Protein 3GL1 (pdb70)

B-factor: mean 22.28, std 6.63, range [3.89, 53.63]

Radius of gyration: 27.79 Å; Cα contacts (8 Å, |Δi|>4): 1687; chains: 2; bounding box: 79×58×66 Å

Nearest PDB structures (foldseek):
  3gl1-assembly2_B  TM=9.820E-01  e=1.310E-73  Saccharomyces cerevisiae
  5aqf-assembly1_A  TM=9.827E-01  e=3.075E-61  Homo sapiens
  4io8-assembly1_A  TM=9.823E-01  e=3.317E-59  Homo sapiens
  5tky-assembly1_B  TM=8.556E-01  e=1.020E-60  Thermochaetoides thermophila DSM 1495
  5tky-assembly1_A  TM=8.464E-01  e=8.592E-61  Thermochaetoides thermophila DSM 1495

Organism: Saccharomyces cerevisiae (strain ATCC 204508 / S288c) (NCBI:txid559292)

GO terms:
  GO:0005516 calmodulin binding (F, IDA)
  GO:0005737 cytoplasm (C, IDA)
  GO:0016887 ATP hydrolysis activity (F, IDA)
  GO:0051083 'de novo' cotranslational protein folding (P, IDA)
  GO:0006364 rRNA processing (P, IGI)
  GO:0000054 ribosomal subunit export from nucleus (P, IGI)
  GO:0002181 cytoplasmic translation (P, IMP)
  GO:0005886 plasma membrane (C, HDA)
  GO:0006415 translational termination (P, IMP)
  GO:0006450 regulation of translational fidelity (P, IMP)
  GO:0006452 translational frameshifting (P, IMP)
  GO:0002181 cytoplasmic translation (P, IPI)
  GO:0005737 cytoplasm (C, EXP)
  GO:0005515 protein binding (F, IPI)

Solvent-accessible surface area: 32519 Å² total; per-residue (Å²): 110,174,50,27,21,98,13,4,0,0,0,20,10,11,27,52,94,0,1,0,0,4,90,108,116,55,23,53,7,10,12,3,79,66,24,34,46,40,2,2,10,19,0,0,1,19,87,132,65,100,18,23,0,20,13,0,86,77,9,25,98,112,27,58,138,26,1,1,45,28,8,25,33,1,2,23,50,128,32,94,46,155,32,0,60,124,6,45,179,94,18,61,7,76,15,56,65,60,141,14,66,2,17,0,31,0,72,46,79,146,89,75,90,67,28,27,4,38,70,2,6,2,22,4,0,33,32,2,32,87,6,0,22,69,92,25,68,95,130,4,90,58,0,0,0,1,2,6,19,91,10,84,120,56,6,57,95,9,3,85,61,0,0,68,100,9,52,8,83,18,55,115,27,6,31,17,10,11,0,0,0,12,10,38,33,11,11,71,70,125,65,148,179,96,74,11,0,0,1,1,17,0,13,45,26,39,1,28,0,3,0,0,39,3,25,27,26,99,52,64,45,92,13,54,32,39,71,65,98,15,0,2,94,41,0,9,50,50,0,10,87,31,0,41,64,28,5,103,147,138,47,64,30,71,4,50,152,49,82,76,3,44,138,47,0,71,42,1,0,56,48,0,30,122,4,2,33,55,51,84,85,0,26,0,29,10,22,13,7,56,112,41,78,67,6,131,16,64,3,61,53,72,107,4,40,89,40,2,56,78,49,3,137,33,1,30,113,14,0,88,77,0,13,149,75,17,184,16,60,69,106,88,6,58,29,0,0,1,7,4,29,9,0,95,6,38,71,1,39,120,21,0,22,72,35,15,116,51,66,158,19,52,102,104,25,29,5,74,13,0,8,0,59,0,0,0,26,11,0,37,102,71,85,93,62,18,141,14,4,0,0,0,20,10,12,16,13,86,1,1,0,0,4,90,100,117,57,15,105,16,7,21,7,61,26,12,46,86,42,2,3,10,23,0,0,0,19,81,137,90,98,38,21,0,18,44,0,70,57,28,26,67,155,26,56,171,26,2,0,52,19,8,25,30,0,2,23,52,124,38,113,52,128,37,0,61,119,7,32,169,100,19,70,8,128,18,47,70,66,130,19,65,3,17,0,51,3,81,40,87,130,112,78,92,62,17,23,4,47,65,3,6,2,20,4,0,25,41,2,29,84,10,0,20,83,149,25,60,100,123,5,90,71,0,0,0,1,1,10,18,85,8,84,119,55,5,59,97,8,3,83,57,0,0,67,103,8,52,10,70,12,53,117,30,16,29,16,6,11,0,0,0,13,11,36,36,28,7,70,76,135,55,162,170,102,77,12,0,0,1,0,15,0,20,28,6,27,0,21,0,2,0,0,34,4,26,31,26,98,45,68,42,96,13,49,32,35,62,54,101,2,0,3,73,46,0,6,51,45,0,15,91,22,0,53,53,32,4,98,148,150,50,54,42,66,6,62,145,43,78,104,0,40,85,23,0,73,32,15,0,49,91,5,27,121,12,2,30,8,0,46,2,18,42,10,66,10,30,20,4,67,111,52,80,85,6,116,15,71,0,52,33,72,94,4,43,87,48,0,51,81,56,1,144,30,1,27,114,15,0,95,74,0,15,145,78,20,174,16,56,77,108,90,3,55,26,0,0,1,5,5,28,15,0,54,7,31,73,2,23,116,34,0,28,75,31,9,120,57,66,132,18,34,30,64,28,27,3,68,9,0,6,0,58,0,0,0,28,18,0,39,114,60,86

CATH classification: 3.30.420.40 (+3 more: 3.30.30.30, 3.30.420.40, 3.90.640.10)

Structure (mmCIF, N/CA/C/O backbone):
data_3GL1
#
_entry.id   3GL1
#
_cell.length_a   76.543
_cell.length_b   54.504
_cell.length_c   90.623
_cell.angle_alpha   90.00
_cell.angle_beta   104.36
_cell.angle_gamma   90.00
#
_symmetry.space_group_name_H-M   'P 1 21 1'
#
loop_
_entity.id
_entity.type
_entity.pdbx_description
1 polymer 'Heat shock protein SSB1'
2 non-polymer 'MAGNESIUM ION'
3 non-polymer 'CHLORIDE ION'
4 non-polymer GLYCEROL
5 water water
#
loop_
_atom_site.group_PDB
_atom_site.id
_atom_site.type_symbol
_atom_site.label_atom_id
_atom_site.label_alt_id
_atom_site.label_comp_id
_atom_site.label_asym_id
_atom_site.label_entity_id
_atom_site.label_seq_id
_atom_site.pdbx_PDB_ins_code
_atom_site.Cartn_x
_atom_site.Cartn_y
_atom_site.Cartn_z
_atom_site.occupancy
_atom_site.B_iso_or_equiv
_atom_site.auth_seq_id
_atom_site.auth_comp_id
_atom_site.auth_asym_id
_atom_site.auth_atom_id
_atom_site.pdbx_PDB_model_num
ATOM 1 N N . ALA A 1 5 ? 8.717 49.645 40.332 1.00 25.53 2 ALA A N 1
ATOM 2 C CA . ALA A 1 5 ? 9.112 48.219 40.066 1.00 25.05 2 ALA A CA 1
ATOM 3 C C . ALA A 1 5 ? 10.618 48.000 40.286 1.00 23.33 2 ALA A C 1
ATOM 4 O O . ALA A 1 5 ? 11.052 46.868 40.542 1.00 23.54 2 ALA A O 1
ATOM 6 N N . GLU A 1 6 ? 11.381 49.085 40.235 1.00 21.68 3 GLU A N 1
ATOM 7 C CA . GLU A 1 6 ? 12.848 49.039 40.419 1.00 20.90 3 GLU A CA 1
ATOM 8 C C . GLU A 1 6 ? 13.215 48.444 41.760 1.00 18.95 3 GLU A C 1
ATOM 9 O O . GLU A 1 6 ? 12.826 48.965 42.784 1.00 16.79 3 GLU A O 1
ATOM 15 N N . GLY A 1 7 ? 14.002 47.373 41.728 1.00 17.04 4 GLY A N 1
ATOM 16 C CA . GLY A 1 7 ? 14.500 46.733 42.916 1.00 15.63 4 GLY A CA 1
ATOM 17 C C . GLY A 1 7 ? 13.424 45.928 43.625 1.00 14.85 4 GLY A C 1
ATOM 18 O O . GLY A 1 7 ? 13.666 45.473 44.739 1.00 13.53 4 GLY A O 1
ATOM 19 N N . VAL A 1 8 ? 12.271 45.721 42.977 1.00 14.51 5 VAL A N 1
ATOM 20 C CA . VAL A 1 8 ? 11.174 44.884 43.530 1.00 14.98 5 VAL A CA 1
ATOM 21 C C . VAL A 1 8 ? 10.969 43.576 42.757 1.00 15.55 5 VAL A C 1
ATOM 22 O O . VAL A 1 8 ? 10.985 43.542 41.524 1.00 15.20 5 VAL A O 1
ATOM 26 N N . PHE A 1 9 ? 10.786 42.498 43.502 1.00 15.78 6 PHE A N 1
ATOM 27 C CA . PHE A 1 9 ? 10.555 41.182 42.983 1.00 15.18 6 PHE A CA 1
ATOM 28 C C . PHE A 1 9 ? 9.151 41.191 42.391 1.00 16.63 6 PHE A C 1
ATOM 29 O O . PHE A 1 9 ? 8.180 41.635 43.042 1.00 15.56 6 PHE A O 1
ATOM 37 N N . GLN A 1 10 ? 9.035 40.701 41.174 1.00 17.83 7 GLN A N 1
ATOM 38 C CA . GLN A 1 10 ? 7.744 40.774 40.471 1.00 19.10 7 GLN A CA 1
ATOM 39 C C . GLN A 1 10 ? 6.842 39.583 40.864 1.00 19.46 7 GLN A C 1
ATOM 40 O O . GLN A 1 10 ? 5.609 39.619 40.632 1.00 19.05 7 GLN A O 1
ATOM 46 N N . GLY A 1 11 ? 7.442 38.589 41.533 1.00 18.89 8 GLY A N 1
ATOM 47 C CA . GLY A 1 11 ? 6.722 37.441 41.976 1.00 18.89 8 GLY A CA 1
ATOM 48 C C . GLY A 1 11 ? 6.038 37.570 43.332 1.00 18.62 8 GLY A C 1
ATOM 49 O O . GLY A 1 11 ? 5.916 38.650 43.923 1.00 18.33 8 GLY A O 1
ATOM 50 N N . ALA A 1 12 ? 5.566 36.431 43.788 1.00 16.88 9 ALA A N 1
ATOM 51 C CA . ALA A 1 12 ? 4.969 36.338 45.102 1.00 16.58 9 ALA A CA 1
ATOM 52 C C . ALA A 1 12 ? 5.686 35.201 45.762 1.00 16.31 9 ALA A C 1
ATOM 53 O O . ALA A 1 12 ? 5.686 34.085 45.234 1.00 17.41 9 ALA A O 1
ATOM 55 N N . ILE A 1 13 ? 6.294 35.449 46.905 1.00 16.21 10 ILE A N 1
ATOM 56 C CA . ILE A 1 13 ? 6.835 34.354 47.696 1.00 15.60 10 ILE A CA 1
ATOM 57 C C . ILE A 1 13 ? 5.715 33.461 48.288 1.00 15.25 10 ILE A C 1
ATOM 58 O O . ILE A 1 13 ? 4.575 33.892 48.511 1.00 15.06 10 ILE A O 1
ATOM 63 N N . GLY A 1 14 ? 6.065 32.214 48.518 1.00 14.23 11 GLY A N 1
ATOM 64 C CA . GLY A 1 14 ? 5.223 31.246 49.180 1.00 13.94 11 GLY A CA 1
ATOM 65 C C . GLY A 1 14 ? 5.630 31.016 50.628 1.00 13.53 11 GLY A C 1
ATOM 66 O O . GLY A 1 14 ? 6.767 30.641 50.897 1.00 13.14 11 GLY A O 1
ATOM 67 N N . ILE A 1 15 ? 4.698 31.182 51.556 1.00 14.04 12 ILE A N 1
ATOM 68 C CA . ILE A 1 15 ? 5.004 31.056 52.989 1.00 13.75 12 ILE A CA 1
ATOM 69 C C . ILE A 1 15 ? 4.092 30.068 53.674 1.00 14.44 12 ILE A C 1
ATOM 70 O O . ILE A 1 15 ? 2.858 30.222 53.704 1.00 11.41 12 ILE A O 1
ATOM 75 N N . ASP A 1 16 ? 4.737 29.043 54.233 1.00 13.51 13 ASP A N 1
ATOM 76 C CA . ASP A 1 16 ? 4.163 28.111 55.140 1.00 13.79 13 ASP A CA 1
ATOM 77 C C . ASP A 1 16 ? 4.407 28.699 56.556 1.00 14.63 13 ASP A C 1
ATOM 78 O O . ASP A 1 16 ? 5.506 28.587 57.110 1.00 14.28 13 ASP A O 1
ATOM 83 N N . LEU A 1 17 ? 3.344 29.272 57.130 1.00 13.48 14 LEU A N 1
ATOM 84 C CA . LEU A 1 17 ? 3.370 29.869 58.452 1.00 13.67 14 LEU A CA 1
ATOM 85 C C . LEU A 1 17 ? 2.958 28.792 59.431 1.00 14.01 14 LEU A C 1
ATOM 86 O O . LEU A 1 17 ? 1.774 28.604 59.743 1.00 14.09 14 LEU A O 1
ATOM 91 N N . GLY A 1 18 ? 3.927 28.011 59.864 1.00 14.67 15 GLY A N 1
ATOM 92 C CA . GLY A 1 18 ? 3.592 26.810 60.667 1.00 13.74 15 GLY A CA 1
ATOM 93 C C . GLY A 1 18 ? 3.467 27.178 62.108 1.00 13.60 15 GLY A C 1
ATOM 94 O O . GLY A 1 18 ? 3.992 28.214 62.574 1.00 14.04 15 GLY A O 1
ATOM 95 N N . THR A 1 19 ? 2.828 26.278 62.849 1.00 13.87 16 THR A N 1
ATOM 96 C CA . THR A 1 19 ? 2.676 26.432 64.274 1.00 14.51 16 THR A CA 1
ATOM 97 C C . THR A 1 19 ? 4.022 26.535 64.979 1.00 14.72 16 THR A C 1
ATOM 98 O O . THR A 1 19 ? 4.216 27.469 65.758 1.00 14.53 16 THR A O 1
ATOM 102 N N . THR A 1 20 ? 4.946 25.619 64.670 1.00 14.31 17 THR A N 1
ATOM 103 C CA A THR A 1 20 ? 6.231 25.589 65.338 0.60 14.36 17 THR A CA 1
ATOM 104 C CA B THR A 1 20 ? 6.235 25.608 65.343 0.40 14.75 17 THR A CA 1
ATOM 105 C C . THR A 1 20 ? 7.369 26.056 64.413 1.00 14.34 17 THR A C 1
ATOM 106 O O . THR A 1 20 ? 8.321 26.696 64.852 1.00 12.66 17 THR A O 1
ATOM 113 N N . TYR A 1 21 ? 7.256 25.716 63.148 1.00 13.85 18 TYR A N 1
ATOM 114 C CA . TYR A 1 21 ? 8.236 26.120 62.145 1.00 14.05 18 TYR A CA 1
ATOM 115 C C . TYR A 1 21 ? 7.615 26.687 60.906 1.00 14.14 18 TYR A C 1
ATOM 116 O O . TYR A 1 21 ? 6.569 26.184 60.403 1.00 15.88 18 TYR A O 1
ATOM 125 N N . SER A 1 22 ? 8.294 27.706 60.368 1.00 13.91 19 SER A N 1
ATOM 126 C CA . SER A 1 22 ? 7.876 28.326 59.123 1.00 13.54 19 SER A CA 1
ATOM 127 C C . SER A 1 22 ? 8.919 28.096 58.042 1.00 14.19 19 SER A C 1
ATOM 128 O O . SER A 1 22 ? 10.076 27.857 58.365 1.00 14.88 19 SER A O 1
ATOM 131 N N . CYS A 1 23 ? 8.475 28.187 56.778 1.00 14.09 20 CYS A N 1
ATOM 132 C CA . CYS A 1 23 ? 9.294 27.875 55.573 1.00 14.74 20 CYS A CA 1
ATOM 133 C C . CYS A 1 23 ? 8.857 28.787 54.415 1.00 14.53 20 CYS A C 1
ATOM 134 O O . CYS A 1 23 ? 7.665 28.989 54.235 1.00 15.24 20 CYS A O 1
ATOM 137 N N . VAL A 1 24 ? 9.813 29.340 53.645 1.00 13.88 21 VAL A N 1
ATOM 138 C CA . VAL A 1 24 ? 9.547 30.290 52.575 1.00 14.51 21 VAL A CA 1
ATOM 139 C C . VAL A 1 24 ? 10.280 29.775 51.311 1.00 16.32 21 VAL A C 1
ATOM 140 O O . VAL A 1 24 ? 11.370 29.201 51.408 1.00 16.04 21 VAL A O 1
ATOM 144 N N . ALA A 1 25 ? 9.608 29.918 50.172 1.00 16.52 22 ALA A N 1
ATOM 145 C CA . ALA A 1 25 ? 10.037 29.421 48.888 1.00 17.58 22 ALA A CA 1
ATOM 146 C C . ALA A 1 25 ? 9.684 30.466 47.855 1.00 18.45 22 ALA A C 1
ATOM 147 O O . ALA A 1 25 ? 8.735 31.267 48.067 1.00 16.35 22 ALA A O 1
ATOM 149 N N . THR A 1 26 ? 10.427 30.466 46.748 1.00 19.33 23 THR A N 1
ATOM 150 C CA . THR A 1 26 ? 10.112 31.305 45.591 1.00 22.13 23 THR A CA 1
ATOM 151 C C . THR A 1 26 ? 10.242 30.496 44.303 1.00 24.12 23 THR A C 1
ATOM 152 O O . THR A 1 26 ? 10.850 29.406 44.297 1.00 22.88 23 THR A O 1
ATOM 156 N N . TYR A 1 27 ? 9.619 30.958 43.222 1.00 25.89 24 TYR A N 1
ATOM 157 C CA . TYR A 1 27 ? 9.719 30.248 41.938 1.00 28.71 24 TYR A CA 1
ATOM 158 C C . TYR A 1 27 ? 10.196 31.160 40.809 1.00 30.91 24 TYR A C 1
ATOM 159 O O . TYR A 1 27 ? 9.398 31.537 39.947 1.00 32.33 24 TYR A O 1
ATOM 168 N N . GLU A 1 28 ? 11.489 31.495 40.770 1.00 33.43 25 GLU A N 1
ATOM 169 C CA . GLU A 1 28 ? 12.026 32.264 39.634 1.00 34.50 25 GLU A CA 1
ATOM 170 C C . GLU A 1 28 ? 12.078 31.270 38.451 1.00 35.22 25 GLU A C 1
ATOM 171 O O . GLU A 1 28 ? 11.044 30.834 37.923 1.00 35.92 25 GLU A O 1
ATOM 177 N N . SER A 1 29 ? 13.257 30.837 38.042 1.00 35.11 26 SER A N 1
ATOM 178 C CA . SER A 1 29 ? 13.293 29.836 36.985 1.00 34.69 26 SER A CA 1
ATOM 179 C C . SER A 1 29 ? 13.022 28.397 37.512 1.00 33.32 26 SER A C 1
ATOM 180 O O . SER A 1 29 ? 12.666 27.492 36.759 1.00 32.59 26 SER A O 1
ATOM 183 N N . SER A 1 30 ? 13.127 28.201 38.818 1.00 31.58 27 SER A N 1
ATOM 184 C CA . SER A 1 30 ? 12.610 26.974 39.413 1.00 29.81 27 SER A CA 1
ATOM 185 C C . SER A 1 30 ? 12.193 27.236 40.857 1.00 27.91 27 SER A C 1
ATOM 186 O O . SER A 1 30 ? 12.408 28.311 41.406 1.00 27.25 27 SER A O 1
ATOM 189 N N . VAL A 1 31 ? 11.618 26.241 41.494 1.00 26.51 28 VAL A N 1
ATOM 190 C CA . VAL A 1 31 ? 11.173 26.432 42.871 1.00 25.27 28 VAL A CA 1
ATOM 191 C C . VAL A 1 31 ? 12.330 26.178 43.820 1.00 24.69 28 VAL A C 1
ATOM 192 O O . VAL A 1 31 ? 12.939 25.108 43.764 1.00 24.39 28 VAL A O 1
ATOM 196 N N . GLU A 1 32 ? 12.641 27.167 44.653 1.00 23.02 29 GLU A N 1
ATOM 197 C CA . GLU A 1 32 ? 13.697 27.070 45.652 1.00 22.87 29 GLU A CA 1
ATOM 198 C C . GLU A 1 32 ? 13.164 27.421 47.036 1.00 22.04 29 GLU A C 1
ATOM 199 O O . GLU A 1 32 ? 12.448 28.441 47.195 1.00 21.99 29 GLU A O 1
ATOM 205 N N . ILE A 1 33 ? 13.522 26.602 48.021 1.00 19.35 30 ILE A N 1
ATOM 206 C CA . ILE A 1 33 ? 13.277 26.885 49.412 1.00 19.83 30 ILE A CA 1
ATOM 207 C C . ILE A 1 33 ? 14.456 27.750 49.872 1.00 19.57 30 ILE A C 1
ATOM 208 O O . ILE A 1 33 ? 15.622 27.477 49.539 1.00 17.21 30 ILE A O 1
ATOM 213 N N . ILE A 1 34 ? 14.150 28.768 50.656 1.00 18.79 31 ILE A N 1
ATOM 214 C CA . ILE A 1 34 ? 15.166 29.743 51.041 1.00 18.97 31 ILE A CA 1
ATOM 215 C C . ILE A 1 34 ? 15.697 29.524 52.455 1.00 18.28 31 ILE A C 1
ATOM 216 O O . ILE A 1 34 ? 14.920 29.404 53.403 1.00 17.20 31 ILE A O 1
ATOM 221 N N . ALA A 1 35 ? 17.025 29.462 52.596 1.00 17.28 32 ALA A N 1
ATOM 222 C CA . ALA A 1 35 ? 17.645 29.307 53.919 1.00 17.21 32 ALA A CA 1
ATOM 223 C C . ALA A 1 35 ? 17.780 30.659 54.620 1.00 17.04 32 ALA A C 1
ATOM 224 O O . ALA A 1 35 ? 17.977 31.668 53.980 1.00 15.94 32 ALA A O 1
ATOM 226 N N . ASN A 1 36 ? 17.672 30.648 55.944 1.00 17.53 33 ASN A N 1
ATOM 227 C CA . ASN A 1 36 ? 17.833 31.846 56.739 1.00 17.34 33 ASN A CA 1
ATOM 228 C C . ASN A 1 36 ? 19.305 32.092 57.043 1.00 18.67 33 ASN A C 1
ATOM 229 O O . ASN A 1 36 ? 20.177 31.385 56.563 1.00 16.67 33 ASN A O 1
ATOM 234 N N . GLU A 1 37 ? 19.562 33.129 57.820 1.00 19.85 34 GLU A N 1
ATOM 235 C CA . GLU A 1 37 ? 20.909 33.592 58.106 1.00 21.62 34 GLU A CA 1
ATOM 236 C C . GLU A 1 37 ? 21.741 32.515 58.856 1.00 21.64 34 GLU A C 1
ATOM 237 O O . GLU A 1 37 ? 22.941 32.450 58.694 1.00 21.97 34 GLU A O 1
ATOM 243 N N . GLN A 1 38 ? 21.105 31.629 59.618 1.00 21.53 35 GLN A N 1
ATOM 244 C CA . GLN A 1 38 ? 21.849 30.508 60.233 1.00 21.92 35 GLN A CA 1
ATOM 245 C C . GLN A 1 38 ? 21.952 29.287 59.310 1.00 20.74 35 GLN A C 1
ATOM 246 O O . GLN A 1 38 ? 22.363 28.208 59.736 1.00 21.63 35 GLN A O 1
ATOM 252 N N . GLY A 1 39 ? 21.540 29.435 58.057 1.00 20.48 36 GLY A N 1
ATOM 253 C CA . GLY A 1 39 ? 21.618 28.362 57.069 1.00 19.33 36 GLY A CA 1
ATOM 254 C C . GLY A 1 39 ? 20.553 27.306 57.202 1.00 19.21 36 GLY A C 1
ATOM 255 O O . GLY A 1 39 ? 20.708 26.216 56.679 1.00 18.92 36 GLY A O 1
ATOM 256 N N . ASN A 1 40 ? 19.438 27.640 57.847 1.00 17.42 37 ASN A N 1
ATOM 257 C CA . ASN A 1 40 ? 18.360 26.698 58.032 1.00 17.31 37 ASN A CA 1
ATOM 258 C C . ASN A 1 40 ? 17.200 26.961 57.042 1.00 17.38 37 ASN A C 1
ATOM 259 O O . ASN A 1 40 ? 16.784 28.115 56.835 1.00 17.48 37 ASN A O 1
ATOM 264 N N . ARG A 1 41 ? 16.684 25.878 56.455 1.00 16.38 38 ARG A N 1
ATOM 265 C CA . ARG A 1 41 ? 15.593 25.951 55.481 1.00 16.51 38 ARG A CA 1
ATOM 266 C C . ARG A 1 41 ? 14.184 26.011 56.104 1.00 15.77 38 ARG A C 1
ATOM 267 O O . ARG A 1 41 ? 13.238 26.273 55.402 1.00 16.38 38 ARG A O 1
ATOM 275 N N . VAL A 1 42 ? 14.069 25.822 57.414 1.00 14.96 39 VAL A N 1
ATOM 276 C CA . VAL A 1 42 ? 12.869 26.183 58.190 1.00 14.75 39 VAL A CA 1
ATOM 277 C C . VAL A 1 42 ? 13.342 27.073 59.359 1.00 16.31 39 VAL A C 1
ATOM 278 O O . VAL A 1 42 ? 14.533 27.043 59.719 1.00 15.71 39 VAL A O 1
ATOM 282 N N . THR A 1 43 ? 12.424 27.864 59.925 1.00 14.79 40 THR A N 1
ATOM 283 C CA . THR A 1 43 ? 12.708 28.912 60.873 1.00 14.32 40 THR A CA 1
ATOM 284 C C . THR A 1 43 ? 11.649 28.823 61.941 1.00 15.19 40 THR A C 1
ATOM 285 O O . THR A 1 43 ? 10.448 28.751 61.632 1.00 16.08 40 THR A O 1
ATOM 289 N N . PRO A 1 44 ? 12.062 28.743 63.214 1.00 15.71 41 PRO A N 1
ATOM 290 C CA . PRO A 1 44 ? 11.091 28.627 64.297 1.00 15.73 41 PRO A CA 1
ATOM 291 C C . PRO A 1 44 ? 10.136 29.804 64.271 1.00 15.28 41 PRO A C 1
ATOM 292 O O . PRO A 1 44 ? 10.539 30.967 64.099 1.00 15.14 41 PRO A O 1
ATOM 296 N N . SER A 1 45 ? 8.862 29.504 64.486 1.00 15.89 42 SER A N 1
ATOM 297 C CA . SER A 1 45 ? 7.820 30.521 64.555 1.00 13.02 42 SER A CA 1
ATOM 298 C C . SER A 1 45 ? 7.814 31.042 65.979 1.00 15.16 42 SER A C 1
ATOM 299 O O . SER A 1 45 ? 6.840 30.880 66.751 1.00 14.05 42 SER A O 1
ATOM 302 N N . PHE A 1 46 ? 8.915 31.685 66.337 1.00 14.13 43 PHE A N 1
ATOM 303 C CA . PHE A 1 46 ? 9.195 32.145 67.665 1.00 15.57 43 PHE A CA 1
ATOM 304 C C . PHE A 1 46 ? 9.593 33.618 67.645 1.00 16.38 43 PHE A C 1
ATOM 305 O O . PHE A 1 46 ? 10.408 34.043 66.803 1.00 18.03 43 PHE A O 1
ATOM 313 N N . VAL A 1 47 ? 9.057 34.359 68.602 1.00 16.35 44 VAL A N 1
ATOM 314 C CA . VAL A 1 47 ? 9.463 35.770 68.848 1.00 18.29 44 VAL A CA 1
ATOM 315 C C . VAL A 1 47 ? 9.844 35.961 70.289 1.00 17.96 44 VAL A C 1
ATOM 316 O O . VAL A 1 47 ? 9.061 35.727 71.172 1.00 18.92 44 VAL A O 1
ATOM 320 N N . ALA A 1 48 ? 11.068 36.371 70.520 1.00 19.26 45 ALA A N 1
ATOM 321 C CA . ALA A 1 48 ? 11.532 36.732 71.861 1.00 18.76 45 ALA A CA 1
ATOM 322 C C . ALA A 1 48 ? 11.741 38.229 72.032 1.00 19.50 45 ALA A C 1
ATOM 323 O O . ALA A 1 48 ? 12.298 38.896 71.127 1.00 19.35 45 ALA A O 1
ATOM 325 N N . PHE A 1 49 ? 11.362 38.718 73.222 1.00 18.34 46 PHE A N 1
ATOM 326 C CA . PHE A 1 49 ? 11.565 40.086 73.644 1.00 19.31 46 PHE A CA 1
ATOM 327 C C . PHE A 1 49 ? 12.515 40.117 74.850 1.00 20.00 46 PHE A C 1
ATOM 328 O O . PHE A 1 49 ? 12.345 39.358 75.819 1.00 20.81 46 PHE A O 1
ATOM 336 N N . THR A 1 50 ? 13.512 40.988 74.811 1.00 20.48 47 THR A N 1
ATOM 337 C CA . THR A 1 50 ? 14.508 41.083 75.880 1.00 20.52 47 THR A CA 1
ATOM 338 C C . THR A 1 50 ? 14.625 42.524 76.346 1.00 21.69 47 THR A C 1
ATOM 339 O O . THR A 1 50 ? 13.988 43.416 75.757 1.00 19.37 47 THR A O 1
ATOM 343 N N . PRO A 1 51 ? 15.393 42.759 77.438 1.00 23.55 48 PRO A N 1
ATOM 344 C CA . PRO A 1 51 ? 15.613 44.140 77.869 1.00 24.19 48 PRO A CA 1
ATOM 345 C C . PRO A 1 51 ? 16.248 45.019 76.780 1.00 24.92 48 PRO A C 1
ATOM 346 O O . PRO A 1 51 ? 16.131 46.221 76.846 1.00 25.40 48 PRO A O 1
ATOM 350 N N . GLU A 1 52 ? 16.865 44.416 75.772 1.00 25.95 49 GLU A N 1
ATOM 351 C CA . GLU A 1 52 ? 17.596 45.146 74.740 1.00 26.56 49 GLU A CA 1
ATOM 352 C C . GLU A 1 52 ? 17.079 45.026 73.314 1.00 25.66 49 GLU A C 1
ATOM 353 O O . GLU A 1 52 ? 17.385 45.856 72.503 1.00 24.84 49 GLU A O 1
ATOM 359 N N . GLU A 1 53 ? 16.401 43.948 72.960 1.00 24.19 50 GLU A N 1
ATOM 360 C CA . GLU A 1 53 ? 16.062 43.752 71.561 1.00 23.99 50 GLU A CA 1
ATOM 361 C C . GLU A 1 53 ? 14.950 42.712 71.391 1.00 23.09 50 GLU A C 1
ATOM 362 O O . GLU A 1 53 ? 14.460 42.135 72.368 1.00 22.23 50 GLU A O 1
ATOM 368 N N . ARG A 1 54 ? 14.555 42.519 70.146 1.00 22.56 51 ARG A N 1
ATOM 369 C CA . ARG A 1 54 ? 13.621 41.478 69.751 1.00 22.00 51 ARG A CA 1
ATOM 370 C C . ARG A 1 54 ? 14.315 40.508 68.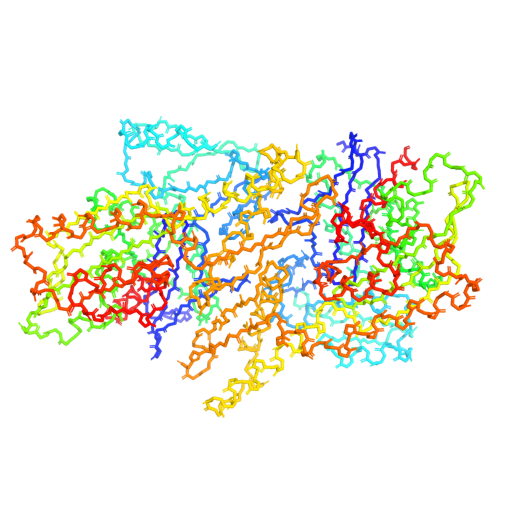810 1.00 21.97 51 ARG A C 1
ATOM 371 O O . ARG A 1 54 ? 15.076 40.915 67.949 1.00 21.45 51 ARG A O 1
ATOM 379 N N . LEU A 1 55 ? 14.063 39.218 69.014 1.00 19.76 52 LEU A N 1
ATOM 380 C CA . LEU A 1 55 ? 14.680 38.175 68.212 1.00 18.92 52 LEU A CA 1
ATOM 381 C C . LEU A 1 55 ? 13.555 37.433 67.564 1.00 17.92 52 LEU A C 1
ATOM 382 O O . LEU A 1 55 ? 12.490 37.322 68.160 1.00 19.02 52 LEU A O 1
ATOM 387 N N . ILE A 1 56 ? 13.763 37.004 66.331 1.00 18.67 53 ILE A N 1
ATOM 388 C CA . ILE A 1 56 ? 12.789 36.219 65.615 1.00 17.75 53 ILE A CA 1
ATOM 389 C C . ILE A 1 56 ? 13.438 35.023 65.014 1.00 17.89 53 ILE A C 1
ATOM 390 O O . ILE A 1 56 ? 14.517 35.134 64.366 1.00 19.01 53 ILE A O 1
ATOM 395 N N . GLY A 1 57 ? 12.800 33.865 65.203 1.00 16.18 54 GLY A N 1
ATOM 396 C CA . GLY A 1 57 ? 13.271 32.620 64.575 1.00 16.70 54 GLY A CA 1
ATOM 397 C C . GLY A 1 57 ? 14.257 31.849 65.408 1.00 17.09 54 GLY A C 1
ATOM 398 O O . GLY A 1 57 ? 13.992 31.585 66.598 1.00 15.85 54 GLY A O 1
ATOM 399 N N . ASP A 1 58 ? 15.399 31.467 64.827 1.00 17.00 55 ASP A N 1
ATOM 400 C CA . ASP A 1 58 ? 16.277 30.526 65.516 1.00 18.19 55 ASP A CA 1
ATOM 401 C C . ASP A 1 58 ? 16.805 31.079 66.847 1.00 19.17 55 ASP A C 1
ATOM 402 O O . ASP A 1 58 ? 16.858 30.364 67.855 1.00 19.57 55 ASP A O 1
ATOM 407 N N . ALA A 1 59 ? 17.248 32.327 66.839 1.00 19.70 56 ALA A N 1
ATOM 408 C CA . ALA A 1 59 ? 17.809 32.929 68.045 1.00 20.00 56 ALA A CA 1
ATOM 409 C C . ALA A 1 59 ? 16.722 32.966 69.138 1.00 20.44 56 ALA A C 1
ATOM 410 O O . ALA A 1 59 ? 17.017 32.821 70.342 1.00 21.40 56 ALA A O 1
ATOM 412 N N . ALA A 1 60 ? 15.480 33.134 68.727 1.00 18.92 57 ALA A N 1
ATOM 413 C CA . ALA A 1 60 ? 14.395 33.303 69.716 1.00 18.93 57 ALA A CA 1
ATOM 414 C C . ALA A 1 60 ? 14.192 31.938 70.390 1.00 18.20 57 ALA A C 1
ATOM 415 O O . ALA A 1 60 ? 14.069 31.819 71.603 1.00 19.69 57 ALA A O 1
ATOM 417 N N . LYS A 1 61 ? 14.169 30.885 69.595 1.00 18.30 58 LYS A N 1
ATOM 418 C CA . LYS A 1 61 ? 13.982 29.565 70.143 1.00 19.15 58 LYS A CA 1
ATOM 419 C C . LYS A 1 61 ? 15.194 29.163 70.979 1.00 19.70 58 LYS A C 1
ATOM 420 O O . LYS A 1 61 ? 15.073 28.541 72.035 1.00 20.02 58 LYS A O 1
ATOM 426 N N . ASN A 1 62 ? 16.367 29.538 70.523 1.00 20.07 59 ASN A N 1
ATOM 427 C CA A ASN A 1 62 ? 17.551 29.114 71.249 0.60 20.28 59 ASN A CA 1
ATOM 428 C CA B ASN A 1 62 ? 17.584 29.142 71.217 0.40 20.36 59 ASN A CA 1
ATOM 429 C C . ASN A 1 62 ? 17.682 29.704 72.665 1.00 20.25 59 ASN A C 1
ATOM 430 O O . ASN A 1 62 ? 18.313 29.093 73.519 1.00 20.39 59 ASN A O 1
ATOM 439 N N . GLN A 1 63 ? 17.078 30.866 72.941 1.00 20.10 60 GLN A N 1
ATOM 440 C CA . GLN A 1 63 ? 17.147 31.475 74.295 1.00 20.20 60 GLN A CA 1
ATOM 441 C C . GLN A 1 63 ? 15.844 31.308 75.125 1.00 19.69 60 GLN A C 1
ATOM 442 O O . GLN A 1 63 ? 15.729 31.839 76.237 1.00 18.91 60 GLN A O 1
ATOM 448 N N . ALA A 1 64 ? 14.913 30.508 74.598 1.00 19.53 61 ALA A N 1
ATOM 449 C CA . ALA A 1 64 ? 13.576 30.341 75.171 1.00 20.02 61 ALA A CA 1
ATOM 450 C C . ALA A 1 64 ? 13.693 29.885 76.575 1.00 20.99 61 ALA A C 1
ATOM 451 O O . ALA A 1 64 ? 13.079 30.434 77.407 1.00 21.47 61 ALA A O 1
ATOM 453 N N . ALA A 1 65 ? 14.544 28.887 76.822 1.00 22.66 62 ALA A N 1
ATOM 454 C CA . ALA A 1 65 ? 14.776 28.359 78.154 1.00 22.64 62 ALA A CA 1
ATOM 455 C C . ALA A 1 65 ? 15.322 29.407 79.115 1.00 22.49 62 ALA A C 1
ATOM 456 O O . ALA A 1 65 ? 15.021 29.361 80.296 1.00 21.54 62 ALA A O 1
ATOM 458 N N . LEU A 1 66 ? 16.140 30.338 78.621 1.00 21.90 63 LEU A N 1
ATOM 459 C CA . LEU A 1 66 ? 16.671 31.406 79.454 1.00 21.82 63 LEU A CA 1
ATOM 460 C C . LEU A 1 66 ? 15.695 32.555 79.695 1.00 22.00 63 LEU A C 1
ATOM 461 O O . LEU A 1 66 ? 15.955 33.393 80.548 1.00 22.58 63 LEU A O 1
ATOM 466 N N . ASN A 1 67 ? 14.611 32.620 78.930 1.00 22.01 64 ASN A N 1
ATOM 467 C CA . ASN A 1 67 ? 13.742 33.816 78.876 1.00 22.09 64 ASN A CA 1
ATOM 468 C C . ASN A 1 67 ? 12.294 33.372 78.600 1.00 22.84 64 ASN A C 1
ATOM 469 O O . ASN A 1 67 ? 11.635 33.839 77.671 1.00 21.28 64 ASN A O 1
ATOM 474 N N . PRO A 1 68 ? 11.775 32.470 79.439 1.00 24.15 65 PRO A N 1
ATOM 475 C CA . PRO A 1 68 ? 10.527 31.830 79.094 1.00 24.72 65 PRO A CA 1
ATOM 476 C C . PRO A 1 68 ? 9.321 32.775 79.146 1.00 24.05 65 PRO A C 1
ATOM 477 O O . PRO A 1 68 ? 8.438 32.643 78.313 1.00 25.13 65 PRO A O 1
ATOM 481 N N . ARG A 1 69 ? 9.276 33.728 80.073 1.00 24.10 66 ARG A N 1
ATOM 482 C CA . ARG A 1 69 ? 8.083 34.587 80.174 1.00 24.53 66 ARG A CA 1
ATOM 483 C C . ARG A 1 69 ? 7.905 35.460 78.936 1.00 23.40 66 ARG A C 1
ATOM 484 O O . ARG A 1 69 ? 6.780 35.814 78.602 1.00 23.22 66 ARG A O 1
ATOM 492 N N . ASN A 1 70 ? 9.014 35.803 78.248 1.00 22.34 67 ASN A N 1
ATOM 493 C CA . ASN A 1 70 ? 8.978 36.781 77.160 1.00 20.55 67 ASN A CA 1
ATOM 494 C C . ASN A 1 70 ? 9.360 36.239 75.802 1.00 20.53 67 ASN A C 1
ATOM 495 O O . ASN A 1 70 ? 9.666 37.003 74.857 1.00 20.26 67 ASN A O 1
ATOM 500 N N . THR A 1 71 ? 9.360 34.913 75.705 1.00 19.64 68 THR A N 1
ATOM 501 C CA . THR A 1 71 ? 9.518 34.184 74.458 1.00 19.12 68 THR A CA 1
ATOM 502 C C . THR A 1 71 ? 8.185 33.571 74.013 1.00 18.44 68 THR A C 1
ATOM 503 O O . THR A 1 71 ? 7.655 32.668 74.652 1.00 19.42 68 THR A O 1
ATOM 507 N N . VAL A 1 72 ? 7.650 34.110 72.926 1.00 17.59 69 VAL A N 1
ATOM 508 C CA . VAL A 1 72 ? 6.307 33.789 72.454 1.00 17.33 69 VAL A CA 1
ATOM 509 C C . VAL A 1 72 ? 6.383 32.810 71.298 1.00 17.06 69 VAL A C 1
ATOM 510 O O . VAL A 1 72 ? 7.244 32.946 70.407 1.00 16.19 69 VAL A O 1
ATOM 514 N N . PHE A 1 73 ? 5.531 31.800 71.351 1.00 16.46 70 PHE A N 1
ATOM 515 C CA . PHE A 1 73 ? 5.450 30.746 70.352 1.00 16.87 70 PHE A CA 1
ATOM 516 C C . PHE A 1 73 ? 3.986 30.229 70.345 1.00 17.62 70 PHE A C 1
ATOM 517 O O . PHE A 1 73 ? 3.190 30.716 71.132 1.00 17.01 70 PHE A O 1
ATOM 525 N N . ASP A 1 74 ? 3.682 29.305 69.443 1.00 17.43 71 ASP A N 1
ATOM 526 C CA . ASP A 1 74 ? 2.325 28.838 69.201 1.00 19.30 71 ASP A CA 1
ATOM 527 C C . ASP A 1 74 ? 1.255 29.897 68.957 1.00 19.61 71 ASP A C 1
ATOM 528 O O . ASP A 1 74 ? 0.082 29.597 69.264 1.00 19.45 71 ASP A O 1
ATOM 533 N N . ALA A 1 75 ? 1.587 31.096 68.453 1.00 18.45 72 ALA A N 1
ATOM 534 C CA . ALA A 1 75 ? 0.526 32.067 68.121 1.00 18.84 72 ALA A CA 1
ATOM 535 C C . ALA A 1 75 ? -0.513 31.521 67.111 1.00 18.99 72 ALA A C 1
ATOM 536 O O . ALA A 1 75 ? -1.665 31.966 67.110 1.00 19.96 72 ALA A O 1
ATOM 538 N N . LYS A 1 76 ? -0.174 30.511 66.329 1.00 17.97 73 LYS A N 1
ATOM 539 C CA . LYS A 1 76 ? -1.116 29.986 65.369 1.00 17.59 73 LYS A CA 1
ATOM 540 C C . LYS A 1 76 ? -2.279 29.330 66.127 1.00 18.87 73 LYS A C 1
ATOM 541 O O . LYS A 1 76 ? -3.349 29.110 65.555 1.00 18.77 73 LYS A O 1
ATOM 547 N N . ARG A 1 77 ? -2.053 28.987 67.389 1.00 20.01 74 ARG A N 1
ATOM 548 C CA A ARG A 1 77 ? -3.107 28.369 68.221 0.60 21.19 74 ARG A CA 1
ATOM 549 C CA B ARG A 1 77 ? -3.126 28.364 68.187 0.40 20.62 74 ARG A CA 1
ATOM 550 C C . ARG A 1 77 ? -4.101 29.402 68.753 1.00 20.81 74 ARG A C 1
ATOM 551 O O . ARG A 1 77 ? -5.163 29.043 69.251 1.00 22.47 74 ARG A O 1
ATOM 566 N N . LEU A 1 78 ? -3.752 30.683 68.639 1.00 20.65 75 LEU A N 1
ATOM 567 C CA . LEU A 1 78 ? -4.591 31.797 69.084 1.00 20.15 75 LEU A CA 1
ATOM 568 C C . LEU A 1 78 ? -5.219 32.562 67.941 1.00 20.93 75 LEU A C 1
ATOM 569 O O . LEU A 1 78 ? -6.263 33.202 68.106 1.00 20.87 75 LEU A O 1
ATOM 574 N N . ILE A 1 79 ? -4.570 32.554 66.772 1.00 20.48 76 ILE A N 1
ATOM 575 C CA . ILE A 1 79 ? -4.918 33.543 65.769 1.00 21.43 76 ILE A CA 1
ATOM 576 C C . ILE A 1 79 ? -6.365 33.331 65.294 1.00 21.02 76 ILE A C 1
ATOM 577 O O . ILE A 1 79 ? -6.773 32.198 65.089 1.00 20.43 76 ILE A O 1
ATOM 582 N N . GLY A 1 80 ? -7.127 34.424 65.230 1.00 21.24 77 GLY A N 1
ATOM 583 C CA . GLY A 1 80 ? -8.538 34.387 64.879 1.00 21.64 77 GLY A CA 1
ATOM 584 C C . GLY A 1 80 ? -9.429 33.693 65.912 1.00 23.28 77 GLY A C 1
ATOM 585 O O . GLY A 1 80 ? -10.564 33.375 65.602 1.00 21.69 77 GLY A O 1
ATOM 586 N N . ARG A 1 81 ? -8.930 33.432 67.116 1.00 23.81 78 ARG A N 1
ATOM 587 C CA . ARG A 1 81 ? -9.776 32.853 68.165 1.00 25.73 78 ARG A CA 1
ATOM 588 C C . ARG A 1 81 ? -10.165 33.860 69.260 1.00 26.90 78 ARG A C 1
ATOM 589 O O . ARG A 1 81 ? -9.678 34.998 69.266 1.00 26.19 78 ARG A O 1
ATOM 597 N N . ARG A 1 82 ? -11.055 33.403 70.156 1.00 27.96 79 ARG A N 1
ATOM 598 C CA A ARG A 1 82 ? -11.588 34.205 71.255 0.60 28.91 79 ARG A CA 1
ATOM 599 C CA B ARG A 1 82 ? -11.571 34.217 71.245 0.40 28.62 79 ARG A CA 1
ATOM 600 C C . ARG A 1 82 ? -10.983 33.737 72.559 1.00 29.01 79 ARG A C 1
ATOM 601 O O . ARG A 1 82 ? -10.691 32.560 72.718 1.00 29.63 79 ARG A O 1
ATOM 616 N N . PHE A 1 83 ? -10.809 34.659 73.497 1.00 29.71 80 PHE A N 1
ATOM 617 C CA . PHE A 1 83 ? -10.189 34.321 74.785 1.00 30.46 80 PHE A CA 1
ATOM 618 C C . PHE A 1 83 ? -10.868 33.142 75.469 1.00 31.36 80 PHE A C 1
ATOM 619 O O . PHE A 1 83 ? -10.212 32.168 75.861 1.00 30.82 80 PHE A O 1
ATOM 627 N N . ASP A 1 84 ? -12.197 33.197 75.574 1.00 32.29 81 ASP A N 1
ATOM 628 C CA . ASP A 1 84 ? -12.932 32.130 76.258 1.00 33.21 81 ASP A CA 1
ATOM 629 C C . ASP A 1 84 ? -13.167 30.870 75.395 1.00 32.64 81 ASP A C 1
ATOM 630 O O . ASP A 1 84 ? -13.865 29.965 75.829 1.00 32.42 81 ASP A O 1
ATOM 635 N N . ASP A 1 85 ? -12.591 30.786 74.203 1.00 32.50 82 ASP A N 1
ATOM 636 C CA . ASP A 1 85 ? -12.592 29.514 73.460 1.00 32.82 82 ASP A CA 1
ATOM 637 C C . ASP A 1 85 ? -11.948 28.392 74.264 1.00 33.40 82 ASP A C 1
ATOM 638 O O . ASP A 1 85 ? -11.014 28.607 75.064 1.00 33.68 82 ASP A O 1
ATOM 643 N N . GLU A 1 86 ? -12.416 27.180 73.999 1.00 33.63 83 GLU A N 1
ATOM 644 C CA . GLU A 1 86 ? -12.066 26.029 74.810 1.00 33.79 83 GLU A CA 1
ATOM 645 C C . GLU A 1 86 ? -10.638 25.574 74.505 1.00 32.87 83 GLU A C 1
ATOM 646 O O . GLU A 1 86 ? -9.879 25.272 75.410 1.00 32.72 83 GLU A O 1
ATOM 652 N N . SER A 1 87 ? -10.252 25.528 73.236 1.00 32.61 84 SER A N 1
ATOM 653 C CA . SER A 1 87 ? -8.852 25.196 72.919 1.00 32.24 84 SER A CA 1
ATOM 654 C C . SER A 1 87 ? -7.894 26.204 73.579 1.00 31.48 84 SER A C 1
ATOM 655 O O . SER A 1 87 ? -6.858 25.823 74.120 1.00 31.15 84 SER A O 1
ATOM 658 N N . VAL A 1 88 ? -8.287 27.478 73.565 1.00 31.23 85 VAL A N 1
ATOM 659 C CA . VAL A 1 88 ? -7.460 28.576 74.070 1.00 31.03 85 VAL A CA 1
ATOM 660 C C . VAL A 1 88 ? -7.244 28.489 75.572 1.00 31.78 85 VAL A C 1
ATOM 661 O O . VAL A 1 88 ? -6.098 28.459 76.045 1.00 31.47 85 VAL A O 1
ATOM 665 N N . GLN A 1 89 ? -8.347 28.480 76.314 1.00 32.10 86 GLN A N 1
ATOM 666 C CA . GLN A 1 89 ? -8.300 28.375 77.757 1.00 32.57 86 GLN A CA 1
ATOM 667 C C . GLN A 1 89 ? -7.401 27.214 78.150 1.00 32.37 86 GLN A C 1
ATOM 668 O O . GLN A 1 89 ? -6.543 27.327 79.038 1.00 32.48 86 GLN A O 1
ATOM 674 N N . LYS A 1 90 ? -7.544 26.126 77.419 1.00 32.26 87 LYS A N 1
ATOM 675 C CA . LYS A 1 90 ? -6.705 24.964 77.627 1.00 32.81 87 LYS A CA 1
ATOM 676 C C . LYS A 1 90 ? -5.238 25.176 77.256 1.00 32.42 87 LYS A C 1
ATOM 677 O O . LYS A 1 90 ? -4.343 24.860 78.044 1.00 32.63 87 LYS A O 1
ATOM 683 N N . ASP A 1 91 ? -4.996 25.686 76.049 1.00 32.14 88 ASP A N 1
ATOM 684 C CA . ASP A 1 91 ? -3.610 25.947 75.589 1.00 32.04 88 ASP A CA 1
ATOM 685 C C . ASP A 1 91 ? -2.852 26.855 76.543 1.00 30.63 88 ASP A C 1
ATOM 686 O O . ASP A 1 91 ? -1.670 26.649 76.762 1.00 31.42 88 ASP A O 1
ATOM 691 N N . MET A 1 92 ? -3.531 27.846 77.121 1.00 30.07 89 MET A N 1
ATOM 692 C CA . MET A 1 92 ? -2.885 28.837 77.983 1.00 29.77 89 MET A CA 1
ATOM 693 C C . MET A 1 92 ? -2.241 28.249 79.216 1.00 30.36 89 MET A C 1
ATOM 694 O O . MET A 1 92 ? -1.292 28.810 79.761 1.00 29.96 89 MET A O 1
ATOM 699 N N . LYS A 1 93 ? -2.788 27.147 79.711 1.00 31.14 90 LYS A N 1
ATOM 700 C CA . LYS A 1 93 ? -2.242 26.539 80.934 1.00 31.18 90 LYS A CA 1
ATOM 701 C C . LYS A 1 93 ? -0.875 25.886 80.647 1.00 30.70 90 LYS A C 1
ATOM 702 O O . LYS A 1 93 ? -0.135 25.575 81.566 1.00 30.56 90 LYS A O 1
ATOM 708 N N . THR A 1 94 ? -0.566 25.712 79.369 1.00 30.74 91 THR A N 1
ATOM 709 C CA A THR A 1 94 ? 0.648 25.027 78.921 0.60 31.22 91 THR A CA 1
ATOM 710 C CA B THR A 1 94 ? 0.655 25.026 78.946 0.40 30.70 91 THR A CA 1
ATOM 711 C C . THR A 1 94 ? 1.755 25.976 78.480 1.00 30.38 91 THR A C 1
ATOM 712 O O . THR A 1 94 ? 2.821 25.516 78.046 1.00 31.48 91 THR A O 1
ATOM 719 N N . TRP A 1 95 ? 1.493 27.287 78.533 1.00 28.67 92 TRP A N 1
ATOM 720 C CA . TRP A 1 95 ? 2.472 28.271 78.030 1.00 26.21 92 TRP A CA 1
ATOM 721 C C . TRP A 1 95 ? 3.057 29.071 79.140 1.00 25.43 92 TRP A C 1
ATOM 722 O O . TRP A 1 95 ? 2.320 29.521 80.040 1.00 24.63 92 TRP A O 1
ATOM 733 N N . PRO A 1 96 ? 4.380 29.329 79.061 1.00 24.74 93 PRO A N 1
ATOM 734 C CA . PRO A 1 96 ? 5.003 30.068 80.127 1.00 24.36 93 PRO A CA 1
ATOM 735 C C . PRO A 1 96 ? 4.852 31.556 79.971 1.00 22.81 93 PRO A C 1
ATOM 736 O O . PRO A 1 96 ? 5.201 32.280 80.879 1.00 22.24 93 PRO A O 1
ATOM 740 N N . PHE A 1 97 ? 4.370 32.021 78.822 1.00 22.33 94 PHE A N 1
ATOM 741 C CA . PHE A 1 97 ? 4.155 33.458 78.604 1.00 22.06 94 PHE A CA 1
ATOM 742 C C . PHE A 1 97 ? 2.669 33.801 78.921 1.00 22.13 94 PHE A C 1
ATOM 743 O O . PHE A 1 97 ? 1.798 32.940 78.824 1.00 21.02 94 PHE A O 1
ATOM 751 N N . LYS A 1 98 ? 2.426 35.035 79.320 1.00 22.26 95 LYS A N 1
ATOM 752 C CA . LYS A 1 98 ? 1.100 35.525 79.722 1.00 23.55 95 LYS A CA 1
ATOM 753 C C . LYS A 1 98 ? 0.183 35.842 78.553 1.00 23.97 95 LYS A C 1
ATOM 754 O O . LYS A 1 98 ? 0.586 36.552 77.632 1.00 23.58 95 LYS A O 1
ATOM 760 N N . VAL A 1 99 ? -1.069 35.389 78.658 1.00 23.80 96 VAL A N 1
ATOM 761 C CA . VAL A 1 99 ? -2.105 35.657 77.665 1.00 23.69 96 VAL A CA 1
ATOM 762 C C . VAL A 1 99 ? -3.258 36.237 78.431 1.00 24.77 96 VAL A C 1
ATOM 763 O O . VAL A 1 99 ? -3.730 35.614 79.364 1.00 24.88 96 VAL A O 1
ATOM 767 N N . ILE A 1 100 ? -3.694 37.433 78.060 1.00 24.96 97 ILE A N 1
ATOM 768 C CA . ILE A 1 100 ? -4.774 38.088 78.755 1.00 25.51 97 ILE A CA 1
ATOM 769 C C . ILE A 1 100 ? -5.971 38.240 77.830 1.00 26.02 97 ILE A C 1
ATOM 770 O O . ILE A 1 100 ? -5.888 38.027 76.615 1.00 27.18 97 ILE A O 1
ATOM 775 N N . ASP A 1 101 ? -7.086 38.619 78.440 1.00 26.29 98 ASP A N 1
ATOM 776 C CA . ASP A 1 101 ? -8.319 38.853 77.745 1.00 25.67 98 ASP A CA 1
ATOM 777 C C . ASP A 1 101 ? -8.531 40.344 77.514 1.00 25.45 98 ASP A C 1
ATOM 778 O O . ASP A 1 101 ? -8.729 41.099 78.462 1.00 25.19 98 ASP A O 1
ATOM 783 N N . VAL A 1 102 ? -8.566 40.753 76.254 1.00 24.84 99 VAL A N 1
ATOM 784 C CA . VAL A 1 102 ? -8.859 42.129 75.888 1.00 24.49 99 VAL A CA 1
ATOM 785 C C . VAL A 1 102 ? -10.031 42.120 74.922 1.00 25.68 99 VAL A C 1
ATOM 786 O O . VAL A 1 102 ? -9.924 41.598 73.796 1.00 25.46 99 VAL A O 1
ATOM 790 N N . ASP A 1 103 ? -11.146 42.714 75.365 1.00 25.97 100 ASP A N 1
ATOM 791 C CA A ASP A 1 103 ? -12.422 42.728 74.625 0.60 26.20 100 ASP A CA 1
ATOM 792 C CA B ASP A 1 103 ? -12.387 42.734 74.601 0.40 25.60 100 ASP A CA 1
ATOM 793 C C . ASP A 1 103 ? -12.832 41.319 74.177 1.00 25.67 100 ASP A C 1
ATOM 794 O O . ASP A 1 103 ? -13.506 41.159 73.183 1.00 25.37 100 ASP A O 1
ATOM 803 N N . GLY A 1 104 ? -12.445 40.298 74.942 1.00 25.09 101 GLY A N 1
ATOM 804 C CA . GLY A 1 104 ? -12.784 38.919 74.610 1.00 24.54 101 GLY A CA 1
ATOM 805 C C . GLY A 1 104 ? -11.798 38.256 73.664 1.00 24.35 101 GLY A C 1
ATOM 806 O O . GLY A 1 104 ? -11.963 37.096 73.324 1.00 23.30 101 GLY A O 1
ATOM 807 N N . ASN A 1 105 ? -10.759 38.976 73.247 1.00 24.32 102 ASN A N 1
ATOM 808 C CA . ASN A 1 105 ? -9.711 38.363 72.441 1.00 24.46 102 ASN A CA 1
ATOM 809 C C . ASN A 1 105 ? -8.486 38.020 73.267 1.00 23.79 102 ASN A C 1
ATOM 810 O O . ASN A 1 105 ? -8.224 38.656 74.295 1.00 23.03 102 ASN A O 1
ATOM 815 N N . PRO A 1 106 ? -7.776 36.968 72.854 1.00 23.21 103 PRO A N 1
ATOM 816 C CA . PRO A 1 106 ? -6.505 36.653 73.515 1.00 23.16 103 PRO A CA 1
ATOM 817 C C . PRO A 1 106 ? -5.451 37.638 73.063 1.00 22.75 103 PRO A C 1
ATOM 818 O O . PRO A 1 106 ? -5.407 38.012 71.907 1.00 23.41 103 PRO A O 1
ATOM 822 N N . VAL A 1 107 ? -4.641 38.081 74.006 1.00 22.98 104 VAL A N 1
ATOM 823 C CA . VAL A 1 107 ? -3.575 39.060 73.754 1.00 22.19 104 VAL A CA 1
ATOM 824 C C . VAL A 1 107 ? -2.370 38.595 74.580 1.00 21.45 104 VAL A C 1
ATOM 825 O O . VAL A 1 107 ? -2.530 38.141 75.698 1.00 22.09 104 VAL A O 1
ATOM 829 N N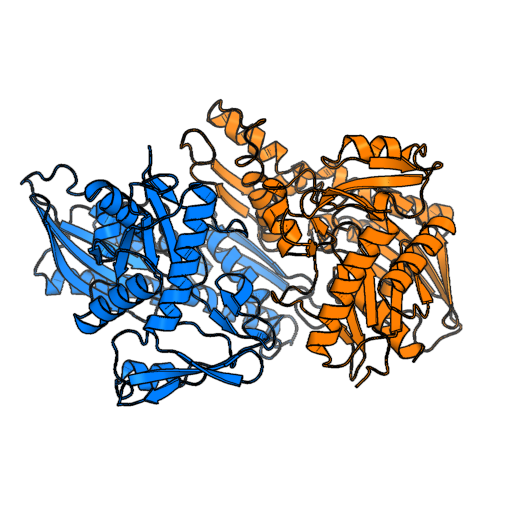 . ILE A 1 108 ? -1.175 38.718 74.024 1.00 20.13 105 ILE A N 1
ATOM 830 C CA . ILE A 1 108 ? 0.014 38.226 74.657 1.00 19.02 105 ILE A CA 1
ATOM 831 C C . ILE A 1 108 ? 0.598 39.429 75.358 1.00 18.26 105 ILE A C 1
ATOM 832 O O . ILE A 1 108 ? 0.569 40.515 74.803 1.00 18.87 105 ILE A O 1
ATOM 837 N N . GLU A 1 109 ? 1.066 39.262 76.595 1.00 18.73 106 GLU A N 1
ATOM 838 C CA . GLU A 1 109 ? 1.645 40.346 77.380 1.00 18.74 106 GLU A CA 1
ATOM 839 C C . GLU A 1 109 ? 3.062 39.943 77.744 1.00 19.46 106 GLU A C 1
ATOM 840 O O . GLU A 1 109 ? 3.270 38.846 78.213 1.00 21.28 106 GLU A O 1
ATOM 846 N N . VAL A 1 110 ? 4.033 40.822 77.529 1.00 19.58 107 VAL A N 1
ATOM 847 C CA . VAL A 1 110 ? 5.430 40.505 77.783 1.00 19.92 107 VAL A CA 1
ATOM 848 C C . VAL A 1 110 ? 6.179 41.725 78.269 1.00 20.31 107 VAL A C 1
ATOM 849 O O . VAL A 1 110 ? 5.745 42.849 78.081 1.00 19.94 107 VAL A O 1
ATOM 853 N N . GLN A 1 111 ? 7.362 41.485 78.826 1.00 21.83 108 GLN A N 1
ATOM 854 C CA . GLN A 1 111 ? 8.317 42.546 79.004 1.00 21.47 108 GLN A CA 1
ATOM 855 C C . GLN A 1 111 ? 9.248 42.663 77.804 1.00 20.87 108 GLN A C 1
ATOM 856 O O . GLN A 1 111 ? 9.803 41.665 77.317 1.00 21.14 108 GLN A O 1
ATOM 862 N N . TYR A 1 112 ? 9.421 43.893 77.360 1.00 20.77 109 TYR A N 1
ATOM 863 C CA . TYR A 1 112 ? 10.233 44.231 76.210 1.00 21.87 109 TYR A CA 1
ATOM 864 C C . TYR A 1 112 ? 10.843 45.621 76.425 1.00 22.85 109 TYR A C 1
ATOM 865 O O . TYR A 1 112 ? 10.106 46.607 76.649 1.00 22.52 109 TYR A O 1
ATOM 874 N N . LEU A 1 113 ? 12.173 45.680 76.412 1.00 24.22 110 LEU A N 1
ATOM 875 C CA . LEU A 1 113 ? 12.915 46.896 76.718 1.00 25.79 110 LEU A CA 1
ATOM 876 C C . LEU A 1 113 ? 12.489 47.481 78.052 1.00 26.40 110 LEU A C 1
ATOM 877 O O . LEU A 1 113 ? 12.310 48.689 78.156 1.00 26.74 110 LEU A O 1
ATOM 882 N N . GLU A 1 114 ? 12.292 46.600 79.041 1.00 27.02 111 GLU A N 1
ATOM 883 C CA . GLU A 1 114 ? 11.914 46.918 80.412 1.00 27.85 111 GLU A CA 1
ATOM 884 C C . GLU A 1 114 ? 10.549 47.600 80.597 1.00 27.90 111 GLU A C 1
ATOM 885 O O . GLU A 1 114 ? 10.322 48.303 81.599 1.00 26.75 111 GLU A O 1
ATOM 891 N N . GLU A 1 115 ? 9.668 47.386 79.622 1.00 26.94 112 GLU A N 1
ATOM 892 C CA . GLU A 1 115 ? 8.299 47.857 79.637 1.00 26.48 112 GLU A CA 1
ATOM 893 C C . GLU A 1 115 ? 7.355 46.698 79.310 1.00 26.18 112 GLU A C 1
ATOM 894 O O . GLU A 1 115 ? 7.692 45.783 78.532 1.00 24.33 112 GLU A O 1
ATOM 900 N N . THR A 1 116 ? 6.152 46.774 79.878 1.00 24.68 113 THR A N 1
ATOM 901 C CA . THR A 1 116 ? 5.102 45.850 79.565 1.00 23.32 113 THR A CA 1
ATOM 902 C C . THR A 1 116 ? 4.488 46.234 78.243 1.00 22.91 113 THR A C 1
ATOM 903 O O . THR A 1 116 ? 4.150 47.371 78.049 1.00 22.52 113 THR A O 1
ATOM 907 N N . LYS A 1 117 ? 4.371 45.291 77.329 1.00 22.14 114 LYS A N 1
ATOM 908 C CA . LYS A 1 117 ? 3.748 45.535 76.034 1.00 21.82 114 LYS A CA 1
ATOM 909 C C . LYS A 1 117 ? 2.825 44.361 75.774 1.00 21.54 114 LYS A C 1
ATOM 910 O O . LYS A 1 117 ? 3.028 43.241 76.295 1.00 23.02 114 LYS A O 1
ATOM 916 N N . THR A 1 118 ? 1.828 44.584 74.953 1.00 19.90 115 THR A N 1
ATOM 917 C CA . THR A 1 118 ? 0.917 43.537 74.553 1.00 19.69 115 THR A CA 1
ATOM 918 C C . THR A 1 118 ? 0.803 43.458 73.025 1.00 19.95 115 THR A C 1
ATOM 919 O O . THR A 1 118 ? 0.973 44.468 72.330 1.00 19.65 115 THR A O 1
ATOM 923 N N . PHE A 1 119 ? 0.550 42.243 72.526 1.00 19.17 116 PHE A N 1
ATOM 924 C CA . PHE A 1 119 ? 0.508 41.952 71.098 1.00 18.97 116 PHE A CA 1
ATOM 925 C C . PHE A 1 119 ? -0.634 41.009 70.840 1.00 18.07 116 PHE A C 1
ATOM 926 O O . PHE A 1 119 ? -0.831 40.073 71.593 1.00 21.01 116 PHE A O 1
ATOM 934 N N . SER A 1 120 ? -1.391 41.266 69.803 1.00 17.22 117 SER A N 1
ATOM 935 C CA . SER A 1 120 ? -2.303 40.289 69.282 1.00 17.32 117 SER A CA 1
ATOM 936 C C . SER A 1 120 ? -1.524 39.136 68.656 1.00 18.01 117 SER A C 1
ATOM 937 O O . SER A 1 120 ? -0.321 39.263 68.344 1.00 17.57 117 SER A O 1
ATOM 940 N N . PRO A 1 121 ? -2.206 38.005 68.475 1.00 18.03 118 PRO A N 1
ATOM 941 C CA . PRO A 1 121 ? -1.648 36.888 67.761 1.00 16.66 118 PRO A CA 1
ATOM 942 C C . PRO A 1 121 ? -1.272 37.268 66.338 1.00 18.28 118 PRO A C 1
ATOM 943 O O . PRO A 1 121 ? -0.246 36.833 65.862 1.00 16.01 118 PRO A O 1
ATOM 947 N N . GLN A 1 122 ? -2.095 38.087 65.685 1.00 19.43 119 GLN A N 1
ATOM 948 C CA . GLN A 1 122 ? -1.804 38.548 64.330 1.00 21.46 119 GLN A CA 1
ATOM 949 C C . GLN A 1 122 ? -0.522 39.387 64.363 1.00 20.44 119 GLN A C 1
ATOM 950 O O . GLN A 1 122 ? 0.246 39.312 63.419 1.00 20.01 119 GLN A O 1
ATOM 956 N N . GLU A 1 123 ? -0.291 40.167 65.421 1.00 19.38 120 GLU A N 1
ATOM 957 C CA . GLU A 1 123 ? 0.936 41.002 65.471 1.00 19.70 120 GLU A CA 1
ATOM 958 C C . GLU A 1 123 ? 2.150 40.135 65.616 1.00 18.26 120 GLU A C 1
ATOM 959 O O . GLU A 1 123 ? 3.216 40.416 65.009 1.00 18.22 120 GLU A O 1
ATOM 965 N N . ILE A 1 124 ? 2.023 39.088 66.425 1.00 17.36 121 ILE A N 1
ATOM 966 C CA . ILE A 1 124 ? 3.153 38.143 66.606 1.00 16.76 121 ILE A CA 1
ATOM 967 C C . ILE A 1 124 ? 3.448 37.397 65.296 1.00 18.05 121 ILE A C 1
ATOM 968 O O . ILE A 1 124 ? 4.605 37.348 64.806 1.00 18.13 121 ILE A O 1
ATOM 973 N N . SER A 1 125 ? 2.407 36.827 64.692 1.00 18.23 122 SER A N 1
ATOM 974 C CA . SER A 1 125 ? 2.559 36.182 63.389 1.00 17.37 122 SER A CA 1
ATOM 975 C C . SER A 1 125 ? 3.100 37.098 62.272 1.00 16.30 122 SER A C 1
ATOM 976 O O . SER A 1 125 ? 3.859 36.653 61.419 1.00 16.04 122 SER A O 1
ATOM 979 N N . ALA A 1 126 ? 2.718 38.369 62.300 1.00 16.49 123 ALA A N 1
ATOM 980 C CA . ALA A 1 126 ? 3.247 39.386 61.361 1.00 16.04 123 ALA A CA 1
ATOM 981 C C . ALA A 1 126 ? 4.784 39.504 61.540 1.00 15.60 123 ALA A C 1
ATOM 982 O O . ALA A 1 126 ? 5.506 39.747 60.602 1.00 14.09 123 ALA A O 1
ATOM 984 N N . MET A 1 127 ? 5.266 39.415 62.780 1.00 16.44 124 MET A N 1
ATOM 985 C CA . MET A 1 127 ? 6.727 39.511 63.056 1.00 16.26 124 MET A CA 1
ATOM 986 C C . MET A 1 127 ? 7.452 38.294 62.462 1.00 16.14 124 MET A C 1
ATOM 987 O O . MET A 1 127 ? 8.494 38.401 61.796 1.00 14.77 124 MET A O 1
ATOM 992 N N . VAL A 1 128 ? 6.886 37.121 62.647 1.00 15.67 125 VAL A N 1
ATOM 993 C CA . VAL A 1 128 ? 7.388 35.912 61.946 1.00 14.84 125 VAL A CA 1
ATOM 994 C C . VAL A 1 128 ? 7.333 36.058 60.408 1.00 14.92 125 VAL A C 1
ATOM 995 O O . VAL A 1 128 ? 8.306 35.742 59.685 1.00 14.42 125 VAL A O 1
ATOM 999 N N . LEU A 1 129 ? 6.217 36.550 59.894 1.00 14.70 126 LEU A N 1
ATOM 1000 C CA . LEU A 1 129 ? 6.073 36.722 58.460 1.00 15.86 126 LEU A CA 1
ATOM 1001 C C . LEU A 1 129 ? 7.066 37.741 57.939 1.00 15.97 126 LEU A C 1
ATOM 1002 O O . LEU A 1 129 ? 7.583 37.579 56.845 1.00 16.65 126 LEU A O 1
ATOM 1007 N N . THR A 1 130 ? 7.295 38.812 58.688 1.00 16.63 127 THR A N 1
ATOM 1008 C CA . THR A 1 130 ? 8.357 39.773 58.326 1.00 16.18 127 THR A CA 1
ATOM 1009 C C . THR A 1 130 ? 9.723 39.120 58.241 1.00 15.33 127 THR A C 1
ATOM 1010 O O . THR A 1 130 ? 10.509 39.375 57.328 1.00 13.27 127 THR A O 1
ATOM 1014 N N . LYS A 1 131 ? 10.044 38.293 59.226 1.00 16.44 128 LYS A N 1
ATOM 1015 C CA . LYS A 1 131 ? 11.264 37.518 59.189 1.00 17.24 128 LYS A CA 1
ATOM 1016 C C . LYS A 1 131 ? 11.342 36.666 57.889 1.00 16.65 128 LYS A C 1
ATOM 1017 O O . LYS A 1 131 ? 12.322 36.733 57.146 1.00 17.13 128 LYS A O 1
ATOM 1023 N N . MET A 1 132 ? 10.293 35.910 57.590 1.00 15.81 129 MET A N 1
ATOM 1024 C CA . MET A 1 132 ? 10.263 35.124 56.326 1.00 15.39 129 MET A CA 1
ATOM 1025 C C . MET A 1 132 ? 10.437 35.946 55.080 1.00 15.17 129 MET A C 1
ATOM 1026 O O . MET A 1 132 ? 11.196 35.568 54.152 1.00 13.83 129 MET A O 1
ATOM 1031 N N . LYS A 1 133 ? 9.795 37.101 55.061 1.00 15.42 130 LYS A N 1
ATOM 1032 C CA . LYS A 1 133 ? 9.970 38.037 53.980 1.00 15.90 130 LYS A CA 1
ATOM 1033 C C . LYS A 1 133 ? 11.431 38.451 53.835 1.00 16.13 130 LYS A C 1
ATOM 1034 O O . LYS A 1 133 ? 11.984 38.449 52.708 1.00 16.06 130 LYS A O 1
ATOM 1040 N N . GLU A 1 134 ? 12.044 38.835 54.949 1.00 16.42 131 GLU A N 1
ATOM 1041 C CA . GLU A 1 134 ? 13.442 39.267 54.944 1.00 16.33 131 GLU A CA 1
ATOM 1042 C C . GLU A 1 134 ? 14.442 38.176 54.527 1.00 16.45 131 GLU A C 1
ATOM 1043 O O . GLU A 1 134 ? 15.413 38.418 53.774 1.00 14.21 131 GLU A O 1
ATOM 1049 N N . ILE A 1 135 ? 14.167 36.971 54.981 1.00 16.50 132 ILE A N 1
ATOM 1050 C CA . ILE A 1 135 ? 14.950 35.815 54.554 1.00 17.97 132 ILE A CA 1
ATOM 1051 C C . ILE A 1 135 ? 14.924 35.683 53.015 1.00 16.50 132 ILE A C 1
ATOM 1052 O O . ILE A 1 135 ? 15.976 35.545 52.358 1.00 14.74 132 ILE A O 1
ATOM 1057 N N . ALA A 1 136 ? 13.712 35.750 52.453 1.00 15.26 133 ALA A N 1
ATOM 1058 C CA . ALA A 1 136 ? 13.523 35.697 51.004 1.00 16.08 133 ALA A CA 1
ATOM 1059 C C . ALA A 1 136 ? 14.206 36.865 50.276 1.00 15.54 133 ALA A C 1
ATOM 1060 O O . ALA A 1 136 ? 14.962 36.645 49.307 1.00 14.45 133 ALA A O 1
ATOM 1062 N N . GLU A 1 137 ? 14.040 38.067 50.788 1.00 16.40 134 GLU A N 1
ATOM 1063 C CA . GLU A 1 137 ? 14.694 39.255 50.217 1.00 16.89 134 GLU A CA 1
ATOM 1064 C C . GLU A 1 137 ? 16.244 39.146 50.104 1.00 17.12 134 GLU A C 1
ATOM 1065 O O . GLU A 1 137 ? 16.820 39.558 49.108 1.00 16.65 134 GLU A O 1
ATOM 1071 N N . ALA A 1 138 ? 16.874 38.568 51.123 1.00 16.61 135 ALA A N 1
ATOM 1072 C CA . ALA A 1 138 ? 18.318 38.412 51.205 1.00 17.02 135 ALA A CA 1
ATOM 1073 C C . ALA A 1 138 ? 18.849 37.493 50.123 1.00 16.23 135 ALA A C 1
ATOM 1074 O O . ALA A 1 138 ? 19.939 37.708 49.574 1.00 16.77 135 ALA A O 1
ATOM 1076 N N . LYS A 1 139 ? 18.079 36.479 49.801 1.00 16.71 136 LYS A N 1
ATOM 1077 C CA . LYS A 1 139 ? 18.444 35.569 48.722 1.00 17.04 136 LYS A CA 1
ATOM 1078 C C . LYS A 1 139 ? 18.010 36.041 47.344 1.00 16.44 136 LYS A C 1
ATOM 1079 O O . LYS A 1 139 ? 18.668 35.730 46.366 1.00 14.06 136 LYS A O 1
ATOM 1085 N N . ILE A 1 140 ? 16.938 36.840 47.270 1.00 14.78 137 ILE A N 1
ATOM 1086 C CA . ILE A 1 140 ? 16.460 37.302 45.983 1.00 14.04 137 ILE A CA 1
ATOM 1087 C C . ILE A 1 140 ? 17.269 38.530 45.536 1.00 12.83 137 ILE A C 1
ATOM 1088 O O . ILE A 1 140 ? 17.404 38.776 44.348 1.00 11.89 137 ILE A O 1
ATOM 1093 N N . GLY A 1 141 ? 17.813 39.298 46.461 1.00 12.04 138 GLY A N 1
ATOM 1094 C CA . GLY A 1 141 ? 18.417 40.587 46.128 1.00 11.47 138 GLY A CA 1
ATOM 1095 C C . GLY A 1 141 ? 17.455 41.691 45.738 1.00 11.35 138 GLY A C 1
ATOM 1096 O O . GLY A 1 141 ? 17.858 42.688 45.096 1.00 11.69 138 GLY A O 1
ATOM 1097 N N . LYS A 1 142 ? 16.166 41.496 46.047 1.00 11.40 139 LYS A N 1
ATOM 1098 C CA . LYS A 1 142 ? 15.124 42.458 45.738 1.00 11.39 139 LYS A CA 1
ATOM 1099 C C . LYS A 1 142 ? 14.125 42.518 46.888 1.00 13.13 139 LYS A C 1
ATOM 1100 O O . LYS A 1 142 ? 14.019 41.567 47.643 1.00 12.86 139 LYS A O 1
ATOM 1106 N N . LYS A 1 143 ? 13.385 43.615 46.947 1.00 13.34 140 LYS A N 1
ATOM 1107 C CA . LYS A 1 143 ? 12.265 43.755 47.894 1.00 15.89 140 LYS A CA 1
ATOM 1108 C C . LYS A 1 143 ? 11.075 42.889 47.489 1.00 14.19 140 LYS A C 1
ATOM 1109 O O . LYS A 1 143 ? 10.766 42.720 46.284 1.00 14.22 140 LYS A O 1
ATOM 1115 N N . VAL A 1 144 ? 10.395 42.342 48.480 1.00 13.98 141 VAL A N 1
ATOM 1116 C CA . VAL A 1 144 ? 9.240 41.424 48.230 1.00 13.56 141 VAL A CA 1
ATOM 1117 C C . VAL A 1 144 ? 7.991 42.155 48.683 1.00 14.56 141 VAL A C 1
ATOM 1118 O O . VAL A 1 144 ? 8.004 42.775 49.721 1.00 12.78 141 VAL A O 1
ATOM 1122 N N . GLU A 1 145 ? 6.960 42.180 47.862 1.00 15.11 142 GLU A N 1
ATOM 1123 C CA . GLU A 1 145 ? 5.763 42.883 48.157 1.00 15.60 142 GLU A CA 1
ATOM 1124 C C . GLU A 1 145 ? 4.539 41.936 48.185 1.00 16.58 142 GLU A C 1
ATOM 1125 O O . GLU A 1 145 ? 3.482 42.332 48.706 1.00 17.17 142 GLU A O 1
ATOM 1131 N N . LYS A 1 146 ? 4.657 40.783 47.537 1.00 15.85 143 LYS A N 1
ATOM 1132 C CA . LYS A 1 146 ? 3.520 39.881 47.295 1.00 16.14 143 LYS A CA 1
ATOM 1133 C C . LYS A 1 146 ? 3.808 38.502 47.863 1.00 15.21 143 LYS A C 1
ATOM 1134 O O . LYS A 1 146 ? 4.913 37.989 47.757 1.00 14.89 143 LYS A O 1
ATOM 1140 N N . ALA A 1 147 ? 2.789 37.871 48.425 1.00 15.00 144 ALA A N 1
ATOM 1141 C CA . ALA A 1 147 ? 2.916 36.527 48.996 1.00 14.79 144 ALA A CA 1
ATOM 1142 C C . ALA A 1 147 ? 1.666 35.674 48.883 1.00 15.35 144 ALA A C 1
ATOM 1143 O O . ALA A 1 147 ? 0.534 36.223 48.845 1.00 16.16 144 ALA A O 1
ATOM 1145 N N . VAL A 1 148 ? 1.869 34.372 48.924 1.00 16.07 145 VAL A N 1
ATOM 1146 C CA . VAL A 1 148 ? 0.795 33.389 49.098 1.00 15.99 145 VAL A CA 1
ATOM 1147 C C . VAL A 1 148 ? 1.091 32.735 50.455 1.00 15.38 145 VAL A C 1
ATOM 1148 O O . VAL A 1 148 ? 2.204 32.308 50.696 1.00 15.13 145 VAL A O 1
ATOM 1152 N N . ILE A 1 149 ? 0.127 32.745 51.387 1.00 14.51 146 ILE A N 1
ATOM 1153 C CA . ILE A 1 149 ? 0.356 32.147 52.695 1.00 14.82 146 ILE A CA 1
ATOM 1154 C C . ILE A 1 149 ? -0.578 30.977 52.875 1.00 14.15 146 ILE A C 1
ATOM 1155 O O . ILE A 1 149 ? -1.704 31.024 52.427 1.00 14.33 146 ILE A O 1
ATOM 1160 N N . THR A 1 150 ? -0.123 29.943 53.532 1.00 14.96 147 THR A N 1
ATOM 1161 C CA . THR A 1 150 ? -0.929 28.747 53.688 1.00 14.91 147 THR A CA 1
ATOM 1162 C C . THR A 1 150 ? -1.510 28.702 55.119 1.00 15.00 147 THR A C 1
ATOM 1163 O O . THR A 1 150 ? -0.946 29.288 56.057 1.00 15.24 147 THR A O 1
ATOM 1167 N N . VAL A 1 151 ? -2.635 28.016 55.263 1.00 14.58 148 VAL A N 1
ATOM 1168 C CA . VAL A 1 151 ? -3.272 27.767 56.536 1.00 14.31 148 VAL A CA 1
ATOM 1169 C C . VAL A 1 151 ? -3.879 26.345 56.540 1.00 15.24 148 VAL A C 1
ATOM 1170 O O . VAL A 1 151 ? -4.149 25.758 55.481 1.00 15.29 148 VAL A O 1
ATOM 1174 N N . PRO A 1 152 ? -4.080 25.781 57.723 1.00 16.51 149 PRO A N 1
ATOM 1175 C CA . PRO A 1 152 ? -4.693 24.452 57.759 1.00 16.62 149 PRO A CA 1
ATOM 1176 C C . PRO A 1 152 ? -6.086 24.458 57.097 1.00 17.21 149 PRO A C 1
ATOM 1177 O O . PRO A 1 152 ? -6.776 25.507 57.091 1.00 16.70 149 PRO A O 1
ATOM 1181 N N . ALA A 1 153 ? -6.503 23.310 56.544 1.00 15.80 150 ALA A N 1
ATOM 1182 C CA . ALA A 1 153 ? -7.768 23.261 55.849 1.00 16.81 150 ALA A CA 1
ATOM 1183 C C . ALA A 1 153 ? -8.961 23.497 56.817 1.00 16.61 150 ALA A C 1
ATOM 1184 O O . ALA A 1 153 ? -9.968 24.040 56.417 1.00 17.04 150 ALA A O 1
ATOM 1186 N N . TYR A 1 154 ? -8.783 23.218 58.097 1.00 17.28 151 TYR A N 1
ATOM 1187 C CA . TYR A 1 154 ? -9.876 23.342 59.045 1.00 18.57 151 TYR A CA 1
ATOM 1188 C C . TYR A 1 154 ? -10.000 24.773 59.542 1.00 19.15 151 TYR A C 1
ATOM 1189 O O . TYR A 1 154 ? -10.910 25.060 60.320 1.00 18.48 151 TYR A O 1
ATOM 1198 N N . PHE A 1 155 ? -9.116 25.675 59.106 1.00 17.21 152 PHE A N 1
ATOM 1199 C CA . PHE A 1 155 ? -9.253 27.055 59.502 1.00 18.20 152 PHE A CA 1
ATOM 1200 C C . PHE A 1 155 ? -10.569 27.655 59.023 1.00 18.15 152 PHE A C 1
ATOM 1201 O O . PHE A 1 155 ? -10.984 27.459 57.898 1.00 17.41 152 PHE A O 1
ATOM 1209 N N . ASN A 1 156 ? -11.200 28.414 59.901 1.00 19.07 153 ASN A N 1
ATOM 1210 C CA . ASN A 1 156 ? -12.499 29.045 59.595 1.00 18.72 153 ASN A CA 1
ATOM 1211 C C . ASN A 1 156 ? -12.252 30.451 59.055 1.00 19.19 153 ASN A C 1
ATOM 1212 O O . ASN A 1 156 ? -11.096 30.868 58.923 1.00 19.18 153 ASN A O 1
ATOM 1217 N N . ASP A 1 157 ? -13.305 31.210 58.787 1.00 19.22 154 ASP A N 1
ATOM 1218 C CA . ASP A 1 157 ? -13.165 32.527 58.156 1.00 20.14 154 ASP A CA 1
ATOM 1219 C C . ASP A 1 157 ? -12.425 33.548 59.024 1.00 19.97 154 ASP A C 1
ATOM 1220 O O . ASP A 1 157 ? -11.631 34.313 58.511 1.00 20.78 154 ASP A O 1
ATOM 1225 N N . ALA A 1 158 ? -12.673 33.557 60.324 1.00 19.87 155 ALA A N 1
ATOM 1226 C CA . ALA A 1 158 ? -11.934 34.457 61.241 1.00 20.09 155 ALA A CA 1
ATOM 1227 C C . ALA A 1 158 ? -10.422 34.115 61.247 1.00 19.40 155 ALA A C 1
ATOM 1228 O O . ALA A 1 158 ? -9.594 35.013 61.194 1.00 20.67 155 ALA A O 1
ATOM 1230 N N . GLN A 1 159 ? -10.088 32.829 61.386 1.00 19.77 156 GLN A N 1
ATOM 1231 C CA . GLN A 1 159 ? -8.684 32.378 61.359 1.00 19.23 156 GLN A CA 1
ATOM 1232 C C . GLN A 1 159 ? -7.960 32.763 60.051 1.00 19.57 156 GLN A C 1
ATOM 1233 O O . GLN A 1 159 ? -6.790 33.230 60.072 1.00 21.13 156 GLN A O 1
ATOM 1239 N N . ARG A 1 160 ? -8.661 32.627 58.934 1.00 19.50 157 ARG A N 1
ATOM 1240 C CA . ARG A 1 160 ? -8.149 33.025 57.627 1.00 19.14 157 ARG A CA 1
ATOM 1241 C C . ARG A 1 160 ? -7.928 34.501 57.519 1.00 19.12 157 ARG A C 1
ATOM 1242 O O . ARG A 1 160 ? -6.856 34.933 57.106 1.00 17.87 157 ARG A O 1
ATOM 1250 N N . GLN A 1 161 ? -8.928 35.295 57.873 1.00 19.57 158 GLN A N 1
ATOM 1251 C CA . GLN A 1 161 ? -8.789 36.745 57.846 1.00 20.27 158 GLN A CA 1
ATOM 1252 C C . GLN A 1 161 ? -7.661 37.247 58.765 1.00 19.94 158 GLN A C 1
ATOM 1253 O O . GLN A 1 161 ? -6.913 38.131 58.397 1.00 20.53 158 GLN A O 1
ATOM 1259 N N . ALA A 1 162 ? -7.531 36.674 59.953 1.00 19.35 159 ALA A N 1
ATOM 1260 C CA . ALA A 1 162 ? -6.548 37.103 60.912 1.00 19.54 159 ALA A CA 1
ATOM 1261 C C . ALA A 1 162 ? -5.139 36.848 60.328 1.00 20.22 159 ALA A C 1
ATOM 1262 O O . ALA A 1 162 ? -4.186 37.645 60.537 1.00 18.65 159 ALA A O 1
ATOM 1264 N N . THR A 1 163 ? -5.028 35.716 59.630 1.00 20.12 160 THR A N 1
ATOM 1265 C CA . THR A 1 163 ? -3.773 35.382 58.920 1.00 20.20 160 THR A CA 1
ATOM 1266 C C . THR A 1 163 ? -3.475 36.374 57.789 1.00 20.10 160 THR A C 1
ATOM 1267 O O . THR A 1 163 ? -2.379 36.875 57.726 1.00 17.88 160 THR A O 1
ATOM 1271 N N . LYS A 1 164 ? -4.456 36.716 56.951 1.00 21.37 161 LYS A N 1
ATOM 1272 C CA . LYS A 1 164 ? -4.234 37.780 55.950 1.00 22.01 161 LYS A CA 1
ATOM 1273 C C . LYS A 1 164 ? -3.816 39.083 56.600 1.00 21.69 161 LYS A C 1
ATOM 1274 O O . LYS A 1 164 ? -2.921 39.819 56.095 1.00 21.65 161 LYS A O 1
ATOM 1280 N N . ASP A 1 165 ? -4.499 39.394 57.693 1.00 21.01 162 ASP A N 1
ATOM 1281 C CA . ASP A 1 165 ? -4.262 40.637 58.426 1.00 20.15 162 ASP A CA 1
ATOM 1282 C C . ASP A 1 165 ? -2.802 40.651 58.891 1.00 18.56 162 ASP A C 1
ATOM 1283 O O . ASP A 1 165 ? -2.133 41.672 58.800 1.00 17.02 162 ASP A O 1
ATOM 1288 N N . ALA A 1 166 ? -2.324 39.523 59.403 1.00 17.70 163 ALA A N 1
ATOM 1289 C CA . ALA A 1 166 ? -0.919 39.420 59.787 1.00 17.59 163 ALA A CA 1
ATOM 1290 C C . ALA A 1 166 ? -0.027 39.762 58.596 1.00 17.01 163 ALA A C 1
ATOM 1291 O O . ALA A 1 166 ? 0.956 40.455 58.742 1.00 16.57 163 ALA A O 1
ATOM 1293 N N . GLY A 1 167 ? -0.376 39.267 57.419 1.00 18.04 164 GLY A N 1
ATOM 1294 C CA . GLY A 1 167 ? 0.402 39.570 56.230 1.00 18.51 164 GLY A CA 1
ATOM 1295 C C . GLY A 1 167 ? 0.483 41.043 55.894 1.00 18.81 164 GLY A C 1
ATOM 1296 O O . GLY A 1 167 ? 1.572 41.553 55.594 1.00 17.96 164 GLY A O 1
ATOM 1297 N N . ALA A 1 168 ? -0.690 41.703 55.911 1.00 19.55 165 ALA A N 1
ATOM 1298 C CA . ALA A 1 168 ? -0.798 43.126 55.698 1.00 19.83 165 ALA A CA 1
ATOM 1299 C C . ALA A 1 168 ? 0.118 43.871 56.679 1.00 20.35 165 ALA A C 1
ATOM 1300 O O . ALA A 1 168 ? 0.958 44.678 56.265 1.00 20.28 165 ALA A O 1
ATOM 1302 N N . ILE A 1 169 ? 0.030 43.527 57.962 1.00 20.22 166 ILE A N 1
ATOM 1303 C CA . ILE A 1 169 ? 0.900 44.146 58.982 1.00 19.12 166 ILE A CA 1
ATOM 1304 C C . ILE A 1 169 ? 2.357 44.036 58.593 1.00 19.69 166 ILE A C 1
ATOM 1305 O O . ILE A 1 169 ? 3.124 44.950 58.809 1.00 19.03 166 ILE A O 1
ATOM 1310 N N . SER A 1 170 ? 2.754 42.887 58.024 1.00 20.60 167 SER A N 1
ATOM 1311 C CA . SER A 1 170 ? 4.170 42.643 57.699 1.00 20.51 167 SER A CA 1
ATOM 1312 C C . SER A 1 170 ? 4.629 43.290 56.386 1.00 21.70 167 SER A C 1
ATOM 1313 O O . SER A 1 170 ? 5.761 43.073 55.960 1.00 21.64 167 SER A O 1
ATOM 1316 N N . GLY A 1 171 ? 3.761 44.085 55.769 1.00 21.64 168 GLY A N 1
ATOM 1317 C CA . GLY A 1 171 ? 4.049 44.763 54.519 1.00 21.37 168 GLY A CA 1
ATOM 1318 C C . GLY A 1 171 ? 3.909 43.876 53.299 1.00 21.28 168 GLY A C 1
ATOM 1319 O O . GLY A 1 171 ? 4.524 44.199 52.263 1.00 21.92 168 GLY A O 1
ATOM 1320 N N . LEU A 1 172 ? 3.177 42.745 53.412 1.00 18.79 169 LEU A N 1
ATOM 1321 C CA . LEU A 1 172 ? 2.871 41.901 52.269 1.00 17.92 169 LEU A CA 1
ATOM 1322 C C . LEU A 1 172 ? 1.452 42.136 51.699 1.00 17.95 169 LEU A C 1
ATOM 1323 O O . LEU A 1 172 ? 0.482 42.250 52.456 1.00 17.58 169 LEU A O 1
ATOM 1328 N N . ASN A 1 173 ? 1.364 42.216 50.383 1.00 17.20 170 ASN A N 1
ATOM 1329 C CA . ASN A 1 173 ? 0.122 42.032 49.622 1.00 17.18 170 ASN A CA 1
ATOM 1330 C C . ASN A 1 173 ? -0.128 40.509 49.524 1.00 16.75 170 ASN A C 1
ATOM 1331 O O . ASN A 1 173 ? 0.516 39.799 48.722 1.00 16.61 170 ASN A O 1
ATOM 1336 N N . VAL A 1 174 ? -1.041 40.004 50.363 1.00 16.49 171 VAL A N 1
ATOM 1337 C CA . VAL A 1 174 ? -1.367 38.580 50.400 1.00 15.72 171 VAL A CA 1
ATOM 1338 C C . VAL A 1 174 ? -2.326 38.336 49.264 1.00 16.79 171 VAL A C 1
ATOM 1339 O O . VAL A 1 174 ? -3.488 38.750 49.327 1.00 16.66 171 VAL A O 1
ATOM 1343 N N . LEU A 1 175 ? -1.830 37.727 48.188 1.00 16.61 172 LEU A N 1
ATOM 1344 C CA . LEU A 1 175 ? -2.653 37.437 46.984 1.00 17.30 172 LEU A CA 1
ATOM 1345 C C . LEU A 1 175 ? -3.726 36.378 47.259 1.00 16.89 172 LEU A C 1
ATOM 1346 O O . LEU A 1 175 ? -4.839 36.492 46.787 1.00 15.78 172 LEU A O 1
ATOM 1351 N N . ARG A 1 176 ? -3.364 35.360 48.017 1.00 17.83 173 ARG A N 1
ATOM 1352 C CA . ARG A 1 176 ? -4.272 34.279 48.380 1.00 18.97 173 ARG A CA 1
ATOM 1353 C C . ARG A 1 176 ? -3.801 33.633 49.617 1.00 18.12 173 ARG A C 1
ATOM 1354 O O . ARG A 1 176 ? -2.591 33.503 49.843 1.00 17.64 173 ARG A O 1
ATOM 1362 N N . ILE A 1 177 ? -4.789 33.228 50.412 1.00 18.46 174 ILE A N 1
ATOM 1363 C CA . ILE A 1 177 ? -4.643 32.263 51.471 1.00 18.28 174 ILE A CA 1
ATOM 1364 C C . ILE A 1 177 ? -5.016 30.950 50.856 1.00 19.23 174 ILE A C 1
ATOM 1365 O O . ILE A 1 177 ? -6.146 30.803 50.373 1.00 19.81 174 ILE A O 1
ATOM 1370 N N . ILE A 1 178 ? -4.088 29.991 50.841 1.00 18.98 175 ILE A N 1
ATOM 1371 C CA . ILE A 1 178 ? -4.453 28.637 50.376 1.00 19.27 175 ILE A CA 1
ATOM 1372 C C . ILE A 1 178 ? -4.324 27.559 51.453 1.00 17.49 175 ILE A C 1
ATOM 1373 O O . ILE A 1 178 ? -3.637 27.731 52.455 1.00 17.35 175 ILE A O 1
ATOM 1378 N N . ASN A 1 179 ? -5.058 26.468 51.301 1.00 16.90 176 ASN A N 1
ATOM 1379 C CA . ASN A 1 179 ? -5.009 25.403 52.280 1.00 15.78 176 ASN A CA 1
ATOM 1380 C C . ASN A 1 179 ? -3.690 24.650 52.226 1.00 15.60 176 ASN A C 1
ATOM 1381 O O . ASN A 1 179 ? -3.218 24.325 51.162 1.00 17.01 176 ASN A O 1
ATOM 1386 N N . GLU A 1 180 ? -3.140 24.331 53.382 1.00 16.20 177 GLU A N 1
ATOM 1387 C CA . GLU A 1 180 ? -1.895 23.555 53.477 1.00 16.89 177 GLU A CA 1
ATOM 1388 C C . GLU A 1 180 ? -1.912 22.288 52.612 1.00 16.12 177 GLU A C 1
ATOM 1389 O O . GLU A 1 180 ? -1.035 22.116 51.784 1.00 16.58 177 GLU A O 1
ATOM 1395 N N . PRO A 1 181 ? -2.949 21.443 52.728 1.00 16.20 178 PRO A N 1
ATOM 1396 C CA . PRO A 1 181 ? -2.975 20.240 51.889 1.00 16.30 178 PRO A CA 1
ATOM 1397 C C . PRO A 1 181 ? -3.039 20.544 50.414 1.00 16.17 178 PRO A C 1
ATOM 1398 O O . PRO A 1 181 ? -2.411 19.857 49.589 1.00 16.38 178 PRO A O 1
ATOM 1402 N N . THR A 1 182 ? -3.786 21.579 50.058 1.00 16.81 179 THR A N 1
ATOM 1403 C CA . THR A 1 182 ? -3.872 21.975 48.649 1.00 16.57 179 THR A CA 1
ATOM 1404 C C . THR A 1 182 ? -2.504 22.395 48.114 1.00 15.18 179 THR A C 1
ATOM 1405 O O . THR A 1 182 ? -2.149 22.029 47.016 1.00 14.96 179 THR A O 1
ATOM 1409 N N . ALA A 1 183 ? -1.731 23.155 48.914 1.00 15.22 180 ALA A N 1
ATOM 1410 C CA . ALA A 1 183 ? -0.376 23.588 48.541 1.00 14.68 180 ALA A CA 1
ATOM 1411 C C . ALA A 1 183 ? 0.532 22.394 48.208 1.00 16.27 180 ALA A C 1
ATOM 1412 O O . ALA A 1 183 ? 1.297 22.404 47.200 1.00 17.09 180 ALA A O 1
ATOM 1414 N N . ALA A 1 184 ? 0.455 21.384 49.072 1.00 16.38 181 ALA A N 1
ATOM 1415 C CA . ALA A 1 184 ? 1.245 20.162 48.938 1.00 16.58 181 ALA A CA 1
ATOM 1416 C C . ALA A 1 184 ? 0.908 19.455 47.585 1.00 16.70 181 ALA A C 1
ATOM 1417 O O . ALA A 1 184 ? 1.816 19.095 46.813 1.00 17.22 181 ALA A O 1
ATOM 1419 N N . ALA A 1 185 ? -0.383 19.337 47.278 1.00 17.41 182 ALA A N 1
ATOM 1420 C CA . ALA A 1 185 ? -0.822 18.829 45.959 1.00 18.18 182 ALA A CA 1
ATOM 1421 C C . ALA A 1 185 ? -0.307 19.645 44.789 1.00 18.76 182 ALA A C 1
ATOM 1422 O O . ALA A 1 185 ? 0.114 19.080 43.770 1.00 19.37 182 ALA A O 1
ATOM 1424 N N . ILE A 1 186 ? -0.378 20.972 44.907 1.00 19.23 183 ILE A N 1
ATOM 1425 C CA . ILE A 1 186 ? 0.154 21.875 43.869 1.00 19.85 183 ILE A CA 1
ATOM 1426 C C . ILE A 1 186 ? 1.657 21.694 43.720 1.00 20.39 183 ILE A C 1
ATOM 1427 O O . ILE A 1 186 ? 2.197 21.711 42.611 1.00 20.72 183 ILE A O 1
ATOM 1432 N N . ALA A 1 187 ? 2.333 21.443 44.840 1.00 20.60 184 ALA A N 1
ATOM 1433 C CA . ALA A 1 187 ? 3.770 21.232 44.799 1.00 20.62 184 ALA A CA 1
ATOM 1434 C C . ALA A 1 187 ? 4.059 20.066 43.844 1.00 20.84 184 ALA A C 1
ATOM 1435 O O . ALA A 1 187 ? 4.996 20.143 43.063 1.00 21.79 184 ALA A O 1
ATOM 1437 N N . TYR A 1 188 ? 3.274 19.001 43.928 1.00 21.24 185 TYR A N 1
ATOM 1438 C CA . TYR A 1 188 ? 3.452 17.821 43.064 1.00 22.38 185 TYR A CA 1
ATOM 1439 C C . TYR A 1 188 ? 2.804 17.972 41.691 1.00 23.19 185 TYR A C 1
ATOM 1440 O O . TYR A 1 188 ? 2.781 17.005 40.898 1.00 23.47 185 TYR A O 1
ATOM 1449 N N . GLY A 1 189 ? 2.301 19.162 41.381 1.00 23.57 186 GLY A N 1
ATOM 1450 C CA . GLY A 1 189 ? 1.730 19.394 40.066 1.00 25.05 186 GLY A CA 1
ATOM 1451 C C . GLY A 1 189 ? 0.438 18.688 39.770 1.00 25.48 186 GLY A C 1
ATOM 1452 O O . GLY A 1 189 ? 0.076 18.573 38.597 1.00 27.70 186 GLY A O 1
ATOM 1453 N N . LEU A 1 190 ? -0.275 18.244 40.803 1.00 25.90 187 LEU A N 1
ATOM 1454 C CA . LEU A 1 190 ? -1.483 17.449 40.638 1.00 26.79 187 LEU A CA 1
ATOM 1455 C C . LEU A 1 190 ? -2.608 18.415 40.314 1.00 28.90 187 LEU A C 1
ATOM 1456 O O . LEU A 1 190 ? -2.926 19.280 41.133 1.00 30.63 187 LEU A O 1
ATOM 1461 N N . GLY A 1 191 ? -3.199 18.284 39.127 1.00 30.22 188 GLY A N 1
ATOM 1462 C CA . GLY A 1 191 ? -4.178 19.270 38.644 1.00 30.99 188 GLY A CA 1
ATOM 1463 C C . GLY A 1 191 ? -3.589 20.452 37.865 1.00 31.28 188 GLY A C 1
ATOM 1464 O O . GLY A 1 191 ? -4.337 21.372 37.437 1.00 32.53 188 GLY A O 1
ATOM 1465 N N . ALA A 1 192 ? -2.279 20.420 37.637 1.00 30.65 189 ALA A N 1
ATOM 1466 C CA . ALA A 1 192 ? -1.583 21.516 36.975 1.00 31.10 189 ALA A CA 1
ATOM 1467 C C . ALA A 1 192 ? -2.063 21.730 35.548 1.00 31.65 189 ALA A C 1
ATOM 1468 O O . ALA A 1 192 ? -2.154 22.878 35.087 1.00 31.33 189 ALA A O 1
ATOM 1470 N N . GLY A 1 193 ? -2.385 20.635 34.855 1.00 32.15 190 GLY A N 1
ATOM 1471 C CA . GLY A 1 193 ? -2.904 20.718 33.477 1.00 32.72 190 GLY A CA 1
ATOM 1472 C C . GLY A 1 193 ? -4.163 21.566 33.404 1.00 33.13 190 GLY A C 1
ATOM 1473 O O . GLY A 1 193 ? -4.432 22.216 32.392 1.00 32.72 190 GLY A O 1
ATOM 1474 N N . LYS A 1 194 ? -4.917 21.555 34.511 1.00 33.93 191 LYS A N 1
ATOM 1475 C CA . LYS A 1 194 ? -6.230 22.167 34.597 1.00 34.26 191 LYS A CA 1
ATOM 1476 C C . LYS A 1 194 ? -7.135 21.395 33.656 1.00 34.67 191 LYS A C 1
ATOM 1477 O O . LYS A 1 194 ? -8.002 21.971 32.975 1.00 34.48 191 LYS A O 1
ATOM 1483 N N . SER A 1 195 ? -6.896 20.084 33.588 1.00 34.89 192 SER A N 1
ATOM 1484 C CA . SER A 1 195 ? -7.685 19.217 32.715 1.00 35.12 192 SER A CA 1
ATOM 1485 C C . SER A 1 195 ? -8.911 18.780 33.483 1.00 34.92 192 SER A C 1
ATOM 1486 O O . SER A 1 195 ? -8.953 18.845 34.710 1.00 34.52 192 SER A O 1
ATOM 1489 N N . GLU A 1 196 ? -9.901 18.326 32.732 1.00 35.21 193 GLU A N 1
ATOM 1490 C CA . GLU A 1 196 ? -11.193 17.970 33.286 1.00 35.34 193 GLU A CA 1
ATOM 1491 C C . GLU A 1 196 ? -11.197 16.506 33.744 1.00 34.91 193 GLU A C 1
ATOM 1492 O O . GLU A 1 196 ? -12.147 16.046 34.345 1.00 35.01 193 GLU A O 1
ATOM 1498 N N . LYS A 1 197 ? -10.127 15.774 33.458 1.00 34.37 194 LYS A N 1
ATOM 1499 C CA . LYS A 1 197 ? -9.924 14.476 34.085 1.00 34.24 194 LYS A CA 1
ATOM 1500 C C . LYS A 1 197 ? -9.716 14.687 35.584 1.00 33.36 194 LYS A C 1
ATOM 1501 O O . LYS A 1 197 ? -8.774 15.362 35.987 1.00 33.76 194 LYS A O 1
ATOM 1507 N N . GLU A 1 198 ? -10.598 14.132 36.410 1.00 31.67 195 GLU A N 1
ATOM 1508 C CA . GLU A 1 198 ? -10.545 14.377 37.852 1.00 30.43 195 GLU A CA 1
ATOM 1509 C C . GLU A 1 198 ? -9.612 13.442 38.569 1.00 28.73 195 GLU A C 1
ATOM 1510 O O . GLU A 1 198 ? -9.273 12.372 38.037 1.00 28.32 195 GLU A O 1
ATOM 1516 N N . ARG A 1 199 ? -9.228 13.863 39.782 1.00 26.93 196 ARG A N 1
ATOM 1517 C CA A ARG A 1 199 ? -8.422 13.083 40.710 0.60 27.11 196 ARG A CA 1
ATOM 1518 C CA B ARG A 1 199 ? -8.548 12.975 40.705 0.40 26.60 196 ARG A CA 1
ATOM 1519 C C . ARG A 1 199 ? -8.898 13.217 42.183 1.00 26.29 196 ARG A C 1
ATOM 1520 O O . ARG A 1 199 ? -9.463 14.230 42.578 1.00 25.99 196 ARG A O 1
ATOM 1535 N N . HIS A 1 200 ? -8.626 12.212 42.998 1.00 25.42 197 HIS A N 1
ATOM 1536 C CA . HIS A 1 200 ? -8.848 12.304 44.429 1.00 24.33 197 HIS A CA 1
ATOM 1537 C C . HIS A 1 200 ? -7.502 12.036 45.030 1.00 23.66 197 HIS A C 1
ATOM 1538 O O . HIS A 1 200 ? -6.817 11.106 44.617 1.00 23.67 197 HIS A O 1
ATOM 1545 N N . VAL A 1 201 ? -7.120 12.860 45.995 1.00 22.88 198 VAL A N 1
ATOM 1546 C CA . VAL A 1 201 ? -5.755 12.874 46.508 1.00 23.09 198 VAL A CA 1
ATOM 1547 C C . VAL A 1 201 ? -5.825 13.001 48.003 1.00 22.47 198 VAL A C 1
ATOM 1548 O O . VAL A 1 201 ? -6.570 13.853 48.522 1.00 22.08 198 VAL A O 1
ATOM 1552 N N . LEU A 1 202 ? -5.114 12.102 48.695 1.00 22.54 199 LEU A N 1
ATOM 1553 C CA . LEU A 1 202 ? -5.102 12.102 50.146 1.00 21.88 199 LEU A CA 1
ATOM 1554 C C . LEU A 1 202 ? -3.780 12.720 50.607 1.00 21.60 199 LEU A C 1
ATOM 1555 O O . LEU A 1 202 ? -2.705 12.331 50.130 1.00 20.69 199 LEU A O 1
ATOM 1560 N N . ILE A 1 203 ? -3.880 13.720 51.485 1.00 21.17 200 ILE A N 1
ATOM 1561 C CA . ILE A 1 203 ? -2.662 14.379 52.031 1.00 20.70 200 ILE A CA 1
ATOM 1562 C C . ILE A 1 203 ? -2.524 13.866 53.434 1.00 19.33 200 ILE A C 1
ATOM 1563 O O . ILE A 1 203 ? -3.417 14.044 54.206 1.00 20.67 200 ILE A O 1
ATOM 1568 N N . PHE A 1 204 ? -1.386 13.238 53.721 1.00 18.39 201 PHE A N 1
ATOM 1569 C CA . PHE A 1 204 ? -1.035 12.686 55.047 1.00 16.72 201 PHE A CA 1
ATOM 1570 C C . PHE A 1 204 ? 0.092 13.547 55.597 1.00 17.42 201 PHE A C 1
ATOM 1571 O O . PHE A 1 204 ? 1.253 13.452 55.135 1.00 15.69 201 PHE A O 1
ATOM 1579 N N . ASP A 1 205 ? -0.248 14.384 56.577 1.00 17.61 202 ASP A N 1
ATOM 1580 C CA . ASP A 1 205 ? 0.666 15.429 57.042 1.00 18.80 202 ASP A CA 1
ATOM 1581 C C . ASP A 1 205 ? 0.949 15.234 58.557 1.00 18.74 202 ASP A C 1
ATOM 1582 O O . ASP A 1 205 ? 0.182 15.646 59.427 1.00 19.75 202 ASP A O 1
ATOM 1587 N N . LEU A 1 206 ? 2.038 14.562 58.846 1.00 18.75 203 LEU A N 1
ATOM 1588 C CA . LEU A 1 206 ? 2.436 14.284 60.219 1.00 20.34 203 LEU A CA 1
ATOM 1589 C C . LEU A 1 206 ? 3.626 15.192 60.553 1.00 21.79 203 LEU A C 1
ATOM 1590 O O . LEU A 1 206 ? 4.764 14.922 60.141 1.00 22.25 203 LEU A O 1
ATOM 1595 N N . GLY A 1 207 ? 3.291 16.324 61.179 1.00 23.05 204 GLY A N 1
ATOM 1596 C CA . GLY A 1 207 ? 4.263 17.347 61.613 1.00 24.73 204 GLY A CA 1
ATOM 1597 C C . GLY A 1 207 ? 4.914 16.991 62.933 1.00 24.06 204 GLY A C 1
ATOM 1598 O O . GLY A 1 207 ? 4.612 15.952 63.510 1.00 26.01 204 GLY A O 1
ATOM 1599 N N . GLY A 1 208 ? 5.819 17.832 63.411 1.00 23.38 205 GLY A N 1
ATOM 1600 C CA . GLY A 1 208 ? 6.402 17.667 64.725 1.00 21.32 205 GLY A CA 1
ATOM 1601 C C . GLY A 1 208 ? 5.407 17.727 65.872 1.00 21.11 205 GLY A C 1
ATOM 1602 O O . GLY A 1 208 ? 5.619 17.106 66.915 1.00 20.56 205 GLY A O 1
ATOM 1603 N N . GLY A 1 209 ? 4.355 18.522 65.724 1.00 20.72 206 GLY A N 1
ATOM 1604 C CA . GLY A 1 209 ? 3.372 18.679 66.796 1.00 21.44 206 GLY A CA 1
ATOM 1605 C C . GLY A 1 209 ? 1.933 18.594 66.345 1.00 21.95 206 GLY A C 1
ATOM 1606 O O . GLY A 1 209 ? 1.005 18.829 67.143 1.00 23.03 206 GLY A O 1
ATOM 1607 N N . THR A 1 210 ? 1.737 18.248 65.076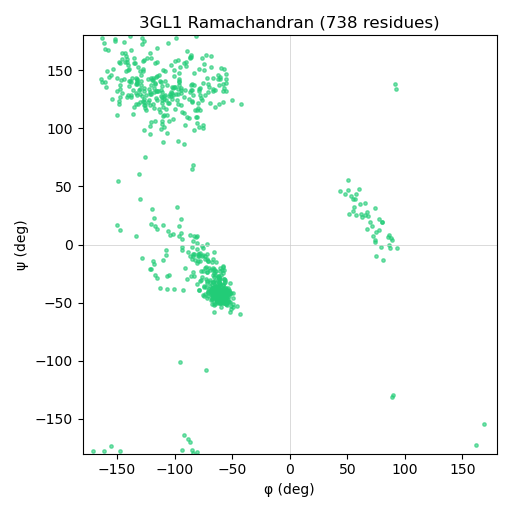 1.00 22.36 207 THR A N 1
ATOM 1608 C CA . THR A 1 210 ? 0.417 18.233 64.450 1.00 22.03 207 THR A CA 1
ATOM 1609 C C . THR A 1 210 ? 0.311 17.014 63.544 1.00 21.54 207 THR A C 1
ATOM 1610 O O . THR A 1 210 ? 1.308 16.560 62.978 1.00 22.15 207 THR A O 1
ATOM 1614 N N . PHE A 1 211 ? -0.913 16.492 63.389 1.00 20.43 208 PHE A N 1
ATOM 1615 C CA . PHE A 1 211 ? -1.191 15.431 62.418 1.00 19.13 208 PHE A CA 1
ATOM 1616 C C . PHE A 1 211 ? -2.490 15.777 61.696 1.00 18.66 208 PHE A C 1
ATOM 1617 O O . PHE A 1 211 ? -3.528 15.864 62.340 1.00 15.82 208 PHE A O 1
ATOM 1625 N N . ASP A 1 212 ? -2.401 16.084 60.400 1.00 18.69 209 ASP A N 1
ATOM 1626 C CA . ASP A 1 212 ? -3.563 16.432 59.611 1.00 18.85 209 ASP A CA 1
ATOM 1627 C C . ASP A 1 212 ? -3.693 15.545 58.370 1.00 18.73 209 ASP A C 1
ATOM 1628 O O . ASP A 1 212 ? -2.764 15.402 57.551 1.00 19.08 209 ASP A O 1
ATOM 1633 N N . VAL A 1 213 ? -4.880 14.985 58.210 1.00 18.35 210 VAL A N 1
ATOM 1634 C CA . VAL A 1 213 ? -5.235 14.220 57.008 1.00 18.05 210 VAL A CA 1
ATOM 1635 C C . VAL A 1 213 ? -6.403 14.876 56.256 1.00 17.72 210 VAL A C 1
ATOM 1636 O O . VAL A 1 213 ? -7.396 15.233 56.832 1.00 17.08 210 VAL A O 1
ATOM 1640 N N . SER A 1 214 ? -6.243 15.037 54.954 1.00 19.09 211 SER A N 1
ATOM 1641 C CA . SER A 1 214 ? -7.202 15.764 54.137 1.00 19.45 211 SER A CA 1
ATOM 1642 C C . SER A 1 214 ? -7.406 15.023 52.823 1.00 20.62 211 SER A C 1
ATOM 1643 O O . SER A 1 214 ? -6.436 14.474 52.240 1.00 20.70 211 SER A O 1
ATOM 1646 N N . LEU A 1 215 ? -8.667 15.006 52.371 1.00 21.00 212 LEU A N 1
ATOM 1647 C CA . LEU A 1 215 ? -9.034 14.407 51.086 1.00 22.13 212 LEU A CA 1
ATOM 1648 C C . LEU A 1 215 ? -9.443 15.536 50.156 1.00 21.43 212 LEU A C 1
ATOM 1649 O O . LEU A 1 215 ? -10.335 16.294 50.460 1.00 20.11 212 LEU A O 1
ATOM 1654 N N . LEU A 1 216 ? -8.733 15.624 49.035 1.00 22.32 213 LEU A N 1
ATOM 1655 C CA . LEU A 1 216 ? -8.963 16.599 47.984 1.00 22.94 213 LEU A CA 1
ATOM 1656 C C . LEU A 1 216 ? -9.596 15.951 46.751 1.00 22.79 213 LEU A C 1
ATOM 1657 O O . LEU A 1 216 ? -9.182 14.895 46.326 1.00 22.49 213 LEU A O 1
ATOM 1662 N N . HIS A 1 217 ? -10.575 16.638 46.191 1.00 24.44 214 HIS A N 1
ATOM 1663 C CA . HIS A 1 217 ? -11.034 16.407 44.836 1.00 24.75 214 HIS A CA 1
ATOM 1664 C C . HIS A 1 217 ? -10.451 17.516 43.994 1.00 24.13 214 HIS A C 1
ATOM 1665 O O . HIS A 1 217 ? -10.545 18.691 44.359 1.00 24.17 214 HIS A O 1
ATOM 1672 N N . ILE A 1 218 ? -9.843 17.153 42.874 1.00 24.69 215 ILE A N 1
ATOM 1673 C CA . ILE A 1 218 ? -9.241 18.131 41.956 1.00 24.67 215 ILE A CA 1
ATOM 1674 C C . ILE A 1 218 ? -9.773 17.880 40.534 1.00 25.36 215 ILE A C 1
ATOM 1675 O O . ILE A 1 218 ? -9.685 16.770 40.000 1.00 25.28 215 ILE A O 1
ATOM 1680 N N . ALA A 1 219 ? -10.281 18.921 39.909 1.00 25.63 216 ALA A N 1
ATOM 1681 C CA . ALA A 1 219 ? -10.694 18.829 38.516 1.00 25.93 216 ALA A CA 1
ATOM 1682 C C . ALA A 1 219 ? -10.758 20.229 37.950 1.00 26.22 216 ALA A C 1
ATOM 1683 O O . ALA A 1 219 ? -11.175 21.183 38.631 1.00 26.23 216 ALA A O 1
ATOM 1685 N N . GLY A 1 220 ? -10.297 20.356 36.712 1.00 26.59 217 GLY A N 1
ATOM 1686 C CA . GLY A 1 220 ? -10.404 21.589 35.955 1.00 26.03 217 GLY A CA 1
ATOM 1687 C C . GLY A 1 220 ? -9.769 22.807 36.594 1.00 25.62 217 GLY A C 1
ATOM 1688 O O . GLY A 1 220 ? -10.179 23.940 36.315 1.00 25.84 217 GLY A O 1
ATOM 1689 N N . GLY A 1 221 ? -8.776 22.587 37.440 1.00 24.72 218 GLY A N 1
ATOM 1690 C CA . GLY A 1 221 ? -8.104 23.662 38.132 1.00 24.40 218 GLY A CA 1
ATOM 1691 C C . GLY A 1 221 ? -8.667 23.974 39.503 1.00 24.08 218 GLY A C 1
ATOM 1692 O O . GLY A 1 221 ? -8.120 24.818 40.178 1.00 24.41 218 GLY A O 1
ATOM 1693 N N . VAL A 1 222 ? -9.735 23.297 39.928 1.00 23.97 219 VAL A N 1
ATOM 1694 C CA . VAL A 1 222 ? -10.378 23.563 41.242 1.00 23.50 219 VAL A CA 1
ATOM 1695 C C . VAL A 1 222 ? -10.074 22.472 42.289 1.00 23.41 219 VAL A C 1
ATOM 1696 O O . VAL A 1 222 ? -10.404 21.296 42.086 1.00 22.72 219 VAL A O 1
ATOM 1700 N N . TYR A 1 223 ? -9.477 22.879 43.410 1.00 22.89 220 TYR A N 1
ATOM 1701 C CA . TYR A 1 223 ? -9.033 21.975 44.474 1.00 22.68 220 TYR A CA 1
ATOM 1702 C C . TYR A 1 223 ? -10.051 22.015 45.606 1.00 23.20 220 TYR A C 1
ATOM 1703 O O . TYR A 1 223 ? -10.168 23.022 46.274 1.00 23.88 220 TYR A O 1
ATOM 1712 N N . THR A 1 224 ? -10.837 20.961 45.785 1.00 23.11 221 THR A N 1
ATOM 1713 C CA . THR A 1 224 ? -11.932 20.965 46.763 1.00 22.94 221 THR A CA 1
ATOM 1714 C C . THR A 1 224 ? -11.589 20.034 47.898 1.00 22.65 221 THR A C 1
ATOM 1715 O O . THR A 1 224 ? -11.289 18.866 47.648 1.00 23.52 221 THR A O 1
ATOM 1719 N N . VAL A 1 225 ? -11.606 20.553 49.130 1.00 21.74 222 VAL A N 1
ATOM 1720 C CA . VAL A 1 225 ? -11.339 19.740 50.307 1.00 21.95 222 VAL A CA 1
ATOM 1721 C C . VAL A 1 225 ? -12.632 19.005 50.636 1.00 21.71 222 VAL A C 1
ATOM 1722 O O . VAL A 1 225 ? -13.612 19.610 51.014 1.00 22.11 222 VAL A O 1
ATOM 1726 N N . LYS A 1 226 ? -12.648 17.708 50.427 1.00 21.03 223 LYS A N 1
ATOM 1727 C CA . LYS A 1 226 ? -13.875 16.927 50.687 1.00 22.06 223 LYS A CA 1
ATOM 1728 C C . LYS A 1 226 ? -14.061 16.585 52.160 1.00 19.47 223 LYS A C 1
ATOM 1729 O O . LYS A 1 226 ? -15.180 16.559 52.674 1.00 18.48 223 LYS A O 1
ATOM 1735 N N . SER A 1 227 ? -12.956 16.364 52.846 1.00 17.43 224 SER A N 1
ATOM 1736 C CA A SER A 1 227 ? -13.008 15.941 54.223 0.50 16.74 224 SER A CA 1
ATOM 1737 C CA B SER A 1 227 ? -13.009 15.930 54.236 0.50 16.36 224 SER A CA 1
ATOM 1738 C C . SER A 1 227 ? -11.652 16.101 54.898 1.00 15.87 224 SER A C 1
ATOM 1739 O O . SER A 1 227 ? -10.602 16.088 54.226 1.00 18.60 224 SER A O 1
ATOM 1744 N N . THR A 1 228 ? -11.664 16.204 56.205 1.00 13.04 225 THR A N 1
ATOM 1745 C CA . THR A 1 228 ? -10.461 16.547 56.903 1.00 11.53 225 THR A CA 1
ATOM 1746 C C . THR A 1 228 ? -10.518 15.890 58.283 1.00 10.80 225 THR A C 1
ATOM 1747 O O . THR A 1 228 ? -11.603 15.768 58.875 1.00 8.78 225 THR A O 1
ATOM 1751 N N . SER A 1 229 ? -9.369 15.422 58.770 1.00 10.64 226 SER A N 1
ATOM 1752 C CA . SER A 1 229 ? -9.281 14.803 60.104 1.00 11.44 226 SER A CA 1
ATOM 1753 C C . SER A 1 229 ? -7.869 14.772 60.634 1.00 11.56 226 SER A C 1
ATOM 1754 O O . SER A 1 229 ? -6.892 15.021 59.926 1.00 11.17 226 SER A O 1
ATOM 1757 N N . GLY A 1 230 ? -7.745 14.460 61.900 1.00 13.02 227 GLY A N 1
ATOM 1758 C CA . GLY A 1 230 ? -6.409 14.400 62.481 1.00 14.10 227 GLY A CA 1
ATOM 1759 C C . GLY A 1 230 ? -6.362 14.457 63.976 1.00 15.26 227 GLY A C 1
ATOM 1760 O O . GLY A 1 230 ? -7.379 14.427 64.658 1.00 15.24 227 GLY A O 1
ATOM 1761 N N . ASN A 1 231 ? -5.139 14.553 64.468 1.00 16.97 228 ASN A N 1
ATOM 1762 C CA . ASN A 1 231 ? -4.844 14.704 65.873 1.00 18.29 228 ASN A CA 1
ATOM 1763 C C . ASN A 1 231 ? -4.078 16.025 65.969 1.00 19.04 228 ASN A C 1
ATOM 1764 O O . ASN A 1 231 ? -2.923 16.082 65.536 1.00 19.14 228 ASN A O 1
ATOM 1769 N N . THR A 1 232 ? -4.714 17.088 66.469 1.00 20.14 229 THR A N 1
ATOM 1770 C CA . THR A 1 232 ? -4.056 18.404 66.526 1.00 20.57 229 THR A CA 1
ATOM 1771 C C . THR A 1 232 ? -2.745 18.255 67.287 1.00 21.13 229 THR A C 1
ATOM 1772 O O . THR A 1 232 ? -1.680 18.614 66.763 1.00 21.38 229 THR A O 1
ATOM 1776 N N . HIS A 1 233 ? -2.825 17.643 68.474 1.00 20.93 230 HIS A N 1
ATOM 1777 C CA . HIS A 1 233 ? -1.699 17.569 69.398 1.00 20.86 230 HIS A CA 1
ATOM 1778 C C . HIS A 1 233 ? -0.808 16.299 69.324 1.00 20.30 230 HIS A C 1
ATOM 1779 O O . HIS A 1 233 ? 0.091 16.182 70.139 1.00 21.14 230 HIS A O 1
ATOM 1786 N N . LEU A 1 234 ? -1.024 15.370 68.374 1.00 19.66 231 LEU A N 1
ATOM 1787 C CA . LEU A 1 234 ? -0.023 14.287 68.104 1.00 18.59 231 LEU A CA 1
ATOM 1788 C C . LEU A 1 234 ? 0.909 14.623 66.949 1.00 17.26 231 LEU A C 1
ATOM 1789 O O . LEU A 1 234 ? 0.472 15.160 65.942 1.00 17.45 231 LEU A O 1
ATOM 1794 N N . GLY A 1 235 ? 2.181 14.240 67.077 1.00 15.40 232 GLY A N 1
ATOM 1795 C CA . GLY A 1 235 ? 3.189 14.579 66.065 1.00 14.50 232 GLY A CA 1
ATOM 1796 C C . GLY A 1 235 ? 4.533 13.886 66.253 1.00 13.37 232 GLY A C 1
ATOM 1797 O O . GLY A 1 235 ? 4.716 13.073 67.163 1.00 12.67 232 GLY A O 1
ATOM 1798 N N . GLY A 1 236 ? 5.480 14.209 65.386 1.00 12.84 233 GLY A N 1
ATOM 1799 C CA . GLY A 1 236 ? 6.800 13.590 65.398 1.00 12.19 233 GLY A CA 1
ATOM 1800 C C . GLY A 1 236 ? 7.541 13.652 66.719 1.00 12.71 233 GLY A C 1
ATOM 1801 O O . GLY A 1 236 ? 8.219 12.691 67.094 1.00 12.56 233 GLY A O 1
ATOM 1802 N N . GLN A 1 237 ? 7.431 14.782 67.428 1.00 12.07 234 GLN A N 1
ATOM 1803 C CA . GLN A 1 237 ? 8.100 14.920 68.724 1.00 12.29 234 GLN A CA 1
ATOM 1804 C C . GLN A 1 237 ? 7.622 13.804 69.697 1.00 11.56 234 GLN A C 1
ATOM 1805 O O . GLN A 1 237 ? 8.343 13.438 70.613 1.00 10.93 234 GLN A O 1
ATOM 1811 N N . ASP A 1 238 ? 6.426 13.255 69.480 1.00 11.99 235 ASP A N 1
ATOM 1812 C CA . ASP A 1 238 ? 5.916 12.201 70.374 1.00 12.46 235 ASP A CA 1
ATOM 1813 C C . ASP A 1 238 ? 6.706 10.913 70.206 1.00 12.57 235 ASP A C 1
ATOM 1814 O O . ASP A 1 238 ? 6.904 10.151 71.170 1.00 11.81 235 ASP A O 1
ATOM 1819 N N . PHE A 1 239 ? 7.173 10.675 68.993 1.00 13.05 236 PHE A N 1
ATOM 1820 C CA . PHE A 1 239 ? 8.067 9.537 68.779 1.00 14.84 236 PHE A CA 1
ATOM 1821 C C . PHE A 1 239 ? 9.373 9.709 69.517 1.00 15.84 236 PHE A C 1
ATOM 1822 O O . PHE A 1 239 ? 9.870 8.778 70.118 1.00 15.72 236 PHE A O 1
ATOM 1830 N N . ASP A 1 240 ? 9.925 10.919 69.485 1.00 18.46 237 ASP A N 1
ATOM 1831 C CA . ASP A 1 240 ? 11.156 11.218 70.214 1.00 18.38 237 ASP A CA 1
ATOM 1832 C C . ASP A 1 240 ? 10.937 10.989 71.716 1.00 19.84 237 ASP A C 1
ATOM 1833 O O . ASP A 1 240 ? 11.779 10.412 72.416 1.00 20.56 237 ASP A O 1
ATOM 1838 N N . THR A 1 241 ? 9.798 11.428 72.216 1.00 20.81 238 THR A N 1
ATOM 1839 C CA . THR A 1 241 ? 9.525 11.369 73.641 1.00 20.90 238 THR A CA 1
ATOM 1840 C C . THR A 1 241 ? 9.537 9.918 74.151 1.00 20.47 238 THR A C 1
ATOM 1841 O O . THR A 1 241 ? 10.097 9.603 75.212 1.00 20.15 238 THR A O 1
ATOM 1845 N N . ASN A 1 242 ? 8.997 9.006 73.368 1.00 19.60 239 ASN A N 1
ATOM 1846 C CA . ASN A 1 242 ? 8.989 7.587 73.772 1.00 19.65 239 ASN A CA 1
ATOM 1847 C C . ASN A 1 242 ? 10.421 6.997 73.800 1.00 19.03 239 ASN A C 1
ATOM 1848 O O . ASN A 1 242 ? 10.783 6.187 74.679 1.00 19.26 239 ASN A O 1
ATOM 1853 N N . LEU A 1 243 ? 11.247 7.410 72.848 1.00 18.41 240 LEU A N 1
ATOM 1854 C CA A LEU A 1 243 ? 12.620 6.959 72.840 0.60 17.85 240 LEU A CA 1
ATOM 1855 C CA B LEU A 1 243 ? 12.660 6.999 72.812 0.40 17.68 240 LEU A CA 1
ATOM 1856 C C . LEU A 1 243 ? 13.392 7.572 74.023 1.00 18.06 240 LEU A C 1
ATOM 1857 O O . LEU A 1 243 ? 14.176 6.876 74.685 1.00 16.92 240 LEU A O 1
ATOM 1866 N N . LEU A 1 244 ? 13.153 8.859 74.294 1.00 17.54 241 LEU A N 1
ATOM 1867 C CA . LEU A 1 244 ? 13.770 9.554 75.433 1.00 18.26 241 LEU A CA 1
ATOM 1868 C C . LEU A 1 244 ? 13.515 8.815 76.753 1.00 18.19 241 LEU A C 1
ATOM 1869 O O . LEU A 1 244 ? 14.439 8.598 77.537 1.00 17.92 241 LEU A O 1
ATOM 1874 N N . GLU A 1 245 ? 12.265 8.419 76.988 1.00 19.19 242 GLU A N 1
ATOM 1875 C CA . GLU A 1 245 ? 11.894 7.754 78.242 1.00 19.47 242 GLU A CA 1
ATOM 1876 C C . GLU A 1 245 ? 12.553 6.395 78.351 1.00 19.22 242 GLU A C 1
ATOM 1877 O O . GLU A 1 245 ? 13.035 6.021 79.412 1.00 19.88 242 GLU A O 1
ATOM 1883 N N . HIS A 1 246 ? 12.594 5.681 77.233 1.00 18.11 243 HIS A N 1
ATOM 1884 C CA . HIS A 1 246 ? 13.310 4.410 77.131 1.00 18.41 243 HIS A CA 1
ATOM 1885 C C . HIS A 1 246 ? 14.790 4.584 77.524 1.00 18.38 243 HIS A C 1
ATOM 1886 O O . HIS A 1 246 ? 15.298 3.836 78.329 1.00 17.96 243 HIS A O 1
ATOM 1893 N N . PHE A 1 247 ? 15.437 5.641 77.022 1.00 18.10 244 PHE A N 1
ATOM 1894 C CA . PHE A 1 247 ? 16.831 5.897 77.329 1.00 17.40 244 PHE A CA 1
ATOM 1895 C C . PHE A 1 247 ? 17.039 6.349 78.752 1.00 17.32 244 PHE A C 1
ATOM 1896 O O . PHE A 1 247 ? 18.014 5.920 79.383 1.00 17.89 244 PHE A O 1
ATOM 1904 N N . LYS A 1 248 ? 16.152 7.206 79.256 1.00 16.83 245 LYS A N 1
ATOM 1905 C CA . LYS A 1 248 ? 16.225 7.608 80.635 1.00 18.78 245 LYS A CA 1
ATOM 1906 C C . LYS A 1 248 ? 16.169 6.368 81.534 1.00 19.87 245 LYS A C 1
ATOM 1907 O O . LYS A 1 248 ? 16.980 6.235 82.449 1.00 20.03 245 LYS A O 1
ATOM 1913 N N . ALA A 1 249 ? 15.195 5.485 81.279 1.00 19.82 246 ALA A N 1
ATOM 1914 C CA . ALA A 1 249 ? 15.048 4.253 82.052 1.00 19.64 246 ALA A CA 1
ATOM 1915 C C . ALA A 1 249 ? 16.307 3.410 82.065 1.00 20.11 246 ALA A C 1
ATOM 1916 O O . ALA A 1 249 ? 16.752 2.987 83.132 1.00 20.58 246 ALA A O 1
ATOM 1918 N N . GLU A 1 250 ? 16.872 3.170 80.889 1.00 21.68 247 GLU A N 1
ATOM 1919 C CA . GLU A 1 250 ? 18.123 2.443 80.770 1.00 23.17 247 GLU A CA 1
ATOM 1920 C C . GLU A 1 250 ? 19.248 3.053 81.584 1.00 22.95 247 GLU A C 1
ATOM 1921 O O . GLU A 1 250 ? 19.990 2.357 82.278 1.00 23.44 247 GLU A O 1
ATOM 1927 N N . PHE A 1 251 ? 19.370 4.364 81.505 1.00 22.84 248 PHE A N 1
ATOM 1928 C CA . PHE A 1 251 ? 20.465 5.039 82.141 1.00 22.84 248 PHE A CA 1
ATOM 1929 C C . PHE A 1 251 ? 20.293 4.905 83.634 1.00 23.44 248 PHE A C 1
ATOM 1930 O O . PHE A 1 251 ? 21.242 4.555 84.332 1.00 24.53 248 PHE A O 1
ATOM 1938 N N . LYS A 1 252 ? 19.086 5.117 84.128 1.00 23.84 249 LYS A N 1
ATOM 1939 C CA . LYS A 1 252 ? 18.861 5.077 85.571 1.00 24.76 249 LYS A CA 1
ATOM 1940 C C . LYS A 1 252 ? 19.089 3.681 86.121 1.00 25.36 249 LYS A C 1
ATOM 1941 O O . LYS A 1 252 ? 19.644 3.515 87.195 1.00 25.22 249 LYS A O 1
ATOM 1947 N N . LYS A 1 253 ? 18.704 2.696 85.332 1.00 26.52 250 LYS A N 1
ATOM 1948 C CA . LYS A 1 253 ? 18.917 1.296 85.643 1.00 27.34 250 LYS A CA 1
ATOM 1949 C C . LYS A 1 253 ? 20.382 0.893 85.730 1.00 27.35 250 LYS A C 1
ATOM 1950 O O . LYS A 1 253 ? 20.742 0.098 86.605 1.00 26.91 250 LYS A O 1
ATOM 1956 N N . LYS A 1 254 ? 21.227 1.376 84.822 1.00 27.10 251 LYS A N 1
ATOM 1957 C CA A LYS A 1 254 ? 22.655 1.010 84.873 0.50 27.04 251 LYS A CA 1
ATOM 1958 C CA B LYS A 1 254 ? 22.646 1.023 84.865 0.50 27.02 251 LYS A CA 1
ATOM 1959 C C . LYS A 1 254 ? 23.379 1.817 85.938 1.00 26.58 251 LYS A C 1
ATOM 1960 O O . LYS A 1 254 ? 24.214 1.278 86.655 1.00 27.60 251 LYS A O 1
ATOM 1971 N N . THR A 1 255 ? 23.083 3.111 86.052 1.00 25.71 252 THR A N 1
ATOM 1972 C CA . THR A 1 255 ? 23.873 4.014 86.921 1.00 24.21 252 THR A CA 1
ATOM 1973 C C . THR A 1 255 ? 23.243 4.525 88.244 1.00 23.91 252 THR A C 1
ATOM 1974 O O . THR A 1 255 ? 23.916 5.182 89.043 1.00 24.48 252 THR A O 1
ATOM 1978 N N . GLY A 1 256 ? 21.954 4.281 88.443 1.00 23.23 253 GLY A N 1
ATOM 1979 C CA . GLY A 1 256 ? 21.226 4.841 89.580 1.00 22.82 253 GLY A CA 1
ATOM 1980 C C . GLY A 1 256 ? 20.897 6.313 89.481 1.00 22.88 253 GLY A C 1
ATOM 1981 O O . GLY A 1 256 ? 20.314 6.872 90.412 1.00 22.18 253 GLY A O 1
ATOM 1982 N N . LEU A 1 257 ? 21.259 6.946 88.355 1.00 22.93 254 LEU A N 1
ATOM 1983 C CA . LEU A 1 257 ? 21.050 8.388 88.167 1.00 23.13 254 LEU A CA 1
ATOM 1984 C C . LEU A 1 257 ? 19.723 8.705 87.435 1.00 22.43 254 LEU A C 1
ATOM 1985 O O . LEU A 1 257 ? 19.408 8.081 86.423 1.00 20.87 254 LEU A O 1
ATOM 1990 N N . ASP A 1 258 ? 18.990 9.693 87.953 1.00 22.52 255 ASP A N 1
ATOM 1991 C CA . ASP A 1 258 ? 17.753 10.223 87.344 1.00 23.07 255 ASP A CA 1
ATOM 1992 C C . ASP A 1 258 ? 18.098 11.610 86.841 1.00 22.23 255 ASP A C 1
ATOM 1993 O O . ASP A 1 258 ? 18.483 12.464 87.624 1.00 23.02 255 ASP A O 1
ATOM 1998 N N . ILE A 1 259 ? 17.988 11.833 85.542 1.00 22.01 256 ILE A N 1
ATOM 1999 C CA . ILE A 1 259 ? 18.356 13.129 84.969 1.00 21.11 256 ILE A CA 1
ATOM 2000 C C . ILE A 1 259 ? 17.134 14.049 84.849 1.00 21.87 256 ILE A C 1
ATOM 2001 O O . ILE A 1 259 ? 17.213 15.113 84.209 1.00 20.89 256 ILE A O 1
ATOM 2006 N N . SER A 1 260 ? 16.003 13.651 85.446 1.00 22.27 257 SER A N 1
ATOM 2007 C CA . SER A 1 260 ? 14.737 14.353 85.230 1.00 23.14 257 SER A CA 1
ATOM 2008 C C . SER A 1 260 ? 14.750 15.845 85.546 1.00 23.50 257 SER A C 1
ATOM 2009 O O . SER A 1 260 ? 13.989 16.609 84.936 1.00 24.56 257 SER A O 1
ATOM 2012 N N . ASP A 1 261 ? 15.562 16.250 86.504 1.00 23.43 258 ASP A N 1
ATOM 2013 C CA . ASP A 1 261 ? 15.617 17.630 86.947 1.00 24.26 258 ASP A CA 1
ATOM 2014 C C . ASP A 1 261 ? 16.807 18.442 86.395 1.00 24.29 258 ASP A C 1
ATOM 2015 O O . ASP A 1 261 ? 17.026 19.567 86.844 1.00 24.05 258 ASP A O 1
ATOM 2020 N N . ASP A 1 262 ? 17.543 17.867 85.433 1.00 23.87 259 ASP A N 1
ATOM 2021 C CA . ASP A 1 262 ? 18.689 18.509 84.769 1.00 23.15 259 ASP A CA 1
ATOM 2022 C C . ASP A 1 262 ? 18.295 18.768 83.313 1.00 23.24 259 ASP A C 1
ATOM 2023 O O . ASP A 1 262 ? 18.305 17.862 82.438 1.00 22.22 259 ASP A O 1
ATOM 2028 N N . ALA A 1 263 ? 17.901 20.008 83.070 1.00 22.32 260 ALA A N 1
ATOM 2029 C CA . ALA A 1 263 ? 17.402 20.417 81.779 1.00 22.10 260 ALA A CA 1
ATOM 2030 C C . ALA A 1 263 ? 18.414 20.157 80.690 1.00 20.91 260 ALA A C 1
ATOM 2031 O O . ALA A 1 263 ? 18.022 19.767 79.610 1.00 21.22 260 ALA A O 1
ATOM 2033 N N . ARG A 1 264 ? 19.698 20.386 80.972 1.00 20.88 261 ARG A N 1
ATOM 2034 C CA A ARG A 1 264 ? 20.766 20.184 79.978 0.60 20.94 261 ARG A CA 1
ATOM 2035 C CA B ARG A 1 264 ? 20.743 20.191 79.962 0.40 20.84 261 ARG A CA 1
ATOM 2036 C C . ARG A 1 264 ? 20.898 18.701 79.595 1.00 20.37 261 ARG A C 1
ATOM 2037 O O . ARG A 1 264 ? 20.906 18.364 78.425 1.00 19.48 261 ARG A O 1
ATOM 2052 N N . ALA A 1 265 ? 20.995 17.834 80.604 1.00 19.97 262 ALA A N 1
ATOM 2053 C CA . ALA A 1 265 ? 21.042 16.376 80.416 1.00 20.38 262 ALA A CA 1
ATOM 2054 C C . ALA A 1 265 ? 19.827 15.872 79.600 1.00 20.13 262 ALA A C 1
ATOM 2055 O O . ALA A 1 265 ? 20.013 15.114 78.644 1.00 19.40 262 ALA A O 1
ATOM 2057 N N . LEU A 1 266 ? 18.624 16.342 79.954 1.00 19.20 263 LEU A N 1
ATOM 2058 C CA . LEU A 1 266 ? 17.416 16.010 79.194 1.00 19.24 263 LEU A CA 1
ATOM 2059 C C . LEU A 1 266 ? 17.502 16.464 77.753 1.00 18.95 263 LEU A C 1
ATOM 2060 O O . LEU A 1 266 ? 17.133 15.708 76.820 1.00 18.44 263 LEU A O 1
ATOM 2065 N N . ARG A 1 267 ? 18.012 17.683 77.558 1.00 18.17 264 ARG A N 1
ATOM 2066 C CA A ARG A 1 267 ? 18.147 18.233 76.215 0.60 17.86 264 ARG A CA 1
ATOM 2067 C CA B ARG A 1 267 ? 18.161 18.245 76.227 0.40 17.64 264 ARG A CA 1
ATOM 2068 C C . ARG A 1 267 ? 19.116 17.384 75.387 1.00 17.22 264 ARG A C 1
ATOM 2069 O O . ARG A 1 267 ? 18.812 17.034 74.240 1.00 15.54 264 ARG A O 1
ATOM 2084 N N . ARG A 1 268 ? 20.270 17.044 75.958 1.00 16.35 265 ARG A N 1
ATOM 2085 C CA . ARG A 1 268 ? 21.273 16.286 75.205 1.00 15.05 265 ARG A CA 1
ATOM 2086 C C . ARG A 1 268 ? 20.755 14.893 74.883 1.00 15.73 265 ARG A C 1
ATOM 2087 O O . ARG A 1 268 ? 21.039 14.353 73.814 1.00 14.38 265 ARG A O 1
ATOM 2095 N N . LEU A 1 269 ? 20.009 14.295 75.815 1.00 15.97 266 LEU A N 1
ATOM 2096 C CA . LEU A 1 269 ? 19.506 12.954 75.577 1.00 15.02 266 LEU A CA 1
ATOM 2097 C C . LEU A 1 269 ? 18.382 12.966 74.550 1.00 13.69 266 LEU A C 1
ATOM 2098 O O . LEU A 1 269 ? 18.278 12.070 73.737 1.00 13.52 266 LEU A O 1
ATOM 2103 N N . ARG A 1 270 ? 17.542 13.990 74.561 1.00 14.13 267 ARG A N 1
ATOM 2104 C CA . ARG A 1 270 ? 16.484 14.097 73.531 1.00 14.08 267 ARG A CA 1
ATOM 2105 C C . ARG A 1 270 ? 17.116 14.341 72.162 1.00 13.80 267 ARG A C 1
ATOM 2106 O O . ARG A 1 270 ? 16.657 13.783 71.148 1.00 11.21 267 ARG A O 1
ATOM 2114 N N . THR A 1 271 ? 18.171 15.148 72.131 1.00 13.64 268 THR A N 1
ATOM 2115 C CA . THR A 1 271 ? 18.939 15.263 70.888 1.00 14.52 268 THR A CA 1
ATOM 2116 C C . THR A 1 271 ? 19.471 13.920 70.379 1.00 14.65 268 THR A C 1
ATOM 2117 O O . THR A 1 271 ? 19.288 13.608 69.211 1.00 13.53 268 THR A O 1
ATOM 2121 N N . ALA A 1 272 ? 20.037 13.096 71.264 1.00 14.04 269 ALA A N 1
ATOM 2122 C CA . ALA A 1 272 ? 20.501 11.779 70.889 1.00 14.35 269 ALA A CA 1
ATOM 2123 C C . ALA A 1 272 ? 19.347 10.943 70.299 1.00 14.59 269 ALA A C 1
ATOM 2124 O O . ALA A 1 272 ? 19.534 10.227 69.312 1.00 14.81 269 ALA A O 1
ATOM 2126 N N . ALA A 1 273 ? 18.163 11.082 70.866 1.00 15.35 270 ALA A N 1
ATOM 2127 C CA . ALA A 1 273 ? 17.019 10.263 70.470 1.00 15.40 270 ALA A CA 1
ATOM 2128 C C . ALA A 1 273 ? 16.466 10.686 69.144 1.00 15.84 270 ALA A C 1
ATOM 2129 O O . ALA A 1 273 ? 16.043 9.837 68.360 1.00 15.96 270 ALA A O 1
ATOM 2131 N N . GLU A 1 274 ? 16.477 11.995 68.894 1.00 15.27 271 GLU A N 1
ATOM 2132 C CA . GLU A 1 274 ? 16.040 12.559 67.638 1.00 15.45 271 GLU A CA 1
ATOM 2133 C C . GLU A 1 274 ? 16.966 12.071 66.515 1.00 15.47 271 GLU A C 1
ATOM 2134 O O . GLU A 1 274 ? 16.509 11.685 65.421 1.00 14.13 271 GLU A O 1
ATOM 2140 N N . ARG A 1 275 ? 18.261 12.104 66.820 1.00 15.23 272 ARG A N 1
ATOM 2141 C CA . ARG A 1 275 ? 19.314 11.644 65.887 1.00 15.20 272 ARG A CA 1
ATOM 2142 C C . ARG A 1 275 ? 19.178 10.135 65.645 1.00 13.74 272 ARG A C 1
ATOM 2143 O O . ARG A 1 275 ? 19.310 9.663 64.521 1.00 11.48 272 ARG A O 1
ATOM 2151 N N . ALA A 1 276 ? 18.870 9.406 66.687 1.00 14.03 273 ALA A N 1
ATOM 2152 C CA . ALA A 1 276 ? 18.747 7.964 66.567 1.00 14.06 273 ALA A CA 1
ATOM 2153 C C . ALA A 1 276 ? 17.538 7.590 65.704 1.00 15.10 273 ALA A C 1
ATOM 2154 O O . ALA A 1 276 ? 17.639 6.753 64.836 1.00 14.42 273 ALA A O 1
ATOM 2156 N N . LYS A 1 277 ? 16.397 8.220 65.966 1.00 15.33 274 LYS A N 1
ATOM 2157 C CA . LYS A 1 277 ? 15.263 8.114 65.080 1.00 16.23 274 LYS A CA 1
ATOM 2158 C C . LYS A 1 277 ? 15.588 8.363 63.595 1.00 16.05 274 LYS A C 1
ATOM 2159 O O . LYS A 1 277 ? 15.164 7.615 62.684 1.00 15.10 274 LYS A O 1
ATOM 2165 N N . ARG A 1 278 ? 16.330 9.408 63.327 1.00 15.00 275 ARG A N 1
ATOM 2166 C CA . ARG A 1 278 ? 16.612 9.748 61.917 1.00 15.68 275 ARG A CA 1
ATOM 2167 C C . ARG A 1 278 ? 17.517 8.692 61.301 1.00 14.26 275 ARG A C 1
ATOM 2168 O O . ARG A 1 278 ? 17.255 8.219 60.200 1.00 15.53 275 ARG A O 1
ATOM 2176 N N . THR A 1 279 ? 18.531 8.260 62.033 1.00 13.33 276 THR A N 1
ATOM 2177 C CA . THR A 1 279 ? 19.440 7.248 61.541 1.00 13.19 276 THR A CA 1
ATOM 2178 C C . THR A 1 279 ? 18.666 6.022 61.116 1.00 12.15 276 THR A C 1
ATOM 2179 O O . THR A 1 279 ? 18.963 5.432 60.056 1.00 11.29 276 THR A O 1
ATOM 2183 N N . LEU A 1 280 ? 17.696 5.632 61.979 1.00 13.06 277 LEU A N 1
ATOM 2184 C CA . LEU A 1 280 ? 16.874 4.441 61.802 1.00 12.75 277 LEU A CA 1
ATOM 2185 C C . LEU A 1 280 ? 15.838 4.537 60.687 1.00 12.91 277 LEU A C 1
ATOM 2186 O O . LEU A 1 280 ? 15.192 3.543 60.353 1.00 11.59 277 LEU A O 1
ATOM 2191 N N . SER A 1 281 ? 15.661 5.713 60.115 1.00 13.63 278 SER A N 1
ATOM 2192 C CA . SER A 1 281 ? 14.955 5.817 58.827 1.00 14.86 278 SER A CA 1
ATOM 2193 C C . SER A 1 281 ? 15.813 5.420 57.605 1.00 14.91 278 SER A C 1
ATOM 2194 O O . SER A 1 281 ? 15.302 5.263 56.487 1.00 15.14 278 SER A O 1
ATOM 2197 N N . SER A 1 282 ? 17.111 5.322 57.806 1.00 14.55 279 SER A N 1
ATOM 2198 C CA . SER A 1 282 ? 18.028 4.982 56.725 1.00 14.97 279 SER A CA 1
ATOM 2199 C C . SER A 1 282 ? 18.673 3.635 56.923 1.00 14.86 279 SER A C 1
ATOM 2200 O O . SER A 1 282 ? 18.921 2.918 55.949 1.00 13.80 279 SER A O 1
ATOM 2203 N N . VAL A 1 283 ? 18.991 3.303 58.175 1.00 14.97 280 VAL A N 1
ATOM 2204 C CA . VAL A 1 283 ? 19.583 2.007 58.479 1.00 14.73 280 VAL A CA 1
ATOM 2205 C C . VAL A 1 283 ? 18.796 1.336 59.584 1.00 15.16 280 VAL A C 1
ATOM 2206 O O . VAL A 1 283 ? 17.810 1.898 60.098 1.00 15.36 280 VAL A O 1
ATOM 2210 N N . THR A 1 284 ? 19.199 0.122 59.939 1.00 15.69 281 THR A N 1
ATOM 2211 C CA . THR A 1 284 ? 18.384 -0.699 60.849 1.00 15.52 281 THR A CA 1
ATOM 2212 C C . THR A 1 284 ? 18.926 -0.858 62.248 1.00 16.07 281 THR A C 1
ATOM 2213 O O . THR A 1 284 ? 18.217 -1.352 63.107 1.00 14.22 281 THR A O 1
ATOM 2217 N N . GLN A 1 285 ? 20.128 -0.335 62.515 1.00 15.70 282 GLN A N 1
ATOM 2218 C CA . GLN A 1 285 ? 20.655 -0.377 63.847 1.00 17.52 282 GLN A CA 1
ATOM 2219 C C . GLN A 1 285 ? 21.638 0.792 64.020 1.00 17.22 282 GLN A C 1
ATOM 2220 O O . GLN A 1 285 ? 22.261 1.206 63.048 1.00 16.63 282 GLN A O 1
ATOM 2226 N N . THR A 1 286 ? 21.750 1.279 65.259 1.00 17.51 283 THR A N 1
ATOM 2227 C CA . THR A 1 286 ? 22.668 2.378 65.644 1.00 17.65 283 THR A CA 1
ATOM 2228 C C . THR A 1 286 ? 23.008 2.296 67.125 1.00 17.93 283 THR A C 1
ATOM 2229 O O . THR A 1 286 ? 22.181 1.860 67.936 1.00 18.73 283 THR A O 1
ATOM 2233 N N . THR A 1 287 ? 24.248 2.692 67.459 1.00 19.11 284 THR A N 1
ATOM 2234 C CA . THR A 1 287 ? 24.631 3.018 68.828 1.00 19.71 284 THR A CA 1
ATOM 2235 C C . THR A 1 287 ? 24.000 4.381 69.120 1.00 19.81 284 THR A C 1
ATOM 2236 O O . THR A 1 287 ? 23.643 5.135 68.171 1.00 21.09 284 THR A O 1
ATOM 2240 N N . VAL A 1 288 ? 23.764 4.660 70.400 1.00 19.68 285 VAL A N 1
ATOM 2241 C CA . VAL A 1 288 ? 23.279 5.954 70.861 1.00 18.52 285 VAL A CA 1
ATOM 2242 C C . VAL A 1 288 ? 24.187 6.315 72.031 1.00 18.40 285 VAL A C 1
ATOM 2243 O O . VAL A 1 288 ? 24.260 5.579 73.019 1.00 17.68 285 VAL A O 1
ATOM 2247 N N . GLU A 1 289 ? 24.868 7.452 71.916 1.00 17.03 286 GLU A N 1
ATOM 2248 C CA . GLU A 1 289 ? 25.846 7.887 72.904 1.00 15.81 286 GLU A CA 1
ATOM 2249 C C . GLU A 1 289 ? 25.675 9.322 73.302 1.00 15.67 286 GLU A C 1
ATOM 2250 O O . GLU A 1 289 ? 25.394 10.180 72.466 1.00 15.63 286 GLU A O 1
ATOM 2256 N N . VAL A 1 290 ? 25.841 9.589 74.601 1.00 15.89 287 VAL A N 1
ATOM 2257 C CA . VAL A 1 290 ? 26.013 10.942 75.096 1.00 14.51 287 VAL A CA 1
ATOM 2258 C C . VAL A 1 290 ? 27.176 10.953 76.082 1.00 15.41 287 VAL A C 1
ATOM 2259 O O . VAL A 1 290 ? 27.175 10.256 77.137 1.00 15.04 287 VAL A O 1
ATOM 2263 N N . ASP A 1 291 ? 28.181 11.762 75.753 1.00 14.14 288 ASP A N 1
ATOM 2264 C CA . ASP A 1 291 ? 29.399 11.744 76.530 1.00 14.92 288 ASP A CA 1
ATOM 2265 C C . ASP A 1 291 ? 29.130 12.551 77.799 1.00 14.62 288 ASP A C 1
ATOM 2266 O O . ASP A 1 291 ? 28.531 13.642 77.745 1.00 14.27 288 ASP A O 1
ATOM 2271 N N . SER A 1 292 ? 29.500 11.988 78.945 1.00 14.98 289 SER A N 1
ATOM 2272 C CA . SER A 1 292 ? 29.356 12.651 80.228 1.00 15.49 289 SER A CA 1
ATOM 2273 C C . SER A 1 292 ? 27.947 13.187 80.412 1.00 15.26 289 SER A C 1
ATOM 2274 O O . SER A 1 292 ? 27.735 14.387 80.657 1.00 14.98 289 SER A O 1
ATOM 2277 N N . LEU A 1 293 ? 26.962 12.294 80.284 1.00 14.76 290 LEU A N 1
ATOM 2278 C CA . LEU A 1 293 ? 25.572 12.719 80.384 1.00 15.85 290 LEU A CA 1
ATOM 2279 C C . LEU A 1 293 ? 25.235 13.322 81.728 1.00 16.19 290 LEU A C 1
ATOM 2280 O O . LEU A 1 293 ? 24.585 14.352 81.785 1.00 15.43 290 LEU A O 1
ATOM 2285 N N . PHE A 1 294 ? 25.643 12.674 82.804 1.00 17.57 291 PHE A N 1
ATOM 2286 C CA . PHE A 1 294 ? 25.249 13.146 84.133 1.00 18.96 291 PHE A CA 1
ATOM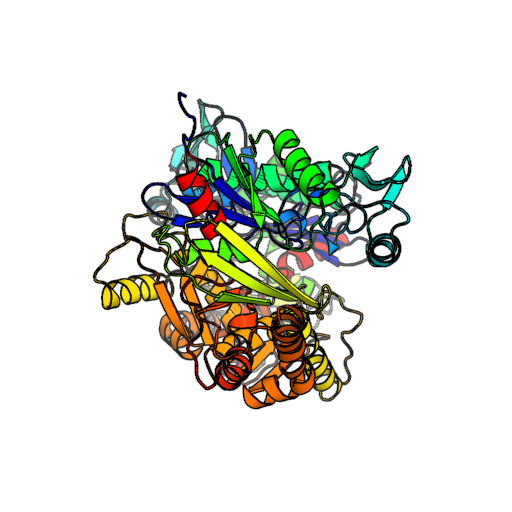 2287 C C . PHE A 1 294 ? 26.204 12.602 85.186 1.00 19.18 291 PHE A C 1
ATOM 2288 O O . PHE A 1 294 ? 26.560 11.455 85.139 1.00 17.48 291 PHE A O 1
ATOM 2296 N N . ASP A 1 295 ? 26.633 13.453 86.118 1.00 21.25 292 ASP A N 1
ATOM 2297 C CA . ASP A 1 295 ? 27.518 13.035 87.236 1.00 21.51 292 ASP A CA 1
ATOM 2298 C C . ASP A 1 295 ? 28.697 12.219 86.753 1.00 22.43 292 ASP A C 1
ATOM 2299 O O . ASP A 1 295 ? 29.009 11.188 87.345 1.00 23.22 292 ASP A O 1
ATOM 2304 N N . GLY A 1 296 ? 29.317 12.668 85.656 1.00 22.26 293 GLY A N 1
ATOM 2305 C CA . GLY A 1 296 ? 30.463 12.009 85.110 1.00 22.72 293 GLY A CA 1
ATOM 2306 C C . GLY A 1 296 ? 30.190 10.790 84.241 1.00 22.67 293 GLY A C 1
ATOM 2307 O O . GLY A 1 296 ? 31.096 10.366 83.517 1.00 26.14 293 GLY A O 1
ATOM 2308 N N . GLU A 1 297 ? 28.976 10.256 84.249 1.00 19.55 294 GLU A N 1
ATOM 2309 C CA . GLU A 1 297 ? 28.667 9.011 83.548 1.00 18.54 294 GLU A CA 1
ATOM 2310 C C . GLU A 1 297 ? 28.267 9.242 82.095 1.00 17.33 294 GLU A C 1
ATOM 2311 O O . GLU A 1 297 ? 27.385 10.069 81.793 1.00 14.49 294 GLU A O 1
ATOM 2317 N N . ASP A 1 298 ? 28.991 8.542 81.210 1.00 17.01 295 ASP A N 1
ATOM 2318 C CA . ASP A 1 298 ? 28.642 8.406 79.797 1.00 16.33 295 ASP A CA 1
ATOM 2319 C C . ASP A 1 298 ? 27.379 7.608 79.633 1.00 16.61 295 ASP A C 1
ATOM 2320 O O . ASP A 1 298 ? 27.125 6.647 80.367 1.00 16.78 295 ASP A O 1
ATOM 2325 N N . PHE A 1 299 ? 26.588 8.012 78.662 1.00 17.21 296 PHE A N 1
ATOM 2326 C CA . PHE A 1 299 ? 25.457 7.241 78.211 1.00 17.75 296 PHE A CA 1
ATOM 2327 C C . PHE A 1 299 ? 25.869 6.475 76.942 1.00 18.12 296 PHE A C 1
ATOM 2328 O O . PHE A 1 299 ? 26.452 7.050 76.008 1.00 17.15 296 PHE A O 1
ATOM 2336 N N . GLU A 1 300 ? 25.611 5.169 76.939 1.00 19.04 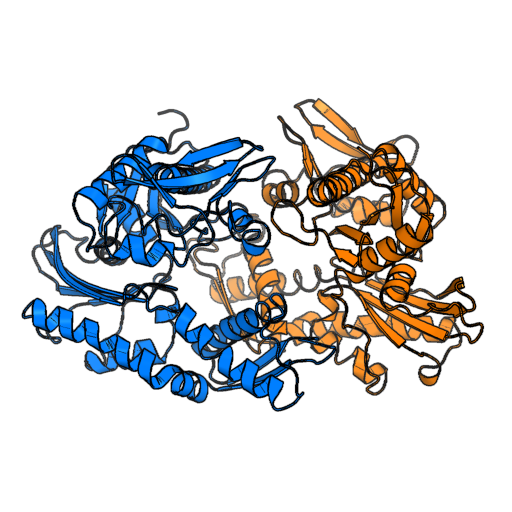297 GLU A N 1
ATOM 2337 C CA . GLU A 1 300 ? 25.756 4.365 75.719 1.00 20.82 297 GLU A CA 1
ATOM 2338 C C . GLU A 1 300 ? 24.709 3.263 75.664 1.00 21.03 297 GLU A C 1
ATOM 2339 O O . GLU A 1 300 ? 24.555 2.503 76.625 1.00 21.29 297 GLU A O 1
ATOM 2345 N N . SER A 1 301 ? 24.025 3.169 74.522 1.00 20.39 298 SER A N 1
ATOM 2346 C CA . SER A 1 301 ? 23.024 2.158 74.277 1.00 20.88 298 SER A CA 1
ATOM 2347 C C . SER A 1 301 ? 23.063 1.818 72.780 1.00 22.18 298 SER A C 1
ATOM 2348 O O . SER A 1 301 ? 23.920 2.327 71.985 1.00 20.05 298 SER A O 1
ATOM 2351 N N . SER A 1 302 ? 22.154 0.937 72.403 1.00 22.96 299 SER A N 1
ATOM 2352 C CA . SER A 1 302 ? 21.893 0.716 71.008 1.00 23.82 299 SER A CA 1
ATOM 2353 C C . SER A 1 302 ? 20.431 0.495 70.749 1.00 22.99 299 SER A C 1
ATOM 2354 O O . SER A 1 302 ? 19.644 0.193 71.646 1.00 23.81 299 SER A O 1
ATOM 2357 N N . LEU A 1 303 ? 20.062 0.654 69.497 1.00 21.46 300 LEU A N 1
ATOM 2358 C CA . LEU A 1 303 ? 18.690 0.626 69.167 1.00 19.89 300 LEU A CA 1
ATOM 2359 C C . LEU A 1 303 ? 18.568 0.083 67.752 1.00 19.38 300 LEU A C 1
ATOM 2360 O O . LEU A 1 303 ? 19.316 0.495 66.861 1.00 18.37 300 LEU A O 1
ATOM 2365 N N . THR A 1 304 ? 17.658 -0.877 67.570 1.00 18.25 301 THR A N 1
ATOM 2366 C CA . THR A 1 304 ? 17.299 -1.361 66.251 1.00 17.49 301 THR A CA 1
ATOM 2367 C C . THR A 1 304 ? 16.020 -0.668 65.727 1.00 17.33 301 THR A C 1
ATOM 2368 O O . THR A 1 304 ? 15.191 -0.150 66.506 1.00 18.52 301 THR A O 1
ATOM 2372 N N . ARG A 1 305 ? 15.834 -0.686 64.410 1.00 16.76 302 ARG A N 1
ATOM 2373 C CA . ARG A 1 305 ? 14.597 -0.202 63.802 1.00 17.15 302 ARG A CA 1
ATOM 2374 C C . ARG A 1 305 ? 13.404 -0.924 64.415 1.00 17.64 302 ARG A C 1
ATOM 2375 O O . ARG A 1 305 ? 12.420 -0.300 64.782 1.00 17.65 302 ARG A O 1
ATOM 2383 N N . ALA A 1 306 ? 13.534 -2.241 64.580 1.00 17.68 303 ALA A N 1
ATOM 2384 C CA . ALA A 1 306 ? 12.467 -3.046 65.165 1.00 17.85 303 ALA A CA 1
ATOM 2385 C C . ALA A 1 306 ? 12.105 -2.585 66.562 1.00 18.02 303 ALA A C 1
ATOM 2386 O O . ALA A 1 306 ? 10.935 -2.424 66.883 1.00 17.70 303 ALA A O 1
ATOM 2388 N N . ARG A 1 307 ? 13.102 -2.324 67.386 1.00 18.59 304 ARG A N 1
ATOM 2389 C CA . ARG A 1 307 ? 12.834 -1.866 68.734 1.00 19.09 304 ARG A CA 1
ATOM 2390 C C . ARG A 1 307 ? 12.209 -0.468 68.710 1.00 18.68 304 ARG A C 1
ATOM 2391 O O . ARG A 1 307 ? 11.285 -0.198 69.458 1.00 19.71 304 ARG A O 1
ATOM 2399 N N . PHE A 1 308 ? 12.709 0.409 67.837 1.00 19.06 305 PHE A N 1
ATOM 2400 C CA . PHE A 1 308 ? 12.149 1.762 67.678 1.00 17.57 305 PHE A CA 1
ATOM 2401 C C . PHE A 1 308 ? 10.658 1.680 67.338 1.00 17.58 305 PHE A C 1
ATOM 2402 O O . PHE A 1 308 ? 9.818 2.382 67.926 1.00 16.92 305 PHE A O 1
ATOM 2410 N N . GLU A 1 309 ? 10.334 0.789 66.406 1.00 16.40 306 GLU A N 1
ATOM 2411 C CA . GLU A 1 309 ? 8.954 0.546 66.039 1.00 17.18 306 GLU A CA 1
ATOM 2412 C C . GLU A 1 309 ? 8.103 0.024 67.188 1.00 17.94 306 GLU A C 1
ATOM 2413 O O . GLU A 1 309 ? 7.002 0.508 67.416 1.00 17.77 306 GLU A O 1
ATOM 2419 N N . ASP A 1 310 ? 8.601 -0.971 67.915 1.00 19.46 307 ASP A N 1
ATOM 2420 C CA . ASP A 1 310 ? 7.850 -1.486 69.046 1.00 19.87 307 ASP A CA 1
ATOM 2421 C C . ASP A 1 310 ? 7.579 -0.397 70.063 1.00 19.61 307 ASP A C 1
ATOM 2422 O O . ASP A 1 310 ? 6.493 -0.339 70.645 1.00 18.98 307 ASP A O 1
ATOM 2427 N N . LEU A 1 311 ? 8.571 0.458 70.303 1.00 19.64 308 LEU A N 1
ATOM 2428 C CA . LEU A 1 311 ? 8.446 1.511 71.320 1.00 19.12 308 LEU A CA 1
ATOM 2429 C C . LEU A 1 311 ? 7.352 2.520 70.955 1.00 18.95 308 LEU A C 1
ATOM 2430 O O . LEU A 1 311 ? 6.810 3.212 71.809 1.00 18.77 308 LEU A O 1
ATOM 2435 N N . ASN A 1 312 ? 7.037 2.599 69.676 1.00 18.40 309 ASN A N 1
ATOM 2436 C CA . ASN A 1 312 ? 6.008 3.490 69.202 1.00 18.80 309 ASN A CA 1
ATOM 2437 C C . ASN A 1 312 ? 4.838 2.754 68.539 1.00 19.46 309 ASN A C 1
ATOM 2438 O O . ASN A 1 312 ? 4.094 3.363 67.750 1.00 18.60 309 ASN A O 1
ATOM 2443 N N . ALA A 1 313 ? 4.669 1.466 68.877 1.00 19.47 310 ALA A N 1
ATOM 2444 C CA . ALA A 1 313 ? 3.621 0.624 68.272 1.00 20.42 310 ALA A CA 1
ATOM 2445 C C . ALA A 1 313 ? 2.262 1.324 68.147 1.00 21.38 310 ALA A C 1
ATOM 2446 O O . ALA A 1 313 ? 1.710 1.479 67.053 1.00 22.38 310 ALA A O 1
ATOM 2448 N N . ALA A 1 314 ? 1.714 1.745 69.281 1.00 23.15 311 ALA A N 1
ATOM 2449 C CA . ALA A 1 314 ? 0.325 2.237 69.339 1.00 24.15 311 ALA A CA 1
ATOM 2450 C C . ALA A 1 314 ? 0.157 3.538 68.518 1.00 24.84 311 ALA A C 1
ATOM 2451 O O . ALA A 1 314 ? -0.794 3.713 67.734 1.00 23.83 311 ALA A O 1
ATOM 2453 N N . LEU A 1 315 ? 1.106 4.437 68.718 1.00 25.64 312 LEU A N 1
ATOM 2454 C CA . LEU A 1 315 ? 1.144 5.693 68.006 1.00 26.98 312 LEU A CA 1
ATOM 2455 C C . LEU A 1 315 ? 1.117 5.482 66.512 1.00 27.53 312 LEU A C 1
ATOM 2456 O O . LEU A 1 315 ? 0.283 6.086 65.802 1.00 28.31 312 LEU A O 1
ATOM 2461 N N . PHE A 1 316 ? 2.011 4.638 66.020 1.00 27.83 313 PHE A N 1
ATOM 2462 C CA . PHE A 1 316 ? 2.104 4.470 64.579 1.00 28.93 313 PHE A CA 1
ATOM 2463 C C . PHE A 1 316 ? 0.792 3.965 63.995 1.00 28.85 313 PHE A C 1
ATOM 2464 O O . PHE A 1 316 ? 0.277 4.530 63.016 1.00 29.68 313 PHE A O 1
ATOM 2472 N N . LYS A 1 317 ? 0.291 2.905 64.612 1.00 28.89 314 LYS A N 1
ATOM 2473 C CA . LYS A 1 317 ? -0.978 2.320 64.269 1.00 29.19 314 LYS A CA 1
ATOM 2474 C C . LYS A 1 317 ? -2.102 3.344 64.259 1.00 29.10 314 LYS A C 1
ATOM 2475 O O . LYS A 1 317 ? -2.900 3.360 63.307 1.00 28.00 314 LYS A O 1
ATOM 2481 N N . SER A 1 318 ? -2.133 4.207 65.285 1.00 28.30 315 SER A N 1
ATOM 2482 C CA . SER A 1 318 ? -3.149 5.235 65.383 1.00 28.57 315 SER A CA 1
ATOM 2483 C C . SER A 1 318 ? -3.159 6.172 64.179 1.00 28.68 315 SER A C 1
ATOM 2484 O O . SER A 1 318 ? -4.154 6.835 63.945 1.00 29.01 315 SER A O 1
ATOM 2487 N N . THR A 1 319 ? -2.076 6.238 63.392 1.00 28.67 316 THR A N 1
ATOM 2488 C CA . THR A 1 319 ? -2.087 7.197 62.284 1.00 28.03 316 THR A CA 1
ATOM 2489 C C . THR A 1 319 ? -3.081 6.803 61.172 1.00 28.01 316 THR A C 1
ATOM 2490 O O . THR A 1 319 ? -3.515 7.684 60.431 1.00 28.22 316 THR A O 1
ATOM 2494 N N . LEU A 1 320 ? -3.458 5.514 61.071 1.00 27.04 317 LEU A N 1
ATOM 2495 C CA . LEU A 1 320 ? -4.435 5.060 60.039 1.00 26.51 317 LEU A CA 1
ATOM 2496 C C . LEU A 1 320 ? -5.861 5.484 60.348 1.00 26.27 317 LEU A C 1
ATOM 2497 O O . LEU A 1 320 ? -6.674 5.601 59.434 1.00 26.35 317 LEU A O 1
ATOM 2502 N N . GLU A 1 321 ? -6.151 5.811 61.597 1.00 25.85 318 GLU A N 1
ATOM 2503 C CA . GLU A 1 321 ? -7.519 6.166 61.983 1.00 26.51 318 GLU A CA 1
ATOM 2504 C C . GLU A 1 321 ? -8.091 7.339 61.180 1.00 26.01 318 GLU A C 1
ATOM 2505 O O . GLU A 1 321 ? -9.178 7.215 60.610 1.00 24.97 318 GLU A O 1
ATOM 2511 N N . PRO A 1 322 ? -7.342 8.450 61.082 1.00 25.22 319 PRO A N 1
ATOM 2512 C CA . PRO A 1 322 ? -7.878 9.585 60.371 1.00 25.25 319 PRO A CA 1
ATOM 2513 C C . PRO A 1 322 ? -7.949 9.409 58.853 1.00 25.02 319 PRO A C 1
ATOM 2514 O O . PRO A 1 322 ? -8.720 10.111 58.188 1.00 26.27 319 PRO A O 1
ATOM 2518 N N . VAL A 1 323 ? -7.128 8.529 58.308 1.00 23.90 320 VAL A N 1
ATOM 2519 C CA . VAL A 1 323 ? -7.223 8.184 56.911 1.00 23.42 320 VAL A CA 1
ATOM 2520 C C . VAL A 1 323 ? -8.602 7.496 56.668 1.00 24.21 320 VAL A C 1
ATOM 2521 O O . VAL A 1 323 ? -9.366 7.871 55.760 1.00 23.82 320 VAL A O 1
ATOM 2525 N N . GLU A 1 324 ? -8.921 6.550 57.530 1.00 24.26 321 GLU A N 1
ATOM 2526 C CA . GLU A 1 324 ? -10.205 5.846 57.471 1.00 25.01 321 GLU A CA 1
ATOM 2527 C C . GLU A 1 324 ? -11.379 6.793 57.680 1.00 24.68 321 GLU A C 1
ATOM 2528 O O . GLU A 1 324 ? -12.386 6.692 56.981 1.00 23.24 321 GLU A O 1
ATOM 2534 N N . GLN A 1 325 ? -11.244 7.730 58.620 1.00 24.53 322 GLN A N 1
ATOM 2535 C CA . GLN A 1 325 ? -12.299 8.681 58.894 1.00 24.53 322 GLN A CA 1
ATOM 2536 C C . GLN A 1 325 ? -12.621 9.584 57.684 1.00 24.51 322 GLN A C 1
ATOM 2537 O O . GLN A 1 325 ? -13.788 9.794 57.346 1.00 22.48 322 GLN A O 1
ATOM 2543 N N . VAL A 1 326 ? -11.568 10.098 57.062 1.00 24.48 323 VAL A N 1
ATOM 2544 C CA . VAL A 1 326 ? -11.661 11.013 55.942 1.00 24.93 323 VAL A CA 1
ATOM 2545 C C . VAL A 1 326 ? -12.397 10.364 54.728 1.00 25.52 323 VAL A C 1
ATOM 2546 O O . VAL A 1 326 ? -13.333 10.959 54.170 1.00 25.31 323 VAL A O 1
ATOM 2550 N N . LEU A 1 327 ? -12.012 9.137 54.389 1.00 25.49 324 LEU A N 1
ATOM 2551 C CA . LEU A 1 327 ? -12.709 8.303 53.401 1.00 24.84 324 LEU A CA 1
ATOM 2552 C C . LEU A 1 327 ? -14.161 8.050 53.824 1.00 24.99 324 LEU A C 1
ATOM 2553 O O . LEU A 1 327 ? -15.114 8.330 53.081 1.00 24.92 324 LEU A O 1
ATOM 2558 N N . LYS A 1 328 ? -14.342 7.544 55.037 1.00 24.84 325 LYS A N 1
ATOM 2559 C CA . LYS A 1 328 ? -15.686 7.335 55.546 1.00 25.12 325 LYS A CA 1
ATOM 2560 C C . LYS A 1 328 ? -16.518 8.607 55.384 1.00 24.90 325 LYS A C 1
ATOM 2561 O O . LYS A 1 328 ? -17.582 8.592 54.760 1.00 23.76 325 LYS A O 1
ATOM 2567 N N . ASP A 1 329 ? -16.022 9.714 55.930 1.00 24.69 326 ASP A N 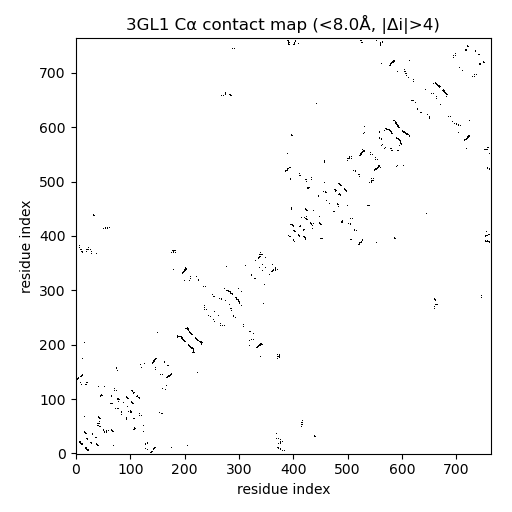1
ATOM 2568 C CA . ASP A 1 329 ? -16.748 10.988 55.877 1.00 24.99 326 ASP A CA 1
ATOM 2569 C C . ASP A 1 329 ? -17.000 11.485 54.452 1.00 24.31 326 ASP A C 1
ATOM 2570 O O . ASP A 1 329 ? -18.061 12.003 54.189 1.00 25.08 326 ASP A O 1
ATOM 2575 N N . ALA A 1 330 ? -16.038 11.365 53.544 1.00 24.09 327 ALA A N 1
ATOM 2576 C CA . ALA A 1 330 ? -16.228 11.802 52.150 1.00 24.28 327 ALA A CA 1
ATOM 2577 C C . ALA A 1 330 ? -17.044 10.807 51.288 1.00 24.63 327 ALA A C 1
ATOM 2578 O O . ALA A 1 330 ? -17.426 11.127 50.159 1.00 24.68 327 ALA A O 1
ATOM 2580 N N . LYS A 1 331 ? -17.291 9.612 51.820 1.00 23.90 328 LYS A N 1
ATOM 2581 C CA . LYS A 1 331 ? -17.998 8.551 51.090 1.00 24.18 328 LYS A CA 1
ATOM 2582 C C . LYS A 1 331 ? -17.222 8.192 49.816 1.00 24.17 328 LYS A C 1
ATOM 2583 O O . LYS A 1 331 ? -17.776 8.094 48.724 1.00 23.83 328 LYS A O 1
ATOM 2589 N N . ILE A 1 332 ? -15.918 8.001 50.002 1.00 24.25 329 ILE A N 1
ATOM 2590 C CA . ILE A 1 332 ? -14.980 7.706 48.942 1.00 24.57 329 ILE A CA 1
ATOM 2591 C C . ILE A 1 332 ? -14.222 6.496 49.465 1.00 25.58 329 ILE A C 1
ATOM 2592 O O . ILE A 1 332 ? -13.827 6.453 50.642 1.00 25.87 329 ILE A O 1
ATOM 2597 N N . SER A 1 333 ? -14.051 5.498 48.602 1.00 25.95 330 SER A N 1
ATOM 2598 C CA . SER A 1 333 ? -13.339 4.281 48.954 1.00 25.84 330 SER A CA 1
ATOM 2599 C C . SER A 1 333 ? -11.857 4.432 48.638 1.00 25.63 330 SER A C 1
ATOM 2600 O O . SER A 1 333 ? -11.470 5.225 47.768 1.00 24.79 330 SER A O 1
ATOM 2603 N N . LYS A 1 334 ? -11.036 3.680 49.368 1.00 24.91 331 LYS A N 1
ATOM 2604 C CA . LYS A 1 334 ? -9.599 3.785 49.236 1.00 25.68 331 LYS A CA 1
ATOM 2605 C C . LYS A 1 334 ? -9.129 3.537 47.792 1.00 25.78 331 LYS A C 1
ATOM 2606 O O . LYS A 1 334 ? -8.133 4.127 47.386 1.00 25.27 331 LYS A O 1
ATOM 2612 N N . SER A 1 335 ? -9.866 2.712 47.028 1.00 25.99 332 SER A N 1
ATOM 2613 C CA A SER A 1 335 ? -9.546 2.405 45.619 0.60 25.85 332 SER A CA 1
ATOM 2614 C CA B SER A 1 335 ? -9.514 2.412 45.624 0.40 25.95 332 SER A CA 1
ATOM 2615 C C . SER A 1 335 ? -9.683 3.617 44.684 1.00 26.35 332 SER A C 1
ATOM 2616 O O . SER A 1 335 ? -8.987 3.697 43.675 1.00 28.09 332 SER A O 1
ATOM 2621 N N . GLN A 1 336 ? -10.579 4.556 45.013 1.00 25.27 333 GLN A N 1
ATOM 2622 C CA . GLN A 1 336 ? -10.729 5.820 44.251 1.00 24.93 333 GLN A CA 1
ATOM 2623 C C . GLN A 1 336 ? -9.571 6.853 44.475 1.00 23.95 333 GLN A C 1
ATOM 2624 O O . GLN A 1 336 ? -9.485 7.842 43.748 1.00 24.15 333 GLN A O 1
ATOM 2630 N N . ILE A 1 337 ? -8.700 6.607 45.444 1.00 22.13 334 ILE A N 1
ATOM 2631 C CA . ILE A 1 337 ? -7.603 7.536 45.750 1.00 22.30 334 ILE A CA 1
ATOM 2632 C C . ILE A 1 337 ? -6.477 7.450 44.727 1.00 21.88 334 ILE A C 1
ATOM 2633 O O . ILE A 1 337 ? -5.927 6.394 44.455 1.00 21.84 334 ILE A O 1
ATOM 2638 N N . ASP A 1 338 ? -6.140 8.571 44.120 1.00 22.77 335 ASP A N 1
ATOM 2639 C CA . ASP A 1 338 ? -5.171 8.579 43.023 1.00 23.70 335 ASP A CA 1
ATOM 2640 C C . ASP A 1 338 ? -3.730 8.837 43.459 1.00 25.18 335 ASP A C 1
ATOM 2641 O O . ASP A 1 338 ? -2.800 8.304 42.844 1.00 28.03 335 ASP A O 1
ATOM 2646 N N . GLU A 1 339 ? -3.538 9.729 44.417 1.00 24.82 336 GLU A N 1
ATOM 2647 C CA . GLU A 1 339 ? -2.205 10.018 44.968 1.00 23.91 336 GLU A CA 1
ATOM 2648 C C . GLU A 1 339 ? -2.321 10.116 46.438 1.00 22.65 336 GLU A C 1
ATOM 2649 O O . GLU A 1 339 ? -3.330 10.615 46.948 1.00 21.68 336 GLU A O 1
ATOM 2655 N N . VAL A 1 340 ? -1.288 9.617 47.117 1.00 21.86 337 VAL A N 1
ATOM 2656 C CA . VAL A 1 340 ? -1.109 9.815 48.556 1.00 22.00 337 VAL A CA 1
ATOM 2657 C C . VAL A 1 340 ? 0.209 10.598 48.746 1.00 21.71 337 VAL A C 1
ATOM 2658 O O . VAL A 1 340 ? 1.287 10.161 48.320 1.00 22.58 337 VAL A O 1
ATOM 2662 N N . VAL A 1 341 ? 0.082 11.789 49.304 1.00 20.82 338 VAL A N 1
ATOM 2663 C CA . VAL A 1 341 ? 1.158 12.755 49.412 1.00 20.33 338 VAL A CA 1
ATOM 2664 C C . VAL A 1 341 ? 1.571 12.855 50.872 1.00 20.17 338 VAL A C 1
ATOM 2665 O O . VAL A 1 341 ? 0.738 13.068 51.750 1.00 20.34 338 VAL A O 1
ATOM 2669 N N . LEU A 1 342 ? 2.866 12.708 51.110 1.00 19.56 339 LEU A N 1
ATOM 2670 C CA . LEU A 1 342 ? 3.428 12.695 52.444 1.00 19.22 339 LEU A CA 1
ATOM 2671 C C . LEU A 1 342 ? 3.955 14.097 52.794 1.00 18.51 339 LEU A C 1
ATOM 2672 O O . LEU A 1 342 ? 4.704 14.696 52.017 1.00 17.81 339 LEU A O 1
ATOM 2677 N N . VAL A 1 343 ? 3.566 14.615 53.949 1.00 19.40 340 VAL A N 1
ATOM 2678 C CA . VAL A 1 343 ? 4.005 15.946 54.414 1.00 18.03 340 VAL A CA 1
ATOM 2679 C C . VAL A 1 343 ? 4.425 15.791 55.862 1.00 19.18 340 VAL A C 1
ATOM 2680 O O . VAL A 1 343 ? 3.799 15.004 56.610 1.00 17.85 340 VAL A O 1
ATOM 2684 N N . GLY A 1 344 ? 5.486 16.519 56.267 1.00 19.20 341 GLY A N 1
ATOM 2685 C CA . GLY A 1 344 ? 6.025 16.395 57.610 1.00 19.52 341 GLY A CA 1
ATOM 2686 C C . GLY A 1 344 ? 7.139 15.378 57.761 1.00 19.81 341 GLY A C 1
ATOM 2687 O O . GLY A 1 344 ? 7.056 14.279 57.236 1.00 20.36 341 GLY A O 1
ATOM 2688 N N . GLY A 1 345 ? 8.205 15.774 58.449 1.00 19.55 342 GLY A N 1
ATOM 2689 C CA . GLY A 1 345 ? 9.415 14.989 58.587 1.00 20.15 342 GLY A CA 1
ATOM 2690 C C . GLY A 1 345 ? 9.214 13.548 59.063 1.00 20.38 342 GLY A C 1
ATOM 2691 O O . GLY A 1 345 ? 9.926 12.653 58.654 1.00 20.20 342 GLY A O 1
ATOM 2692 N N . SER A 1 346 ? 8.211 13.345 59.902 1.00 20.68 343 SER A N 1
ATOM 2693 C CA . SER A 1 346 ? 7.925 12.057 60.475 1.00 21.13 343 SER A CA 1
ATOM 2694 C C . SER A 1 346 ? 7.455 11.044 59.441 1.00 20.65 343 SER A C 1
ATOM 2695 O O . SER A 1 346 ? 7.565 9.856 59.686 1.00 21.45 343 SER A O 1
ATOM 2698 N N . THR A 1 347 ? 6.929 11.513 58.298 1.00 18.39 344 THR A N 1
ATOM 2699 C CA . THR A 1 347 ? 6.566 10.615 57.208 1.00 18.92 344 THR A CA 1
ATOM 2700 C C . THR A 1 347 ? 7.783 9.910 56.578 1.00 19.32 344 THR A C 1
ATOM 2701 O O . THR A 1 347 ? 7.615 9.032 55.743 1.00 19.84 344 THR A O 1
ATOM 2705 N N . ARG A 1 348 ? 8.999 10.272 56.974 1.00 19.18 345 ARG A N 1
ATOM 2706 C CA . ARG A 1 348 ? 10.159 9.545 56.476 1.00 20.02 345 ARG A CA 1
ATOM 2707 C C . ARG A 1 348 ? 10.367 8.227 57.232 1.00 18.49 345 ARG A C 1
ATOM 2708 O O . ARG A 1 348 ? 11.151 7.400 56.819 1.00 18.01 345 ARG A O 1
ATOM 2716 N N . ILE A 1 349 ? 9.644 8.019 58.326 1.00 17.04 346 ILE A N 1
ATOM 2717 C CA . ILE A 1 349 ? 9.837 6.835 59.118 1.00 17.25 346 ILE A CA 1
ATOM 2718 C C . ILE A 1 349 ? 9.317 5.606 58.303 1.00 17.63 346 ILE A C 1
ATOM 2719 O O . ILE A 1 349 ? 8.149 5.595 57.911 1.00 17.63 346 ILE A O 1
ATOM 2724 N N . PRO A 1 350 ? 10.185 4.611 58.042 1.00 17.33 347 PRO A N 1
ATOM 2725 C CA . PRO A 1 350 ? 9.799 3.488 57.161 1.00 19.15 347 PRO A CA 1
ATOM 2726 C C . PRO A 1 350 ? 8.494 2.814 57.559 1.00 19.65 347 PRO A C 1
ATOM 2727 O O . PRO A 1 350 ? 7.646 2.584 56.694 1.00 20.07 347 PRO A O 1
ATOM 2731 N N . LYS A 1 351 ? 8.278 2.609 58.841 1.00 20.33 348 LYS A N 1
ATOM 2732 C CA . LYS A 1 351 ? 7.042 1.964 59.310 1.00 20.91 348 LYS A CA 1
ATOM 2733 C C . LYS A 1 351 ? 5.786 2.760 58.937 1.00 21.68 348 LYS A C 1
ATOM 2734 O O . LYS A 1 351 ? 4.717 2.198 58.558 1.00 19.41 348 LYS A O 1
ATOM 2740 N N . VAL A 1 352 ? 5.901 4.087 59.023 1.00 21.43 349 VAL A N 1
ATOM 2741 C CA . VAL A 1 352 ? 4.793 4.934 58.714 1.00 21.86 349 VAL A CA 1
ATOM 2742 C C . VAL A 1 352 ? 4.466 4.815 57.240 1.00 21.76 349 VAL A C 1
ATOM 2743 O O . VAL A 1 352 ? 3.297 4.728 56.860 1.00 21.42 349 VAL A O 1
ATOM 2747 N N . GLN A 1 353 ? 5.491 4.766 56.402 1.00 21.78 350 GLN A N 1
ATOM 2748 C CA . GLN A 1 353 ? 5.261 4.598 54.985 1.00 21.93 350 GLN A CA 1
ATOM 2749 C C . GLN A 1 353 ? 4.666 3.212 54.697 1.00 23.44 350 GLN A C 1
ATOM 2750 O O . GLN A 1 353 ? 3.752 3.065 53.859 1.00 23.77 350 GLN A O 1
ATOM 2756 N N . LYS A 1 354 ? 5.148 2.214 55.424 1.00 22.87 351 LYS A N 1
ATOM 2757 C CA . LYS A 1 354 ? 4.710 0.870 55.185 1.00 24.29 351 LYS A CA 1
ATOM 2758 C C . LYS A 1 354 ? 3.238 0.699 55.592 1.00 23.46 351 LYS A C 1
ATOM 2759 O O . LYS A 1 354 ? 2.496 0.168 54.807 1.00 23.56 351 LYS A O 1
ATOM 2765 N N . LEU A 1 355 ? 2.833 1.159 56.783 1.00 23.96 352 LEU A N 1
ATOM 2766 C CA . LEU A 1 355 ? 1.451 1.039 57.248 1.00 24.08 352 LEU A CA 1
ATOM 2767 C C . LEU A 1 355 ? 0.545 1.692 56.235 1.00 25.24 352 LEU A C 1
ATOM 2768 O O . LEU A 1 355 ? -0.511 1.169 55.912 1.00 24.67 352 LEU A O 1
ATOM 2773 N N . LEU A 1 356 ? 0.975 2.830 55.713 1.00 25.40 353 LEU A N 1
ATOM 2774 C CA . LEU A 1 356 ? 0.158 3.586 54.780 1.00 26.40 353 LEU A CA 1
ATOM 2775 C C . LEU A 1 356 ? 0.106 2.926 53.371 1.00 26.32 353 LEU A C 1
ATOM 2776 O O . LEU A 1 356 ? -0.943 2.822 52.756 1.00 24.15 353 LEU A O 1
ATOM 2781 N N . SER A 1 357 ? 1.253 2.477 52.875 1.00 26.93 354 SER A N 1
ATOM 2782 C CA . SER A 1 357 ? 1.288 1.855 51.572 1.00 27.71 354 SER A CA 1
ATOM 2783 C C . SER A 1 357 ? 0.482 0.537 51.614 1.00 27.84 354 SER A C 1
ATOM 2784 O O . SER A 1 357 ? -0.336 0.303 50.719 1.00 28.88 354 SER A O 1
ATOM 2787 N N . ASP A 1 358 ? 0.657 -0.263 52.673 1.00 27.62 355 ASP A N 1
ATOM 2788 C CA . ASP A 1 358 ? -0.207 -1.474 52.923 1.00 27.97 355 ASP A CA 1
ATOM 2789 C C . ASP A 1 358 ? -1.705 -1.174 52.985 1.00 27.90 355 ASP A C 1
ATOM 2790 O O . ASP A 1 358 ? -2.509 -1.937 52.481 1.00 26.98 355 ASP A O 1
ATOM 2795 N N . PHE A 1 359 ? -2.095 -0.083 53.631 1.00 27.30 356 PHE A N 1
ATOM 2796 C CA . PHE A 1 359 ? -3.509 0.259 53.694 1.00 27.22 356 PHE A CA 1
ATOM 2797 C C . PHE A 1 359 ? -4.078 0.493 52.276 1.00 27.99 356 PHE A C 1
ATOM 2798 O O . PHE A 1 359 ? -5.238 0.105 51.948 1.00 27.18 356 PHE A O 1
ATOM 2806 N N . PHE A 1 360 ? -3.247 1.075 51.407 1.00 27.44 357 PHE A N 1
ATOM 2807 C CA . PHE A 1 360 ? -3.645 1.326 50.012 1.00 27.28 357 PHE A CA 1
ATOM 2808 C C . PHE A 1 360 ? -3.126 0.249 49.076 1.00 27.53 357 PHE A C 1
ATOM 2809 O O . PHE A 1 360 ? -2.776 0.518 47.916 1.00 26.12 357 PHE A O 1
ATOM 2817 N N . ASP A 1 361 ? -3.035 -0.967 49.630 1.00 28.59 358 ASP A N 1
ATOM 2818 C CA . ASP A 1 361 ? -2.704 -2.179 48.910 1.00 29.16 358 ASP A CA 1
ATOM 2819 C C . ASP A 1 361 ? -1.457 -2.055 48.052 1.00 28.97 358 ASP A C 1
ATOM 2820 O O . ASP A 1 361 ? -1.425 -2.474 46.894 1.00 29.58 358 ASP A O 1
ATOM 2825 N N . GLY A 1 362 ? -0.412 -1.494 48.643 1.00 28.67 359 GLY A N 1
ATOM 2826 C CA . GLY A 1 362 ? 0.893 -1.407 47.978 1.00 28.57 359 GLY A CA 1
ATOM 2827 C C . GLY A 1 362 ? 1.082 -0.167 47.122 1.00 28.69 359 GLY A C 1
ATOM 2828 O O . GLY A 1 362 ? 2.108 -0.007 46.455 1.00 28.85 359 GLY A O 1
ATOM 2829 N N . LYS A 1 363 ? 0.125 0.743 47.153 1.00 28.67 360 LYS A N 1
ATOM 2830 C CA . LYS A 1 363 ? 0.300 2.008 46.426 1.00 29.11 360 LYS A CA 1
ATOM 2831 C C . LYS A 1 363 ? 1.602 2.736 46.861 1.00 28.50 360 LYS A C 1
ATOM 2832 O O . LYS A 1 363 ? 1.947 2.744 48.029 1.00 28.45 360 LYS A O 1
ATOM 2838 N N . GLN A 1 364 ? 2.312 3.293 45.881 1.00 27.95 361 GLN A N 1
ATOM 2839 C CA A GLN A 1 364 ? 3.503 4.091 46.111 0.60 28.40 361 GLN A CA 1
ATOM 2840 C CA B GLN A 1 364 ? 3.506 4.073 46.157 0.40 28.03 361 GLN A CA 1
ATOM 2841 C C . GLN A 1 364 ? 3.079 5.473 46.570 1.00 27.66 361 GLN A C 1
ATOM 2842 O O . GLN A 1 364 ? 2.117 6.005 46.048 1.00 27.41 361 GLN A O 1
ATOM 2853 N N . LEU A 1 365 ? 3.802 6.053 47.524 1.00 27.57 362 LEU A N 1
ATOM 2854 C CA . LEU A 1 365 ? 3.447 7.364 48.084 1.00 26.70 362 LEU A CA 1
ATOM 2855 C C . LEU A 1 365 ? 4.227 8.494 47.388 1.00 26.23 362 LEU A C 1
ATOM 2856 O O . LEU A 1 365 ? 5.344 8.283 46.945 1.00 25.46 362 LEU A O 1
ATOM 2861 N N . GLU A 1 366 ? 3.633 9.690 47.262 1.00 25.42 363 GLU A N 1
ATOM 2862 C CA . GLU A 1 366 ? 4.389 10.832 46.734 1.00 25.44 363 GLU A CA 1
ATOM 2863 C C . GLU A 1 366 ? 5.237 11.407 47.854 1.00 24.44 363 GLU A C 1
ATOM 2864 O O . GLU A 1 366 ? 4.715 11.919 48.849 1.00 23.83 363 GLU A O 1
ATOM 2870 N N . LYS A 1 367 ? 6.543 11.330 47.681 1.00 23.65 364 LYS A N 1
ATOM 2871 C CA . LYS A 1 367 ? 7.435 11.768 48.703 1.00 24.59 364 LYS A CA 1
ATOM 2872 C C . LYS A 1 367 ? 8.721 12.348 48.164 1.00 24.56 364 LYS A C 1
ATOM 2873 O O . LYS A 1 367 ? 9.652 12.578 48.927 1.00 26.82 364 LYS A O 1
ATOM 2879 N N . SER A 1 368 ? 8.805 12.628 46.873 1.00 24.17 365 SER A N 1
ATOM 2880 C CA . SER A 1 368 ? 10.083 13.059 46.360 1.00 24.17 365 SER A CA 1
ATOM 2881 C C . SER A 1 368 ? 10.447 14.498 46.819 1.00 23.67 365 SER A C 1
ATOM 2882 O O . SER A 1 368 ? 11.609 14.864 46.776 1.00 22.75 365 SER A O 1
ATOM 2885 N N . ILE A 1 369 ? 9.448 15.322 47.173 1.00 22.58 366 ILE A N 1
ATOM 2886 C CA . ILE A 1 369 ? 9.733 16.658 47.700 1.00 21.86 366 ILE A CA 1
ATOM 2887 C C . ILE A 1 369 ? 9.948 16.571 49.203 1.00 20.64 366 ILE A C 1
ATOM 2888 O O . ILE A 1 369 ? 9.155 15.972 49.919 1.00 22.00 366 ILE A O 1
ATOM 2893 N N . ASN A 1 370 ? 11.004 17.167 49.711 1.00 19.86 367 ASN A N 1
ATOM 2894 C CA . ASN A 1 370 ? 11.209 17.187 51.155 1.00 20.12 367 ASN A CA 1
ATOM 2895 C C . ASN A 1 370 ? 9.882 17.474 51.910 1.00 19.45 367 ASN A C 1
ATOM 2896 O O . ASN A 1 370 ? 9.239 18.518 51.704 1.00 18.86 367 ASN A O 1
ATOM 2901 N N . PRO A 1 371 ? 9.484 16.544 52.767 1.00 19.41 368 PRO A N 1
ATOM 2902 C CA . PRO A 1 371 ? 8.200 16.632 53.411 1.00 19.70 368 PRO A CA 1
ATOM 2903 C C . PRO A 1 371 ? 8.061 17.887 54.275 1.00 19.09 368 PRO A C 1
ATOM 2904 O O . PRO A 1 371 ? 6.953 18.389 54.430 1.00 18.42 368 PRO A O 1
ATOM 2908 N N . ASP A 1 372 ? 9.165 18.438 54.790 1.00 19.31 369 ASP A N 1
ATOM 2909 C CA . ASP A 1 372 ? 9.059 19.704 55.566 1.00 19.60 369 ASP A CA 1
ATOM 2910 C C . ASP A 1 372 ? 8.934 20.970 54.731 1.00 19.43 369 ASP A C 1
ATOM 2911 O O . ASP A 1 372 ? 8.722 22.064 55.257 1.00 20.23 369 ASP A O 1
ATOM 2916 N N . GLU A 1 373 ? 9.092 20.824 53.439 1.00 19.16 370 GLU A N 1
ATOM 2917 C CA . GLU A 1 373 ? 9.260 21.930 52.514 1.00 17.58 370 GLU A CA 1
ATOM 2918 C C . GLU A 1 373 ? 8.123 21.943 51.491 1.00 16.68 370 GLU A C 1
ATOM 2919 O O . GLU A 1 373 ? 7.909 22.955 50.802 1.00 15.95 370 GLU A O 1
ATOM 2925 N N . ALA A 1 374 ? 7.369 20.852 51.406 1.00 17.25 371 ALA A N 1
ATOM 2926 C CA . ALA A 1 374 ? 6.350 20.704 50.351 1.00 16.23 371 ALA A CA 1
ATOM 2927 C C . ALA A 1 374 ? 5.273 21.772 50.354 1.00 16.69 371 ALA A C 1
ATOM 2928 O O . ALA A 1 374 ? 4.807 22.222 49.276 1.00 16.82 371 ALA A O 1
ATOM 2930 N N . VAL A 1 375 ? 4.828 22.171 51.543 1.00 17.55 372 VAL A N 1
ATOM 2931 C CA . VAL A 1 375 ? 3.772 23.183 51.652 1.00 17.32 372 VAL A CA 1
ATOM 2932 C C . VAL A 1 375 ? 4.265 24.545 51.124 1.00 17.58 372 VAL A C 1
ATOM 2933 O O . VAL A 1 375 ? 3.652 25.157 50.244 1.00 17.93 372 VAL A O 1
ATOM 2937 N N . ALA A 1 376 ? 5.399 25.005 51.617 1.00 17.94 373 ALA A N 1
ATOM 2938 C CA . ALA A 1 376 ? 6.048 26.196 51.037 1.00 18.01 373 ALA A CA 1
ATOM 2939 C C . ALA A 1 376 ? 6.269 26.096 49.526 1.00 17.89 373 ALA A C 1
ATOM 2940 O O . ALA A 1 376 ? 6.101 27.083 48.767 1.00 15.74 373 ALA A O 1
ATOM 2942 N N . TYR A 1 377 ? 6.664 24.911 49.084 1.00 19.28 374 TYR A N 1
ATOM 2943 C CA . TYR A 1 377 ? 6.957 24.708 47.649 1.00 18.47 374 TYR A CA 1
ATOM 2944 C C . TYR A 1 377 ? 5.701 24.955 46.834 1.00 19.20 374 TYR A C 1
ATOM 2945 O O . TYR A 1 377 ? 5.717 25.667 45.835 1.00 18.09 374 TYR A O 1
ATOM 2954 N N . GLY A 1 378 ? 4.566 24.423 47.284 1.00 19.82 375 GLY A N 1
ATOM 2955 C CA . GLY A 1 378 ? 3.330 24.589 46.533 1.00 19.33 375 GLY A CA 1
ATOM 2956 C C . GLY A 1 378 ? 2.813 25.990 46.628 1.00 19.41 375 GLY A C 1
ATOM 2957 O O . GLY A 1 378 ? 2.160 26.467 45.699 1.00 20.80 375 GLY A O 1
ATOM 2958 N N . ALA A 1 379 ? 3.097 26.673 47.744 1.00 18.93 376 ALA A N 1
ATOM 2959 C CA . ALA A 1 379 ? 2.693 28.068 47.924 1.00 18.12 376 ALA A CA 1
ATOM 2960 C C . ALA A 1 379 ? 3.455 28.917 46.917 1.00 17.75 376 ALA A C 1
ATOM 2961 O O . ALA A 1 379 ? 2.846 29.798 46.305 1.00 18.87 376 ALA A O 1
ATOM 2963 N N . ALA A 1 380 ? 4.752 28.627 46.730 1.00 17.03 377 ALA A N 1
ATOM 2964 C CA . ALA A 1 380 ? 5.599 29.313 45.711 1.00 16.70 377 ALA A CA 1
ATOM 2965 C C . ALA A 1 380 ? 5.082 29.063 44.294 1.00 16.95 377 ALA A C 1
ATOM 2966 O O . ALA A 1 380 ? 5.045 29.989 43.489 1.00 18.35 377 ALA A O 1
ATOM 2968 N N . VAL A 1 381 ? 4.689 27.811 44.012 1.00 18.39 378 VAL A N 1
ATOM 2969 C CA . VAL A 1 381 ? 4.067 27.465 42.706 1.00 18.73 378 VAL A CA 1
ATOM 2970 C C . VAL A 1 381 ? 2.809 28.287 42.530 1.00 18.23 378 VAL A C 1
ATOM 2971 O O . VAL A 1 381 ? 2.620 28.927 41.520 1.00 19.78 378 VAL A O 1
ATOM 2975 N N . GLN A 1 382 ? 1.979 28.366 43.548 1.00 18.30 379 GLN A N 1
ATOM 2976 C CA . GLN A 1 382 ? 0.763 29.149 43.403 1.00 18.95 379 GLN A CA 1
ATOM 2977 C C . GLN A 1 382 ? 1.082 30.613 43.211 1.00 18.67 379 GLN A C 1
ATOM 2978 O O . GLN A 1 382 ? 0.452 31.304 42.405 1.00 19.20 379 GLN A O 1
ATOM 2984 N N . GLY A 1 383 ? 2.065 31.101 43.939 1.00 19.40 380 GLY A N 1
ATOM 2985 C CA . GLY A 1 383 ? 2.527 32.465 43.738 1.00 20.47 380 GLY A CA 1
ATOM 2986 C C . GLY A 1 383 ? 2.939 32.810 42.321 1.00 20.44 380 GLY A C 1
ATOM 2987 O O . GLY A 1 383 ? 2.576 33.902 41.821 1.00 20.69 380 GLY A O 1
ATOM 2988 N N . ALA A 1 384 ? 3.673 31.896 41.669 1.00 20.04 381 ALA A N 1
ATOM 2989 C CA . ALA A 1 384 ? 4.067 32.104 40.257 1.00 21.20 381 ALA A CA 1
ATOM 2990 C C . ALA A 1 384 ? 2.815 32.104 39.338 1.00 21.39 381 ALA A C 1
ATOM 2991 O O . ALA A 1 384 ? 2.728 32.900 38.433 1.00 21.03 381 ALA A O 1
ATOM 2993 N N . ILE A 1 385 ? 1.834 31.242 39.613 1.00 22.34 382 ILE A N 1
ATOM 2994 C CA . ILE A 1 385 ? 0.602 31.253 38.806 1.00 23.04 382 ILE A CA 1
ATOM 2995 C C . ILE A 1 385 ? -0.126 32.604 38.907 1.00 23.04 382 ILE A C 1
ATOM 2996 O O . ILE A 1 385 ? -0.816 33.023 37.994 1.00 23.53 382 ILE A O 1
ATOM 3001 N N . LEU A 1 386 ? 0.025 33.291 40.029 1.00 23.26 383 LEU A N 1
ATOM 3002 C CA . LEU A 1 386 ? -0.758 34.483 40.275 1.00 23.86 383 LEU A CA 1
ATOM 3003 C C . LEU A 1 386 ? -0.026 35.730 39.828 1.00 23.19 383 LEU A C 1
ATOM 3004 O O . LEU A 1 386 ? -0.630 36.812 39.774 1.00 22.96 383 LEU A O 1
ATOM 3009 N N . THR A 1 387 ? 1.209 35.581 39.387 1.00 21.31 384 THR A N 1
ATOM 3010 C CA . THR A 1 387 ? 1.979 36.737 39.033 1.00 21.07 384 THR A CA 1
ATOM 3011 C C . THR A 1 387 ? 2.564 36.606 37.638 1.00 21.59 384 THR A C 1
ATOM 3012 O O . THR A 1 387 ? 3.104 37.627 37.206 1.00 22.27 384 THR A O 1
ATOM 3017 N N . GLY B 1 7 ? 25.163 50.481 88.944 1.00 23.48 4 GLY B N 1
ATOM 3018 C CA . GLY B 1 7 ? 25.998 49.784 89.981 1.00 23.36 4 GLY B CA 1
ATOM 3019 C C . GLY B 1 7 ? 27.007 48.815 89.381 1.00 22.96 4 GLY B C 1
ATOM 3020 O O . GLY B 1 7 ? 26.862 48.395 88.236 1.00 23.66 4 GLY B O 1
ATOM 3021 N N . VAL B 1 8 ? 28.023 48.437 90.153 1.00 22.28 5 VAL B N 1
ATOM 3022 C CA . VAL B 1 8 ? 29.213 47.794 89.587 1.00 22.17 5 VAL B CA 1
ATOM 3023 C C . VAL B 1 8 ? 29.452 46.404 90.152 1.00 21.62 5 VAL B C 1
ATOM 3024 O O . VAL B 1 8 ? 29.361 46.184 91.336 1.00 21.00 5 VAL B O 1
ATOM 3028 N N . PHE B 1 9 ? 29.799 45.477 89.279 1.00 21.40 6 PHE B N 1
ATOM 3029 C CA . PHE B 1 9 ? 30.077 44.104 89.673 1.00 21.46 6 PHE B CA 1
ATOM 3030 C C . PHE B 1 9 ? 31.333 44.054 90.531 1.00 21.96 6 PHE B C 1
ATOM 3031 O O . PHE B 1 9 ? 32.354 44.620 90.144 1.00 21.54 6 PHE B O 1
ATOM 3039 N N . GLN B 1 10 ? 31.255 43.347 91.657 1.00 22.32 7 GLN B N 1
ATOM 3040 C CA . GLN B 1 10 ? 32.381 43.240 92.579 1.00 24.02 7 GLN B CA 1
ATOM 3041 C C . GLN B 1 10 ? 33.438 42.163 92.255 1.00 24.05 7 GLN B C 1
ATOM 3042 O O . GLN B 1 10 ? 34.601 42.273 92.684 1.00 24.15 7 GLN B O 1
ATOM 3048 N N . GLY B 1 11 ? 33.050 41.135 91.509 1.00 24.46 8 GLY B N 1
ATOM 3049 C CA . GLY B 1 11 ? 33.943 40.035 91.195 1.00 23.28 8 GLY B CA 1
ATOM 3050 C C . GLY B 1 11 ? 34.658 40.324 89.885 1.00 23.46 8 GLY B C 1
ATOM 3051 O O . GLY B 1 11 ? 34.691 41.486 89.448 1.00 24.85 8 GLY B O 1
ATOM 3052 N N . ALA B 1 12 ? 35.253 39.291 89.284 1.00 20.74 9 ALA B N 1
ATOM 3053 C CA . ALA B 1 12 ? 35.990 39.426 88.024 1.00 21.13 9 ALA B CA 1
ATOM 3054 C C . ALA B 1 12 ? 35.540 38.318 87.106 1.00 19.97 9 ALA B C 1
ATOM 3055 O O . ALA B 1 12 ? 35.545 37.166 87.496 1.00 21.91 9 ALA B O 1
ATOM 3057 N N . ILE B 1 13 ? 35.157 38.648 85.895 1.00 19.06 10 ILE B N 1
ATOM 3058 C CA . ILE B 1 13 ? 34.721 37.610 84.973 1.00 18.15 10 ILE B CA 1
ATOM 3059 C C . ILE B 1 13 ? 35.952 36.899 84.388 1.00 18.26 10 ILE B C 1
ATOM 3060 O O . ILE B 1 13 ? 37.027 37.480 84.270 1.00 18.06 10 ILE B O 1
ATOM 3065 N N . GLY B 1 14 ? 35.773 35.631 84.043 1.00 17.57 11 GLY B N 1
ATOM 3066 C CA . GLY B 1 14 ? 36.765 34.871 83.365 1.00 17.85 11 GLY B CA 1
ATOM 3067 C C . GLY B 1 14 ? 36.373 34.748 81.918 1.00 17.73 11 GLY B C 1
ATOM 3068 O O . GLY B 1 14 ? 35.239 34.351 81.629 1.00 17.66 11 GLY B O 1
ATOM 3069 N N . ILE B 1 15 ? 37.329 35.073 81.034 1.00 18.05 12 ILE B N 1
ATOM 3070 C CA . ILE B 1 15 ? 37.145 35.111 79.609 1.00 17.36 12 ILE B CA 1
ATOM 3071 C C . ILE B 1 15 ? 38.193 34.236 78.879 1.00 18.35 12 ILE B C 1
ATOM 3072 O O . ILE B 1 15 ? 39.381 34.517 78.933 1.00 17.28 12 ILE B O 1
ATOM 3077 N N . ASP B 1 16 ? 37.701 33.209 78.188 1.00 16.55 13 ASP B N 1
ATOM 3078 C CA . ASP B 1 16 ? 38.483 32.433 77.247 1.00 16.45 13 ASP B CA 1
ATOM 3079 C C . ASP B 1 16 ? 38.388 33.146 75.899 1.00 14.71 13 ASP B C 1
ATOM 3080 O O . ASP B 1 16 ? 37.330 33.184 75.295 1.00 15.55 13 ASP B O 1
ATOM 3085 N N . LEU B 1 17 ? 39.488 33.758 75.482 1.00 13.30 14 LEU B N 1
ATOM 3086 C CA . LEU B 1 17 ? 39.571 34.462 74.220 1.00 12.93 14 LEU B CA 1
ATOM 3087 C C . LEU B 1 17 ? 40.211 33.490 73.216 1.00 13.66 14 LEU B C 1
ATOM 3088 O O . LEU B 1 17 ? 41.421 33.407 73.103 1.00 13.92 14 LEU B O 1
ATOM 3093 N N . GLY B 1 18 ? 39.369 32.694 72.547 1.00 13.68 15 GLY B N 1
ATOM 3094 C CA . GLY B 1 18 ? 39.866 31.619 71.686 1.00 12.29 15 GLY B CA 1
ATOM 3095 C C . GLY B 1 18 ? 40.093 32.079 70.289 1.00 12.28 15 GLY B C 1
ATOM 3096 O O . GLY B 1 18 ? 39.602 33.165 69.878 1.00 13.47 15 GLY B O 1
ATOM 3097 N N . THR B 1 19 ? 40.805 31.245 69.522 1.00 12.50 16 THR B N 1
ATOM 3098 C CA . THR B 1 19 ? 41.088 31.569 68.121 1.00 11.82 16 THR B CA 1
ATOM 3099 C C . THR B 1 19 ? 39.826 31.708 67.317 1.00 12.21 16 THR B C 1
ATOM 3100 O O . THR B 1 19 ? 39.671 32.687 66.593 1.00 11.93 16 THR B O 1
ATOM 3104 N N . THR B 1 20 ? 38.913 30.749 67.472 1.00 12.01 17 THR B N 1
ATOM 3105 C CA . THR B 1 20 ? 37.711 30.691 66.687 1.00 12.93 17 THR B CA 1
ATOM 3106 C C . THR B 1 20 ? 36.463 31.097 67.494 1.00 13.76 17 THR B C 1
ATOM 3107 O O . THR B 1 20 ? 35.560 31.743 66.944 1.00 13.56 17 THR B O 1
ATOM 3111 N N . TYR B 1 21 ? 36.406 30.700 68.755 1.00 12.82 18 TYR B N 1
ATOM 3112 C CA . TYR B 1 21 ? 35.268 31.015 69.660 1.00 14.64 18 TYR B CA 1
ATOM 3113 C C . TYR B 1 21 ? 35.778 31.550 70.988 1.00 15.25 18 TYR B C 1
ATOM 3114 O O . TYR B 1 21 ? 36.837 31.152 71.447 1.00 14.98 18 TYR B O 1
ATOM 3123 N N . SER B 1 22 ? 34.969 32.373 71.653 1.00 14.95 19 SER B N 1
ATOM 3124 C CA . SER B 1 22 ? 35.254 32.827 72.980 1.00 14.83 19 SER B CA 1
ATOM 3125 C C . SER B 1 22 ? 34.071 32.478 73.922 1.00 15.33 19 SER B C 1
ATOM 3126 O O . SER B 1 22 ? 32.968 32.139 73.483 1.00 15.37 19 SER B O 1
ATOM 3129 N N . CYS B 1 23 ? 34.357 32.467 75.204 1.00 15.78 20 CYS B N 1
ATOM 3130 C CA . CYS B 1 23 ? 33.427 32.022 76.279 1.00 16.37 20 CYS B CA 1
ATOM 3131 C C . CYS B 1 23 ? 33.692 32.876 77.535 1.00 16.50 20 CYS B C 1
ATOM 3132 O O . CYS B 1 23 ? 34.833 33.210 77.813 1.00 16.52 20 CYS B O 1
ATOM 3135 N N . VAL B 1 24 ? 32.632 33.240 78.262 1.00 16.94 21 VAL B N 1
ATOM 3136 C CA . VAL B 1 24 ? 32.716 34.075 79.466 1.00 16.31 21 VAL B CA 1
ATOM 3137 C C . VAL B 1 24 ? 31.879 33.428 80.573 1.00 15.75 21 VAL B C 1
ATOM 3138 O O . VAL B 1 24 ? 30.834 32.837 80.298 1.00 16.00 21 VAL B O 1
ATOM 3142 N N . ALA B 1 25 ? 32.401 33.499 81.794 1.00 16.29 22 ALA B N 1
ATOM 3143 C CA . ALA B 1 25 ? 31.838 32.860 82.961 1.00 17.68 22 ALA B CA 1
ATOM 3144 C C . ALA B 1 25 ? 32.013 33.765 84.194 1.00 19.49 22 ALA B C 1
ATOM 3145 O O . ALA B 1 25 ? 32.860 34.691 84.231 1.00 19.35 22 ALA B O 1
ATOM 3147 N N . THR B 1 26 ? 31.277 33.417 85.216 1.00 20.90 23 THR B N 1
ATOM 3148 C CA . THR B 1 26 ? 31.393 34.116 86.471 1.00 23.53 23 THR B CA 1
ATOM 3149 C C . THR B 1 26 ? 31.293 33.110 87.641 1.00 24.42 23 THR B C 1
ATOM 3150 O O . THR B 1 26 ? 30.804 31.984 87.465 1.00 23.15 23 THR B O 1
ATOM 3154 N N . TYR B 1 27 ? 31.835 33.510 88.797 1.00 27.82 24 TYR B N 1
ATOM 3155 C CA . TYR B 1 27 ? 31.471 32.983 90.117 1.00 30.58 24 TYR B CA 1
ATOM 3156 C C . TYR B 1 27 ? 30.711 34.038 90.894 1.00 30.84 24 TYR B C 1
ATOM 3157 O O . TYR B 1 27 ? 31.328 34.933 91.479 1.00 33.50 24 TYR B O 1
ATOM 3166 N N . GLU B 1 28 ? 29.398 33.951 90.960 1.00 29.97 25 GLU B N 1
ATOM 3167 C CA . GLU B 1 28 ? 28.708 34.640 92.037 1.00 28.51 25 GLU B CA 1
ATOM 3168 C C . GLU B 1 28 ? 28.580 33.502 93.045 1.00 27.27 25 GLU B C 1
ATOM 3169 O O . GLU B 1 28 ? 29.588 33.113 93.654 1.00 26.37 25 GLU B O 1
ATOM 3175 N N . SER B 1 29 ? 27.398 32.893 93.130 1.00 25.97 26 SER B N 1
ATOM 3176 C CA . SER B 1 29 ? 27.146 31.820 94.103 1.00 25.20 26 SER B CA 1
ATOM 3177 C C . SER B 1 29 ? 27.874 30.539 93.693 1.00 23.85 26 SER B C 1
ATOM 3178 O O . SER B 1 29 ? 28.287 29.744 94.537 1.00 24.44 26 SER B O 1
ATOM 3181 N N . SER B 1 30 ? 28.032 30.341 92.388 1.00 22.48 27 SER B N 1
ATOM 3182 C CA . SER B 1 30 ? 28.842 29.228 91.878 1.00 20.58 27 SER B CA 1
ATOM 3183 C C . SER B 1 30 ? 29.222 29.521 90.432 1.00 18.89 27 SER B C 1
ATOM 3184 O O . SER B 1 30 ? 28.914 30.585 89.899 1.00 18.76 27 SER B O 1
ATOM 3187 N N . VAL B 1 31 ? 29.918 28.603 89.795 1.00 17.73 28 VAL B N 1
ATOM 3188 C CA . VAL B 1 31 ? 30.434 28.928 88.469 1.00 17.63 28 VAL B CA 1
ATOM 3189 C C . VAL B 1 31 ? 29.338 28.930 87.447 1.00 16.48 28 VAL B C 1
ATOM 3190 O O . VAL B 1 31 ? 28.575 27.985 87.363 1.00 18.54 28 VAL B O 1
ATOM 3194 N N . GLU B 1 32 ? 29.222 29.981 86.679 1.00 15.06 29 GLU B N 1
ATOM 3195 C CA . GLU B 1 32 ? 28.261 29.925 85.619 1.00 15.68 29 GLU B CA 1
ATOM 3196 C C . GLU B 1 32 ? 28.813 30.488 84.328 1.00 14.47 29 GLU B C 1
ATOM 3197 O O . GLU B 1 32 ? 29.378 31.558 84.290 1.00 11.26 29 GLU B O 1
ATOM 3203 N N . ILE B 1 33 ? 28.587 29.717 83.263 1.00 15.10 30 ILE B N 1
ATOM 3204 C CA . ILE B 1 33 ? 28.944 30.107 81.924 1.00 14.52 30 ILE B CA 1
ATOM 3205 C C . ILE B 1 33 ? 27.818 30.953 81.424 1.00 14.66 30 ILE B C 1
ATOM 3206 O O . ILE B 1 33 ? 26.679 30.530 81.460 1.00 15.77 30 ILE B O 1
ATOM 3211 N N . ILE B 1 34 ? 28.152 32.132 80.914 1.00 14.97 31 ILE B N 1
ATOM 3212 C CA . ILE B 1 34 ? 27.137 33.088 80.501 1.00 15.77 31 ILE B CA 1
ATOM 3213 C C . ILE B 1 34 ? 26.788 32.983 79.012 1.00 15.95 31 ILE B C 1
ATOM 3214 O O . ILE B 1 34 ? 27.636 33.222 78.132 1.00 15.31 31 ILE B O 1
ATOM 3219 N N . ALA B 1 35 ? 25.540 32.573 78.751 1.00 15.50 32 ALA B N 1
ATOM 3220 C CA . ALA B 1 35 ? 24.936 32.561 77.399 1.00 15.00 32 ALA B CA 1
ATOM 3221 C C . ALA B 1 35 ? 24.883 33.967 76.811 1.00 14.81 32 ALA B C 1
ATOM 3222 O O . ALA B 1 35 ? 24.641 34.942 77.518 1.00 13.90 32 ALA B O 1
ATOM 3224 N N . ASN B 1 36 ? 25.111 34.083 75.504 1.00 15.14 33 ASN B N 1
ATOM 3225 C CA . ASN B 1 36 ? 24.951 35.350 74.835 1.00 15.22 33 ASN B CA 1
ATOM 3226 C C . ASN B 1 36 ? 23.457 35.624 74.522 1.00 16.87 33 ASN B C 1
ATOM 3227 O O . ASN B 1 36 ? 22.592 34.796 74.836 1.00 14.77 33 ASN B O 1
ATOM 3232 N N . GLU B 1 37 ? 23.203 36.764 73.879 1.00 17.96 34 GLU B N 1
ATOM 3233 C CA . GLU B 1 37 ? 21.832 37.234 73.597 1.00 20.28 34 GLU B CA 1
ATOM 3234 C C . GLU B 1 37 ? 21.046 36.256 72.706 1.00 20.70 34 GLU B C 1
ATOM 3235 O O . GLU B 1 37 ? 19.842 36.135 72.838 1.00 20.29 34 GLU B O 1
ATOM 3241 N N . GLN B 1 38 ? 21.748 35.528 71.844 1.00 21.69 35 GLN B N 1
ATOM 3242 C CA . GLN B 1 38 ? 21.130 34.427 71.092 1.00 22.58 35 GLN B CA 1
ATOM 3243 C C . GLN B 1 38 ? 21.074 33.094 71.844 1.00 21.50 35 GLN B C 1
ATOM 3244 O O . GLN B 1 38 ? 20.635 32.092 71.294 1.00 22.02 35 GLN B O 1
ATOM 3250 N N . GLY B 1 39 ? 21.525 33.077 73.097 1.00 20.30 36 GLY B N 1
ATOM 3251 C CA . GLY B 1 39 ? 21.445 31.901 73.911 1.00 18.92 36 GLY B CA 1
ATOM 3252 C C . GLY B 1 39 ? 22.601 30.944 73.759 1.00 19.01 36 GLY B C 1
ATOM 3253 O O . GLY B 1 39 ? 22.582 29.880 74.366 1.00 19.01 36 GLY B O 1
ATOM 3254 N N . ASN B 1 40 ? 23.640 31.350 73.029 1.00 17.87 37 ASN B N 1
ATOM 3255 C CA . ASN B 1 40 ? 24.818 30.515 72.855 1.00 18.43 37 ASN B CA 1
ATOM 3256 C C . ASN B 1 40 ? 25.819 30.708 74.014 1.00 18.09 37 ASN B C 1
ATOM 3257 O O . ASN B 1 40 ? 26.163 31.868 74.393 1.00 17.82 37 ASN B O 1
ATOM 3262 N N . ARG B 1 41 ? 26.321 29.603 74.559 1.00 17.90 38 ARG B N 1
ATOM 3263 C CA . ARG B 1 41 ? 27.325 29.667 75.619 1.00 18.57 38 ARG B CA 1
ATOM 3264 C C . ARG B 1 41 ? 28.784 29.920 75.162 1.00 18.57 38 ARG B C 1
ATOM 3265 O O . ARG B 1 41 ? 29.693 30.048 76.036 1.00 18.14 38 ARG B O 1
ATOM 3273 N N . VAL B 1 42 ? 28.978 29.978 73.840 1.00 18.28 39 VAL B N 1
ATOM 3274 C CA . VAL B 1 42 ? 30.224 30.407 73.170 1.00 17.87 39 VAL B CA 1
ATOM 3275 C C . VAL B 1 42 ? 29.847 31.358 72.050 1.00 17.39 39 VAL B C 1
ATOM 3276 O O . VAL B 1 42 ? 28.732 31.306 71.508 1.00 19.15 39 VAL B O 1
ATOM 3280 N N . THR B 1 43 ? 30.779 32.203 71.655 1.00 17.32 40 THR B N 1
ATOM 3281 C CA . THR B 1 43 ? 30.527 33.330 70.764 1.00 16.35 40 THR B CA 1
ATOM 3282 C C . THR B 1 43 ? 31.701 33.433 69.804 1.00 15.60 40 THR B C 1
ATOM 3283 O O . THR B 1 43 ? 32.851 33.406 70.242 1.00 14.31 40 THR B O 1
ATOM 3287 N N . PRO B 1 44 ? 31.432 33.489 68.504 1.00 15.24 41 PRO B N 1
ATOM 3288 C CA . PRO B 1 44 ? 32.563 33.435 67.564 1.00 16.30 41 PRO B CA 1
ATOM 3289 C C . PRO B 1 44 ? 33.477 34.601 67.760 1.00 16.79 41 PRO B C 1
ATOM 3290 O O . PRO B 1 44 ? 32.987 35.705 68.013 1.00 15.77 41 PRO B O 1
ATOM 3294 N N . SER B 1 45 ? 34.791 34.385 67.626 1.00 16.34 42 SER B N 1
ATOM 3295 C CA . SER B 1 45 ? 35.775 35.479 67.777 1.00 16.16 42 SER B CA 1
ATOM 3296 C C . SER B 1 45 ? 35.868 36.191 66.461 1.00 16.70 42 SER B C 1
ATOM 3297 O O . SER B 1 45 ? 36.883 36.115 65.748 1.00 15.26 42 SER B O 1
ATOM 3300 N N . PHE B 1 46 ? 34.782 36.874 66.098 1.00 17.25 43 PHE B N 1
ATOM 3301 C CA . PHE B 1 46 ? 34.609 37.417 64.744 1.00 18.27 43 PHE B CA 1
ATOM 3302 C C . PHE B 1 46 ? 34.137 38.868 64.931 1.00 18.52 43 PHE B C 1
ATOM 3303 O O . PHE B 1 46 ? 33.226 39.187 65.771 1.00 19.40 43 PHE B O 1
ATOM 3311 N N . VAL B 1 47 ? 34.704 39.721 64.114 1.00 18.21 44 VAL B N 1
ATOM 3312 C CA . VAL B 1 47 ? 34.320 41.129 64.082 1.00 19.47 44 VAL B CA 1
ATOM 3313 C C . VAL B 1 47 ? 34.050 41.535 62.648 1.00 18.97 44 VAL B C 1
ATOM 3314 O O . VAL B 1 47 ? 34.905 41.354 61.795 1.00 20.02 44 VAL B O 1
ATOM 3318 N N . ALA B 1 48 ? 32.856 42.029 62.349 1.00 18.74 45 ALA B N 1
ATOM 3319 C CA . ALA B 1 48 ? 32.613 42.488 60.971 1.00 18.82 45 ALA B CA 1
ATOM 3320 C C . ALA B 1 48 ? 32.278 43.986 60.930 1.00 19.20 45 ALA B C 1
ATOM 3321 O O . ALA B 1 48 ? 31.540 44.548 61.789 1.00 18.72 45 ALA B O 1
ATOM 3323 N N . PHE B 1 49 ? 32.776 44.609 59.876 1.00 17.39 46 PHE B N 1
ATOM 3324 C CA . PHE B 1 49 ? 32.573 46.025 59.675 1.00 18.25 46 PHE B CA 1
ATOM 3325 C C . PHE B 1 49 ? 31.742 46.241 58.418 1.00 18.47 46 PHE B C 1
ATOM 3326 O O . PHE B 1 49 ? 32.028 45.648 57.382 1.00 17.70 46 PHE B O 1
ATOM 3334 N N . THR B 1 50 ? 30.698 47.083 58.524 1.00 18.77 47 THR B N 1
ATOM 3335 C CA . THR B 1 50 ? 29.794 47.305 57.392 1.00 18.89 47 THR B CA 1
ATOM 3336 C C . THR B 1 50 ? 29.678 48.794 57.105 1.00 19.61 47 THR B C 1
ATOM 3337 O O . THR B 1 50 ? 30.232 49.642 57.845 1.00 19.28 47 THR B O 1
ATOM 3341 N N . PRO B 1 51 ? 28.967 49.141 56.033 1.00 18.91 48 PRO B N 1
ATOM 3342 C CA . PRO B 1 51 ? 28.801 50.591 55.802 1.00 18.78 48 PRO B CA 1
ATOM 3343 C C . PRO B 1 51 ? 28.020 51.330 56.898 1.00 19.24 48 PRO B C 1
ATOM 3344 O O . PRO B 1 51 ? 28.059 52.550 56.967 1.00 19.28 48 PRO B O 1
ATOM 3348 N N . GLU B 1 52 ? 27.329 50.614 57.758 1.00 20.12 49 GLU B N 1
ATOM 3349 C CA . GLU B 1 52 ? 26.475 51.224 58.773 1.00 20.85 49 GLU B CA 1
ATOM 3350 C C . GLU B 1 52 ? 26.826 50.862 60.220 1.00 20.27 49 GLU B C 1
ATOM 3351 O O . GLU B 1 52 ? 26.423 51.575 61.170 1.00 18.70 49 GLU B O 1
ATOM 3357 N N . GLU B 1 53 ? 27.533 49.750 60.430 1.00 19.36 50 GLU B N 1
ATOM 3358 C CA . GLU B 1 53 ? 27.704 49.293 61.791 1.00 20.69 50 GLU B CA 1
ATOM 3359 C C . GLU B 1 53 ? 28.864 48.323 61.957 1.00 20.85 50 GLU B C 1
ATOM 3360 O O . GLU B 1 53 ? 29.544 47.951 61.002 1.00 19.78 50 GLU B O 1
ATOM 3366 N N . ARG B 1 54 ? 29.117 48.001 63.214 1.00 21.73 51 ARG B N 1
ATOM 3367 C CA . ARG B 1 54 ? 30.085 46.975 63.583 1.00 22.17 51 ARG B CA 1
ATOM 3368 C C . ARG B 1 54 ? 29.317 45.834 64.227 1.00 21.67 51 ARG B C 1
ATOM 3369 O O . ARG B 1 54 ? 28.450 46.073 65.082 1.00 20.45 51 ARG B O 1
ATOM 3377 N N . LEU B 1 55 ? 29.604 44.606 63.795 1.00 21.32 52 LEU B N 1
ATOM 3378 C CA . LEU B 1 55 ? 28.961 43.435 64.356 1.00 21.52 52 LEU B CA 1
ATOM 3379 C C . LEU B 1 55 ? 30.011 42.522 64.993 1.00 20.91 52 LEU B C 1
ATOM 3380 O O . LEU B 1 55 ? 31.089 42.410 64.462 1.00 19.80 52 LEU B O 1
ATOM 3385 N N . ILE B 1 56 ? 29.689 41.912 66.128 1.00 19.93 53 ILE B N 1
ATOM 3386 C CA . ILE B 1 56 ? 30.647 41.100 66.873 1.00 21.21 53 ILE B CA 1
ATOM 3387 C C . ILE B 1 56 ? 29.972 39.786 67.268 1.00 22.17 53 ILE B C 1
ATOM 3388 O O . ILE B 1 56 ? 28.846 39.769 67.800 1.00 25.10 53 ILE B O 1
ATOM 3393 N N . GLY B 1 57 ? 30.642 38.677 66.998 1.00 21.65 54 GLY B N 1
ATOM 3394 C CA . GLY B 1 57 ? 30.146 37.374 67.426 1.00 20.83 54 GLY B CA 1
ATOM 3395 C C . GLY B 1 57 ? 29.224 36.738 66.385 1.00 20.56 54 GLY B C 1
ATOM 3396 O O . GLY B 1 57 ? 29.548 36.707 65.215 1.00 18.16 54 GLY B O 1
ATOM 3397 N N . ASP B 1 58 ? 28.059 36.259 66.831 1.00 20.24 55 ASP B N 1
ATOM 3398 C CA . ASP B 1 58 ? 27.202 35.452 65.989 1.00 21.64 55 ASP B CA 1
ATOM 3399 C C . ASP B 1 58 ? 26.811 36.224 64.740 1.00 21.63 55 ASP B C 1
ATOM 3400 O O . ASP B 1 58 ? 26.885 35.720 63.627 1.00 22.12 55 ASP B O 1
ATOM 3405 N N . ALA B 1 59 ? 26.381 37.462 64.945 1.00 22.22 56 ALA B N 1
ATOM 3406 C CA . ALA B 1 59 ? 25.948 38.335 63.835 1.00 21.77 56 ALA B CA 1
ATOM 3407 C C . ALA B 1 59 ? 27.073 38.579 62.841 1.00 21.02 56 ALA B C 1
ATOM 3408 O O . ALA B 1 59 ? 26.808 38.718 61.651 1.00 19.74 56 ALA B O 1
ATOM 3410 N N . ALA B 1 60 ? 28.324 38.646 63.320 1.00 18.71 57 ALA B N 1
ATOM 3411 C CA . ALA B 1 60 ? 29.452 38.818 62.398 1.00 18.61 57 ALA B CA 1
ATOM 3412 C C . ALA B 1 60 ? 29.689 37.539 61.629 1.00 20.21 57 ALA B C 1
ATOM 3413 O O . ALA B 1 60 ? 29.901 37.548 60.388 1.00 20.90 57 ALA B O 1
ATOM 3415 N N . LYS B 1 61 ? 29.686 36.414 62.348 1.00 20.35 58 LYS B N 1
ATOM 3416 C CA . LYS B 1 61 ? 29.916 35.157 61.637 1.00 21.38 58 LYS B CA 1
ATOM 3417 C C . LYS B 1 61 ? 28.807 34.899 60.580 1.00 21.71 58 LYS B C 1
ATOM 3418 O O . LYS B 1 61 ? 29.125 34.479 59.441 1.00 20.43 58 LYS B O 1
ATOM 3424 N N . ASN B 1 62 ? 27.562 35.226 60.931 1.00 21.64 59 ASN B N 1
ATOM 3425 C CA . ASN B 1 62 ? 26.420 34.979 59.997 1.00 23.55 59 ASN B CA 1
ATOM 3426 C C . ASN B 1 62 ? 26.391 35.799 58.719 1.00 23.95 59 ASN B C 1
ATOM 3427 O O . ASN B 1 62 ? 25.656 35.463 57.833 1.00 25.64 59 ASN B O 1
ATOM 3432 N N . GLN B 1 63 ? 27.189 36.853 58.583 1.00 24.68 60 GLN B N 1
ATOM 3433 C CA . GLN B 1 63 ? 27.243 37.590 57.310 1.00 24.00 60 GLN B CA 1
ATOM 3434 C C . GLN B 1 63 ? 28.606 37.479 56.661 1.00 24.76 60 GLN B C 1
ATOM 3435 O O . GLN B 1 63 ? 28.922 38.208 55.729 1.00 23.45 60 GLN B O 1
ATOM 3441 N N . ALA B 1 64 ? 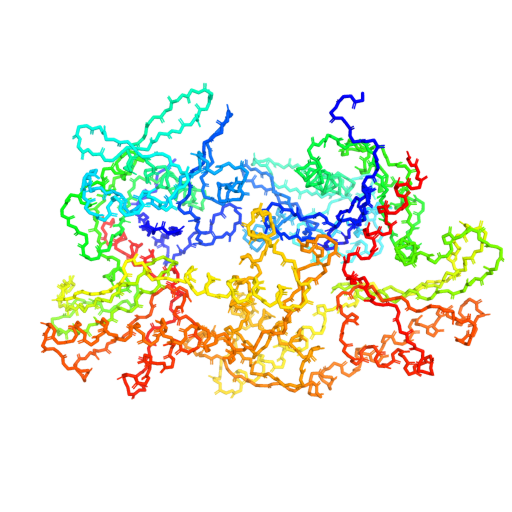29.432 36.560 57.150 1.00 25.27 61 ALA B N 1
ATOM 3442 C CA . ALA B 1 64 ? 30.838 36.474 56.710 1.00 25.44 61 ALA B CA 1
ATOM 3443 C C . ALA B 1 64 ? 30.959 36.171 55.213 1.00 25.40 61 ALA B C 1
ATOM 3444 O O . ALA B 1 64 ? 31.838 36.680 54.546 1.00 27.90 61 ALA B O 1
ATOM 3446 N N . ALA B 1 65 ? 30.104 35.315 54.682 1.00 26.07 62 ALA B N 1
ATOM 3447 C CA . ALA B 1 65 ? 30.142 34.975 53.263 1.00 25.02 62 ALA B CA 1
ATOM 3448 C C . ALA B 1 65 ? 29.706 36.160 52.373 1.00 24.71 62 ALA B C 1
ATOM 3449 O O . ALA B 1 65 ? 30.171 36.298 51.242 1.00 24.46 62 ALA B O 1
ATOM 3451 N N . LEU B 1 66 ? 28.821 37.012 52.900 1.00 25.06 63 LEU B N 1
ATOM 3452 C CA . LEU B 1 66 ? 28.382 38.204 52.171 1.00 24.85 63 LEU B CA 1
ATOM 3453 C C . LEU B 1 66 ? 29.458 39.298 52.220 1.00 25.08 63 LEU B C 1
ATOM 3454 O O . LEU B 1 66 ? 29.598 40.101 51.261 1.00 23.76 63 LEU B O 1
ATOM 3459 N N . ASN B 1 67 ? 30.231 39.317 53.318 1.00 23.88 64 ASN B N 1
ATOM 3460 C CA . ASN B 1 67 ? 31.181 40.394 53.574 1.00 23.07 64 ASN B CA 1
ATOM 3461 C C . ASN B 1 67 ? 32.590 39.879 53.948 1.00 23.61 64 ASN B C 1
ATOM 3462 O O . ASN B 1 67 ? 33.116 40.199 55.009 1.00 22.98 64 ASN B O 1
ATOM 3467 N N . PRO B 1 68 ? 33.228 39.125 53.041 1.00 23.54 65 PRO B N 1
ATOM 3468 C CA . PRO B 1 68 ? 34.506 38.437 53.365 1.00 22.93 65 PRO B CA 1
ATOM 3469 C C . PRO B 1 68 ? 35.710 39.366 53.620 1.00 22.63 65 PRO B C 1
ATOM 3470 O O . PRO B 1 68 ? 36.606 39.045 54.411 1.00 22.24 65 PRO B O 1
ATOM 3474 N N . ARG B 1 69 ? 35.744 40.501 52.939 1.00 22.19 66 ARG B N 1
ATOM 3475 C CA . ARG B 1 69 ? 36.901 41.388 53.038 1.00 22.14 66 ARG B CA 1
ATOM 3476 C C . ARG B 1 69 ? 36.942 42.206 54.300 1.00 20.53 66 ARG B C 1
ATOM 3477 O O . ARG B 1 69 ? 38.000 42.640 54.719 1.00 21.00 66 ARG B O 1
ATOM 3485 N N . ASN B 1 70 ? 35.799 42.397 54.920 1.00 20.27 67 ASN B N 1
ATOM 3486 C CA . ASN B 1 70 ? 35.682 43.223 56.117 1.00 20.17 67 ASN B CA 1
ATOM 3487 C C . ASN B 1 70 ? 35.152 42.486 57.337 1.00 20.12 67 ASN B C 1
ATOM 3488 O O . ASN B 1 70 ? 34.678 43.108 58.304 1.00 20.34 67 ASN B O 1
ATOM 3493 N N . THR B 1 71 ? 35.208 41.164 57.279 1.00 20.33 68 THR B N 1
ATOM 3494 C CA . THR B 1 71 ? 34.886 40.308 58.406 1.00 20.08 68 THR B CA 1
ATOM 3495 C C . THR B 1 71 ? 36.195 39.690 58.904 1.00 18.98 68 THR B C 1
ATOM 3496 O O . THR B 1 71 ? 36.855 38.925 58.187 1.00 19.87 68 THR B O 1
ATOM 3500 N N . VAL B 1 72 ? 36.623 40.098 60.090 1.00 18.58 69 VAL B N 1
ATOM 3501 C CA . VAL B 1 72 ? 37.940 39.722 60.555 1.00 17.70 69 VAL B CA 1
ATOM 3502 C C . VAL B 1 72 ? 37.769 38.564 61.515 1.00 17.21 69 VAL B C 1
ATOM 3503 O O . VAL B 1 72 ? 36.890 38.576 62.383 1.00 17.03 69 VAL B O 1
ATOM 3507 N N . PHE B 1 73 ? 38.611 37.556 61.379 1.00 17.67 70 PHE B N 1
ATOM 3508 C CA . PHE B 1 73 ? 38.656 36.427 62.320 1.00 17.27 70 PHE B CA 1
ATOM 3509 C C . PHE B 1 73 ? 40.117 36.000 62.476 1.00 18.53 70 PHE B C 1
ATOM 3510 O O . PHE B 1 73 ? 40.988 36.530 61.780 1.00 17.57 70 PHE B O 1
ATOM 3518 N N . ASP B 1 74 ? 40.410 35.059 63.388 1.00 17.20 71 ASP B N 1
ATOM 3519 C CA . ASP B 1 74 ? 41.783 34.587 63.534 1.00 18.36 71 ASP B CA 1
ATOM 3520 C C . ASP B 1 74 ? 42.766 35.698 63.955 1.00 18.20 71 ASP B C 1
ATOM 3521 O O . ASP B 1 74 ? 43.944 35.584 63.658 1.00 16.85 71 ASP B O 1
ATOM 3526 N N . ALA B 1 75 ? 42.310 36.745 64.637 1.00 17.10 72 ALA B N 1
ATOM 3527 C CA . ALA B 1 75 ? 43.229 37.818 65.044 1.00 16.20 72 ALA B CA 1
ATOM 3528 C C . ALA B 1 75 ? 44.221 37.243 66.074 1.00 16.83 72 ALA B C 1
ATOM 3529 O O . ALA B 1 75 ? 45.364 37.739 66.185 1.00 15.68 72 ALA B O 1
ATOM 3531 N N . LYS B 1 76 ? 43.822 36.194 66.794 1.00 14.48 73 LYS B N 1
ATOM 3532 C CA . LYS B 1 76 ? 44.768 35.507 67.673 1.00 15.09 73 LYS B CA 1
ATOM 3533 C C . LYS B 1 76 ? 46.024 34.906 67.020 1.00 15.62 73 LYS B C 1
ATOM 3534 O O . LYS B 1 76 ? 47.079 34.675 67.690 1.00 15.78 73 LYS B O 1
ATOM 3540 N N . ARG B 1 77 ? 45.950 34.647 65.710 1.00 16.04 74 ARG B N 1
ATOM 3541 C CA . ARG B 1 77 ? 47.109 34.231 64.956 1.00 15.80 74 ARG B CA 1
ATOM 3542 C C . ARG B 1 77 ? 48.115 35.341 64.699 1.00 17.06 74 ARG B C 1
ATOM 3543 O O . ARG B 1 77 ? 49.251 35.068 64.294 1.00 16.34 74 ARG B O 1
ATOM 3551 N N . LEU B 1 78 ? 47.683 36.589 64.822 1.00 16.50 75 LEU B N 1
ATOM 3552 C CA . LEU B 1 78 ? 48.538 37.704 64.634 1.00 16.60 75 LEU B CA 1
ATOM 3553 C C . LEU B 1 78 ? 48.941 38.384 65.952 1.00 17.19 75 LEU B C 1
ATOM 3554 O O . LEU B 1 78 ? 49.936 39.066 65.980 1.00 16.97 75 LEU B O 1
ATOM 3559 N N . ILE B 1 79 ? 48.132 38.293 67.017 1.00 17.29 76 ILE B N 1
ATOM 3560 C CA . ILE B 1 79 ? 48.336 39.181 68.147 1.00 16.74 76 ILE B CA 1
ATOM 3561 C C . ILE B 1 79 ? 49.777 39.007 68.696 1.00 18.21 76 ILE B C 1
ATOM 3562 O O . ILE B 1 79 ? 50.272 37.908 68.844 1.00 17.52 76 ILE B O 1
ATOM 3567 N N . GLY B 1 80 ? 50.453 40.131 68.906 1.00 19.45 77 GLY B N 1
ATOM 3568 C CA . GLY B 1 80 ? 51.759 40.136 69.513 1.00 19.43 77 GLY B CA 1
ATOM 3569 C C . GLY B 1 80 ? 52.872 39.617 68.628 1.00 20.09 77 GLY B C 1
ATOM 3570 O O . GLY B 1 80 ? 53.990 39.419 69.117 1.00 19.75 77 GLY B O 1
ATOM 3571 N N . ARG B 1 81 ? 52.579 39.357 67.355 1.00 20.31 78 ARG B N 1
ATOM 3572 C CA . ARG B 1 81 ? 53.611 38.940 66.402 1.00 21.65 78 ARG B CA 1
ATOM 3573 C C . ARG B 1 81 ? 54.120 40.091 65.525 1.00 21.92 78 ARG B C 1
ATOM 3574 O O . ARG B 1 81 ? 53.637 41.226 65.595 1.00 20.73 78 ARG B O 1
ATOM 3582 N N . ARG B 1 82 ? 55.096 39.783 64.669 1.00 23.86 79 ARG B N 1
ATOM 3583 C CA . ARG B 1 82 ? 55.625 40.739 63.730 1.00 24.80 79 ARG B CA 1
ATOM 3584 C C . ARG B 1 82 ? 55.233 40.383 62.277 1.00 25.13 79 ARG B C 1
ATOM 3585 O O . ARG B 1 82 ? 55.071 39.213 61.925 1.00 25.27 79 ARG B O 1
ATOM 3593 N N . PHE B 1 83 ? 55.105 41.418 61.451 1.00 25.50 80 PHE B N 1
ATOM 3594 C CA . PHE B 1 83 ? 54.572 41.285 60.101 1.00 25.98 80 PHE B CA 1
ATOM 3595 C C . PHE B 1 83 ? 55.367 40.281 59.312 1.00 26.64 80 PHE B C 1
ATOM 3596 O O . PHE B 1 83 ? 54.805 39.406 58.660 1.00 26.30 80 PHE B O 1
ATOM 3604 N N . ASP B 1 84 ? 56.690 40.414 59.382 1.00 26.97 81 ASP B N 1
ATOM 3605 C CA . ASP B 1 84 ? 57.591 39.495 58.706 1.00 27.18 81 ASP B CA 1
ATOM 3606 C C . ASP B 1 84 ? 57.768 38.137 59.363 1.00 26.82 81 ASP B C 1
ATOM 3607 O O . ASP B 1 84 ? 58.498 37.316 58.810 1.00 25.73 81 ASP B O 1
ATOM 3612 N N . ASP B 1 85 ? 57.135 37.860 60.507 1.00 26.38 82 ASP B N 1
ATOM 3613 C CA . ASP B 1 85 ? 57.246 36.514 61.054 1.00 27.30 82 ASP B CA 1
ATOM 3614 C C . ASP B 1 85 ? 56.807 35.504 60.013 1.00 26.59 82 ASP B C 1
ATOM 3615 O O . ASP B 1 85 ? 55.850 35.717 59.248 1.00 26.60 82 ASP B O 1
ATOM 3620 N N . GLU B 1 86 ? 57.513 34.392 59.999 1.00 25.61 83 GLU B N 1
ATOM 3621 C CA . GLU B 1 86 ? 57.222 33.302 59.099 1.00 25.46 83 GLU B CA 1
ATOM 3622 C C . GLU B 1 86 ? 55.770 32.812 59.252 1.00 24.95 83 GLU B C 1
ATOM 3623 O O . GLU B 1 86 ? 55.067 32.602 58.267 1.00 24.75 83 GLU B O 1
ATOM 3629 N N . SER B 1 87 ? 55.310 32.647 60.486 1.00 24.35 84 SER B N 1
ATOM 3630 C CA . SER B 1 87 ? 53.948 32.177 60.727 1.00 23.71 84 SER B CA 1
ATOM 3631 C C . SER B 1 87 ? 52.907 33.174 60.168 1.00 23.17 84 SER B C 1
ATOM 3632 O O . SER B 1 87 ? 51.880 32.779 59.636 1.00 22.27 84 SER B O 1
ATOM 3635 N N . VAL B 1 88 ? 53.170 34.468 60.340 1.00 23.16 85 VAL B N 1
ATOM 3636 C CA . VAL B 1 88 ? 52.260 35.520 59.860 1.00 22.78 85 VAL B CA 1
ATOM 3637 C C . VAL B 1 88 ? 52.102 35.509 58.321 1.00 23.34 85 VAL B C 1
ATOM 3638 O O . VAL B 1 88 ? 50.974 35.527 57.803 1.00 21.94 85 VAL B O 1
ATOM 3642 N N . GLN B 1 89 ? 53.230 35.421 57.621 1.00 23.45 86 GLN B N 1
ATOM 3643 C CA . GLN B 1 89 ? 53.248 35.323 56.165 1.00 24.48 86 GLN B CA 1
ATOM 3644 C C . GLN B 1 89 ? 52.425 34.186 55.634 1.00 24.58 86 GLN B C 1
ATOM 3645 O O . GLN B 1 89 ? 51.676 34.371 54.668 1.00 23.50 86 GLN B O 1
ATOM 3651 N N . LYS B 1 90 ? 52.563 33.021 56.263 1.00 24.90 87 LYS B N 1
ATOM 3652 C CA . LYS B 1 90 ? 51.791 31.858 55.866 1.00 25.89 87 LYS B CA 1
ATOM 3653 C C . LYS B 1 90 ? 50.298 32.107 56.077 1.00 24.48 87 LYS B C 1
ATOM 3654 O O . LYS B 1 90 ? 49.489 31.897 55.178 1.00 24.78 87 LYS B O 1
ATOM 3660 N N . ASP B 1 91 ? 49.946 32.591 57.259 1.00 23.90 88 ASP B N 1
ATOM 3661 C CA . ASP B 1 91 ? 48.533 32.779 57.621 1.00 23.51 88 ASP B CA 1
ATOM 3662 C C . ASP B 1 91 ? 47.821 33.801 56.724 1.00 23.21 88 ASP B C 1
ATOM 3663 O O . ASP B 1 91 ? 46.689 33.587 56.320 1.00 23.21 88 ASP B O 1
ATOM 3668 N N . MET B 1 92 ? 48.514 34.882 56.388 1.00 23.50 89 MET B N 1
ATOM 3669 C CA . MET B 1 92 ? 47.971 35.961 55.553 1.00 24.15 89 MET B CA 1
ATOM 3670 C C . MET B 1 92 ? 47.432 35.513 54.186 1.00 24.86 89 MET B C 1
ATOM 3671 O O . MET B 1 92 ? 46.409 36.003 53.684 1.00 24.11 89 MET B O 1
ATOM 3676 N N . LYS B 1 93 ? 48.108 34.565 53.576 1.00 24.56 90 LYS B N 1
ATOM 3677 C CA . LYS B 1 93 ? 47.623 34.025 52.324 1.00 24.81 90 LYS B CA 1
ATOM 3678 C C . LYS B 1 93 ? 46.335 33.232 52.453 1.00 24.46 90 LYS B C 1
ATOM 3679 O O . LYS B 1 93 ? 45.720 32.911 51.447 1.00 24.83 90 LYS B O 1
ATOM 3685 N N . THR B 1 94 ? 45.963 32.849 53.655 1.00 23.61 91 THR B N 1
ATOM 3686 C CA . THR B 1 94 ? 44.763 32.075 53.840 1.00 24.23 91 THR B CA 1
ATOM 3687 C C . THR B 1 94 ? 43.522 32.897 54.162 1.00 23.91 91 THR B C 1
ATOM 3688 O O . THR B 1 94 ? 42.472 32.307 54.296 1.00 22.69 91 THR B O 1
ATOM 3692 N N . TRP B 1 95 ? 43.637 34.229 54.298 1.00 22.90 92 TRP B N 1
ATOM 3693 C CA . TRP B 1 95 ? 42.536 35.048 54.811 1.00 22.39 92 TRP B CA 1
ATOM 3694 C C . TRP B 1 95 ? 42.071 35.955 53.660 1.00 23.33 92 TRP B C 1
ATOM 3695 O O . TRP B 1 95 ? 42.876 36.411 52.889 1.00 22.67 92 TRP B O 1
ATOM 3706 N N . PRO B 1 96 ? 40.778 36.244 53.588 1.00 24.18 93 PRO B N 1
ATOM 3707 C CA . PRO B 1 96 ? 40.265 37.123 52.558 1.00 24.11 93 PRO B CA 1
ATOM 3708 C C . PRO B 1 96 ? 40.334 38.602 52.939 1.00 24.12 93 PRO B C 1
ATOM 3709 O O . PRO B 1 96 ? 40.145 39.472 52.065 1.00 24.54 93 PRO B O 1
ATOM 3713 N N . PHE B 1 97 ? 40.653 38.907 54.198 1.00 23.12 94 PHE B N 1
ATOM 3714 C CA . PHE B 1 97 ? 40.873 40.298 54.631 1.00 21.86 94 PHE B CA 1
ATOM 3715 C C . PHE B 1 97 ? 42.336 40.652 54.459 1.00 22.01 94 PHE B C 1
ATOM 3716 O O . PHE B 1 97 ? 43.172 39.773 54.409 1.00 22.55 94 PHE B O 1
ATOM 3724 N N . LYS B 1 98 ? 42.607 41.952 54.349 1.00 22.46 95 LYS B N 1
ATOM 3725 C CA A LYS B 1 98 ? 43.952 42.485 54.100 0.60 22.41 95 LYS B CA 1
ATOM 3726 C CA B LYS B 1 98 ? 43.937 42.514 54.088 0.40 22.31 95 LYS B CA 1
ATOM 3727 C C . LYS B 1 98 ? 44.715 42.828 55.364 1.00 22.42 95 LYS B C 1
ATOM 3728 O O . LYS B 1 98 ? 44.161 43.466 56.281 1.00 22.48 95 LYS B O 1
ATOM 3739 N N . VAL B 1 99 ? 45.982 42.408 55.398 1.00 21.01 96 VAL B N 1
ATOM 3740 C CA . VAL B 1 99 ? 46.901 42.679 56.493 1.00 22.67 96 VAL B CA 1
ATOM 3741 C C . VAL B 1 99 ? 48.110 43.441 55.906 1.00 23.78 96 VAL B C 1
ATOM 3742 O O . VAL B 1 99 ? 48.692 43.009 54.911 1.00 23.16 96 VAL B O 1
ATOM 3746 N N . ILE B 1 100 ? 48.471 44.564 56.524 1.00 24.97 97 ILE B N 1
ATOM 3747 C CA . ILE B 1 100 ? 49.581 45.407 56.070 1.00 25.18 97 ILE B CA 1
ATOM 3748 C C . ILE B 1 100 ? 50.631 45.555 57.174 1.00 26.75 97 ILE B C 1
ATOM 3749 O O . ILE B 1 100 ? 50.357 45.252 58.355 1.00 26.27 97 ILE B O 1
ATOM 3754 N N . ASP B 1 101 ? 51.818 46.033 56.775 1.00 27.17 98 ASP B N 1
ATOM 3755 C CA . ASP B 1 101 ? 52.937 46.307 57.658 1.00 28.45 98 ASP B CA 1
ATOM 3756 C C . ASP B 1 101 ? 52.900 47.764 58.131 1.00 29.03 98 ASP B C 1
ATOM 3757 O O . ASP B 1 101 ? 53.071 48.659 57.336 1.00 28.36 98 ASP B O 1
ATOM 3762 N N . VAL B 1 102 ? 52.661 47.996 59.423 1.00 29.57 99 VAL B N 1
ATOM 3763 C CA . VAL B 1 102 ? 52.861 49.327 60.018 1.00 29.97 99 VAL B CA 1
ATOM 3764 C C . VAL B 1 102 ? 53.959 49.231 61.080 1.00 30.76 99 VAL B C 1
ATOM 3765 O O . VAL B 1 102 ? 53.760 48.638 62.155 1.00 29.82 99 VAL B O 1
ATOM 3769 N N . ASP B 1 103 ? 55.134 49.783 60.716 1.00 30.08 100 ASP B N 1
ATOM 3770 C CA . ASP B 1 103 ? 56.331 49.803 61.547 1.00 30.68 100 ASP B CA 1
ATOM 3771 C C . ASP B 1 103 ? 56.711 48.403 61.994 1.00 29.90 100 ASP B C 1
ATOM 3772 O O . ASP B 1 103 ? 57.084 48.221 63.146 1.00 28.89 100 ASP B O 1
ATOM 3777 N N . GLY B 1 104 ? 56.563 47.418 61.098 1.00 28.60 101 GLY B N 1
ATOM 3778 C CA . GLY B 1 104 ? 56.960 46.051 61.383 1.00 27.31 101 GLY B CA 1
ATOM 3779 C C . GLY B 1 104 ? 55.903 45.178 62.071 1.00 26.89 101 GLY B C 1
ATOM 3780 O O . GLY B 1 104 ? 56.131 43.999 62.290 1.00 25.10 101 GLY B O 1
ATOM 3781 N N . ASN B 1 105 ? 54.747 45.759 62.400 1.00 26.00 102 ASN B N 1
ATOM 3782 C CA . ASN B 1 105 ? 53.663 45.003 62.999 1.00 25.38 102 ASN B CA 1
ATOM 3783 C C . ASN B 1 105 ? 52.494 44.787 62.038 1.00 24.57 102 ASN B C 1
ATOM 3784 O O . ASN B 1 105 ? 52.219 45.633 61.181 1.00 23.05 102 ASN B O 1
ATOM 3789 N N . PRO B 1 106 ? 51.780 43.654 62.210 1.00 23.33 103 PRO B N 1
ATOM 3790 C CA . PRO B 1 106 ? 50.691 43.351 61.328 1.00 23.08 103 PRO B CA 1
ATOM 3791 C C . PRO B 1 106 ? 49.486 44.167 61.724 1.00 23.17 103 PRO B C 1
ATOM 3792 O O . PRO B 1 106 ? 49.190 44.248 62.903 1.00 23.24 103 PRO B O 1
ATOM 3796 N N . VAL B 1 107 ? 48.830 44.768 60.730 1.00 22.66 104 VAL B N 1
ATOM 3797 C CA . VAL B 1 107 ? 47.712 45.654 60.928 1.00 23.76 104 VAL B CA 1
ATOM 3798 C C . VAL B 1 107 ? 46.621 45.226 59.922 1.00 23.90 104 VAL B C 1
ATOM 3799 O O . VAL B 1 107 ? 46.920 44.926 58.773 1.00 22.36 104 VAL B O 1
ATOM 3803 N N . ILE B 1 108 ? 45.370 45.211 60.374 1.00 23.79 105 ILE B N 1
ATOM 3804 C CA . ILE B 1 108 ? 44.241 44.796 59.549 1.00 23.74 105 ILE B CA 1
ATOM 3805 C C . ILE B 1 108 ? 43.559 46.018 58.959 1.00 23.68 105 ILE B C 1
ATOM 3806 O O . ILE B 1 108 ? 43.292 46.976 59.686 1.00 24.29 105 ILE B O 1
ATOM 3811 N N . GLU B 1 109 ? 43.259 45.975 57.660 1.00 23.13 106 GLU B N 1
ATOM 3812 C CA . GLU B 1 109 ? 42.685 47.123 56.912 1.00 22.78 106 GLU B CA 1
ATOM 3813 C C . GLU B 1 109 ? 41.376 46.747 56.249 1.00 21.74 106 GLU B C 1
ATOM 3814 O O . GLU B 1 109 ? 41.328 45.792 55.476 1.00 23.21 106 GLU B O 1
ATOM 3820 N N . VAL B 1 110 ? 40.310 47.479 56.571 1.00 20.24 107 VAL B N 1
ATOM 3821 C CA . VAL B 1 110 ? 38.951 47.112 56.172 1.00 19.05 107 VAL B CA 1
ATOM 3822 C C . VAL B 1 110 ? 38.237 48.371 55.728 1.00 18.44 107 VAL B C 1
ATOM 3823 O O . VAL B 1 110 ? 38.761 49.496 55.942 1.00 18.90 107 VAL B O 1
ATOM 3827 N N . GLN B 1 111 ? 37.079 48.195 55.078 1.00 18.05 108 GLN B N 1
ATOM 3828 C CA . GLN B 1 111 ? 36.180 49.301 54.826 1.00 18.17 108 GLN B CA 1
ATOM 3829 C C . GLN B 1 111 ? 35.181 49.286 55.969 1.00 18.54 108 GLN B C 1
ATOM 3830 O O . GLN B 1 111 ? 34.646 48.226 56.330 1.00 17.11 108 GLN B O 1
ATOM 3836 N N . TYR B 1 112 ? 34.970 50.438 56.585 1.00 17.46 109 TYR B N 1
ATOM 3837 C CA . TYR B 1 112 ? 34.108 50.510 57.765 1.00 17.99 109 TYR B CA 1
ATOM 3838 C C . TYR B 1 112 ? 33.454 51.883 57.746 1.00 18.07 109 TYR B C 1
ATOM 3839 O O . TYR B 1 112 ? 34.181 52.853 57.716 1.00 17.49 109 TYR B O 1
ATOM 3848 N N . LEU B 1 113 ? 32.113 51.945 57.770 1.00 17.60 110 LEU B N 1
ATOM 3849 C CA . LEU B 1 113 ? 31.373 53.206 57.715 1.00 19.02 110 LEU B CA 1
ATOM 3850 C C . LEU B 1 113 ? 31.783 54.016 56.462 1.00 18.40 110 LEU B C 1
ATOM 3851 O O . LEU B 1 113 ? 31.760 55.247 56.456 1.00 18.60 110 LEU B O 1
ATOM 3856 N N . GLU B 1 114 ? 32.113 53.262 55.402 1.00 18.23 111 GLU B N 1
ATOM 3857 C CA . GLU B 1 114 ? 32.483 53.789 54.077 1.00 18.72 111 GLU B CA 1
ATOM 3858 C C . GLU B 1 114 ? 33.780 54.588 54.083 1.00 18.45 111 GLU B C 1
ATOM 3859 O O . GLU B 1 114 ? 33.990 55.470 53.237 1.00 18.53 111 GLU B O 1
ATOM 3865 N N . GLU B 1 115 ? 34.646 54.297 55.039 1.00 18.21 112 GLU B N 1
ATOM 3866 C CA . GLU B 1 115 ? 36.009 54.785 55.014 1.00 18.58 112 GLU B CA 1
ATOM 3867 C C . GLU B 1 115 ? 36.887 53.590 55.190 1.00 19.76 112 GLU B C 1
ATOM 3868 O O . GLU B 1 115 ? 36.453 52.561 55.757 1.00 18.70 112 GLU B O 1
ATOM 3874 N N . THR B 1 116 ? 38.133 53.743 54.744 1.00 20.50 113 THR B N 1
ATOM 3875 C CA . THR B 1 116 ? 39.175 52.754 54.997 1.00 20.77 113 THR B CA 1
ATOM 3876 C C . THR B 1 116 ? 39.668 52.914 56.457 1.00 20.80 113 THR B C 1
ATOM 3877 O O . THR B 1 116 ? 39.998 54.027 56.862 1.00 22.00 113 THR B O 1
ATOM 3881 N N . LYS B 1 117 ? 39.663 51.848 57.249 1.00 20.58 114 LYS B N 1
ATOM 3882 C CA . LYS B 1 117 ? 40.125 51.897 58.631 1.00 20.70 114 LYS B CA 1
ATOM 3883 C C . LYS B 1 117 ? 41.146 50.779 58.886 1.00 20.83 114 LYS B C 1
ATOM 3884 O O . LYS B 1 117 ? 41.033 49.672 58.336 1.00 20.15 114 LYS B O 1
ATOM 3890 N N . THR B 1 118 ? 42.125 51.052 59.733 1.00 20.41 115 THR B N 1
ATOM 3891 C CA . THR B 1 118 ? 43.096 50.017 60.144 1.00 21.70 115 THR B CA 1
ATOM 3892 C C . THR B 1 118 ? 42.967 49.730 61.620 1.00 21.70 115 THR B C 1
ATOM 3893 O O . THR B 1 118 ? 42.666 50.612 62.387 1.00 22.15 115 THR B O 1
ATOM 3897 N N . PHE B 1 119 ? 43.174 48.475 61.999 1.00 22.45 116 PHE B N 1
ATOM 3898 C CA . PHE B 1 119 ? 43.099 48.056 63.366 1.00 21.50 116 PHE B CA 1
ATOM 3899 C C . PHE B 1 119 ? 44.281 47.098 63.622 1.00 21.66 116 PHE B C 1
ATOM 3900 O O . PHE B 1 119 ? 44.590 46.264 62.774 1.00 19.86 116 PHE B O 1
ATOM 3908 N N . SER B 1 120 ? 44.913 47.216 64.794 1.00 20.88 117 SER B N 1
ATOM 3909 C CA . SER B 1 120 ? 45.872 46.214 65.247 1.00 20.39 117 SER B CA 1
ATOM 3910 C C . SER B 1 120 ? 45.129 44.959 65.669 1.00 20.23 117 SER B C 1
ATOM 3911 O O . SER B 1 120 ? 43.942 44.997 65.980 1.00 21.82 117 SER B O 1
ATOM 3914 N N . PRO B 1 121 ? 45.851 43.842 65.776 1.00 20.71 118 PRO B N 1
ATOM 3915 C CA . PRO B 1 121 ? 45.204 42.663 66.305 1.00 19.98 118 PRO B CA 1
ATOM 3916 C C . PRO B 1 121 ? 44.629 42.883 67.700 1.00 20.97 118 PRO B C 1
ATOM 3917 O O . PRO B 1 121 ? 43.547 42.351 67.974 1.00 20.20 118 PRO B O 1
ATOM 3921 N N . GLN B 1 122 ? 45.307 43.698 68.541 1.00 18.35 119 GLN B N 1
ATOM 3922 C CA . GLN B 1 122 ? 44.851 44.057 69.876 1.00 19.99 119 GLN B CA 1
ATOM 3923 C C . GLN B 1 122 ? 43.515 44.703 69.858 1.00 18.59 119 GLN B C 1
ATOM 3924 O O . GLN B 1 122 ? 42.676 44.410 70.683 1.00 19.78 119 GLN B O 1
ATOM 3930 N N . GLU B 1 123 ? 43.359 45.662 68.955 1.00 19.48 120 GLU B N 1
ATOM 3931 C CA . GLU B 1 123 ? 42.084 46.372 68.740 1.00 19.32 120 GLU B CA 1
ATOM 3932 C C . GLU B 1 123 ? 40.962 45.416 68.325 1.00 18.63 120 GLU B C 1
ATOM 3933 O O . GLU B 1 123 ? 39.871 45.488 68.865 1.00 20.27 120 GLU B O 1
ATOM 3939 N N . ILE B 1 124 ? 41.207 44.509 67.388 1.00 19.39 121 ILE B N 1
ATOM 3940 C CA . ILE B 1 124 ? 40.164 43.460 67.053 1.00 18.33 121 ILE B CA 1
ATOM 3941 C C . ILE B 1 124 ? 39.776 42.625 68.265 1.00 18.65 121 ILE B C 1
ATOM 3942 O O . ILE B 1 124 ? 38.571 42.413 68.573 1.00 19.79 121 ILE B O 1
ATOM 3947 N N . SER B 1 125 ? 40.782 42.105 68.961 1.00 18.73 122 SER B N 1
ATOM 3948 C CA . SER B 1 125 ? 40.522 41.265 70.095 1.00 17.85 122 SER B CA 1
ATOM 3949 C C . SER B 1 125 ? 39.847 42.042 71.216 1.00 18.17 122 SER B C 1
ATOM 3950 O O . SER B 1 125 ? 39.011 41.470 71.927 1.00 18.14 122 SER B O 1
ATOM 3953 N N . ALA B 1 126 ? 40.148 43.343 71.359 1.00 18.70 123 ALA B N 1
ATOM 3954 C CA . ALA B 1 126 ? 39.458 44.154 72.370 1.00 19.84 123 ALA B CA 1
ATOM 3955 C C . ALA B 1 126 ? 37.972 44.240 72.021 1.00 19.86 123 ALA B C 1
ATOM 3956 O O . ALA B 1 126 ? 37.105 44.258 72.922 1.00 20.84 123 ALA B O 1
ATOM 3958 N N . MET B 1 127 ? 37.664 44.291 70.740 1.00 19.87 124 MET B N 1
ATOM 3959 C CA . MET B 1 127 ? 36.231 44.300 70.337 1.00 20.79 124 MET B CA 1
ATOM 3960 C C . MET B 1 127 ? 35.497 43.003 70.711 1.00 19.90 124 MET B C 1
ATOM 3961 O O . MET B 1 127 ? 34.357 43.004 71.205 1.00 19.40 124 MET B O 1
ATOM 3966 N N . VAL B 1 128 ? 36.191 41.881 70.572 1.00 20.78 125 VAL B N 1
ATOM 3967 C CA . VAL B 1 128 ? 35.686 40.609 71.069 1.00 18.94 125 VAL B CA 1
ATOM 3968 C C . VAL B 1 128 ? 35.518 40.611 72.543 1.00 19.69 125 VAL B C 1
ATOM 3969 O O . VAL B 1 128 ? 34.479 40.180 73.031 1.00 18.72 125 VAL B O 1
ATOM 3973 N N . LEU B 1 129 ? 36.547 41.111 73.261 1.00 19.09 126 LEU B N 1
ATOM 3974 C CA . LEU B 1 129 ? 36.475 41.182 74.694 1.00 20.10 126 LEU B CA 1
ATOM 3975 C C . LEU B 1 129 ? 35.335 42.065 75.150 1.00 19.84 126 LEU B C 1
ATOM 3976 O O . LEU B 1 129 ? 34.709 41.788 76.172 1.00 20.71 126 LEU B O 1
ATOM 3981 N N . THR B 1 130 ? 35.118 43.163 74.452 1.00 20.52 127 THR B N 1
ATOM 3982 C CA . THR B 1 130 ? 33.997 44.030 74.790 1.00 20.59 127 THR B CA 1
ATOM 3983 C C . THR B 1 130 ? 32.652 43.333 74.679 1.00 19.57 127 THR B C 1
ATOM 3984 O O . THR B 1 130 ? 31.806 43.479 75.551 1.00 20.25 127 THR B O 1
ATOM 3988 N N . LYS B 1 131 ? 32.475 42.532 73.646 1.00 20.86 128 LYS B N 1
ATOM 3989 C CA . LYS B 1 131 ? 31.258 41.729 73.519 1.00 19.68 128 LYS B CA 1
ATOM 3990 C C . LYS B 1 131 ? 31.099 40.777 74.681 1.00 19.48 128 LYS B C 1
ATOM 3991 O O . LYS B 1 131 ? 29.985 40.656 75.264 1.00 17.51 128 LYS B O 1
ATOM 3997 N N . MET B 1 132 ? 32.194 40.099 75.031 1.00 17.34 129 MET B N 1
ATOM 3998 C CA . MET B 1 132 ? 32.185 39.127 76.111 1.00 18.82 129 MET B CA 1
ATOM 3999 C C . MET B 1 132 ? 31.812 39.802 77.443 1.00 20.31 129 MET B C 1
ATOM 4000 O O . MET B 1 132 ? 31.074 39.268 78.273 1.00 19.85 129 MET B O 1
ATOM 4005 N N . LYS B 1 133 ? 32.344 40.992 77.630 1.00 20.96 130 LYS B N 1
ATOM 4006 C CA . LYS B 1 133 ? 32.049 41.771 78.832 1.00 22.12 130 LYS B CA 1
ATOM 4007 C C . LYS B 1 133 ? 30.558 42.152 78.876 1.00 21.52 130 LYS B C 1
ATOM 4008 O O . LYS B 1 133 ? 29.894 42.016 79.900 1.00 21.79 130 LYS B O 1
ATOM 4014 N N . GLU B 1 134 ? 30.056 42.579 77.733 1.00 21.21 131 GLU B N 1
ATOM 4015 C CA . GLU B 1 134 ? 28.667 42.946 77.572 1.00 21.68 131 GLU B CA 1
ATOM 4016 C C . GLU B 1 134 ? 27.687 41.794 77.792 1.00 22.22 131 GLU B C 1
ATOM 4017 O O . GLU B 1 134 ? 26.644 42.000 78.425 1.00 22.19 131 GLU B O 1
ATOM 4023 N N . ILE B 1 135 ? 28.058 40.597 77.331 1.00 21.72 132 ILE B N 1
ATOM 4024 C CA . ILE B 1 135 ? 27.313 39.340 77.569 1.00 22.14 132 ILE B CA 1
ATOM 4025 C C . ILE B 1 135 ? 27.165 39.142 79.066 1.00 21.99 132 ILE B C 1
ATOM 4026 O O . ILE B 1 135 ? 26.048 38.889 79.582 1.00 21.48 132 ILE B O 1
ATOM 4031 N N . ALA B 1 136 ? 28.295 39.303 79.768 1.00 21.32 133 ALA B N 1
ATOM 4032 C CA . ALA B 1 136 ? 28.314 39.159 81.221 1.00 22.64 133 ALA B CA 1
ATOM 4033 C C . ALA B 1 136 ? 27.457 40.222 81.903 1.00 22.40 133 ALA B C 1
ATOM 4034 O O . ALA B 1 136 ? 26.719 39.924 82.819 1.00 22.88 133 ALA B O 1
ATOM 4036 N N . GLU B 1 137 ? 27.581 41.461 81.453 1.00 24.10 134 GLU B N 1
ATOM 4037 C CA . GLU B 1 137 ? 26.852 42.581 82.076 1.00 24.64 134 GLU B CA 1
ATOM 4038 C C . GLU B 1 137 ? 25.335 42.388 81.932 1.00 25.96 134 GLU B C 1
ATOM 4039 O O . GLU B 1 137 ? 24.583 42.626 82.893 1.00 25.81 134 GLU B O 1
ATOM 4045 N N . ALA B 1 138 ? 24.894 41.943 80.754 1.00 25.75 135 ALA B N 1
ATOM 4046 C CA . ALA B 1 138 ? 23.494 41.655 80.578 1.00 26.03 135 ALA B CA 1
ATOM 4047 C C . ALA B 1 138 ? 23.011 40.594 81.545 1.00 26.77 135 ALA B C 1
ATOM 4048 O O . ALA B 1 138 ? 21.879 40.712 82.062 1.00 25.89 135 ALA B O 1
ATOM 4050 N N . LYS B 1 139 ? 23.807 39.572 81.818 1.00 25.89 136 LYS B N 1
ATOM 4051 C CA . LYS B 1 139 ? 23.306 38.527 82.708 1.00 28.08 136 LYS B CA 1
ATOM 4052 C C . LYS B 1 139 ? 23.378 38.931 84.213 1.00 28.22 136 LYS B C 1
ATOM 4053 O O . LYS B 1 139 ? 22.489 38.582 84.998 1.00 27.34 136 LYS B O 1
ATOM 4059 N N . ILE B 1 140 ? 24.478 39.607 84.577 1.00 28.73 137 ILE B N 1
ATOM 4060 C CA . ILE B 1 140 ? 24.786 40.005 85.957 1.00 28.90 137 ILE B CA 1
ATOM 4061 C C . ILE B 1 140 ? 23.898 41.182 86.355 1.00 29.56 137 ILE B C 1
ATOM 4062 O O . ILE B 1 140 ? 23.483 41.305 87.517 1.00 29.54 137 ILE B O 1
ATOM 4067 N N . GLY B 1 141 ? 23.643 42.052 85.384 1.00 29.71 138 GLY B N 1
ATOM 4068 C CA . GLY B 1 141 ? 22.946 43.301 85.613 1.00 30.83 138 GLY B CA 1
ATOM 4069 C C . GLY B 1 141 ? 23.769 44.366 86.320 1.00 31.14 138 GLY B C 1
ATOM 4070 O O . GLY B 1 141 ? 23.223 45.192 87.044 1.00 31.54 138 GLY B O 1
ATOM 4071 N N . LYS B 1 142 ? 25.071 44.370 86.103 1.00 30.97 139 LYS B N 1
ATOM 4072 C CA . LYS B 1 142 ? 25.944 45.405 86.638 1.00 31.19 139 LYS B CA 1
ATOM 4073 C C . LYS B 1 142 ? 27.068 45.594 85.668 1.00 31.13 139 LYS B C 1
ATOM 4074 O O . LYS B 1 142 ? 27.349 44.685 84.880 1.00 30.54 139 LYS B O 1
ATOM 4080 N N . LYS B 1 143 ? 27.688 46.768 85.716 1.00 30.56 140 LYS B N 1
ATOM 4081 C CA . LYS B 1 143 ? 28.869 47.029 84.931 1.00 30.60 140 LYS B CA 1
ATOM 4082 C C . LYS B 1 143 ? 29.982 46.174 85.415 1.00 29.39 140 LYS B C 1
ATOM 4083 O O . LYS B 1 143 ? 30.203 46.065 86.621 1.00 29.92 140 LYS B O 1
ATOM 4089 N N . VAL B 1 144 ? 30.679 45.563 84.469 1.00 28.39 141 VAL B N 1
ATOM 4090 C CA . VAL B 1 144 ? 31.811 44.711 84.797 1.00 27.40 141 VAL B CA 1
ATOM 4091 C C . VAL B 1 144 ? 33.072 45.493 84.523 1.00 27.79 141 VAL B C 1
ATOM 4092 O O . VAL B 1 144 ? 33.262 46.069 83.430 1.00 27.89 141 VAL B O 1
ATOM 4096 N N . GLU B 1 145 ? 33.944 45.491 85.519 1.00 27.75 142 GLU B N 1
ATOM 4097 C CA . GLU B 1 145 ? 35.211 46.187 85.407 1.00 28.23 142 GLU B CA 1
ATOM 4098 C C . GLU B 1 145 ? 36.445 45.264 85.442 1.00 27.44 142 GLU B C 1
ATOM 4099 O O . GLU B 1 145 ? 37.469 45.621 84.875 1.00 29.58 142 GLU B O 1
ATOM 4105 N N . LYS B 1 146 ? 36.368 44.125 86.115 1.00 26.17 143 LYS B N 1
ATOM 4106 C CA . LYS B 1 146 ? 37.552 43.278 86.352 1.00 25.48 143 LYS B CA 1
ATOM 4107 C C . LYS B 1 146 ? 37.454 41.939 85.603 1.00 24.87 143 LYS B C 1
ATOM 4108 O O . LYS B 1 146 ? 36.355 41.386 85.549 1.00 23.99 143 LYS B O 1
ATOM 4114 N N . ALA B 1 147 ? 38.574 41.444 85.034 1.00 22.61 144 ALA B N 1
ATOM 4115 C CA . ALA B 1 147 ? 38.598 40.166 84.282 1.00 22.71 144 ALA B CA 1
ATOM 4116 C C . ALA B 1 147 ? 39.895 39.366 84.526 1.00 21.62 144 ALA B C 1
ATOM 4117 O O . ALA B 1 147 ? 40.937 39.991 84.793 1.00 21.80 144 ALA B O 1
ATOM 4119 N N . VAL B 1 148 ? 39.808 38.019 84.460 1.00 19.97 145 VAL B N 1
ATOM 4120 C CA . VAL B 1 148 ? 40.938 37.153 84.217 1.00 19.35 145 VAL B CA 1
ATOM 4121 C C . VAL B 1 148 ? 40.829 36.667 82.751 1.00 19.65 145 VAL B C 1
ATOM 4122 O O . VAL B 1 148 ? 39.755 36.215 82.333 1.00 19.70 145 VAL B O 1
ATOM 4126 N N . ILE B 1 149 ? 41.902 36.831 81.956 1.00 19.51 146 ILE B N 1
ATOM 4127 C CA . ILE B 1 149 ? 41.897 36.437 80.543 1.00 19.16 146 ILE B CA 1
ATOM 4128 C C . ILE B 1 149 ? 42.945 35.335 80.333 1.00 18.99 146 ILE B C 1
ATOM 4129 O O . ILE B 1 149 ? 44.000 35.367 80.972 1.00 19.86 146 ILE B O 1
ATOM 4134 N N . THR B 1 150 ? 42.612 34.318 79.528 1.00 17.19 147 THR B N 1
ATOM 4135 C CA . THR B 1 150 ? 43.506 33.194 79.279 1.00 17.56 147 THR B CA 1
ATOM 4136 C C . THR B 1 150 ? 44.228 33.342 77.954 1.00 17.13 147 THR B C 1
ATOM 4137 O O . THR B 1 150 ? 43.785 34.072 77.070 1.00 17.03 147 THR B O 1
ATOM 4141 N N . VAL B 1 151 ? 45.355 32.651 77.836 1.00 16.93 148 VAL B N 1
ATOM 4142 C CA . VAL B 1 151 ? 46.174 32.574 76.642 1.00 14.73 148 VAL B CA 1
ATOM 4143 C C . VAL B 1 151 ? 46.788 31.178 76.583 1.00 14.19 148 VAL B C 1
ATOM 4144 O O . VAL B 1 151 ? 46.962 30.524 77.621 1.00 11.34 148 VAL B O 1
ATOM 4148 N N . PRO B 1 152 ? 47.226 30.745 75.386 1.00 14.68 149 PRO B N 1
ATOM 4149 C CA . PRO B 1 152 ? 47.938 29.494 75.271 1.00 14.60 149 PRO B CA 1
ATOM 4150 C C . PRO B 1 152 ? 49.241 29.495 76.038 1.00 15.47 149 PRO B C 1
ATOM 4151 O O . PRO B 1 152 ? 49.906 30.538 76.133 1.00 15.00 149 PRO B O 1
ATOM 4155 N N . ALA B 1 153 ? 49.612 28.339 76.594 1.00 14.90 150 ALA B N 1
ATOM 4156 C CA . ALA B 1 153 ? 50.784 28.267 77.478 1.00 15.25 150 ALA B CA 1
ATOM 4157 C C . ALA B 1 153 ? 52.051 28.657 76.733 1.00 15.34 150 ALA B C 1
ATOM 4158 O O . ALA B 1 153 ? 52.964 29.307 77.301 1.00 13.94 150 ALA B O 1
ATOM 4160 N N . TYR B 1 154 ? 52.083 28.349 75.442 1.00 15.44 151 TYR B N 1
ATOM 4161 C CA . TYR B 1 154 ? 53.259 28.641 74.666 1.00 16.91 151 TYR B CA 1
ATOM 4162 C C . TYR B 1 154 ? 53.387 30.134 74.312 1.00 16.94 151 TYR B C 1
ATOM 4163 O O . TYR B 1 154 ? 54.412 30.523 73.822 1.00 16.59 151 TYR B O 1
ATOM 4172 N N . PHE B 1 155 ? 52.368 30.968 74.549 1.00 16.12 152 PHE B N 1
ATOM 4173 C CA . PHE B 1 155 ? 52.476 32.396 74.196 1.00 16.14 152 PHE B CA 1
ATOM 4174 C C . PHE B 1 155 ? 53.682 33.096 74.870 1.00 16.56 152 PHE B C 1
ATOM 4175 O O . PHE B 1 155 ? 53.945 32.896 76.046 1.00 17.31 152 PHE B O 1
ATOM 4183 N N . ASN B 1 156 ? 54.424 33.884 74.111 1.00 17.29 153 ASN B N 1
ATOM 4184 C CA . ASN B 1 156 ? 55.580 34.599 74.652 1.00 16.52 153 ASN B CA 1
ATOM 4185 C C . ASN B 1 156 ? 55.174 35.920 75.313 1.00 17.04 153 ASN B C 1
ATOM 4186 O O . ASN B 1 156 ? 53.991 36.300 75.365 1.00 16.57 153 ASN B O 1
ATOM 4191 N N . ASP B 1 157 ? 56.146 36.648 75.816 1.00 17.89 154 ASP B N 1
ATOM 4192 C CA . ASP B 1 157 ? 55.820 37.935 76.482 1.00 18.08 154 ASP B CA 1
ATOM 4193 C C . ASP B 1 157 ? 55.103 38.966 75.595 1.00 16.88 154 ASP B C 1
ATOM 4194 O O . ASP B 1 157 ? 54.172 39.627 76.057 1.00 17.06 154 ASP B O 1
ATOM 4199 N N . ALA B 1 158 ? 55.528 39.111 74.354 1.00 16.34 155 ALA B N 1
ATOM 4200 C CA . ALA B 1 158 ? 54.858 40.026 73.397 1.00 16.85 155 ALA B CA 1
ATOM 4201 C C . ALA B 1 158 ? 53.358 39.663 73.188 1.00 16.86 155 ALA B C 1
ATOM 4202 O O . ALA B 1 158 ? 52.436 40.538 73.207 1.00 17.34 155 ALA B O 1
ATOM 4204 N N . GLN B 1 159 ? 53.118 38.366 72.973 1.00 15.26 156 GLN B N 1
ATOM 4205 C CA . GLN B 1 159 ? 51.750 37.877 72.788 1.00 16.58 156 GLN B CA 1
ATOM 4206 C C . GLN B 1 159 ? 50.907 38.091 74.063 1.00 16.94 156 GLN B C 1
ATOM 4207 O O . GLN B 1 159 ? 49.725 38.450 73.997 1.00 17.22 156 GLN B O 1
ATOM 4213 N N . ARG B 1 160 ? 51.530 37.948 75.232 1.00 16.56 157 ARG B N 1
ATOM 4214 C CA . ARG B 1 160 ? 50.761 38.105 76.498 1.00 15.82 157 ARG B CA 1
ATOM 4215 C C . ARG B 1 160 ? 50.464 39.591 76.699 1.00 15.87 157 ARG B C 1
ATOM 4216 O O . ARG B 1 160 ? 49.353 39.950 77.112 1.00 15.87 157 ARG B O 1
ATOM 4224 N N . GLN B 1 161 ? 51.465 40.433 76.427 1.00 16.01 158 GLN B N 1
ATOM 4225 C CA . GLN B 1 161 ? 51.308 41.866 76.578 1.00 16.89 158 GLN B CA 1
ATOM 4226 C C . GLN B 1 161 ? 50.220 42.411 75.629 1.00 16.53 158 GLN B C 1
ATOM 4227 O O . GLN B 1 161 ? 49.301 43.158 76.013 1.00 16.64 158 GLN B O 1
ATOM 4233 N N . ALA B 1 162 ? 50.298 41.975 74.381 1.00 17.38 159 ALA B N 1
ATOM 4234 C CA . ALA B 1 162 ? 49.279 42.386 73.405 1.00 16.76 159 ALA B CA 1
ATOM 4235 C C . ALA B 1 162 ? 47.853 41.968 73.862 1.00 16.88 159 ALA B C 1
ATOM 4236 O O . ALA B 1 162 ? 46.863 42.730 73.665 1.00 17.24 159 ALA B O 1
ATOM 4238 N N . THR B 1 163 ? 47.746 40.789 74.460 1.00 16.59 160 THR B N 1
ATOM 4239 C CA . THR B 1 163 ? 46.469 40.287 74.970 1.00 16.53 160 THR B CA 1
ATOM 4240 C C . THR B 1 163 ? 45.996 41.145 76.173 1.00 17.47 160 THR B C 1
ATOM 4241 O O . THR B 1 163 ? 44.826 41.538 76.254 1.00 18.86 160 THR B O 1
ATOM 4245 N N . LYS B 1 164 ? 46.930 41.502 77.046 1.00 18.13 161 LYS B N 1
ATOM 4246 C CA . LYS B 1 164 ? 46.628 42.388 78.156 1.00 20.37 161 LYS B CA 1
ATOM 4247 C C . LYS B 1 164 ? 46.168 43.787 77.658 1.00 19.48 161 LYS B C 1
ATOM 4248 O O . LYS B 1 164 ? 45.218 44.376 78.194 1.00 18.15 161 LYS B O 1
ATOM 4254 N N . ASP B 1 165 ? 46.861 44.279 76.639 1.00 19.61 162 ASP B N 1
ATOM 4255 C CA . ASP B 1 165 ? 46.545 45.545 75.999 1.00 20.27 162 ASP B CA 1
ATOM 4256 C C . ASP B 1 165 ? 45.161 45.509 75.423 1.00 20.28 162 ASP B C 1
ATOM 4257 O O . ASP B 1 165 ? 44.423 46.491 75.562 1.00 20.07 162 ASP B O 1
ATOM 4262 N N . ALA B 1 166 ? 44.781 44.368 74.832 1.00 19.26 163 ALA B N 1
ATOM 4263 C CA . ALA B 1 166 ? 43.432 44.228 74.297 1.00 18.93 163 ALA B CA 1
ATOM 4264 C C . ALA B 1 166 ? 42.380 44.349 75.422 1.00 18.39 163 ALA B C 1
ATOM 4265 O O . ALA B 1 166 ? 41.365 45.074 75.282 1.00 18.61 163 ALA B O 1
ATOM 4267 N N . GLY B 1 167 ? 42.646 43.708 76.545 1.00 18.43 164 GLY B N 1
ATOM 4268 C CA . GLY B 1 167 ? 41.776 43.817 77.729 1.00 19.41 164 GLY B CA 1
ATOM 4269 C C . GLY B 1 167 ? 41.611 45.272 78.194 1.00 20.34 164 GLY B C 1
ATOM 4270 O O . GLY B 1 167 ? 40.487 45.692 78.500 1.00 20.03 164 GLY B O 1
ATOM 4271 N N . ALA B 1 168 ? 42.709 46.025 78.230 1.00 21.68 165 ALA B N 1
ATOM 4272 C CA . ALA B 1 168 ? 42.669 47.423 78.637 1.00 23.10 165 ALA B CA 1
ATOM 4273 C C . ALA B 1 168 ? 41.873 48.280 77.659 1.00 24.14 165 ALA B C 1
ATOM 4274 O O . ALA B 1 168 ? 41.038 49.096 78.087 1.00 24.09 165 ALA B O 1
ATOM 4276 N N . ILE B 1 169 ? 42.109 48.096 76.369 1.00 24.92 166 ILE B N 1
ATOM 4277 C CA . ILE B 1 169 ? 41.313 48.822 75.371 1.00 25.52 166 ILE B CA 1
ATOM 4278 C C . ILE B 1 169 ? 39.805 48.592 75.649 1.00 26.63 166 ILE B C 1
ATOM 4279 O O . ILE B 1 169 ? 38.992 49.527 75.584 1.00 28.02 166 ILE B O 1
ATOM 4284 N N . SER B 1 170 ? 39.430 47.368 75.998 1.00 26.36 167 SER B N 1
ATOM 4285 C CA . SER B 1 170 ? 38.030 47.030 76.220 1.00 26.91 167 SER B CA 1
ATOM 4286 C C . SER B 1 170 ? 37.422 47.622 77.511 1.00 27.24 167 SER B C 1
ATOM 4287 O O . SER B 1 170 ? 36.256 47.420 77.790 1.00 28.20 167 SER B O 1
ATOM 4290 N N . GLY B 1 171 ? 38.204 48.368 78.277 1.00 27.38 168 GLY B N 1
ATOM 4291 C CA . GLY B 1 171 ? 37.761 48.891 79.556 1.00 27.10 168 GLY B CA 1
ATOM 4292 C C . GLY B 1 171 ? 37.839 47.877 80.672 1.00 26.80 168 GLY B C 1
ATOM 4293 O O . GLY B 1 171 ? 37.210 48.076 81.677 1.00 26.70 168 GLY B O 1
ATOM 4294 N N . LEU B 1 172 ? 38.623 46.801 80.537 1.00 25.02 169 LEU B N 1
ATOM 4295 C CA . LEU B 1 172 ? 38.759 45.849 81.634 1.00 24.29 169 LEU B CA 1
ATOM 4296 C C . LEU B 1 172 ? 39.995 46.103 82.490 1.00 23.61 169 LEU B C 1
ATOM 4297 O O . LEU B 1 172 ? 41.078 46.389 81.988 1.00 23.04 169 LEU B O 1
ATOM 4302 N N . ASN B 1 173 ? 39.836 45.959 83.787 1.00 23.07 170 ASN B N 1
ATOM 4303 C CA . ASN B 1 173 ? 40.988 45.822 84.672 1.00 23.85 170 ASN B CA 1
ATOM 4304 C C . ASN B 1 173 ? 41.391 44.350 84.624 1.00 22.25 170 ASN B C 1
ATOM 4305 O O . ASN B 1 173 ? 40.783 43.497 85.267 1.00 20.31 170 ASN B O 1
ATOM 4310 N N . VAL B 1 174 ? 42.402 44.041 83.814 1.00 22.48 171 VAL B N 1
ATOM 4311 C CA . VAL B 1 174 ? 42.881 42.631 83.747 1.00 21.77 171 VAL B CA 1
ATOM 4312 C C . VAL B 1 174 ? 43.693 42.313 85.002 1.00 22.44 171 VAL B C 1
ATOM 4313 O O . VAL B 1 174 ? 44.854 42.621 85.081 1.00 23.16 171 VAL B O 1
ATOM 4317 N N . LEU B 1 175 ? 43.073 41.650 85.953 1.00 22.02 172 LEU B N 1
ATOM 4318 C CA . LEU B 1 175 ? 43.737 41.188 87.162 1.00 22.37 172 LEU B CA 1
ATOM 4319 C C . LEU B 1 175 ? 44.902 40.232 86.930 1.00 22.40 172 LEU B C 1
ATOM 4320 O O . LEU B 1 175 ? 45.880 40.279 87.665 1.00 21.29 172 LEU B O 1
ATOM 4325 N N . ARG B 1 176 ? 44.775 39.317 85.957 1.00 21.45 173 ARG B N 1
ATOM 4326 C CA . ARG B 1 176 ? 45.828 38.323 85.689 1.00 21.64 173 ARG B CA 1
ATOM 4327 C C . ARG B 1 176 ? 45.589 37.708 84.311 1.00 20.71 173 ARG B C 1
ATOM 4328 O O . ARG B 1 176 ? 44.443 37.541 83.905 1.00 18.44 173 ARG B O 1
ATOM 4336 N N . ILE B 1 177 ? 46.675 37.445 83.575 1.00 20.87 174 ILE B N 1
ATOM 4337 C CA . ILE B 1 177 ? 46.608 36.575 82.394 1.00 20.68 174 ILE B CA 1
ATOM 4338 C C . ILE B 1 177 ? 47.061 35.203 82.852 1.00 20.50 174 ILE B C 1
ATOM 4339 O O . ILE B 1 177 ? 48.202 35.089 83.428 1.00 20.65 174 ILE B O 1
ATOM 4344 N N . ILE B 1 178 ? 46.245 34.172 82.654 1.00 17.52 175 ILE B N 1
ATOM 4345 C CA . ILE B 1 178 ? 46.692 32.834 82.991 1.00 18.42 175 ILE B CA 1
ATOM 4346 C C . ILE B 1 178 ? 46.679 31.929 81.763 1.00 17.18 175 ILE B C 1
ATOM 4347 O O . ILE B 1 178 ? 46.010 32.233 80.769 1.00 16.67 175 ILE B O 1
ATOM 4352 N N . ASN B 1 179 ? 47.425 30.842 81.854 1.00 15.32 176 ASN B N 1
ATOM 4353 C CA . ASN B 1 179 ? 47.459 29.847 80.781 1.00 14.74 176 ASN B CA 1
ATOM 4354 C C . ASN B 1 179 ? 46.148 29.060 80.645 1.00 14.19 176 ASN B C 1
ATOM 4355 O O . ASN B 1 179 ? 45.561 28.647 81.658 1.00 14.94 176 ASN B O 1
ATOM 4360 N N . GLU B 1 180 ? 45.679 28.888 79.404 1.00 12.69 177 GLU B N 1
ATOM 4361 C CA . GLU B 1 180 ? 44.528 28.036 79.121 1.00 13.34 177 GLU B CA 1
ATOM 4362 C C . GLU B 1 180 ? 44.569 26.672 79.817 1.00 13.80 177 GLU B C 1
ATOM 4363 O O . GLU B 1 180 ? 43.631 26.325 80.566 1.00 11.78 177 GLU B O 1
ATOM 4369 N N . PRO B 1 181 ? 45.644 25.927 79.667 1.00 13.97 178 PRO B N 1
ATOM 4370 C CA . PRO B 1 181 ? 45.565 24.636 80.324 1.00 15.55 178 PRO B CA 1
ATOM 4371 C C . PRO B 1 181 ? 45.480 24.742 81.849 1.00 15.85 178 PRO B C 1
ATOM 4372 O O . PRO B 1 181 ? 44.917 23.872 82.486 1.00 15.76 178 PRO B O 1
ATOM 4376 N N . THR B 1 182 ? 46.081 25.767 82.437 1.00 17.30 179 THR B N 1
ATOM 4377 C CA . THR B 1 182 ? 46.016 25.968 83.904 1.00 16.87 179 THR B CA 1
ATOM 4378 C C . THR B 1 182 ? 44.570 26.311 84.340 1.00 17.34 179 THR B C 1
ATOM 4379 O O . THR B 1 182 ? 44.063 25.799 85.345 1.00 17.19 179 THR B O 1
ATOM 4383 N N . ALA B 1 183 ? 43.891 27.151 83.547 1.00 16.03 180 ALA B N 1
ATOM 4384 C CA . ALA B 1 183 ? 42.498 27.443 83.764 1.00 16.48 180 ALA B CA 1
ATOM 4385 C C . ALA B 1 183 ? 41.662 26.169 83.786 1.00 17.99 180 ALA B C 1
ATOM 4386 O O . ALA B 1 183 ? 40.810 26.028 84.654 1.00 17.11 180 ALA B O 1
ATOM 4388 N N . ALA B 1 184 ? 41.932 25.259 82.836 1.00 18.24 181 ALA B N 1
ATOM 4389 C CA . ALA B 1 184 ? 41.244 23.989 82.778 1.00 18.00 181 ALA B CA 1
ATOM 4390 C C . ALA B 1 184 ? 41.478 23.167 84.052 1.00 18.01 181 ALA B C 1
ATOM 4391 O O . ALA B 1 184 ? 40.525 22.675 84.643 1.00 16.94 181 ALA B O 1
ATOM 4393 N N . ALA B 1 185 ? 42.731 23.004 84.460 1.00 18.58 182 ALA B N 1
ATOM 4394 C CA . ALA B 1 185 ? 43.043 22.328 85.723 1.00 19.21 182 ALA B CA 1
ATOM 4395 C C . ALA B 1 185 ? 42.294 22.941 86.912 1.00 19.36 182 ALA B C 1
ATOM 4396 O O . ALA B 1 185 ? 41.723 22.247 87.734 1.00 20.54 182 ALA B O 1
ATOM 4398 N N . ILE B 1 186 ? 42.329 24.252 86.994 1.00 19.51 183 ILE B N 1
ATOM 4399 C CA . ILE B 1 186 ? 41.627 24.996 88.036 1.00 19.67 183 ILE B CA 1
ATOM 4400 C C . ILE B 1 186 ? 40.131 24.713 88.065 1.00 19.72 183 ILE B C 1
ATOM 4401 O O . ILE B 1 186 ? 39.556 24.528 89.138 1.00 20.27 183 ILE B O 1
ATOM 4406 N N . ALA B 1 187 ? 39.514 24.640 86.892 1.00 19.63 184 ALA B N 1
ATOM 4407 C CA . ALA B 1 187 ? 38.085 24.354 86.776 1.00 19.09 184 ALA B CA 1
ATOM 4408 C C . ALA B 1 187 ? 37.766 23.053 87.460 1.00 19.59 184 ALA B C 1
ATOM 4409 O O . ALA B 1 187 ? 36.745 22.942 88.119 1.00 17.99 184 ALA B O 1
ATOM 4411 N N . TYR B 1 188 ? 38.630 22.061 87.257 1.00 19.29 185 TYR B N 1
ATOM 4412 C CA . TYR B 1 188 ? 38.417 20.760 87.843 1.00 20.40 185 TYR B CA 1
ATOM 4413 C C . TYR B 1 188 ? 38.849 20.666 89.304 1.00 21.54 185 TYR B C 1
ATOM 4414 O O . TYR B 1 188 ? 38.765 19.595 89.877 1.00 20.36 185 TYR B O 1
ATOM 4423 N N . GLY B 1 189 ? 39.327 21.784 89.857 1.00 22.85 186 GLY B N 1
ATOM 4424 C CA . GLY B 1 189 ? 39.799 21.877 91.226 1.00 23.91 186 GLY B CA 1
ATOM 4425 C C . GLY B 1 189 ? 41.058 21.070 91.464 1.00 24.46 186 GLY B C 1
ATOM 4426 O O . GLY B 1 189 ? 41.303 20.647 92.584 1.00 23.09 186 GLY B O 1
ATOM 4427 N N . LEU B 1 190 ? 41.864 20.878 90.426 1.00 25.08 187 LEU B N 1
ATOM 4428 C CA . LEU B 1 190 ? 43.014 19.996 90.530 1.00 27.22 187 LEU B CA 1
ATOM 4429 C C . LEU B 1 190 ? 44.135 20.502 91.456 1.00 30.47 187 LEU B C 1
ATOM 4430 O O . LEU B 1 190 ? 44.729 19.724 92.203 1.00 33.27 187 LEU B O 1
ATOM 4435 N N . GLY B 1 191 ? 44.441 21.774 91.476 1.00 32.16 188 GLY B N 1
ATOM 4436 C CA . GLY B 1 191 ? 45.436 22.192 92.493 1.00 33.45 188 GLY B CA 1
ATOM 4437 C C . GLY B 1 191 ? 44.797 22.732 93.751 1.00 34.58 188 GLY B C 1
ATOM 4438 O O . GLY B 1 191 ? 45.470 23.401 94.551 1.00 35.61 188 GLY B O 1
ATOM 4439 N N . ALA B 1 192 ? 43.501 22.474 93.933 1.00 34.92 189 ALA B N 1
ATOM 4440 C CA . ALA B 1 192 ? 42.742 23.206 94.939 1.00 35.98 189 ALA B CA 1
ATOM 4441 C C . ALA B 1 192 ? 43.065 22.677 96.365 1.00 36.06 189 ALA B C 1
ATOM 4442 O O . ALA B 1 192 ? 43.650 21.595 96.545 1.00 37.45 189 ALA B O 1
ATOM 4444 N N . GLY B 1 193 ? 42.779 23.480 97.374 1.00 36.56 190 GLY B N 1
ATOM 4445 C CA . GLY B 1 193 ? 43.240 23.155 98.755 1.00 36.01 190 GLY B CA 1
ATOM 4446 C C . GLY B 1 193 ? 44.736 23.410 98.940 1.00 36.07 190 GLY B C 1
ATOM 4447 O O . GLY B 1 193 ? 45.235 23.400 100.059 1.00 36.12 190 GLY B O 1
ATOM 4448 N N . LYS B 1 194 ? 45.440 23.674 97.831 1.00 35.93 191 LYS B N 1
ATOM 4449 C CA . LYS B 1 194 ? 46.837 24.091 97.823 1.00 35.71 191 LYS B CA 1
ATOM 4450 C C . LYS B 1 194 ? 47.796 23.059 98.455 1.00 34.53 191 LYS B C 1
ATOM 4451 O O . LYS B 1 194 ? 48.788 23.451 99.103 1.00 33.61 191 LYS B O 1
ATOM 4457 N N . SER B 1 195 ? 47.525 21.764 98.300 1.00 32.81 192 SER B N 1
ATOM 4458 C CA . SER B 1 195 ? 48.415 20.761 98.902 1.00 32.30 192 SER B CA 1
ATOM 4459 C C . SER B 1 195 ? 49.842 20.860 98.350 1.00 31.45 192 SER B C 1
ATOM 4460 O O . SER B 1 195 ? 50.064 21.185 97.173 1.00 30.52 192 SER B O 1
ATOM 4463 N N . GLU B 1 196 ? 50.804 20.616 99.236 1.00 31.16 193 GLU B N 1
ATOM 4464 C CA . GLU B 1 196 ? 52.214 20.529 98.886 1.00 31.21 193 GLU B CA 1
ATOM 4465 C C . GLU B 1 196 ? 52.541 19.219 98.131 1.00 29.88 193 GLU B C 1
ATOM 4466 O O . GLU B 1 196 ? 53.618 19.083 97.544 1.00 28.67 193 GLU B O 1
ATOM 4472 N N . LYS B 1 197 ? 51.612 18.271 98.130 1.00 28.68 194 LYS B N 1
ATOM 4473 C CA . LYS B 1 197 ? 51.802 17.014 97.358 1.00 28.00 194 LYS B CA 1
ATOM 4474 C C . LYS B 1 197 ? 51.593 17.255 95.860 1.00 27.37 194 LYS B C 1
ATOM 4475 O O . LYS B 1 197 ? 50.456 17.370 95.366 1.00 25.92 194 LYS B O 1
ATOM 4481 N N . GLU B 1 198 ? 52.722 17.326 95.146 1.00 25.88 195 GLU B N 1
ATOM 4482 C CA . GLU B 1 198 ? 52.722 17.614 93.736 1.00 24.80 195 GLU B CA 1
ATOM 4483 C C . GLU B 1 198 ? 51.835 16.652 92.914 1.00 25.04 195 GLU B C 1
ATOM 4484 O O . GLU B 1 198 ? 51.677 15.467 93.242 1.00 24.84 195 GLU B O 1
ATOM 4490 N N . ARG B 1 199 ? 51.245 17.201 91.851 1.00 24.00 196 ARG B N 1
ATOM 4491 C CA . ARG B 1 199 ? 50.453 16.438 90.899 1.00 24.20 196 ARG B CA 1
ATOM 4492 C C . ARG B 1 199 ? 51.005 16.754 89.541 1.00 22.87 196 ARG B C 1
ATOM 4493 O O . ARG B 1 199 ? 51.483 17.886 89.322 1.00 21.92 196 ARG B O 1
ATOM 4501 N N . HIS B 1 200 ? 50.885 15.792 88.621 1.00 21.29 197 HIS B N 1
ATOM 4502 C CA . HIS B 1 200 ? 51.195 16.052 87.221 1.00 20.14 197 HIS B CA 1
ATOM 4503 C C . HIS B 1 200 ? 49.906 15.882 86.420 1.00 20.20 197 HIS B C 1
ATOM 4504 O O . HIS B 1 200 ? 49.209 14.893 86.591 1.00 18.48 197 HIS B O 1
ATOM 4511 N N . VAL B 1 201 ? 49.544 16.900 85.644 1.00 19.15 198 VAL B N 1
ATOM 4512 C CA . VAL B 1 201 ? 48.247 16.906 84.957 1.00 20.04 198 VAL B CA 1
ATOM 4513 C C . VAL B 1 201 ? 48.552 17.156 83.493 1.00 19.85 198 VAL B C 1
ATOM 4514 O O . VAL B 1 201 ? 49.364 18.024 83.178 1.00 21.11 198 VAL B O 1
ATOM 4518 N N . LEU B 1 202 ? 47.952 16.349 82.625 1.00 19.68 199 LEU B N 1
ATOM 4519 C CA . LEU B 1 202 ? 48.110 16.486 81.190 1.00 19.58 199 LEU B CA 1
ATOM 4520 C C . LEU B 1 202 ? 46.810 17.044 80.593 1.00 19.55 199 LEU B C 1
ATOM 4521 O O . LEU B 1 202 ? 45.720 16.499 80.808 1.00 17.90 199 LEU B O 1
ATOM 4526 N N . ILE B 1 203 ? 46.938 18.151 79.880 1.00 18.84 200 ILE B N 1
ATOM 4527 C CA . ILE B 1 203 ? 45.769 18.801 79.254 1.00 18.26 200 ILE B CA 1
ATOM 4528 C C . ILE B 1 203 ? 45.803 18.577 77.755 1.00 17.06 200 ILE B C 1
ATOM 4529 O O . ILE B 1 203 ? 46.754 18.993 77.078 1.00 18.27 200 ILE B O 1
ATOM 4534 N N . PHE B 1 204 ? 44.803 17.874 77.231 1.00 17.23 201 PHE B N 1
ATOM 4535 C CA . PHE B 1 204 ? 44.663 17.586 75.823 1.00 15.92 201 PHE B CA 1
ATOM 4536 C C . PHE B 1 204 ? 43.522 18.506 75.252 1.00 14.60 201 PHE B C 1
ATOM 4537 O O . PHE B 1 204 ? 42.332 18.297 75.559 1.00 12.78 201 PHE B O 1
ATOM 4545 N N . ASP B 1 205 ? 43.927 19.522 74.483 1.00 13.80 202 ASP B N 1
ATOM 4546 C CA . ASP B 1 205 ? 43.071 20.616 74.063 1.00 13.99 202 ASP B CA 1
ATOM 4547 C C . ASP B 1 205 ? 42.984 20.742 72.561 1.00 14.06 202 ASP B C 1
ATOM 4548 O O . ASP B 1 205 ? 43.892 21.264 71.943 1.00 13.29 202 ASP B O 1
ATOM 4553 N N . LEU B 1 206 ? 41.887 20.265 71.967 1.00 13.92 203 LEU B N 1
ATOM 4554 C CA . LEU B 1 206 ? 41.700 20.299 70.543 1.00 14.75 203 LEU B CA 1
ATOM 4555 C C . LEU B 1 206 ? 40.597 21.303 70.337 1.00 15.05 203 LEU B C 1
ATOM 4556 O O . LEU B 1 206 ? 39.434 20.975 70.666 1.00 16.96 203 LEU B O 1
ATOM 4561 N N . GLY B 1 207 ? 40.947 22.514 69.901 1.00 14.47 204 GLY B N 1
ATOM 4562 C CA . GLY B 1 207 ? 39.986 23.606 69.673 1.00 14.90 204 GLY B CA 1
ATOM 4563 C C . GLY B 1 207 ? 39.426 23.571 68.290 1.00 13.88 204 GLY B C 1
ATOM 4564 O O . GLY B 1 207 ? 39.691 22.596 67.556 1.00 13.29 204 GLY B O 1
ATOM 4565 N N . GLY B 1 208 ? 38.744 24.641 67.865 1.00 15.07 205 GLY B N 1
ATOM 4566 C CA . GLY B 1 208 ? 38.221 24.711 66.447 1.00 14.75 205 GLY B CA 1
ATOM 4567 C C . GLY B 1 208 ? 39.342 24.781 65.388 1.00 14.41 205 GLY B C 1
ATOM 4568 O O . GLY B 1 208 ? 39.186 24.313 64.238 1.00 12.61 205 GLY B O 1
ATOM 4569 N N . GLY B 1 209 ? 40.442 25.420 65.774 1.00 13.62 206 GLY B N 1
ATOM 4570 C CA . GLY B 1 209 ? 41.534 25.708 64.871 1.00 14.53 206 GLY B CA 1
ATOM 4571 C C . GLY B 1 209 ? 42.944 25.310 65.256 1.00 15.46 206 GLY B C 1
ATOM 4572 O O . GLY B 1 209 ? 43.856 25.362 64.418 1.00 14.89 206 GLY B O 1
ATOM 4573 N N . THR B 1 210 ? 43.124 24.930 66.531 1.00 16.21 207 THR B N 1
ATOM 4574 C CA . THR B 1 210 ? 44.405 24.734 67.157 1.00 15.32 207 THR B CA 1
ATOM 4575 C C . THR B 1 210 ? 44.353 23.487 68.049 1.00 16.36 207 THR B C 1
ATOM 4576 O O . THR B 1 210 ? 43.273 23.088 68.616 1.00 15.55 207 THR B O 1
ATOM 4580 N N . PHE B 1 211 ? 45.518 22.854 68.197 1.00 15.43 208 PHE B N 1
ATOM 4581 C CA . PHE B 1 211 ? 45.669 21.726 69.122 1.00 15.45 208 PHE B CA 1
ATOM 4582 C C . PHE B 1 211 ? 46.836 21.972 70.070 1.00 16.07 208 PHE B C 1
ATOM 4583 O O . PHE B 1 211 ? 47.975 22.215 69.609 1.00 14.43 208 PHE B O 1
ATOM 4591 N N . ASP B 1 212 ? 46.576 21.895 71.381 1.00 15.02 209 ASP B N 1
ATOM 4592 C CA . ASP B 1 212 ? 47.618 22.147 72.398 1.00 16.33 209 ASP B CA 1
ATOM 4593 C C . ASP B 1 212 ? 47.665 21.026 73.430 1.00 17.23 209 ASP B C 1
ATOM 4594 O O . ASP B 1 212 ? 46.647 20.577 73.948 1.00 16.47 209 ASP B O 1
ATOM 4599 N N . VAL B 1 213 ? 48.856 20.495 73.666 1.00 18.71 210 VAL B N 1
ATOM 4600 C CA . VAL B 1 213 ? 49.013 19.537 74.751 1.00 18.43 210 VAL B CA 1
ATOM 4601 C C . VAL B 1 213 ? 50.056 20.128 75.712 1.00 18.71 210 VAL B C 1
ATOM 4602 O O . VAL B 1 213 ? 51.148 20.571 75.288 1.00 17.90 210 VAL B O 1
ATOM 4606 N N . SER B 1 214 ? 49.672 20.146 76.987 1.00 18.59 211 SER B N 1
ATOM 4607 C CA . SER B 1 214 ? 50.438 20.711 78.054 1.00 19.40 211 SER B CA 1
ATOM 4608 C C . SER B 1 214 ? 50.534 19.800 79.274 1.00 20.49 211 SER B C 1
ATOM 4609 O O . SER B 1 214 ? 49.550 19.195 79.745 1.00 20.27 211 SER B O 1
ATOM 4612 N N . LEU B 1 215 ? 51.726 19.764 79.852 1.00 21.30 212 LEU B N 1
ATOM 4613 C CA . LEU B 1 215 ? 51.981 18.950 81.058 1.00 20.64 212 LEU B CA 1
ATOM 4614 C C . LEU B 1 215 ? 52.236 19.958 82.177 1.00 20.20 212 LEU B C 1
ATOM 4615 O O . LEU B 1 215 ? 53.202 20.754 82.094 1.00 19.76 212 LEU B O 1
ATOM 4620 N N . LEU B 1 216 ? 51.322 19.990 83.155 1.00 19.29 213 LEU B N 1
ATOM 4621 C CA . LEU B 1 216 ? 51.407 20.895 84.278 1.00 20.36 213 LEU B CA 1
ATOM 4622 C C . LEU B 1 216 ? 51.968 20.152 85.524 1.00 20.62 213 LEU B C 1
ATOM 4623 O O . LEU B 1 216 ? 51.715 18.984 85.707 1.00 19.85 213 LEU B O 1
ATOM 4628 N N . HIS B 1 217 ? 52.742 20.859 86.342 1.00 21.12 214 HIS B N 1
ATOM 4629 C CA . HIS B 1 217 ? 53.113 20.399 87.682 1.00 21.09 214 HIS B CA 1
ATOM 4630 C C . HIS B 1 217 ? 52.375 21.345 88.611 1.00 21.28 214 HIS B C 1
ATOM 4631 O O . HIS B 1 217 ? 52.491 22.574 88.461 1.00 21.99 214 HIS B O 1
ATOM 4638 N N . ILE B 1 218 ? 51.611 20.795 89.559 1.00 20.53 215 ILE B N 1
ATOM 4639 C CA . ILE B 1 218 ? 50.806 21.591 90.481 1.00 20.89 215 ILE B CA 1
ATOM 4640 C C . ILE B 1 218 ? 51.229 21.245 91.940 1.00 20.77 215 ILE B C 1
ATOM 4641 O O . ILE B 1 218 ? 51.210 20.063 92.333 1.00 19.27 215 ILE B O 1
ATOM 4646 N N . ALA B 1 219 ? 51.604 22.276 92.698 1.00 20.97 216 ALA B N 1
ATOM 4647 C CA . ALA B 1 219 ? 52.016 22.142 94.110 1.00 22.31 216 ALA B CA 1
ATOM 4648 C C . ALA B 1 219 ? 51.767 23.456 94.839 1.00 22.91 216 ALA B C 1
ATOM 4649 O O . ALA B 1 219 ? 52.193 24.530 94.376 1.00 21.63 216 ALA B O 1
ATOM 4651 N N . GLY B 1 220 ? 51.016 23.394 95.938 1.00 23.98 217 GLY B N 1
ATOM 4652 C CA . GLY B 1 220 ? 50.927 24.574 96.814 1.00 25.15 217 GLY B CA 1
ATOM 4653 C C . GLY B 1 220 ? 50.174 25.706 96.134 1.00 25.53 217 GLY B C 1
ATOM 4654 O O . GLY B 1 220 ? 50.372 26.851 96.453 1.00 26.07 217 GLY B O 1
ATOM 4655 N N . GLY B 1 221 ? 49.311 25.357 95.182 1.00 26.79 218 GLY B N 1
ATOM 4656 C CA . GLY B 1 221 ? 48.563 26.339 94.382 1.00 26.73 218 GLY B CA 1
ATOM 4657 C C . GLY B 1 221 ? 49.362 27.002 93.276 1.00 26.14 218 GLY B C 1
ATOM 4658 O O . GLY B 1 221 ? 48.917 28.016 92.734 1.00 25.95 218 GLY B O 1
ATOM 4659 N N . VAL B 1 222 ? 50.542 26.472 92.965 1.00 25.36 219 VAL B N 1
ATOM 4660 C CA . VAL B 1 222 ? 51.362 26.980 91.862 1.00 25.42 219 VAL B CA 1
ATOM 4661 C C . VAL B 1 222 ? 51.316 25.918 90.767 1.00 25.00 219 VAL B C 1
ATOM 4662 O O . VAL B 1 222 ? 51.636 24.733 90.985 1.00 23.95 219 VAL B O 1
ATOM 4666 N N . TYR B 1 223 ? 50.914 26.378 89.591 1.00 24.52 220 TYR B N 1
ATOM 4667 C CA . TYR B 1 223 ? 50.674 25.517 88.423 1.00 23.95 220 TYR B CA 1
ATOM 4668 C C . TYR B 1 223 ? 51.812 25.870 87.462 1.00 23.87 220 TYR B C 1
ATOM 4669 O O . TYR B 1 223 ? 51.836 26.978 86.962 1.00 24.80 220 TYR B O 1
ATOM 4678 N N . THR B 1 224 ? 52.752 24.974 87.240 1.00 22.96 221 THR B N 1
ATOM 4679 C CA . THR B 1 224 ? 53.908 25.270 86.412 1.00 22.93 221 THR B CA 1
ATOM 4680 C C . THR B 1 224 ? 53.805 24.436 85.151 1.00 22.64 221 THR B C 1
ATOM 4681 O O . THR B 1 224 ? 53.595 23.263 85.219 1.00 21.17 221 THR B O 1
ATOM 4685 N N . VAL B 1 225 ? 53.907 25.076 84.005 1.00 22.61 222 VAL B N 1
ATOM 4686 C CA . VAL B 1 225 ? 53.887 24.359 82.741 1.00 23.66 222 VAL B CA 1
ATOM 4687 C C . VAL B 1 225 ? 55.240 23.746 82.538 1.00 23.89 222 VAL B C 1
ATOM 4688 O O . VAL B 1 225 ? 56.222 24.464 82.396 1.00 24.42 222 VAL B O 1
ATOM 4692 N N . LYS B 1 226 ? 55.311 22.430 82.514 1.00 23.25 223 LYS B N 1
ATOM 4693 C CA . LYS B 1 226 ? 56.581 21.769 82.453 1.00 23.37 223 LYS B CA 1
ATOM 4694 C C . LYS B 1 226 ? 56.998 21.555 81.016 1.00 23.21 223 LYS B C 1
ATOM 4695 O O . LYS B 1 226 ? 58.186 21.492 80.699 1.00 20.77 223 LYS B O 1
ATOM 4701 N N . SER B 1 227 ? 56.008 21.406 80.142 1.00 22.12 224 SER B N 1
ATOM 4702 C CA A SER B 1 227 ? 56.247 21.132 78.740 0.60 21.69 224 SER B CA 1
ATOM 4703 C CA B SER B 1 227 ? 56.245 21.155 78.734 0.40 21.87 224 SER B CA 1
ATOM 4704 C C . SER B 1 227 ? 54.924 21.311 77.977 1.00 22.22 224 SER B C 1
ATOM 4705 O O . SER B 1 227 ? 53.842 21.022 78.518 1.00 20.39 224 SER B O 1
ATOM 4710 N N . THR B 1 228 ? 55.037 21.783 76.740 1.00 22.46 225 THR B N 1
ATOM 4711 C CA A THR B 1 228 ? 53.876 21.992 75.887 0.60 23.54 225 THR B CA 1
ATOM 4712 C CA B THR B 1 228 ? 53.889 22.025 75.858 0.40 22.44 225 THR B CA 1
ATOM 4713 C C . THR B 1 228 ? 54.242 21.600 74.441 1.00 22.71 225 THR B C 1
ATOM 4714 O O . THR B 1 228 ? 55.404 21.724 74.015 1.00 22.40 225 THR B O 1
ATOM 4721 N N . SER B 1 229 ? 53.286 21.064 73.708 1.00 21.82 226 SER B N 1
ATOM 4722 C CA . SER B 1 229 ? 53.517 20.786 72.291 1.00 22.39 226 SER B CA 1
ATOM 4723 C C . SER B 1 229 ? 52.154 20.717 71.615 1.00 23.20 226 SER B C 1
ATOM 4724 O O . SER B 1 229 ? 51.101 20.636 72.282 1.00 25.54 226 SER B O 1
ATOM 4727 N N . GLY B 1 230 ? 52.108 20.727 70.305 1.00 21.69 227 GLY B N 1
ATOM 4728 C CA . GLY B 1 230 ? 50.799 20.698 69.700 1.00 21.21 227 GLY B CA 1
ATOM 4729 C C . GLY B 1 230 ? 50.914 20.977 68.248 1.00 20.04 227 GLY B C 1
ATOM 4730 O O . GLY B 1 230 ? 51.936 20.697 67.647 1.00 20.44 227 GLY B O 1
ATOM 4731 N N . ASN B 1 231 ? 49.848 21.498 67.678 1.00 18.53 228 ASN B N 1
ATOM 4732 C CA . ASN B 1 231 ? 49.808 21.790 66.258 1.00 18.15 228 ASN B CA 1
ATOM 4733 C C . ASN B 1 231 ? 48.864 22.981 66.090 1.00 17.69 228 ASN B C 1
ATOM 4734 O O . ASN B 1 231 ? 47.648 22.858 66.341 1.00 14.89 228 ASN B O 1
ATOM 4739 N N . THR B 1 232 ? 49.419 24.135 65.719 1.00 17.84 229 THR B N 1
ATOM 4740 C CA . THR B 1 232 ? 48.626 25.391 65.708 1.00 19.14 229 THR B CA 1
ATOM 4741 C C . THR B 1 232 ? 47.668 25.430 64.511 1.00 18.99 229 THR B C 1
ATOM 4742 O O . THR B 1 232 ? 46.899 26.382 64.348 1.00 19.23 229 THR B O 1
ATOM 4746 N N . HIS B 1 233 ? 47.731 24.413 63.650 1.00 18.64 230 HIS B N 1
ATOM 4747 C CA . HIS B 1 233 ? 46.875 24.357 62.454 1.00 18.55 230 HIS B CA 1
ATOM 4748 C C . HIS B 1 233 ? 46.173 22.994 62.358 1.00 18.18 230 HIS B C 1
ATOM 4749 O O . HIS B 1 233 ? 45.966 22.428 61.288 1.00 18.46 230 HIS B O 1
ATOM 4756 N N . LEU B 1 234 ? 45.743 22.473 63.509 1.00 18.31 231 LEU B N 1
ATOM 4757 C CA . LEU B 1 234 ? 44.881 21.319 63.557 1.00 16.97 231 LEU B CA 1
ATOM 4758 C C . LEU B 1 234 ? 43.788 21.593 64.549 1.00 16.69 231 LEU B C 1
ATOM 4759 O O . LEU B 1 234 ? 44.056 21.839 65.722 1.00 15.79 231 LEU B O 1
ATOM 4764 N N . GLY B 1 235 ? 42.556 21.605 64.084 1.00 15.66 232 GLY B N 1
ATOM 4765 C CA . GLY B 1 235 ? 41.434 21.711 64.997 1.00 15.21 232 GLY B CA 1
ATOM 4766 C C . GLY B 1 235 ? 40.182 21.113 64.395 1.00 15.45 232 GLY B C 1
ATOM 4767 O O . GLY B 1 235 ? 40.229 20.494 63.324 1.00 13.10 232 GLY B O 1
ATOM 4768 N N . GLY B 1 236 ? 39.036 21.266 65.069 1.00 14.91 233 GLY B N 1
ATOM 4769 C CA . GLY B 1 236 ? 37.813 20.674 64.531 1.00 15.01 233 GLY B CA 1
ATOM 4770 C C . GLY B 1 236 ? 37.454 21.104 63.098 1.00 15.31 233 GLY B C 1
ATOM 4771 O O . GLY B 1 236 ? 36.864 20.301 62.318 1.00 14.60 233 GLY B O 1
ATOM 4772 N N . GLN B 1 237 ? 37.802 22.349 62.745 1.00 15.90 234 GLN B N 1
ATOM 4773 C CA A GLN B 1 237 ? 37.561 22.885 61.418 0.60 16.69 234 GLN B CA 1
ATOM 4774 C CA B GLN B 1 237 ? 37.539 22.885 61.419 0.40 16.38 234 GLN B CA 1
ATOM 4775 C C . GLN B 1 237 ? 38.263 22.075 60.339 1.00 16.67 234 GLN B C 1
ATOM 4776 O O . GLN B 1 237 ? 37.805 22.036 59.196 1.00 17.47 234 GLN B O 1
ATOM 4787 N N . ASP B 1 238 ? 39.364 21.428 60.689 1.00 16.59 235 ASP B N 1
ATOM 4788 C CA . ASP B 1 238 ? 40.071 20.607 59.703 1.00 16.16 235 ASP B CA 1
ATOM 4789 C C . ASP B 1 238 ? 39.369 19.285 59.434 1.00 17.49 235 ASP B C 1
ATOM 4790 O O . ASP B 1 238 ? 39.411 18.776 58.305 1.00 17.03 235 ASP B O 1
ATOM 4795 N N . PHE B 1 239 ? 38.630 18.768 60.431 1.00 17.07 236 PHE B N 1
ATOM 4796 C CA . PHE B 1 239 ? 37.833 17.558 60.232 1.00 15.98 236 PHE B CA 1
ATOM 4797 C C . PHE B 1 239 ? 36.664 17.901 59.313 1.00 17.10 236 PHE B C 1
ATOM 4798 O O . PHE B 1 239 ? 36.242 17.093 58.436 1.00 16.67 236 PHE B O 1
ATOM 4806 N N . ASP B 1 240 ? 36.112 19.109 59.515 1.00 16.57 237 ASP B N 1
ATOM 4807 C CA . ASP B 1 240 ? 35.052 19.658 58.656 1.00 16.38 237 ASP B CA 1
ATOM 4808 C C . ASP B 1 240 ? 35.525 19.762 57.208 1.00 16.84 237 ASP B C 1
ATOM 4809 O O . ASP B 1 240 ? 34.817 19.356 56.290 1.00 17.23 237 ASP B O 1
ATOM 4814 N N . THR B 1 241 ? 36.722 20.291 57.023 1.00 16.52 238 THR B N 1
ATOM 4815 C CA . THR B 1 241 ? 37.293 20.439 55.688 1.00 16.73 238 THR B CA 1
ATOM 4816 C C . THR B 1 241 ? 37.471 19.050 54.990 1.00 17.36 238 THR B C 1
ATOM 4817 O O . THR B 1 241 ? 37.087 18.873 53.822 1.00 17.49 238 THR B O 1
ATOM 4821 N N . ASN B 1 242 ? 38.015 18.069 55.704 1.00 17.32 239 ASN B N 1
ATOM 4822 C CA . ASN B 1 242 ? 38.156 16.714 55.154 1.00 16.98 239 ASN B CA 1
ATOM 4823 C C . ASN B 1 242 ? 36.855 16.173 54.679 1.00 16.17 239 ASN B C 1
ATOM 4824 O O . ASN B 1 242 ? 36.770 15.575 53.608 1.00 18.03 239 ASN B O 1
ATOM 4829 N N . LEU B 1 243 ? 35.808 16.386 55.463 1.00 15.16 240 LEU B N 1
ATOM 4830 C CA A LEU B 1 243 ? 34.473 15.972 55.101 0.50 14.30 240 LEU B CA 1
ATOM 4831 C CA B LEU B 1 243 ? 34.469 15.968 55.084 0.50 14.72 240 LEU B CA 1
ATOM 4832 C C . LEU B 1 243 ? 33.894 16.794 53.929 1.00 14.67 240 LEU B C 1
ATOM 4833 O O . LEU B 1 243 ? 33.177 16.276 53.105 1.00 12.77 240 LEU B O 1
ATOM 4842 N N . LEU B 1 244 ? 34.198 18.084 53.878 1.00 14.35 241 LEU B N 1
ATOM 4843 C CA . LEU B 1 244 ? 33.799 18.924 52.733 1.00 15.22 241 LEU B CA 1
ATOM 4844 C C . LEU B 1 244 ? 34.406 18.379 51.451 1.00 15.61 241 LEU B C 1
ATOM 4845 O O . LEU B 1 244 ? 33.681 18.256 50.423 1.00 15.24 241 LEU B O 1
ATOM 4850 N N . GLU B 1 245 ? 35.713 18.081 51.489 1.00 15.93 242 GLU B N 1
ATOM 4851 C CA . GLU B 1 245 ? 36.362 17.578 50.279 1.00 17.08 242 GLU B CA 1
ATOM 4852 C C . GLU B 1 245 ? 35.749 16.257 49.861 1.00 17.31 242 GLU B C 1
ATOM 4853 O O . GLU B 1 245 ? 35.566 16.011 48.696 1.00 17.63 242 GLU B O 1
ATOM 4859 N N . HIS B 1 246 ? 35.382 15.421 50.834 1.00 17.43 243 HIS B N 1
ATOM 4860 C CA . HIS B 1 246 ? 34.707 14.154 50.541 1.00 16.09 243 HIS B CA 1
ATOM 4861 C C . HIS B 1 246 ? 33.368 14.384 49.821 1.00 15.92 243 HIS B C 1
ATOM 4862 O O . HIS B 1 246 ? 33.081 13.735 48.801 1.00 15.34 243 HIS B O 1
ATOM 4869 N N . PHE B 1 247 ? 32.535 15.279 50.369 1.00 14.11 244 PHE B N 1
ATOM 4870 C CA . PHE B 1 247 ? 31.228 15.598 49.768 1.00 14.05 244 PHE B CA 1
ATOM 4871 C C . PHE B 1 247 ? 31.374 16.178 48.367 1.00 14.11 244 PHE B C 1
ATOM 4872 O O . PHE B 1 247 ? 30.648 15.800 47.442 1.00 14.71 244 PHE B O 1
ATOM 4880 N N . LYS B 1 248 ? 32.289 17.128 48.209 1.00 14.42 245 LYS B N 1
ATOM 4881 C CA . LYS B 1 248 ? 32.530 17.691 46.892 1.00 15.17 245 LYS B CA 1
ATOM 4882 C C . LYS B 1 248 ? 32.795 16.594 45.854 1.00 15.19 245 LYS B C 1
ATOM 4883 O O . LYS B 1 248 ? 32.206 16.591 44.755 1.00 14.80 245 LYS B O 1
ATOM 4889 N N . ALA B 1 249 ? 33.699 15.669 46.197 1.00 14.76 246 ALA B N 1
ATOM 4890 C CA . ALA B 1 249 ? 34.073 14.573 45.288 1.00 13.34 246 ALA B CA 1
ATOM 4891 C C . ALA B 1 249 ? 32.906 13.624 45.059 1.00 14.02 246 ALA B C 1
ATOM 4892 O O . ALA B 1 249 ? 32.698 13.174 43.932 1.00 13.67 246 ALA B O 1
ATOM 4894 N N . GLU B 1 250 ? 32.092 13.352 46.082 1.00 14.54 247 GLU B N 1
ATOM 4895 C CA . GLU B 1 250 ? 30.955 12.443 45.915 1.00 16.14 247 GLU B CA 1
ATOM 4896 C C . GLU B 1 250 ? 29.882 13.002 44.964 1.00 16.26 247 GLU B C 1
ATOM 4897 O O . GLU B 1 250 ? 29.341 12.306 44.067 1.00 16.42 247 GLU B O 1
ATOM 4903 N N . PHE B 1 251 ? 29.664 14.293 45.103 1.00 17.43 248 PHE B N 1
ATOM 4904 C CA . PHE B 1 251 ? 28.766 15.027 44.187 1.00 18.54 248 PHE B CA 1
ATOM 4905 C C . PHE B 1 251 ? 29.273 14.949 42.756 1.00 18.27 248 PHE B C 1
ATOM 4906 O O . PHE B 1 251 ? 28.508 14.662 41.821 1.00 17.10 248 PHE B O 1
ATOM 4914 N N . LYS B 1 252 ? 30.552 15.250 42.579 1.00 19.07 249 LYS B N 1
ATOM 4915 C CA . LYS B 1 252 ? 31.144 15.184 41.247 1.00 20.18 249 LYS B CA 1
ATOM 4916 C C . LYS B 1 252 ? 31.158 13.752 40.689 1.00 19.83 249 LYS B C 1
ATOM 4917 O O . LYS B 1 252 ? 30.835 13.505 39.515 1.00 20.02 249 LYS B O 1
ATOM 4923 N N . LYS B 1 253 ? 31.519 12.779 41.504 1.00 19.39 250 LYS B N 1
ATOM 4924 C CA . LYS B 1 253 ? 31.444 11.404 41.029 1.00 19.88 250 LYS B CA 1
ATOM 4925 C C . LYS B 1 253 ? 30.062 11.052 40.490 1.00 20.41 250 LYS B C 1
ATOM 4926 O O . LYS B 1 253 ? 29.934 10.340 39.478 1.00 19.63 250 LYS B O 1
ATOM 4932 N N . LYS B 1 254 ? 29.037 11.516 41.198 1.00 20.05 251 LYS B N 1
ATOM 4933 C CA . LYS B 1 254 ? 27.665 11.144 40.895 1.00 21.30 251 LYS B CA 1
ATOM 4934 C C . LYS B 1 254 ? 27.092 11.914 39.713 1.00 20.77 251 LYS B C 1
ATOM 4935 O O . LYS B 1 254 ? 26.332 11.364 38.944 1.00 20.20 251 LYS B O 1
ATOM 4941 N N . THR B 1 255 ? 27.400 13.191 39.613 1.00 19.17 252 THR B N 1
ATOM 4942 C CA . THR B 1 255 ? 26.691 14.050 38.685 1.00 19.69 252 THR B CA 1
ATOM 4943 C C . THR B 1 255 ? 27.566 14.641 37.641 1.00 19.58 252 THR B C 1
ATOM 4944 O O . THR B 1 255 ? 27.065 15.225 36.692 1.00 18.59 252 THR B O 1
ATOM 4948 N N . GLY B 1 256 ? 28.874 14.622 37.865 1.00 20.22 253 GLY B N 1
ATOM 4949 C CA . GLY B 1 256 ? 29.827 15.316 36.996 1.00 21.76 253 GLY B CA 1
ATOM 4950 C C . GLY B 1 256 ? 29.945 16.837 37.211 1.00 22.67 253 GLY B C 1
ATOM 4951 O O . GLY B 1 256 ? 30.754 17.509 36.570 1.00 23.58 253 GLY B O 1
ATOM 4952 N N . LEU B 1 257 ? 29.145 17.363 38.116 1.00 23.14 254 LEU B N 1
ATOM 4953 C CA . LEU B 1 257 ? 29.145 18.795 38.385 1.00 24.14 254 LEU B CA 1
ATOM 4954 C C . LEU B 1 257 ? 30.250 19.222 39.359 1.00 24.43 254 LEU B C 1
ATOM 4955 O O . LEU B 1 257 ? 30.465 18.582 40.410 1.00 24.69 254 LEU B O 1
ATOM 4960 N N . ASP B 1 258 ? 30.899 20.333 39.033 1.00 24.79 255 ASP B N 1
ATOM 4961 C CA . ASP B 1 258 ? 31.916 20.918 39.883 1.00 25.79 255 ASP B CA 1
ATOM 4962 C C . ASP B 1 258 ? 31.358 22.183 40.498 1.00 26.03 255 ASP B C 1
ATOM 4963 O O . ASP B 1 258 ? 30.793 23.010 39.787 1.00 26.18 255 ASP B O 1
ATOM 4968 N N . ILE B 1 259 ? 31.449 22.308 41.834 1.00 26.31 256 ILE B N 1
ATOM 4969 C CA . ILE B 1 259 ? 30.944 23.479 42.556 1.00 25.64 256 ILE B CA 1
ATOM 4970 C C . ILE B 1 259 ? 32.067 24.361 43.138 1.00 25.27 256 ILE B C 1
ATOM 4971 O O . ILE B 1 259 ? 31.801 25.190 44.018 1.00 23.83 256 ILE B O 1
ATOM 4976 N N . SER B 1 260 ? 33.299 24.197 42.654 1.00 25.31 257 SER B N 1
ATOM 4977 C CA . SER B 1 260 ? 34.450 24.855 43.317 1.00 26.15 257 SER B CA 1
ATOM 4978 C C . SER B 1 260 ? 34.482 26.384 43.278 1.00 26.54 257 SER B C 1
ATOM 4979 O O . SER B 1 260 ? 35.166 26.991 44.109 1.00 27.51 257 SER B O 1
ATOM 4982 N N . ASP B 1 261 ? 33.787 27.038 42.347 1.00 27.09 258 ASP B N 1
ATOM 4983 C CA . ASP B 1 261 ? 33.699 28.519 42.419 1.00 27.83 258 ASP B CA 1
ATOM 4984 C C . ASP B 1 261 ? 32.248 28.994 42.556 1.00 27.82 258 ASP B C 1
ATOM 4985 O O . ASP B 1 261 ? 31.866 30.065 42.068 1.00 27.39 258 ASP B O 1
ATOM 4990 N N . ASP B 1 262 ? 31.445 28.156 43.205 1.00 27.26 259 ASP B N 1
ATOM 4991 C CA . ASP B 1 262 ? 30.097 28.527 43.642 1.00 27.62 259 ASP B CA 1
ATOM 4992 C C . ASP B 1 262 ? 30.171 28.621 45.161 1.00 26.84 259 ASP B C 1
ATOM 4993 O O . ASP B 1 262 ? 29.933 27.629 45.877 1.00 25.24 259 ASP B O 1
ATOM 4998 N N . ALA B 1 263 ? 30.525 29.804 45.645 1.00 26.43 260 ALA B N 1
ATOM 4999 C CA . ALA B 1 263 ? 30.756 29.990 47.074 1.00 26.86 260 ALA B CA 1
ATOM 5000 C C . ALA B 1 263 ? 29.553 29.521 47.930 1.00 27.29 260 ALA B C 1
ATOM 5001 O O . ALA B 1 263 ? 29.727 28.969 49.012 1.00 27.44 260 ALA B O 1
ATOM 5003 N N . ARG B 1 264 ? 28.341 29.745 47.440 1.00 26.57 261 ARG B N 1
ATOM 5004 C CA . ARG B 1 264 ? 27.157 29.400 48.206 1.00 26.58 261 ARG B CA 1
ATOM 5005 C C . ARG B 1 264 ? 27.041 27.876 48.351 1.00 26.07 261 ARG B C 1
ATOM 5006 O O . ARG B 1 264 ? 26.663 27.378 49.433 1.00 24.66 261 ARG B O 1
ATOM 5014 N N . ALA B 1 265 ? 27.351 27.142 47.274 1.00 24.07 262 ALA B N 1
ATOM 5015 C CA . ALA B 1 265 ? 27.251 25.710 47.346 1.00 24.74 262 ALA B CA 1
ATOM 5016 C C . ALA B 1 265 ? 28.314 25.212 48.345 1.00 24.62 262 ALA B C 1
ATOM 5017 O O . ALA B 1 265 ? 28.059 24.310 49.109 1.00 22.50 262 ALA B O 1
ATOM 5019 N N . LEU B 1 266 ? 29.494 25.828 48.343 1.00 24.90 263 LEU B N 1
ATOM 5020 C CA . LEU B 1 266 ? 30.562 25.386 49.227 1.00 24.33 263 LEU B CA 1
ATOM 5021 C C . LEU B 1 266 ? 30.162 25.646 50.693 1.00 23.53 263 LEU B C 1
ATOM 5022 O O . LEU B 1 266 ? 30.385 24.814 51.578 1.00 22.05 263 LEU B O 1
ATOM 5027 N N . ARG B 1 267 ? 29.552 26.785 50.936 1.00 23.24 264 ARG B N 1
ATOM 5028 C CA A ARG B 1 267 ? 29.148 27.168 52.286 0.60 22.73 264 ARG B CA 1
ATOM 5029 C CA B ARG B 1 267 ? 29.157 27.147 52.310 0.40 22.58 264 ARG B CA 1
ATOM 5030 C C . ARG B 1 267 ? 28.056 26.228 52.787 1.00 21.83 264 ARG B C 1
ATOM 5031 O O . ARG B 1 267 ? 28.089 25.762 53.914 1.00 18.56 264 ARG B O 1
ATOM 5046 N N . ARG B 1 268 ? 27.085 25.955 51.929 1.00 20.78 265 ARG B N 1
ATOM 5047 C CA . ARG B 1 268 ? 26.051 24.988 52.302 1.00 19.05 265 ARG B CA 1
ATOM 5048 C C . ARG B 1 268 ? 26.653 23.608 52.646 1.00 18.43 265 ARG B C 1
ATOM 5049 O O . ARG B 1 268 ? 26.268 22.986 53.636 1.00 16.48 265 ARG B O 1
ATOM 5057 N N . LEU B 1 269 ? 27.617 23.129 51.866 1.00 17.31 266 LEU B N 1
ATOM 5058 C CA . LEU B 1 269 ? 28.227 21.805 52.129 1.00 16.91 266 LEU B CA 1
ATOM 5059 C C . LEU B 1 269 ? 29.101 21.832 53.341 1.00 16.16 266 LEU B C 1
ATOM 5060 O O . LEU B 1 269 ? 29.188 20.829 54.057 1.00 17.73 266 LEU B O 1
ATOM 5065 N N . ARG B 1 270 ? 29.754 22.951 53.609 1.00 15.38 267 ARG B N 1
ATOM 5066 C CA . ARG B 1 270 ? 30.565 22.994 54.817 1.00 15.91 267 ARG B CA 1
ATOM 5067 C C . ARG B 1 270 ? 29.674 22.934 56.083 1.00 16.47 267 ARG B C 1
ATOM 5068 O O . ARG B 1 270 ? 29.968 22.185 57.028 1.00 14.83 267 ARG B O 1
ATOM 5076 N N . THR B 1 271 ? 28.573 23.662 56.061 1.00 13.98 268 THR B N 1
ATOM 5077 C CA . THR B 1 271 ? 27.614 23.619 57.159 1.00 14.33 268 THR B CA 1
ATOM 5078 C C . THR B 1 271 ? 27.088 22.195 57.334 1.00 14.14 268 THR B C 1
ATOM 5079 O O . THR B 1 271 ? 26.954 21.681 58.470 1.00 13.37 268 THR B O 1
ATOM 5083 N N . ALA B 1 272 ? 26.823 21.544 56.200 1.00 15.87 269 ALA B N 1
ATOM 5084 C CA . ALA B 1 272 ? 26.407 20.154 56.219 1.00 14.65 269 ALA B CA 1
ATOM 5085 C C . ALA B 1 272 ? 27.446 19.255 56.881 1.00 14.71 269 ALA B C 1
ATOM 5086 O O . ALA B 1 272 ? 27.087 18.363 57.605 1.00 15.04 269 ALA B O 1
ATOM 5088 N N . ALA B 1 273 ? 28.723 19.443 56.566 1.00 15.02 270 ALA B N 1
ATOM 5089 C CA . ALA B 1 273 ? 29.785 18.663 57.108 1.00 15.11 270 ALA B CA 1
ATOM 5090 C C . ALA B 1 273 ? 29.917 18.873 58.652 1.00 15.53 270 ALA B C 1
ATOM 5091 O O . ALA B 1 273 ? 30.141 17.895 59.395 1.00 14.96 270 ALA B O 1
ATOM 5093 N N . GLU B 1 274 ? 29.789 20.120 59.102 1.00 13.64 271 GLU B N 1
ATOM 5094 C CA . GLU B 1 274 ? 29.841 20.464 60.533 1.00 14.38 271 GLU B CA 1
ATOM 5095 C C . GLU B 1 274 ? 28.732 19.790 61.277 1.00 14.95 271 GLU B C 1
ATOM 5096 O O . GLU B 1 274 ? 28.960 19.188 62.342 1.00 13.65 271 GLU B O 1
ATOM 5102 N N . ARG B 1 275 ? 27.524 19.855 60.723 1.00 14.02 272 ARG B N 1
ATOM 5103 C CA . ARG B 1 275 ? 26.392 19.175 61.371 1.00 14.53 272 ARG B CA 1
ATOM 5104 C C . ARG B 1 275 ? 26.481 17.634 61.410 1.00 14.54 272 ARG B C 1
ATOM 5105 O O . ARG B 1 275 ? 26.111 16.993 62.424 1.00 13.12 272 ARG B O 1
ATOM 5113 N N . ALA B 1 276 ? 26.979 17.055 60.321 1.00 13.81 273 ALA B N 1
ATOM 5114 C CA . ALA B 1 276 ? 27.104 15.617 60.191 1.00 14.77 273 ALA B CA 1
ATOM 5115 C C . ALA B 1 276 ? 28.136 15.124 61.195 1.00 15.12 273 ALA B C 1
ATOM 5116 O O . ALA B 1 276 ? 27.937 14.124 61.877 1.00 16.03 273 ALA B O 1
ATOM 5118 N N . LYS B 1 277 ? 29.253 15.827 61.272 1.00 15.16 274 LYS B N 1
ATOM 5119 C CA . LYS B 1 277 ? 30.258 15.518 62.286 1.00 14.89 274 LYS B CA 1
ATOM 5120 C C . LYS B 1 277 ? 29.661 15.436 63.720 1.00 15.55 274 LYS B C 1
ATOM 5121 O O . LYS B 1 277 ? 29.883 14.470 64.460 1.00 15.71 274 LYS B O 1
ATOM 5127 N N . ARG B 1 278 ? 28.963 16.485 64.100 1.00 14.67 275 ARG B N 1
ATOM 5128 C CA . ARG B 1 278 ? 28.332 16.521 65.416 1.00 14.59 275 ARG B CA 1
ATOM 5129 C C . ARG B 1 278 ? 27.348 15.389 65.603 1.00 14.29 275 ARG B C 1
ATOM 5130 O O . ARG B 1 278 ? 27.343 14.735 66.655 1.00 13.10 275 ARG B O 1
ATOM 5138 N N . THR B 1 279 ? 26.524 15.138 64.608 1.00 12.28 276 THR B N 1
ATOM 5139 C CA . THR B 1 279 ? 25.580 14.045 64.687 1.00 13.21 276 THR B CA 1
ATOM 5140 C C . THR B 1 279 ? 26.237 12.703 64.946 1.00 13.82 276 THR B C 1
ATOM 5141 O O . THR B 1 279 ? 25.752 11.905 65.769 1.00 15.27 276 THR B O 1
ATOM 5145 N N . LEU B 1 280 ? 27.403 12.483 64.318 1.00 13.29 277 LEU B N 1
ATOM 5146 C CA . LEU B 1 280 ? 28.071 11.196 64.378 1.00 12.86 277 LEU B CA 1
ATOM 5147 C C . LEU B 1 280 ? 28.826 10.934 65.685 1.00 13.46 277 LEU B C 1
ATOM 5148 O O . LEU B 1 280 ? 29.306 9.811 65.928 1.00 12.68 277 LEU B O 1
ATOM 5153 N N . SER B 1 281 ? 28.919 11.946 66.545 1.00 13.06 278 SER B N 1
ATOM 5154 C CA . SER B 1 281 ? 29.291 11.708 67.961 1.00 14.05 278 SER B CA 1
ATOM 5155 C C . SER B 1 281 ? 28.200 10.994 68.791 1.00 14.76 278 SER B C 1
ATOM 5156 O O . SER B 1 281 ? 28.516 10.427 69.833 1.00 16.32 278 SER B O 1
ATOM 5159 N N . SER B 1 282 ? 26.959 11.030 68.331 1.00 14.43 279 SER B N 1
ATOM 5160 C CA . SER B 1 282 ? 25.786 10.466 69.025 1.00 14.98 279 SER B CA 1
ATOM 5161 C C . SER B 1 282 ? 25.411 9.091 68.430 1.00 16.08 279 SER B C 1
ATOM 5162 O O . SER B 1 282 ? 25.020 8.167 69.156 1.00 16.76 279 SER B O 1
ATOM 5165 N N . VAL B 1 283 ? 25.534 8.964 67.109 1.00 15.68 280 VAL B N 1
ATOM 5166 C CA . VAL B 1 283 ? 24.972 7.818 66.371 1.00 14.58 280 VAL B CA 1
ATOM 5167 C C . VAL B 1 283 ? 25.927 7.301 65.288 1.00 14.47 280 VAL B C 1
ATOM 5168 O O . VAL B 1 283 ? 26.985 7.856 65.069 1.00 13.86 280 VAL B O 1
ATOM 5172 N N . THR B 1 284 ? 25.495 6.257 64.588 1.00 15.30 281 THR B N 1
ATOM 5173 C CA . THR B 1 284 ? 26.336 5.464 63.693 1.00 16.86 281 THR B CA 1
ATOM 5174 C C . THR B 1 284 ? 26.329 5.959 62.266 1.00 16.47 281 THR B C 1
ATOM 5175 O O . THR B 1 284 ? 27.248 5.685 61.516 1.00 16.90 281 THR B O 1
ATOM 5179 N N . GLN B 1 285 ? 25.319 6.723 61.888 1.00 16.65 282 GLN B N 1
ATOM 5180 C CA . GLN B 1 285 ? 25.101 7.035 60.488 1.00 16.62 282 GLN B CA 1
ATOM 5181 C C . GLN B 1 285 ? 24.266 8.268 60.399 1.00 16.64 282 GLN B C 1
ATOM 5182 O O . GLN B 1 285 ? 23.414 8.508 61.252 1.00 15.93 282 GLN B O 1
ATOM 5188 N N . THR B 1 286 ? 24.487 9.017 59.335 1.00 16.95 283 THR B N 1
ATOM 5189 C CA . THR B 1 286 ? 23.639 10.134 59.047 1.00 18.57 283 THR B CA 1
ATOM 5190 C C . THR B 1 286 ? 23.506 10.340 57.552 1.00 18.26 283 THR B C 1
ATOM 5191 O O . THR B 1 286 ? 24.493 10.302 56.829 1.00 18.30 283 THR B O 1
ATOM 5195 N N . THR B 1 287 ? 22.267 10.549 57.089 1.00 18.95 284 THR B N 1
ATOM 5196 C CA . THR B 1 287 ? 22.038 10.860 55.669 1.00 20.12 284 THR B CA 1
ATOM 5197 C C . THR B 1 287 ? 22.102 12.347 55.419 1.00 20.19 284 THR B C 1
ATOM 5198 O O . THR B 1 287 ? 21.250 13.104 55.876 1.00 21.23 284 THR B O 1
ATOM 5202 N N . VAL B 1 288 ? 23.152 12.771 54.731 1.00 18.89 285 VAL B N 1
ATOM 5203 C CA . VAL B 1 288 ? 23.361 14.175 54.469 1.00 19.10 285 VAL B CA 1
ATOM 5204 C C . VAL B 1 288 ? 22.572 14.566 53.214 1.00 20.57 285 VAL B C 1
ATOM 5205 O O . VAL B 1 288 ? 22.749 13.964 52.186 1.00 20.53 285 VAL B O 1
ATOM 5209 N N . GLU B 1 289 ? 21.687 15.543 53.347 1.00 19.38 286 GLU B N 1
ATOM 5210 C CA . GLU B 1 289 ? 20.874 16.076 52.273 1.00 21.23 286 GLU B CA 1
ATOM 5211 C C . GLU B 1 289 ? 21.116 17.561 52.106 1.00 20.30 286 GLU B C 1
ATOM 5212 O O . GLU B 1 289 ? 20.878 18.352 53.031 1.00 20.60 286 GLU B O 1
ATOM 5218 N N . VAL B 1 290 ? 21.577 17.950 50.932 1.00 19.21 287 VAL B N 1
ATOM 5219 C CA . VAL B 1 290 ? 21.626 19.326 50.559 1.00 18.51 287 VAL B CA 1
ATOM 5220 C C . VAL B 1 290 ? 20.905 19.446 49.224 1.00 18.96 287 VAL B C 1
ATOM 5221 O O . VAL B 1 290 ? 21.493 19.195 48.172 1.00 18.25 287 VAL B O 1
ATOM 5225 N N . ASP B 1 291 ? 19.634 19.859 49.268 1.00 18.40 288 ASP B N 1
ATOM 5226 C CA . ASP B 1 291 ? 18.774 19.867 48.068 1.00 18.38 288 ASP B CA 1
ATOM 5227 C C . ASP B 1 291 ? 19.189 21.044 47.155 1.00 18.71 288 ASP B C 1
ATOM 5228 O O . ASP B 1 291 ? 19.699 22.093 47.616 1.00 18.52 288 ASP B O 1
ATOM 5233 N N . SER B 1 292 ? 18.993 20.852 45.853 1.00 19.56 289 SER B N 1
ATOM 5234 C CA . SER B 1 292 ? 19.311 21.884 44.875 1.00 19.98 289 SER B CA 1
ATOM 5235 C C . SER B 1 292 ? 20.676 22.492 45.231 1.00 19.28 289 SER B C 1
ATOM 5236 O O . SER B 1 292 ? 20.869 23.702 45.250 1.00 19.14 289 SER B O 1
ATOM 5239 N N . LEU B 1 293 ? 21.649 21.623 45.525 1.00 19.94 290 LEU B N 1
ATOM 5240 C CA . LEU B 1 293 ? 23.042 22.079 45.735 1.00 20.06 290 LEU B CA 1
ATOM 5241 C C . LEU B 1 293 ? 23.586 22.836 44.483 1.00 20.18 290 LEU B C 1
ATOM 5242 O O . LEU B 1 293 ? 24.264 23.853 44.619 1.00 19.69 290 LEU B O 1
ATOM 5247 N N . PHE B 1 294 ? 23.309 22.309 43.286 1.00 19.45 291 PHE B N 1
ATOM 5248 C CA . PHE B 1 294 ? 23.783 22.948 42.025 1.00 21.00 291 PHE B CA 1
ATOM 5249 C C . PHE B 1 294 ? 23.023 22.420 40.827 1.00 21.22 291 PHE B C 1
ATOM 5250 O O . PHE B 1 294 ? 22.744 21.201 40.729 1.00 20.15 291 PHE B O 1
ATOM 5258 N N . ASP B 1 295 ? 22.708 23.334 39.913 1.00 22.39 292 ASP B N 1
ATOM 5259 C CA . ASP B 1 295 ? 21.989 23.015 38.668 1.00 22.99 292 ASP B CA 1
ATOM 5260 C C . ASP B 1 295 ? 20.681 22.292 38.988 1.00 22.51 292 ASP B C 1
ATOM 5261 O O . ASP B 1 295 ? 20.215 21.498 38.164 1.00 21.88 292 ASP B O 1
ATOM 5266 N N . GLY B 1 296 ? 20.100 22.575 40.175 1.00 21.21 293 GLY B N 1
ATOM 5267 C CA . GLY B 1 296 ? 18.852 21.923 40.602 1.00 20.33 293 GLY B CA 1
ATOM 5268 C C . GLY B 1 296 ? 19.041 20.459 41.036 1.00 20.32 293 GLY B C 1
ATOM 5269 O O . GLY B 1 296 ? 18.065 19.789 41.292 1.00 18.19 293 GLY B O 1
ATOM 5270 N N . GLU B 1 297 ? 20.278 19.946 41.074 1.00 19.66 294 GLU B N 1
ATOM 5271 C CA . GLU B 1 297 ? 20.505 18.558 41.540 1.00 19.62 294 GLU B CA 1
ATOM 5272 C C . GLU B 1 297 ? 20.635 18.594 43.071 1.00 19.04 294 GLU B C 1
ATOM 5273 O O . GLU B 1 297 ? 21.314 19.457 43.630 1.00 18.51 294 GLU B O 1
ATOM 5279 N N . ASP B 1 298 ? 19.989 17.631 43.710 1.00 19.06 295 ASP B N 1
ATOM 5280 C CA . ASP B 1 298 ? 20.042 17.389 45.115 1.00 19.79 295 ASP B CA 1
ATOM 5281 C C . ASP B 1 298 ? 21.266 16.518 45.474 1.00 20.49 295 ASP B C 1
ATOM 5282 O O . ASP B 1 298 ? 21.545 15.532 44.766 1.00 22.28 295 ASP B O 1
ATOM 5287 N N . PHE B 1 299 ? 22.007 16.914 46.502 1.00 19.85 296 PHE B N 1
ATOM 5288 C CA . PHE B 1 299 ? 23.109 16.127 47.060 1.00 19.97 296 PHE B CA 1
ATOM 5289 C C . PHE B 1 299 ? 22.570 15.277 48.167 1.00 20.54 296 PHE B C 1
ATOM 5290 O O . PHE B 1 299 ? 21.841 15.772 49.045 1.00 21.10 296 PHE B O 1
ATOM 5298 N N . GLU B 1 300 ? 22.817 13.988 48.114 1.00 20.08 297 GLU B N 1
ATOM 5299 C CA . GLU B 1 300 ? 22.390 13.105 49.153 1.00 20.30 297 GLU B CA 1
ATOM 5300 C C . GLU B 1 300 ? 23.508 12.084 49.341 1.00 20.98 297 GLU B C 1
ATOM 5301 O O . GLU B 1 300 ? 23.952 11.444 48.359 1.00 18.92 297 GLU B O 1
ATOM 5307 N N . SER B 1 301 ? 23.981 11.930 50.562 1.00 20.55 298 SER B N 1
ATOM 5308 C CA . SER B 1 301 ? 25.088 11.002 50.809 1.00 21.75 298 SER B CA 1
ATOM 5309 C C . SER B 1 301 ? 24.951 10.371 52.194 1.00 22.33 298 SER B C 1
ATOM 5310 O O . SER B 1 301 ? 24.774 11.084 53.202 1.00 22.13 298 SER B O 1
ATOM 5313 N N . SER B 1 302 ? 24.982 9.040 52.265 1.00 22.25 299 SER B N 1
ATOM 5314 C CA . SER B 1 302 ? 24.951 8.392 53.557 1.00 22.99 299 SER B CA 1
ATOM 5315 C C . SER B 1 302 ? 26.358 8.475 54.113 1.00 22.88 299 SER B C 1
ATOM 5316 O O . SER B 1 302 ? 27.348 8.042 53.454 1.00 24.17 299 SER B O 1
ATOM 5319 N N . LEU B 1 303 ? 26.481 9.095 55.288 1.00 20.91 300 LEU B N 1
ATOM 5320 C CA . LEU B 1 303 ? 27.784 9.157 55.972 1.00 19.55 300 LEU B CA 1
ATOM 5321 C C . LEU B 1 303 ? 27.764 8.361 57.271 1.00 18.74 300 LEU B C 1
ATOM 5322 O O . LEU B 1 303 ? 26.990 8.668 58.196 1.00 18.24 300 LEU B O 1
ATOM 5327 N N . THR B 1 304 ? 28.592 7.315 57.325 1.00 17.48 301 THR B N 1
ATOM 5328 C CA . THR B 1 304 ? 28.707 6.486 58.498 1.00 16.27 301 THR B CA 1
ATOM 5329 C C . THR B 1 304 ? 29.812 7.024 59.389 1.00 15.38 301 THR B C 1
ATOM 5330 O O . THR B 1 304 ? 30.753 7.670 58.915 1.00 14.45 301 THR B O 1
ATOM 5334 N N . ARG B 1 305 ? 29.707 6.701 60.670 1.00 15.37 302 ARG B N 1
ATOM 5335 C CA . ARG B 1 305 ? 30.810 6.950 61.618 1.00 15.36 302 ARG B CA 1
ATOM 5336 C C . ARG B 1 305 ? 32.109 6.357 61.108 1.00 15.56 302 ARG B C 1
ATOM 5337 O O . ARG B 1 305 ? 33.141 7.038 61.098 1.00 15.60 302 ARG B O 1
ATOM 5345 N N . ALA B 1 306 ? 32.028 5.156 60.578 1.00 14.58 303 ALA B N 1
ATOM 5346 C CA . ALA B 1 306 ? 33.203 4.517 60.014 1.00 15.07 303 ALA B CA 1
ATOM 5347 C C . ALA B 1 306 ? 33.857 5.326 58.900 1.00 14.21 303 ALA B C 1
ATOM 5348 O O . ALA B 1 306 ? 35.071 5.397 58.833 1.00 14.03 303 ALA B O 1
ATOM 5350 N N . ARG B 1 307 ? 33.058 5.867 57.985 1.00 13.95 304 ARG B N 1
ATOM 5351 C CA . ARG B 1 307 ? 33.593 6.656 56.852 1.00 14.90 304 ARG B CA 1
ATOM 5352 C C . ARG B 1 307 ? 34.240 7.981 57.359 1.00 14.94 304 ARG B C 1
ATOM 5353 O O . ARG B 1 307 ? 35.351 8.359 56.977 1.00 11.93 304 ARG B O 1
ATOM 5361 N N . PHE B 1 308 ? 33.552 8.616 58.293 1.00 13.88 305 PHE B N 1
ATOM 5362 C CA . PHE B 1 308 ? 34.061 9.814 58.962 1.00 15.15 305 PHE B CA 1
ATOM 5363 C C . PHE B 1 308 ? 35.396 9.511 59.630 1.00 14.29 305 PHE B C 1
ATOM 5364 O O . PHE B 1 308 ? 36.298 10.303 59.590 1.00 14.41 305 PHE B O 1
ATOM 5372 N N . GLU B 1 309 ? 35.521 8.351 60.257 1.00 15.16 306 GLU B N 1
ATOM 5373 C CA . GLU B 1 309 ? 36.793 8.024 60.948 1.00 15.79 306 GLU B CA 1
ATOM 5374 C C . GLU B 1 309 ? 37.933 7.746 59.969 1.00 16.51 306 GLU B C 1
ATOM 5375 O O . GLU B 1 309 ? 39.073 8.182 60.188 1.00 16.87 306 GLU B O 1
ATOM 5381 N N . ASP B 1 310 ? 37.633 7.055 58.886 1.00 17.02 307 ASP B N 1
ATOM 5382 C CA . ASP B 1 310 ? 38.628 6.805 57.852 1.00 17.42 307 ASP B CA 1
ATOM 5383 C C . ASP B 1 310 ? 39.134 8.109 57.241 1.00 16.94 307 ASP B C 1
ATOM 5384 O O . ASP B 1 310 ? 40.337 8.292 57.035 1.00 15.19 307 ASP B O 1
ATOM 5389 N N . LEU B 1 311 ? 38.208 9.026 56.955 1.00 15.99 308 LEU B N 1
ATOM 5390 C CA . LEU B 1 311 ? 38.560 10.271 56.302 1.00 16.39 308 LEU B CA 1
ATOM 5391 C C . LEU B 1 311 ? 39.497 11.116 57.199 1.00 16.54 308 LEU B C 1
ATOM 5392 O O . LEU B 1 311 ? 40.295 11.872 56.695 1.00 17.05 308 LEU B O 1
ATOM 5397 N N . ASN B 1 312 ? 39.337 11.025 58.518 1.00 15.87 309 ASN B N 1
ATOM 5398 C CA . ASN B 1 312 ? 40.155 11.805 59.439 1.00 15.50 309 ASN B CA 1
ATOM 5399 C C . ASN B 1 312 ? 41.234 10.999 60.187 1.00 15.51 309 ASN B C 1
ATOM 5400 O O . ASN B 1 312 ? 41.837 11.506 61.145 1.00 14.25 309 ASN B O 1
ATOM 5405 N N . ALA B 1 313 ? 41.463 9.752 59.742 1.00 16.42 310 ALA B N 1
ATOM 5406 C CA . ALA B 1 313 ? 42.367 8.790 60.422 1.00 17.49 310 ALA B CA 1
ATOM 5407 C C . ALA B 1 313 ? 43.698 9.390 60.748 1.00 17.57 310 ALA B C 1
ATOM 5408 O O . ALA B 1 313 ? 44.157 9.365 61.892 1.00 18.57 310 ALA B O 1
ATOM 5410 N N . ALA B 1 314 ? 44.334 9.947 59.743 1.00 18.73 311 ALA B N 1
ATOM 5411 C CA . ALA B 1 314 ? 45.694 10.440 59.907 1.00 18.27 311 ALA B CA 1
ATOM 5412 C C . ALA B 1 314 ? 45.721 11.595 60.877 1.00 18.41 311 ALA B C 1
ATOM 5413 O O . ALA B 1 314 ? 46.560 11.638 61.763 1.00 18.75 311 ALA B O 1
ATOM 5415 N N . LEU B 1 315 ? 44.784 12.536 60.734 1.00 18.07 312 LEU B N 1
ATOM 5416 C CA . LEU B 1 315 ? 44.712 13.656 61.657 1.00 17.34 312 LEU B CA 1
ATOM 5417 C C . LEU B 1 315 ? 44.411 13.211 63.114 1.00 17.02 312 LEU B C 1
ATOM 5418 O O . LEU B 1 315 ? 45.013 13.749 64.030 1.00 16.74 312 LEU B O 1
ATOM 5423 N N . PHE B 1 316 ? 43.487 12.277 63.321 1.00 16.88 313 PHE B N 1
ATOM 5424 C CA . PHE B 1 316 ? 43.122 11.850 64.686 1.00 17.19 313 PHE B CA 1
ATOM 5425 C C . PHE B 1 316 ? 44.352 11.215 65.334 1.00 17.89 313 PHE B C 1
ATOM 5426 O O . PHE B 1 316 ? 44.782 11.593 66.447 1.00 17.67 313 PHE B O 1
ATOM 5434 N N . LYS B 1 317 ? 44.980 10.301 64.603 1.00 18.43 314 LYS B N 1
ATOM 5435 C CA . LYS B 1 317 ? 46.152 9.595 65.091 1.00 19.16 314 LYS B CA 1
ATOM 5436 C C . LYS B 1 317 ? 47.290 10.545 65.464 1.00 19.74 314 LYS B C 1
ATOM 5437 O O . LYS B 1 317 ? 48.023 10.313 66.452 1.00 19.38 314 LYS B O 1
ATOM 5443 N N . SER B 1 318 ? 47.444 11.616 64.683 1.00 19.59 315 SER B N 1
ATOM 5444 C CA . SER B 1 318 ? 48.519 12.581 64.904 1.00 18.94 315 SER B CA 1
ATOM 5445 C C . SER B 1 318 ? 48.402 13.332 66.226 1.00 19.28 315 SER B C 1
ATOM 5446 O O . SER B 1 318 ? 49.416 13.815 66.721 1.00 19.17 315 SER B O 1
ATOM 5449 N N . THR B 1 319 ? 47.188 13.414 66.809 1.00 17.71 316 THR B N 1
ATOM 5450 C CA . THR B 1 319 ? 47.032 14.059 68.063 1.00 16.87 316 THR B CA 1
ATOM 5451 C C . THR B 1 319 ? 47.851 13.402 69.157 1.00 18.51 316 THR B C 1
ATOM 5452 O O . THR B 1 319 ? 48.190 14.103 70.128 1.00 18.91 316 THR B O 1
ATOM 5456 N N . LEU B 1 320 ? 48.220 12.104 69.012 1.00 18.97 317 LEU B N 1
ATOM 5457 C CA . LEU B 1 320 ? 49.036 11.428 70.044 1.00 19.18 317 LEU B CA 1
ATOM 5458 C C . LEU B 1 320 ? 50.529 11.841 70.043 1.00 21.06 317 LEU B C 1
ATOM 5459 O O . LEU B 1 320 ? 51.224 11.721 71.050 1.00 22.01 317 LEU B O 1
ATOM 5464 N N . GLU B 1 321 ? 51.017 12.334 68.918 1.00 21.81 318 GLU B N 1
ATOM 5465 C CA . GLU B 1 321 ? 52.422 12.659 68.799 1.00 22.64 318 GLU B CA 1
ATOM 5466 C C . GLU B 1 321 ? 52.837 13.768 69.765 1.00 22.39 318 GLU B C 1
ATOM 5467 O O . GLU B 1 321 ? 53.829 13.601 70.480 1.00 21.05 318 GLU B O 1
ATOM 5473 N N . PRO B 1 322 ? 52.066 14.875 69.829 1.00 21.47 319 PRO B N 1
ATOM 5474 C CA . PRO B 1 322 ? 52.448 15.843 70.855 1.00 20.94 319 PRO B CA 1
ATOM 5475 C C . PRO B 1 322 ? 52.307 15.334 72.292 1.00 20.04 319 PRO B C 1
ATOM 5476 O O . PRO B 1 322 ? 53.023 15.821 73.155 1.00 19.10 319 PRO B O 1
ATOM 5480 N N . VAL B 1 323 ? 51.414 14.374 72.545 1.00 19.74 320 VAL B N 1
ATOM 5481 C CA . VAL B 1 323 ? 51.306 13.747 73.870 1.00 19.63 320 VAL B CA 1
ATOM 5482 C C . VAL B 1 323 ? 52.654 13.023 74.221 1.00 20.63 320 VAL B C 1
ATOM 5483 O O . VAL B 1 323 ? 53.214 13.163 75.306 1.00 19.05 320 VAL B O 1
ATOM 5487 N N . GLU B 1 324 ? 53.118 12.220 73.293 1.00 21.34 321 GLU B N 1
ATOM 5488 C CA . GLU B 1 324 ? 54.395 11.534 73.430 1.00 23.38 321 GLU B CA 1
ATOM 5489 C C . GLU B 1 324 ? 55.528 12.518 73.666 1.00 22.75 321 GLU B C 1
ATOM 5490 O O . GLU B 1 324 ? 56.379 12.314 74.558 1.00 22.67 321 GLU B O 1
ATOM 5496 N N . GLN B 1 325 ? 55.515 13.597 72.898 1.00 22.66 322 GLN B N 1
ATOM 5497 C CA . GLN B 1 325 ? 56.591 14.585 72.928 1.00 23.27 322 GLN B CA 1
ATOM 5498 C C . GLN B 1 325 ? 56.675 15.271 74.300 1.00 23.07 322 GLN B C 1
ATOM 5499 O O . GLN B 1 325 ? 57.755 15.479 74.844 1.00 22.17 322 GLN B O 1
ATOM 5505 N N . VAL B 1 326 ? 55.529 15.643 74.836 1.00 21.63 323 VAL B N 1
ATOM 5506 C CA . VAL B 1 326 ? 55.483 16.306 76.111 1.00 21.97 323 VAL B CA 1
ATOM 5507 C C . VAL B 1 326 ? 55.922 15.341 77.261 1.00 22.79 323 VAL B C 1
ATOM 5508 O O . VAL B 1 326 ? 56.576 15.762 78.235 1.00 23.16 323 VAL B O 1
ATOM 5512 N N . LEU B 1 327 ? 55.605 14.054 77.157 1.00 23.30 324 LEU B N 1
ATOM 5513 C CA . LEU B 1 327 ? 56.050 13.123 78.209 1.00 23.98 324 LEU B CA 1
ATOM 5514 C C . LEU B 1 327 ? 57.590 12.976 78.170 1.00 25.37 324 LEU B C 1
ATOM 5515 O O . LEU B 1 327 ? 58.267 13.003 79.211 1.00 24.78 324 LEU B O 1
ATOM 5520 N N . LYS B 1 328 ? 58.118 12.784 76.971 1.00 26.16 325 LYS B N 1
ATOM 5521 C CA . LYS B 1 328 ? 59.539 12.766 76.762 1.00 27.61 325 LYS B CA 1
ATOM 5522 C C . LYS B 1 328 ? 60.228 13.997 77.339 1.00 28.13 325 LYS B C 1
ATOM 5523 O O . LYS B 1 328 ? 61.157 13.865 78.161 1.00 28.16 325 LYS B O 1
ATOM 5529 N N . ASP B 1 329 ? 59.816 15.174 76.872 1.00 28.22 326 ASP B N 1
ATOM 5530 C CA . ASP B 1 329 ? 60.478 16.415 77.229 1.00 29.39 326 ASP B CA 1
ATOM 5531 C C . ASP B 1 329 ? 60.486 16.647 78.745 1.00 29.29 326 ASP B C 1
ATOM 5532 O O . ASP B 1 329 ? 61.462 17.138 79.303 1.00 30.13 326 ASP B O 1
ATOM 5537 N N . ALA B 1 330 ? 59.395 16.302 79.405 1.00 28.90 327 ALA B N 1
ATOM 5538 C CA . ALA B 1 330 ? 59.297 16.513 80.830 1.00 28.98 327 ALA B CA 1
ATOM 5539 C C . ALA B 1 330 ? 59.978 15.346 81.583 1.00 29.02 327 ALA B C 1
ATOM 5540 O O . ALA B 1 330 ? 60.120 15.413 82.795 1.00 28.80 327 ALA B O 1
ATOM 5542 N N . LYS B 1 331 ? 60.373 14.297 80.867 1.00 28.50 328 LYS B N 1
ATOM 5543 C CA . LYS B 1 331 ? 60.920 13.091 81.494 1.00 29.55 328 LYS B CA 1
ATOM 5544 C C . LYS B 1 331 ? 59.934 12.504 82.487 1.00 29.63 328 LYS B C 1
ATOM 5545 O O . LYS B 1 331 ? 60.330 12.146 83.616 1.00 29.38 328 LYS B O 1
ATOM 5551 N N . ILE B 1 332 ? 58.661 12.456 82.089 1.00 28.97 329 ILE B N 1
ATOM 5552 C CA . ILE B 1 332 ? 57.590 11.897 82.895 1.00 29.03 329 ILE B CA 1
ATOM 5553 C C . ILE B 1 332 ? 56.998 10.698 82.134 1.00 28.29 329 ILE B C 1
ATOM 5554 O O . ILE B 1 332 ? 56.741 10.768 80.930 1.00 28.50 329 ILE B O 1
ATOM 5559 N N . SER B 1 333 ? 56.786 9.611 82.862 1.00 26.60 330 SER B N 1
ATOM 5560 C CA . SER B 1 333 ? 56.130 8.429 82.365 1.00 26.54 330 SER B CA 1
ATOM 5561 C C . SER B 1 333 ? 54.620 8.522 82.520 1.00 26.07 330 SER B C 1
ATOM 5562 O O . SER B 1 333 ? 54.109 9.293 83.327 1.00 26.85 330 SER B O 1
ATOM 5565 N N . LYS B 1 334 ? 53.897 7.711 81.764 1.00 24.98 331 LYS B N 1
ATOM 5566 C CA . LYS B 1 334 ? 52.435 7.737 81.810 1.00 24.14 331 LYS B CA 1
ATOM 5567 C C . LYS B 1 334 ? 51.914 7.509 83.218 1.00 23.96 331 LYS B C 1
ATOM 5568 O O . LYS B 1 334 ? 50.938 8.163 83.663 1.00 22.62 331 LYS B O 1
ATOM 5574 N N . SER B 1 335 ? 52.518 6.537 83.910 1.00 22.19 332 SER B N 1
ATOM 5575 C CA . SER B 1 335 ? 52.039 6.173 85.220 1.00 23.01 332 SER B CA 1
ATOM 5576 C C . SER B 1 335 ? 52.098 7.367 86.177 1.00 22.41 332 SER B C 1
ATOM 5577 O O . SER B 1 335 ? 51.335 7.403 87.146 1.00 22.83 332 SER B O 1
ATOM 5580 N N . GLN B 1 336 ? 52.996 8.330 85.933 1.00 21.21 333 GLN B N 1
ATOM 5581 C CA . GLN B 1 336 ? 53.114 9.508 86.810 1.00 21.52 333 GLN B CA 1
ATOM 5582 C C . GLN B 1 336 ? 52.041 10.602 86.554 1.00 21.36 333 GLN B C 1
ATOM 5583 O O . GLN B 1 336 ? 51.937 11.565 87.297 1.00 20.62 333 GLN B O 1
ATOM 5589 N N . ILE B 1 337 ? 51.257 10.458 85.496 1.00 21.22 334 ILE B N 1
ATOM 5590 C CA . ILE B 1 337 ? 50.237 11.483 85.162 1.00 20.20 334 ILE B CA 1
ATOM 5591 C C . ILE B 1 337 ? 49.022 11.184 86.048 1.00 19.50 334 ILE B C 1
ATOM 5592 O O . ILE B 1 337 ? 48.398 10.125 85.911 1.00 18.17 334 ILE B O 1
ATOM 5597 N N . ASP B 1 338 ? 48.697 12.098 86.946 1.00 18.59 335 ASP B N 1
ATOM 5598 C CA . ASP B 1 338 ? 47.537 11.945 87.835 1.00 20.23 335 ASP B CA 1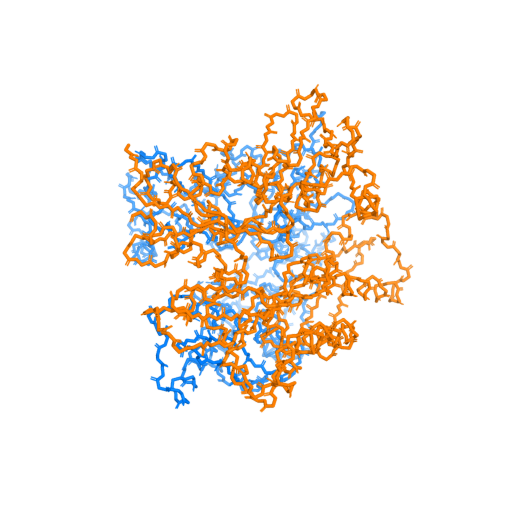
ATOM 5599 C C . ASP B 1 338 ? 46.171 12.084 87.145 1.00 20.59 335 ASP B C 1
ATOM 5600 O O . ASP B 1 338 ? 45.252 11.332 87.450 1.00 21.58 335 ASP B O 1
ATOM 5605 N N . GLU B 1 339 ? 46.049 13.053 86.240 1.00 19.89 336 GLU B N 1
ATOM 5606 C CA . GLU B 1 339 ? 44.783 13.336 85.501 1.00 20.08 336 GLU B CA 1
ATOM 5607 C C . GLU B 1 339 ? 45.059 13.762 84.090 1.00 18.10 336 GLU B C 1
ATOM 5608 O O . GLU B 1 339 ? 45.988 14.492 83.866 1.00 17.47 336 GLU B O 1
ATOM 5614 N N . VAL B 1 340 ? 44.209 13.329 83.166 1.00 16.47 337 VAL B N 1
ATOM 5615 C CA . VAL B 1 340 ? 44.281 13.752 81.755 1.00 16.86 337 VAL B CA 1
ATOM 5616 C C . VAL B 1 340 ? 42.988 14.441 81.476 1.00 16.32 337 VAL B C 1
ATOM 5617 O O . VAL B 1 340 ? 41.954 13.827 81.641 1.00 18.02 337 VAL B O 1
ATOM 5621 N N . VAL B 1 341 ? 43.045 15.707 81.075 1.00 16.20 338 VAL B N 1
ATOM 5622 C CA . VAL B 1 341 ? 41.869 16.555 80.975 1.00 16.04 338 VAL B CA 1
ATOM 5623 C C . VAL B 1 341 ? 41.616 16.834 79.512 1.00 15.24 338 VAL B C 1
ATOM 5624 O O . VAL B 1 341 ? 42.538 17.184 78.773 1.00 17.14 338 VAL B O 1
ATOM 5628 N N . LEU B 1 342 ? 40.363 16.678 79.099 1.00 14.64 339 LEU B N 1
ATOM 5629 C CA . LEU B 1 342 ? 39.968 16.933 77.731 1.00 14.69 339 LEU B CA 1
ATOM 5630 C C . LEU B 1 342 ? 39.358 18.361 77.605 1.00 13.51 339 LEU B C 1
ATOM 5631 O O . LEU B 1 342 ? 38.385 18.747 78.288 1.00 13.74 339 LEU B O 1
ATOM 5636 N N . VAL B 1 343 ? 39.984 19.144 76.764 1.00 12.82 340 VAL B N 1
ATOM 5637 C CA . VAL B 1 343 ? 39.496 20.475 76.480 1.00 13.48 340 VAL B CA 1
ATOM 5638 C C . VAL B 1 343 ? 39.159 20.633 74.995 1.00 12.52 340 VAL B C 1
ATOM 5639 O O . VAL B 1 343 ? 39.872 20.157 74.098 1.00 12.62 340 VAL B O 1
ATOM 5643 N N . GLY B 1 344 ? 38.088 21.350 74.746 1.00 12.75 341 GLY B N 1
ATOM 5644 C CA . GLY B 1 344 ? 37.613 21.547 73.373 1.00 14.41 341 GLY B CA 1
ATOM 5645 C C . GLY B 1 344 ? 36.607 20.503 72.933 1.00 14.91 341 GLY B C 1
ATOM 5646 O O . GLY B 1 344 ? 36.734 19.293 73.184 1.00 11.89 341 GLY B O 1
ATOM 5647 N N . GLY B 1 345 ? 35.583 20.999 72.236 1.00 15.93 342 GLY B N 1
ATOM 5648 C CA . GLY B 1 345 ? 34.481 20.133 71.828 1.00 16.20 342 GLY B CA 1
ATOM 5649 C C . GLY B 1 345 ? 34.838 18.985 70.935 1.00 15.50 342 GLY B C 1
ATOM 5650 O O . GLY B 1 345 ? 34.208 17.934 71.007 1.00 15.47 342 GLY B O 1
ATOM 5651 N N . SER B 1 346 ? 35.882 19.143 70.123 1.00 14.91 343 SER B N 1
ATOM 5652 C CA . SER B 1 346 ? 36.328 18.068 69.293 1.00 14.67 343 SER B CA 1
ATOM 5653 C C . SER B 1 346 ? 36.760 16.864 70.086 1.00 14.98 343 SER B C 1
ATOM 5654 O O . SER B 1 346 ? 36.920 15.777 69.513 1.00 13.76 343 SER B O 1
ATOM 5657 N N . THR B 1 347 ? 37.080 17.056 71.365 1.00 13.61 344 THR B N 1
ATOM 5658 C CA . THR B 1 347 ? 37.531 15.942 72.162 1.00 13.72 344 THR B CA 1
ATOM 5659 C C . THR B 1 347 ? 36.367 14.989 72.478 1.00 14.53 344 THR B C 1
ATOM 5660 O O . THR B 1 347 ? 36.625 13.884 72.922 1.00 14.20 344 THR B O 1
ATOM 5664 N N . ARG B 1 348 ? 35.113 15.401 72.229 1.00 14.20 345 ARG B N 1
ATOM 5665 C CA . ARG B 1 348 ? 33.964 14.461 72.315 1.00 14.09 345 ARG B CA 1
ATOM 5666 C C . ARG B 1 348 ? 33.840 13.465 71.131 1.00 14.20 345 ARG B C 1
ATOM 5667 O O . ARG B 1 348 ? 33.029 12.553 71.188 1.00 14.51 345 ARG B O 1
ATOM 5675 N N . ILE B 1 349 ? 34.635 13.640 70.080 1.00 13.10 346 ILE B N 1
ATOM 5676 C CA . ILE B 1 349 ? 34.635 12.712 68.958 1.00 13.14 346 ILE B CA 1
ATOM 5677 C C . ILE B 1 349 ? 35.049 11.317 69.458 1.00 13.47 346 ILE B C 1
ATOM 5678 O O . ILE B 1 349 ? 36.118 11.196 70.024 1.00 12.10 346 ILE B O 1
ATOM 5683 N N . PRO B 1 350 ? 34.181 10.290 69.291 1.00 13.81 347 PRO B N 1
ATOM 5684 C CA . PRO B 1 350 ? 34.446 9.017 69.972 1.00 14.11 347 PRO B CA 1
ATOM 5685 C C . PRO B 1 350 ? 35.779 8.418 69.628 1.00 13.90 347 PRO B C 1
ATOM 5686 O O . PRO B 1 350 ? 36.465 7.901 70.542 1.00 14.33 347 PRO B O 1
ATOM 5690 N N . LYS B 1 351 ? 36.152 8.503 68.359 1.00 13.44 348 LYS B N 1
ATOM 5691 C CA . LYS B 1 351 ? 37.465 8.003 67.938 1.00 14.78 348 LYS B CA 1
ATOM 5692 C C . LYS B 1 351 ? 38.651 8.687 68.651 1.00 15.22 348 LYS B C 1
ATOM 5693 O O . LYS B 1 351 ? 39.633 8.010 69.027 1.00 15.04 348 LYS B O 1
ATOM 5699 N N . VAL B 1 352 ? 38.574 10.008 68.811 1.00 14.63 349 VAL B N 1
ATOM 5700 C CA . VAL B 1 352 ? 39.638 10.745 69.467 1.00 15.02 349 VAL B CA 1
ATOM 5701 C C . VAL B 1 352 ? 39.729 10.293 70.919 1.00 15.70 349 VAL B C 1
ATOM 5702 O O . VAL B 1 352 ? 40.830 10.067 71.429 1.00 14.61 349 VAL B O 1
ATOM 5706 N N . GLN B 1 353 ? 38.579 10.101 71.573 1.00 14.93 350 GLN B N 1
ATOM 5707 C CA . GLN B 1 353 ? 38.578 9.634 72.930 1.00 15.20 350 GLN B CA 1
ATOM 5708 C C . GLN B 1 353 ? 39.167 8.242 73.066 1.00 16.42 350 GLN B C 1
ATOM 5709 O O . GLN B 1 353 ? 39.954 7.993 74.016 1.00 14.74 350 GLN B O 1
ATOM 5715 N N . LYS B 1 354 ? 38.847 7.365 72.117 1.00 16.76 351 LYS B N 1
ATOM 5716 C CA A LYS B 1 354 ? 39.316 5.984 72.180 0.60 17.85 351 LYS B CA 1
ATOM 5717 C CA B LYS B 1 354 ? 39.323 5.971 72.190 0.40 17.34 351 LYS B CA 1
ATOM 5718 C C . LYS B 1 354 ? 40.836 5.911 71.999 1.00 17.26 351 LYS B C 1
ATOM 5719 O O . LYS B 1 354 ? 41.530 5.176 72.710 1.00 17.27 351 LYS B O 1
ATOM 5730 N N . LEU B 1 355 ? 41.365 6.686 71.076 1.00 17.39 352 LEU B N 1
ATOM 5731 C CA . LEU B 1 355 ? 42.793 6.687 70.849 1.00 17.83 352 LEU B CA 1
ATOM 5732 C C . LEU B 1 355 ? 43.591 7.156 72.113 1.00 18.29 352 LEU B C 1
ATOM 5733 O O . LEU B 1 355 ? 44.581 6.522 72.554 1.00 16.96 352 LEU B O 1
ATOM 5738 N N . LEU B 1 356 ? 43.164 8.276 72.676 1.00 17.75 353 LEU B N 1
ATOM 5739 C CA . LEU B 1 356 ? 43.808 8.828 73.846 1.00 18.72 353 LEU B CA 1
ATOM 5740 C C . LEU B 1 356 ? 43.625 7.886 75.039 1.00 19.41 353 LEU B C 1
ATOM 5741 O O . LEU B 1 356 ? 44.557 7.688 75.821 1.00 18.48 353 LEU B O 1
ATOM 5746 N N . SER B 1 357 ? 42.443 7.277 75.135 1.00 19.27 354 SER B N 1
ATOM 5747 C CA . SER B 1 357 ? 42.157 6.386 76.231 1.00 20.36 354 SER B CA 1
ATOM 5748 C C . SER B 1 357 ? 43.022 5.131 76.140 1.00 20.38 354 SER B C 1
ATOM 5749 O O . SER B 1 357 ? 43.609 4.718 77.145 1.00 19.89 354 SER B O 1
ATOM 5752 N N . ASP B 1 358 ? 43.166 4.566 74.935 1.00 20.42 355 ASP B N 1
ATOM 5753 C CA . ASP B 1 358 ? 44.091 3.458 74.721 1.00 20.45 355 ASP B CA 1
ATOM 5754 C C . ASP B 1 358 ? 45.548 3.844 74.989 1.00 20.77 355 ASP B C 1
ATOM 5755 O O . ASP B 1 358 ? 46.317 3.057 75.566 1.00 19.43 355 ASP B O 1
ATOM 5760 N N . PHE B 1 359 ? 45.952 5.017 74.505 1.00 21.18 356 PHE B N 1
ATOM 5761 C CA . PHE B 1 359 ? 47.312 5.512 74.806 1.00 21.91 356 PHE B CA 1
ATOM 5762 C C . PHE B 1 359 ? 47.616 5.464 76.320 1.00 21.81 356 PHE B C 1
ATOM 5763 O O . PHE B 1 359 ? 48.708 5.072 76.747 1.00 20.89 356 PHE B O 1
ATOM 5771 N N . PHE B 1 360 ? 46.625 5.859 77.116 1.00 20.78 357 PHE B N 1
ATOM 5772 C CA . PHE B 1 360 ? 46.756 5.873 78.542 1.00 21.03 357 PHE B CA 1
ATOM 5773 C C . PHE B 1 360 ? 46.223 4.590 79.189 1.00 20.93 357 PHE B C 1
ATOM 5774 O O . PHE B 1 360 ? 45.918 4.578 80.363 1.00 19.91 357 PHE B O 1
ATOM 5782 N N . ASP B 1 361 ? 46.147 3.510 78.423 1.00 20.51 358 ASP B N 1
ATOM 5783 C CA . ASP B 1 361 ? 45.846 2.198 78.977 1.00 21.31 358 ASP B CA 1
ATOM 5784 C C . ASP B 1 361 ? 44.540 2.164 79.749 1.00 20.81 358 ASP B C 1
ATOM 5785 O O . ASP B 1 361 ? 44.462 1.500 80.766 1.00 20.37 358 ASP B O 1
ATOM 5790 N N . GLY B 1 362 ? 43.510 2.859 79.251 1.00 19.80 359 GLY B N 1
ATOM 5791 C CA . GLY B 1 362 ? 42.175 2.783 79.850 1.00 19.44 359 GLY B CA 1
ATOM 5792 C C . GLY B 1 362 ? 41.975 3.735 80.996 1.00 19.32 359 GLY B C 1
ATOM 5793 O O . GLY B 1 362 ? 40.943 3.718 81.654 1.00 17.83 359 GLY B O 1
ATOM 5794 N N . LYS B 1 363 ? 42.949 4.602 81.229 1.00 21.24 360 LYS B N 1
ATOM 5795 C CA . LYS B 1 363 ? 42.838 5.609 82.286 1.00 22.04 360 LYS B CA 1
ATOM 5796 C C . LYS B 1 363 ? 41.557 6.424 82.071 1.00 22.59 360 LYS B C 1
ATOM 5797 O O . LYS B 1 363 ? 41.281 6.860 80.970 1.00 22.74 360 LYS B O 1
ATOM 5803 N N . GLN B 1 364 ? 40.778 6.602 83.122 1.00 23.01 361 GLN B N 1
ATOM 5804 C CA A GLN B 1 364 ? 39.641 7.510 83.079 0.60 24.24 361 GLN B CA 1
ATOM 5805 C CA B GLN B 1 364 ? 39.640 7.507 83.076 0.40 23.89 361 GLN B CA 1
ATOM 5806 C C . GLN B 1 364 ? 40.102 8.928 82.726 1.00 23.43 361 GLN B C 1
ATOM 5807 O O . GLN B 1 364 ? 41.080 9.456 83.312 1.00 24.01 361 GLN B O 1
ATOM 5818 N N . LEU B 1 365 ? 39.415 9.546 81.758 1.00 22.64 362 LEU B N 1
ATOM 5819 C CA . LEU B 1 365 ? 39.705 10.899 81.319 1.00 21.49 362 LEU B CA 1
ATOM 5820 C C . LEU B 1 365 ? 38.792 11.887 82.035 1.00 21.21 362 LEU B C 1
ATOM 5821 O O . LEU B 1 365 ? 37.620 11.571 82.338 1.00 23.66 362 LEU B O 1
ATOM 5826 N N . GLU B 1 366 ? 39.337 13.034 82.418 1.00 19.28 363 GLU B N 1
ATOM 5827 C CA . GLU B 1 366 ? 38.527 14.106 83.026 1.00 19.92 363 GLU B CA 1
ATOM 5828 C C . GLU B 1 366 ? 37.820 14.927 81.942 1.00 17.88 363 GLU B C 1
ATOM 5829 O O . GLU B 1 366 ? 38.447 15.670 81.191 1.00 17.18 363 GLU B O 1
ATOM 5835 N N . LYS B 1 367 ? 36.521 14.784 81.854 1.00 17.01 364 LYS B N 1
ATOM 5836 C CA . LYS B 1 367 ? 35.756 15.392 80.739 1.00 16.67 364 LYS B CA 1
ATOM 5837 C C . LYS B 1 367 ? 34.340 15.760 81.120 1.00 17.12 364 LYS B C 1
ATOM 5838 O O . LYS B 1 367 ? 33.482 15.987 80.225 1.00 18.17 364 LYS B O 1
ATOM 5844 N N . SER B 1 368 ? 34.078 15.826 82.433 1.00 17.16 365 SER B N 1
ATOM 5845 C CA . SER B 1 368 ? 32.745 16.074 82.967 1.00 16.95 365 SER B CA 1
ATOM 5846 C C . SER B 1 368 ? 32.394 17.570 82.974 1.00 16.79 365 SER B C 1
ATOM 5847 O O . SER B 1 368 ? 31.249 17.915 83.176 1.00 18.44 365 SER B O 1
ATOM 5850 N N . ILE B 1 369 ? 33.343 18.460 82.780 1.00 14.96 366 ILE B N 1
ATOM 5851 C CA . ILE B 1 369 ? 33.000 19.871 82.478 1.00 14.13 366 ILE B CA 1
ATOM 5852 C C . ILE B 1 369 ? 32.989 20.061 80.967 1.00 14.23 366 ILE B C 1
ATOM 5853 O O . ILE B 1 369 ? 33.912 19.625 80.267 1.00 13.42 366 ILE B O 1
ATOM 5858 N N . ASN B 1 370 ? 31.960 20.708 80.441 1.00 14.56 367 ASN B N 1
ATOM 5859 C CA . ASN B 1 370 ? 31.828 20.801 78.974 1.00 13.92 367 ASN B CA 1
ATOM 5860 C C . ASN B 1 370 ? 33.163 21.286 78.432 1.00 14.99 367 ASN B C 1
ATOM 5861 O O . ASN B 1 370 ? 33.712 22.347 78.875 1.00 14.30 367 ASN B O 1
ATOM 5866 N N . PRO B 1 371 ? 33.743 20.514 77.513 1.00 14.32 368 PRO B N 1
ATOM 5867 C CA . PRO B 1 371 ? 35.092 20.878 77.107 1.00 15.00 368 PRO B CA 1
ATOM 5868 C C . PRO B 1 371 ? 35.223 22.247 76.435 1.00 14.23 368 PRO B C 1
ATOM 5869 O O . PRO B 1 371 ? 36.299 22.798 76.431 1.00 13.92 368 PRO B O 1
ATOM 5873 N N . ASP B 1 372 ? 34.170 22.743 75.794 1.00 14.25 369 ASP B N 1
ATOM 5874 C CA . ASP B 1 372 ? 34.217 24.107 75.268 1.00 15.56 369 ASP B CA 1
ATOM 5875 C C . ASP B 1 372 ? 34.182 25.198 76.321 1.00 14.40 369 ASP B C 1
ATOM 5876 O O . ASP B 1 372 ? 34.374 26.360 75.992 1.00 14.88 369 ASP B O 1
ATOM 5881 N N . GLU B 1 373 ? 33.818 24.831 77.545 1.00 14.93 370 GLU B N 1
ATOM 5882 C CA . GLU B 1 373 ? 33.552 25.754 78.632 1.00 14.28 370 GLU B CA 1
ATOM 5883 C C . GLU B 1 373 ? 34.587 25.743 79.762 1.00 14.91 370 GLU B C 1
ATOM 5884 O O . GLU B 1 373 ? 34.572 26.625 80.617 1.00 14.54 370 GLU B O 1
ATOM 5890 N N . ALA B 1 374 ? 35.455 24.741 79.787 1.00 16.47 371 ALA B N 1
ATOM 5891 C CA . ALA B 1 374 ? 36.332 24.486 80.944 1.00 15.08 371 ALA B CA 1
ATOM 5892 C C . ALA B 1 374 ? 37.302 25.631 81.190 1.00 15.94 371 ALA B C 1
ATOM 5893 O O . ALA B 1 374 ? 37.508 26.068 82.337 1.00 15.18 371 ALA B O 1
ATOM 5895 N N . VAL B 1 375 ? 37.906 26.112 80.123 1.00 14.39 372 VAL B N 1
ATOM 5896 C CA . VAL B 1 375 ? 38.823 27.241 80.265 1.00 15.23 372 VAL B CA 1
ATOM 5897 C C . VAL B 1 375 ? 38.171 28.509 80.855 1.00 13.70 372 VAL B C 1
ATOM 5898 O O . VAL B 1 375 ? 38.717 29.135 81.776 1.00 13.89 372 VAL B O 1
ATOM 5902 N N . ALA B 1 376 ? 37.032 28.936 80.308 1.00 13.94 373 ALA B N 1
ATOM 5903 C CA . ALA B 1 376 ? 36.307 30.052 80.920 1.00 13.48 373 ALA B CA 1
ATOM 5904 C C . ALA B 1 376 ? 35.993 29.791 82.386 1.00 15.34 373 ALA B C 1
ATOM 5905 O O . ALA B 1 376 ? 36.097 30.675 83.235 1.00 14.97 373 ALA B O 1
ATOM 5907 N N . TYR B 1 377 ? 35.543 28.583 82.649 1.00 16.62 374 TYR B N 1
ATOM 5908 C CA . TYR B 1 377 ? 35.164 28.146 83.996 1.00 16.62 374 TYR B CA 1
ATOM 5909 C C . TYR B 1 377 ? 36.329 28.387 84.982 1.00 16.80 374 TYR B C 1
ATOM 5910 O O . TYR B 1 377 ? 36.148 28.980 86.016 1.00 17.05 374 TYR B O 1
ATOM 5919 N N . GLY B 1 378 ? 37.531 27.960 84.615 1.00 17.03 375 GLY B N 1
ATOM 5920 C CA . GLY B 1 378 ? 38.686 28.138 85.433 1.00 16.81 375 GLY B CA 1
ATOM 5921 C C . GLY B 1 378 ? 39.148 29.568 85.593 1.00 17.50 375 GLY B C 1
ATOM 5922 O O . GLY B 1 378 ? 39.587 29.943 86.679 1.00 16.84 375 GLY B O 1
ATOM 5923 N N . ALA B 1 379 ? 39.069 30.346 84.512 1.00 17.11 376 ALA B N 1
ATOM 5924 C CA . ALA B 1 379 ? 39.277 31.768 84.534 1.00 18.08 376 ALA B CA 1
ATOM 5925 C C . ALA B 1 379 ? 38.351 32.444 85.531 1.00 18.86 376 ALA B C 1
ATOM 5926 O O . ALA B 1 379 ? 38.801 33.353 86.245 1.00 18.25 376 ALA B O 1
ATOM 5928 N N . ALA B 1 380 ? 37.086 32.002 85.570 1.00 18.38 377 ALA B N 1
ATOM 5929 C CA . ALA B 1 380 ? 36.101 32.547 86.525 1.00 19.49 377 ALA B CA 1
ATOM 5930 C C . ALA B 1 380 ? 36.507 32.206 87.953 1.00 19.88 377 ALA B C 1
ATOM 5931 O O . ALA B 1 380 ? 36.413 33.025 88.818 1.00 18.99 377 ALA B O 1
ATOM 5933 N N . VAL B 1 381 ? 36.938 30.972 88.171 1.00 21.20 378 VAL B N 1
ATOM 5934 C CA . VAL B 1 381 ? 37.347 30.544 89.490 1.00 22.12 378 VAL B CA 1
ATOM 5935 C C . VAL B 1 381 ? 38.466 31.457 89.991 1.00 22.35 378 VAL B C 1
ATOM 5936 O O . VAL B 1 381 ? 38.402 32.028 91.132 1.00 22.58 378 VAL B O 1
ATOM 5940 N N . GLN B 1 382 ? 39.453 31.668 89.121 1.00 22.88 379 GLN B N 1
ATOM 5941 C CA . GLN B 1 382 ? 40.590 32.551 89.411 1.00 23.01 379 GLN B CA 1
ATOM 5942 C C . GLN B 1 382 ? 40.198 34.014 89.618 1.00 23.34 379 GLN B C 1
ATOM 5943 O O . GLN B 1 382 ? 40.718 34.685 90.535 1.00 23.91 379 GLN B O 1
ATOM 5949 N N . GLY B 1 383 ? 39.284 34.542 88.809 1.00 22.19 380 GLY B N 1
ATOM 5950 C CA . GLY B 1 383 ? 38.767 35.885 89.061 1.00 22.87 380 GLY B CA 1
ATOM 5951 C C . GLY B 1 383 ? 38.128 36.037 90.474 1.00 24.03 380 GLY B C 1
ATOM 5952 O O . GLY B 1 383 ? 38.272 37.084 91.114 1.00 23.23 380 GLY B O 1
ATOM 5953 N N . ALA B 1 384 ? 37.510 34.968 90.972 1.00 24.27 381 ALA B N 1
ATOM 5954 C CA . ALA B 1 384 ? 36.865 34.973 92.305 1.00 25.55 381 ALA B CA 1
ATOM 5955 C C . ALA B 1 384 ? 37.894 34.842 93.422 1.00 26.42 381 ALA B C 1
ATOM 5956 O O . ALA B 1 384 ? 37.722 35.393 94.499 1.00 27.03 381 ALA B O 1
ATOM 5958 N N . ILE B 1 385 ? 38.982 34.135 93.158 1.00 28.21 382 ILE B N 1
ATOM 5959 C CA . ILE B 1 385 ? 40.112 34.110 94.079 1.00 28.48 382 ILE B CA 1
ATOM 5960 C C . ILE B 1 385 ? 40.689 35.512 94.246 1.00 29.14 382 ILE B C 1
ATOM 5961 O O . ILE B 1 385 ? 41.058 35.877 95.349 1.00 29.89 382 ILE B O 1
ATOM 5966 N N . LEU B 1 386 ? 40.706 36.312 93.180 1.00 28.89 383 LEU B N 1
ATOM 5967 C CA . LEU B 1 386 ? 41.421 37.583 93.159 1.00 28.44 383 LEU B CA 1
ATOM 5968 C C . LEU B 1 386 ? 40.524 38.763 93.474 1.00 28.90 383 LEU B C 1
ATOM 5969 O O . LEU B 1 386 ? 40.953 39.917 93.384 1.00 29.26 383 LEU B O 1
ATOM 5974 N N . THR B 1 387 ? 39.286 38.486 93.858 1.00 28.77 384 THR B N 1
ATOM 5975 C CA . THR B 1 387 ? 38.357 39.541 94.251 1.00 29.49 384 THR B CA 1
ATOM 5976 C C . THR B 1 387 ? 37.755 39.167 95.601 1.00 30.21 384 THR B C 1
ATOM 5977 O O . THR B 1 387 ? 38.303 38.302 96.302 1.00 30.76 384 THR B O 1
#

Secondary structure (DSSP, 8-state):
-TTB-SS-EEEE--SSEEEEEEESSSEEEPP-TTS-SSEE--EEE-SS-EEESHHHHHTGGGSGGGEE--GGGTTT--TT-HHHHHHHTT-SSEEEEETTEEEEEEEETTEEEEE-HHHHHHHHHHHHHHHHHHHHTSB--EEEEEE-TT--HHHHHHHHHHHHHTT-EEEEEEEHHHHHHHHTTTTTT--SS-EEEEEEEE-SS-EEEEEEEEETTEEEEEEEEEETT--HHHHHHHHHHHHHHHHHHHH----TT-HHHHHHHHHHHHHHHHHTTTSSEEEEEEEEEETTEEEEEEEEHHHHHHHTHHHHHHTHHHHHHHHHHHT--GGG--EEEEESGGGGSHHHHHHHHHHTTTPPPB--S-TTTHHHHHHHHHHHHH-/-B--SEEEEEE-SSEEEEEEESSSEEE---TTS-SSEE--EEE-SS-EEETHHHHTTTTT-GGGEE--GGGTTT--TT-HHHHHHHTT-SSEEEEETTEEEEEEEETTEEEEE-HHHHHHHHHHHHHHHHHHHHTSB--EEEEEE-TT--HHHHHHHHHHHHHTT-EEEEEEEHHHHHHHHTTTTGGG-SS-EEEEEEEE-SS-EEEEEEEEETTEEEEEEEEEETT-SHHHHHHHHHHHHHHHHHHHH----TT-HHHHHHHHHHHHHHHHHHTTSSEEEEEEEEEETTEEEEEEEEHHHHHHHTHHHHHHTHHHHHHHHHHHT--GGG--EEEEESGGGGSHHHHHHHHHHTTTPPPB--S-TTTHHHHHHHHHHHHT-

Foldseek 3Di:
DVQEDPFAWFWELDQFKIWIWAQDVHIDTFAAPVRHRIWTLKWFADLPDIDGTPVLVVCCVVGQQGMDGRLLQQQLDFCPDPSNVVVQVVGNYDWDHDVRGTWTWHAHNNDIDIGHSLQSSLVNVLSNQVRVCVVVSGHYAEYAYEDAPPDDPSSQVSNVVSQVSNNHPHPYYYYLQVLLCLLVCNCVVLAQPKAKEWEFAAAAFWTKIWIWIHGSHDTDTLFIDTDGGDHDLVLLVLQLVVQQVVVCVVPVDHCPPPPVLSVQSSVLSVVLQVVQLPDFKDWGWDQCSDPRDIRIDMDGLVRSCVSCVVVLVVSCVRVVVRCVSSVHDLQRHDAYEYAYPNCSSVSSQVVVCVVSPNDHHHCPPPRPCSSSSSRNSVRVVVD/DADDFAKEKELDQFKIWIWADDPHIDTFAFPVRHSIFTLKWFADLPDIDGTPVLVVCCLVGQAGIDGRLLQFQLDWCPDPSNVVVQVVGNYDWDHDPGGTWTWGQHNNRIDIHHSLQSSLVNVLSNQVSVCVVVVHRYAEFEYEDAPPDDPSNQVSVVSSCVVNNHPHPYYYYLVVLLCLLVCNCPPQAQPKAWAWEFAAAQAWTKIWIWIHHRRDTHTLDMDTGRGGHVLVLLVLQLVVQQVVCCVVPVDHCVPVSVLSVLSSVQSVVQQVVQLPDFKDWGWDACSDPRHIRIDIDGLVNSCVSCVVVLLCSCVRVVVRCVSSVHDLVRHPAYEYAYQVCSSVSSVVNVCVVSPNDDHHCPPPRPCSSSSSRNVVSRVSD

InterPro domains:
  IPR013126 Heat shock protein 70 family [PF00012] (9-610)
  IPR013126 Heat shock protein 70 family [PTHR19375] (9-576)
  IPR018181 Heat shock protein 70, conserved site [PS00297] (12-19)
  IPR018181 Heat shock protein 70, conserved site [PS00329] (200-213)
  IPR018181 Heat shock protein 70, conserved site [PS01036] (337-351)
  IPR029047 Heat shock protein 70kD, peptide-binding domain superfamily [G3DSA:2.60.34.10] (381-512)
  IPR029047 Heat shock protein 70kD, peptide-binding domain superfamily [SSF100920] (391-547)
  IPR029048 Heat shock protein 70kD, C-terminal domain superfamily [G3DSA:1.20.1270.10] (515-613)
  IPR029048 Heat shock protein 70kD, C-terminal domain superfamily [SSF100934] (541-598)
  IPR043129 ATPase, nucleotide binding domain [SSF53067] (9-188)
  IPR043129 ATPase, nucleotide binding domain [SSF53067] (193-385)

Sequence (764 aa):
AEGVFQGAIGIDLGTTTYSCVATYESSVEIIANEQGNRVTPSFVAFTPEERLIGDAAKNNQAALNPRNTVFDAKRRLIGRRRFDDESVQKDMKTTWPFKVIDVDDGNPVIEVQYLEETKTFSPQEISAMVLTKMKEIAEAKIGKKVEKAVITVPAYFNDAQRQATKDAGAISGLNVLRIINEPTAAAIAYGLGAGKSEKERRHVLIFDLGGGTFDVSLLHIAGGVYTVKSSTSGNTHLGGQDFDTNLLLEHFKAEFKKKKTGLDISDDARRALRRRLRTAAERAKRTLSSVTQTTVEVDSLFDGEDFESSLTRARFEDLNAALFKSTLEPVEQVLKDAKISKSSQIDEVVLVGGSTRIPKVQKLLSDFFDGKQQLEKSINPDEAVAYGAAVQGAILTGVFQGAIGIDLGTTYSCVATYESSVEIIANEQGNRVTPSFVAFTPEERLIGDAAKNQAALNPRNTVFDAKRLIGRRFDDESVQKDMKTWPFKKVIDVDGNPVIEVQYLEETKTFSPQEISAMVLTKMKEIAEAKIGKKVEKAVITVPAYFNDAQRQATKDAGAISGLNVLRIINEPTAAAIAYGLGAGKSEKERHVLIFDLGGGTFDVSLLHIAGGVYTVKSSTTSGNTHLGGQQDFDTNLLLEHFKAEFKKKTGLDISDDARALRRRLRTAAERAKRTLSSVTQTTVEVDSLFDGEDFESSLTRARFEDLNAALFKSTLEPVEQVLKDAKISKSQIDEVVLVGGSTRIPKVQKKLLSDFFDGKQQLEKSINPDEAVAYGAAVQGAILT